Protein 2RFL (pdb70)

Radius of gyration: 36.38 Å; Cα contacts (8 Å, |Δi|>4): 2616; chains: 8; bounding box: 59×108×73 Å

Organism: Agrobacterium fabrum (strain C58 / ATCC 33970) (NCBI:txid176299)

Secondary structure (DSSP, 8-state):
----EEEEEEPPPBP--GGG--B-HHHHHHHHHHHHHHHHHT---SEEEE-SSHHHHHHHHHHHHHH--EEEE------SSS-SHHHHHT-TT-SB--EE-S---HHHH---HHHHHHH-TT---TT-EEEEE----EEEEEE--/---EEEEEE--PBPPP-TTS-GGG--B-HHHHHHHHHHHHHHHHTT---SEEEE--SHHHHHHHHHHHHHH---EEEE-------HHHHHHHHHT-TT-SB--EE-S---HHHH---HHHHHHH-SS---TT-EEEEEE--EEEEEEE--/---EEEEEE--PBPPP-TTS-GGG--B-HHHHHHHHHHHHHHHHTT---SEEEE--SHHHHHHHHHHHHH--EEEE-------HHHHHHHHHT-TT-SB--EE-S---HHHH---HHHHHHH-SS---TT-EEEEE---EEEEEE--/----EEEEEEPPP--TT----TTHHHHHHHHHHHHHHTT---SEEEE-SSHHHHHHHHHHHHH--EEEE------SSS-SHHHHHT-TT-SB--EE-S---HHHH---HHHHHHH-TT-S-TT-EEEEEE---EEEEEEE---/---EEEEEE--PBPPPPTT--GGG--B-HHHHHHHHHHHHHHHHTT---SEEEE-SSHHHHHHHHHHHHH---EEEE-------HHHHHHHHHT-TT-SB--EE-S---HHHH---HHHHHHH-TT---TT-EEEEEE--EEEEEEE---/----EEEEEEPPPB--TT--B-HHHHHHHHHHHHHHHHTT---SEEEE-SSHHHHHHHHHHHHH---EEEE------SSS-SHHHHHT-TT-SB--EE-S---HHHH---HHHHHHH-TT-S-TT-EEEEEE---EEEEEEE-/----EEEEEE--PBPPPPTTS-GGG--B-HHHHHHHHHHHHHHHTTT---SEEEEE-SHHHHHHHHHHHHHH---EEEEE------HHHHHHHHHT-TT-SB--EE-S---HHHH--HHHHHHHH-TT---TT-EEEEE---EEEEEE--/--S--EEEEEE---BPPPPSS--GGGPPB-HHHHHHHHHHHHHHHHTT---SEEEEESSHHHHHHHHHHHHH--EEEEE-----SSS-SHHHHHT-TT-SB--EE-S---HHHH---HHHHHHH-TT-S-TT-EEEEE------EEEEEE--

Nearest PDB structures (foldseek):
  2rfl-assembly4_D  TM=1.002E+00  e=1.760E-30  Agrobacterium fabrum str. C58
  2rfl-assembly1_A  TM=9.918E-01  e=2.293E-26  Agrobacterium fabrum str. C58
  2rfl-assembly8_H  TM=9.954E-01  e=4.632E-25  Agrobacterium fabrum str. C58
  2rfl-assembly3_C  TM=9.710E-01  e=1.138E-23  Agrobacterium fabrum str. C58
  2rfl-assembly7_G  TM=9.664E-01  e=6.749E-24  Agrobacterium fabrum str. C58

Sequence (1180 aa):
SFPTRVYLLRHAKAAWRDFDRGLNEAGFAEAEIIADLAADRRYRPDLILSSSTAARCRQTTQAWQRAFNIDIVYIDEYNARSETYLSLIAAQTEVQSVLVGHNPTEATLEAIGEDLLHAALPSGFPTSGLAVLDQNRWRLIDFLAPFPTRVYLLRHAKAAWAAPGEERDFDRGLNEAGFAEAEIIADLAADRRYRPDLILSSTAARCRQTTQAWQRAFNGIDIVYIDEYNARSETYLSLIAAQTEEVQSVLVGHNPTEATLEAIGEEDLLHHAALPSGFPTSGLAVLDQDRWRLIDFLAPFPTRVYLLRHAKAAWAAPGERDFDRGLNEEAGFAEEAEIIADLAADRRYRPDLILSSTAARCRQTTQQAWQRAFIDIVYIDEYNARRSETYLSLIAAQTEVQSVLVGHNPTEATLEAIGEDLLHAALPSGFPTSGLAVLDQRWRLIDFLAPSFPTRVYLLRHAKADFDRGLNEEAGFAEAEEIIADLAADRRYRPDLILSSSTAARCRQTTQQAWQRAFIDIVYIDEYNNARSETYLSLIAAQTEVQSVLVGHNPTEATLEAIGEDLLHAALPSGFPTSGLAVLDQDNRWRLIDFLAPGFPTRRVYLLRHAKAAWAAPGERDFDRGLNEAGFAEAEIIADDLAADRRYRPDLILSSTAARCRQTTQAWQRAFGIDIVYIDEYNARSETYLSLIAAQTEEVQSVLVGHNPTTEATLEAIGEDLLHAALLPSGFPTSGLAVLDQDRWRRLIDFLAPGSFPTRVYLLRHAKAADFDRGLNEAGFAEAEIIADLAADRRYRPDLILSSTAARCRQTTQAWQRAFGIDIVYIDEYNARSETYLSLIAAQTTEEVQSVLVGHNPTEATLEAIGEDLLHHAALPSGFPTSGLAVLDQDNRWRLIDFLASFPTRVYLLRHAKAAWAAPGERRDFDRGLNEAGFAEAEIIADLAADRRYRPDLILSSTAARCRQTTQAWQRAFNGIDIVYIDEYNARSETYLSLIAAQTEVQSVLVGHNPTEATLEAIGEDLLHAALPSGFPTSGLAVLDQRWRLIDFLAPASSFPTTRVYLLRHAKAAWAAPGEERDFDRGLNEAGFAEAEIIADLAADRRYRPDLILSSTAARCRQTTQAWQRAFIDIVYIDEYNARRSETYLSLIAAQTEVQSVLVGHNPTEATLEAIGEDLLHAALPSGFPTSGLAVLDQDKNRWRLIDFLAP

Solvent-accessible surface area: 49708 Å² total

B-factor: mean 45.69, std 14.11, range [10.29, 129.19]

Structure (mmCIF, N/CA/C/O backbone):
data_2RFL
#
_entry.id   2RFL
#
_cell.length_a   58.966
_cell.length_b   201.503
_cell.length_c   72.717
_cell.angle_alpha   90.00
_cell.angle_beta   113.98
_cell.angle_gamma   90.00
#
_symmetry.space_group_name_H-M   'P 1 21 1'
#
loop_
_entity.id
_entity.type
_entity.pdbx_description
1 polymer 'Putative phosphohistidine phosphatase SixA'
2 non-polymer 'THIOCYANATE ION'
3 non-polymer GLYCEROL
4 non-polymer 'ACETIC ACID'
5 water water
#
loop_
_atom_site.group_PDB
_atom_site.id
_atom_site.type_symbol
_atom_site.label_atom_id
_atom_site.label_alt_id
_atom_site.label_comp_id
_atom_site.label_asym_id
_atom_site.label_entity_id
_atom_site.label_seq_id
_atom_site.pdbx_PDB_ins_code
_atom_site.Cartn_x
_atom_site.Cartn_y
_atom_site.Cartn_z
_atom_site.occupancy
_atom_site.B_iso_or_equiv
_atom_site.auth_seq_id
_atom_site.auth_comp_id
_atom_site.auth_asym_id
_atom_site.auth_atom_id
_atom_site.pdbx_PDB_model_num
ATOM 1 N N . SER A 1 6 ? -18.771 20.236 -3.589 1.00 54.43 4 SER A N 1
ATOM 2 C CA . SER A 1 6 ? -20.198 20.048 -3.186 1.00 53.87 4 SER A CA 1
ATOM 3 C C . SER A 1 6 ? -21.023 19.328 -4.265 1.00 52.39 4 SER A C 1
ATOM 4 O O . SER A 1 6 ? -21.568 19.980 -5.143 1.00 52.12 4 SER A O 1
ATOM 7 N N . PHE A 1 7 ? -21.097 17.996 -4.201 1.00 50.50 5 PHE A N 1
ATOM 8 C CA . PHE A 1 7 ? -21.701 17.160 -5.252 1.00 49.19 5 PHE A CA 1
ATOM 9 C C . PHE A 1 7 ? -22.566 16.057 -4.649 1.00 47.23 5 PHE A C 1
ATOM 10 O O . PHE A 1 7 ? -22.102 15.363 -3.751 1.00 46.59 5 PHE A O 1
ATOM 18 N N . PRO A 1 8 ? -23.789 15.829 -5.174 1.00 45.75 6 PRO A N 1
ATOM 19 C CA . PRO A 1 8 ? -24.506 16.372 -6.356 1.00 45.26 6 PRO A CA 1
ATOM 20 C C . PRO A 1 8 ? -24.850 17.865 -6.345 1.00 44.16 6 PRO A C 1
ATOM 21 O O . PRO A 1 8 ? -25.065 18.454 -5.297 1.00 43.23 6 PRO A O 1
ATOM 25 N N . THR A 1 9 ? -24.924 18.455 -7.526 1.00 44.01 7 THR A N 1
ATOM 26 C CA . THR A 1 9 ? -25.359 19.841 -7.652 1.00 43.89 7 THR A CA 1
ATOM 27 C C . THR A 1 9 ? -26.802 19.951 -8.194 1.00 43.76 7 THR A C 1
ATOM 28 O O . THR A 1 9 ? -27.435 20.999 -8.108 1.00 43.43 7 THR A O 1
ATOM 32 N N . ARG A 1 10 ? -27.313 18.842 -8.724 1.00 43.61 8 ARG A N 1
ATOM 33 C CA . ARG A 1 10 ? -28.715 18.737 -9.142 1.00 43.50 8 ARG A CA 1
ATOM 34 C C . ARG A 1 10 ? -29.340 17.411 -8.706 1.00 42.37 8 ARG A C 1
ATOM 35 O O . ARG A 1 10 ? -28.801 16.344 -9.012 1.00 42.05 8 ARG A O 1
ATOM 43 N N . VAL A 1 11 ? -30.476 17.518 -8.010 1.00 40.80 9 VAL A N 1
ATOM 44 C CA . VAL A 1 11 ? -31.299 16.393 -7.559 1.00 39.16 9 VAL A CA 1
ATOM 45 C C . VAL A 1 11 ? -32.628 16.317 -8.312 1.00 37.40 9 VAL A C 1
ATOM 46 O O . VAL A 1 11 ? -33.434 17.239 -8.286 1.00 36.53 9 VAL A O 1
ATOM 50 N N . TYR A 1 12 ? -32.858 15.192 -8.961 1.00 35.51 10 TYR A N 1
ATOM 51 C CA . TYR A 1 12 ? -34.170 14.897 -9.518 1.00 33.62 10 TYR A CA 1
ATOM 52 C C . TYR A 1 12 ? -34.859 13.888 -8.630 1.00 32.10 10 TYR A C 1
ATOM 53 O O . TYR A 1 12 ? -34.238 12.875 -8.222 1.00 31.16 10 TYR A O 1
ATOM 62 N N . LEU A 1 13 ? -36.122 14.189 -8.320 1.00 30.41 11 LEU A N 1
ATOM 63 C CA . LEU A 1 13 ? -37.009 13.342 -7.524 1.00 29.81 11 LEU A CA 1
ATOM 64 C C . LEU A 1 13 ? -38.276 12.946 -8.259 1.00 30.23 11 LEU A C 1
ATOM 65 O O . LEU A 1 13 ? -39.202 13.781 -8.434 1.00 29.49 11 LEU A O 1
ATOM 70 N N . LEU A 1 14 ? -38.330 11.661 -8.612 1.00 29.86 12 LEU A N 1
ATOM 71 C CA . LEU A 1 14 ? -39.338 11.064 -9.477 1.00 30.24 12 LEU A CA 1
ATOM 72 C C . LEU A 1 14 ? -40.187 10.017 -8.743 1.00 30.54 12 LEU A C 1
ATOM 73 O O . LEU A 1 14 ? -39.704 8.965 -8.294 1.00 30.36 12 LEU A O 1
ATOM 78 N N . ARG A 1 15 ? -41.476 10.288 -8.644 1.00 32.01 13 ARG A N 1
ATOM 79 C CA . ARG A 1 15 ? -42.360 9.274 -8.137 1.00 32.47 13 ARG A CA 1
ATOM 80 C C . ARG A 1 15 ? -42.715 8.370 -9.306 1.00 33.22 13 ARG A C 1
ATOM 81 O O . ARG A 1 15 ? -42.832 8.837 -10.433 1.00 31.91 13 ARG A O 1
ATOM 89 N N . HIS A 1 16 ? -42.836 7.071 -9.026 1.00 34.36 14 HIS A N 1
ATOM 90 C CA . HIS A 1 16 ? -43.164 6.082 -10.022 1.00 35.96 14 HIS A CA 1
ATOM 91 C C . HIS A 1 16 ? -44.536 6.453 -10.602 1.00 37.94 14 HIS A C 1
ATOM 92 O O . HIS A 1 16 ? -45.330 7.152 -9.953 1.00 37.18 14 HIS A O 1
ATOM 99 N N . ALA A 1 17 ? -44.777 6.014 -11.835 1.00 39.84 15 ALA A N 1
ATOM 100 C CA . ALA A 1 17 ? -46.025 6.260 -12.528 1.00 41.70 15 ALA A CA 1
ATOM 101 C C . ALA A 1 17 ? -47.158 5.462 -11.877 1.00 43.29 15 ALA A C 1
ATOM 102 O O . ALA A 1 17 ? -46.893 4.636 -10.974 1.00 42.42 15 ALA A O 1
ATOM 104 N N . LYS A 1 18 ? -48.399 5.723 -12.326 1.00 45.12 16 LYS A N 1
ATOM 105 C CA . LYS A 1 18 ? -49.609 5.059 -11.804 1.00 46.95 16 LYS A CA 1
ATOM 106 C C . LYS A 1 18 ? -49.564 3.546 -11.983 1.00 48.27 16 LYS A C 1
ATOM 107 O O . LYS A 1 18 ? -49.351 3.033 -13.094 1.00 48.10 16 LYS A O 1
ATOM 113 N N . ALA A 1 19 ? -49.756 2.855 -10.865 1.00 49.88 17 ALA A N 1
ATOM 114 C CA . ALA A 1 19 ? -49.725 1.410 -10.799 1.00 52.56 17 ALA A CA 1
ATOM 115 C C . ALA A 1 19 ? -51.127 0.863 -10.730 1.00 55.21 17 ALA A C 1
ATOM 116 O O . ALA A 1 19 ? -52.046 1.560 -10.329 1.00 55.28 17 ALA A O 1
ATOM 118 N N . ALA A 1 20 ? -51.274 -0.390 -11.132 1.00 59.17 18 ALA A N 1
ATOM 119 C CA . ALA A 1 20 ? -52.539 -1.096 -11.048 1.00 64.15 18 ALA A CA 1
ATOM 120 C C . ALA A 1 20 ? -52.579 -1.904 -9.757 1.00 67.31 18 ALA A C 1
ATOM 121 O O . ALA A 1 20 ? -51.573 -2.004 -9.043 1.00 67.24 18 ALA A O 1
ATOM 123 N N . TRP A 1 21 ? -53.738 -2.473 -9.452 1.00 71.57 19 TRP A N 1
ATOM 124 C CA . TRP A 1 21 ? -53.929 -3.165 -8.180 1.00 75.54 19 TRP A CA 1
ATOM 125 C C . TRP A 1 21 ? -53.917 -4.681 -8.382 1.00 75.64 19 TRP A C 1
ATOM 126 O O . TRP A 1 21 ? -52.943 -5.247 -8.883 1.00 75.25 19 TRP A O 1
ATOM 137 N N . ARG A 1 27 ? -49.116 -9.911 -4.164 1.00 58.52 25 ARG A N 1
ATOM 138 C CA . ARG A 1 27 ? -47.793 -9.392 -3.769 1.00 58.94 25 ARG A CA 1
ATOM 139 C C . ARG A 1 27 ? -47.502 -8.010 -4.382 1.00 56.83 25 ARG A C 1
ATOM 140 O O . ARG A 1 27 ? -47.273 -7.893 -5.587 1.00 57.18 25 ARG A O 1
ATOM 148 N N . ASP A 1 28 ? -47.529 -6.976 -3.548 1.00 54.49 26 ASP A N 1
ATOM 149 C CA . ASP A 1 28 ? -47.472 -5.584 -4.020 1.00 51.82 26 ASP A CA 1
ATOM 150 C C . ASP A 1 28 ? -46.258 -5.208 -4.894 1.00 49.97 26 ASP A C 1
ATOM 151 O O . ASP A 1 28 ? -46.381 -4.460 -5.870 1.00 47.35 26 ASP A O 1
ATOM 156 N N . PHE A 1 29 ? -45.085 -5.689 -4.477 1.00 48.78 27 PHE A N 1
ATOM 157 C CA . PHE A 1 29 ? -43.836 -5.492 -5.182 1.00 46.91 27 PHE A CA 1
ATOM 158 C C . PHE A 1 29 ? -44.011 -5.680 -6.704 1.00 47.90 27 PHE A C 1
ATOM 159 O O . PHE A 1 29 ? -43.531 -4.856 -7.520 1.00 45.16 27 PHE A O 1
ATOM 167 N N . ASP A 1 30 ? -44.770 -6.721 -7.061 1.00 49.62 28 ASP A N 1
ATOM 168 C CA . ASP A 1 30 ? -45.009 -7.094 -8.459 1.00 51.73 28 ASP A CA 1
ATOM 169 C C . ASP A 1 30 ? -46.101 -6.346 -9.240 1.00 52.08 28 ASP A C 1
ATOM 170 O O . ASP A 1 30 ? -46.416 -6.735 -10.353 1.00 51.41 28 ASP A O 1
ATOM 175 N N . ARG A 1 31 ? -46.668 -5.283 -8.679 1.00 52.16 29 ARG A N 1
ATOM 176 C CA . ARG A 1 31 ? -47.719 -4.590 -9.396 1.00 52.61 29 ARG A CA 1
ATOM 177 C C . ARG A 1 31 ? -47.097 -3.826 -10.554 1.00 51.24 29 ARG A C 1
ATOM 178 O O . ARG A 1 31 ? -45.965 -3.344 -10.429 1.00 51.38 29 ARG A O 1
ATOM 186 N N . GLY A 1 32 ? -47.821 -3.726 -11.673 1.00 49.17 30 GLY A N 1
ATOM 187 C CA . GLY A 1 32 ? -47.296 -3.065 -12.872 1.00 46.11 30 GLY A CA 1
ATOM 188 C C . GLY A 1 32 ? -47.790 -1.649 -13.076 1.00 43.99 30 GLY A C 1
ATOM 189 O O . GLY A 1 32 ? -48.618 -1.153 -12.317 1.00 43.51 30 GLY A O 1
ATOM 190 N N . LEU A 1 33 ? -47.256 -0.980 -14.085 1.00 41.99 31 LEU A N 1
ATOM 191 C CA . LEU A 1 33 ? -47.828 0.256 -14.519 1.00 40.65 31 LEU A CA 1
ATOM 192 C C . LEU A 1 33 ? -49.021 -0.160 -15.335 1.00 43.21 31 LEU A C 1
ATOM 193 O O . LEU A 1 33 ? -48.932 -1.117 -16.108 1.00 42.88 31 LEU A O 1
ATOM 198 N N . ASN A 1 34 ? -50.165 0.507 -15.101 1.00 45.37 32 ASN A N 1
ATOM 199 C CA . ASN A 1 34 ? -51.344 0.390 -15.968 1.00 46.68 32 ASN A CA 1
ATOM 200 C C . ASN A 1 34 ? -51.151 1.248 -17.217 1.00 47.13 32 ASN A C 1
ATOM 201 O O . ASN A 1 34 ? -50.096 1.864 -17.380 1.00 46.46 32 ASN A O 1
ATOM 206 N N . GLU A 1 35 ? -52.163 1.311 -18.081 1.00 48.45 33 GLU A N 1
ATOM 207 C CA . GLU A 1 35 ? -52.120 2.159 -19.281 1.00 49.21 33 GLU A CA 1
ATOM 208 C C . GLU A 1 35 ? -51.902 3.661 -19.042 1.00 48.87 33 GLU A C 1
ATOM 209 O O . GLU A 1 35 ? -50.905 4.219 -19.560 1.00 48.54 33 GLU A O 1
ATOM 215 N N . ALA A 1 36 ? -52.739 4.311 -18.231 1.00 47.46 34 ALA A N 1
ATOM 216 C CA . ALA A 1 36 ? -52.520 5.720 -17.961 1.00 47.36 34 ALA A CA 1
ATOM 217 C C . ALA A 1 36 ? -51.161 6.023 -17.274 1.00 46.81 34 ALA A C 1
ATOM 218 O O . ALA A 1 36 ? -50.460 7.009 -17.621 1.00 45.24 34 ALA A O 1
ATOM 220 N N . GLY A 1 37 ? -50.822 5.169 -16.298 1.00 46.03 35 GLY A N 1
ATOM 221 C CA . GLY A 1 37 ? -49.498 5.085 -15.695 1.00 44.67 35 GLY A CA 1
ATOM 222 C C . GLY A 1 37 ? -48.370 4.955 -16.689 1.00 44.25 35 GLY A C 1
ATOM 223 O O . GLY A 1 37 ? -47.403 5.705 -16.630 1.00 44.01 35 GLY A O 1
ATOM 224 N N . PHE A 1 38 ? -48.482 4.012 -17.607 1.00 44.05 36 PHE A N 1
ATOM 225 C CA . PHE A 1 38 ? -47.537 3.964 -18.749 1.00 45.07 36 PHE A CA 1
ATOM 226 C C . PHE A 1 38 ? -47.398 5.231 -19.609 1.00 46.04 36 PHE A C 1
ATOM 227 O O . PHE A 1 38 ? -46.306 5.570 -20.058 1.00 45.79 36 PHE A O 1
ATOM 235 N N . ALA A 1 39 ? -48.520 5.886 -19.862 1.00 47.99 37 ALA A N 1
ATOM 236 C CA . ALA A 1 39 ? -48.571 7.018 -20.766 1.00 50.01 37 ALA A CA 1
ATOM 237 C C . ALA A 1 39 ? -47.938 8.247 -20.145 1.00 50.34 37 ALA A C 1
ATOM 238 O O . ALA A 1 39 ? -47.193 8.928 -20.831 1.00 50.61 37 ALA A O 1
ATOM 240 N N . GLU A 1 40 ? -48.237 8.498 -18.865 1.00 50.49 38 GLU A N 1
ATOM 241 C CA . GLU A 1 40 ? -47.771 9.646 -18.092 1.00 51.67 38 GLU A CA 1
ATOM 242 C C . GLU A 1 40 ? -46.249 9.664 -17.980 1.00 51.04 38 GLU A C 1
ATOM 243 O O . GLU A 1 40 ? -45.609 10.702 -18.097 1.00 50.47 38 GLU A O 1
ATOM 249 N N . ALA A 1 41 ? -45.689 8.510 -17.647 1.00 50.07 39 ALA A N 1
ATOM 250 C CA . ALA A 1 41 ? -44.278 8.404 -17.435 1.00 49.73 39 ALA A CA 1
ATOM 251 C C . ALA A 1 41 ? -43.541 8.678 -18.733 1.00 49.38 39 ALA A C 1
ATOM 252 O O . ALA A 1 41 ? -42.496 9.311 -18.731 1.00 48.40 39 ALA A O 1
ATOM 254 N N . GLU A 1 42 ? -44.095 8.205 -19.843 1.00 49.38 40 GLU A N 1
ATOM 255 C CA . GLU A 1 42 ? -43.627 8.674 -21.154 1.00 49.62 40 GLU A CA 1
ATOM 256 C C . GLU A 1 42 ? -43.766 10.203 -21.357 1.00 47.81 40 GLU A C 1
ATOM 257 O O . GLU A 1 42 ? -42.778 10.849 -21.694 1.00 46.88 40 GLU A O 1
ATOM 263 N N . ILE A 1 43 ? -44.957 10.763 -21.127 1.00 45.88 41 ILE A N 1
ATOM 264 C CA . ILE A 1 43 ? -45.192 12.198 -21.319 1.00 45.20 41 ILE A CA 1
ATOM 265 C C . ILE A 1 43 ? -44.138 12.983 -20.530 1.00 44.09 41 ILE A C 1
ATOM 266 O O . ILE A 1 43 ? -43.447 13.840 -21.075 1.00 43.57 41 ILE A O 1
ATOM 271 N N . ILE A 1 44 ? -43.974 12.615 -19.270 1.00 42.62 42 ILE A N 1
ATOM 272 C CA . ILE A 1 44 ? -43.070 13.289 -18.325 1.00 42.37 42 ILE A CA 1
ATOM 273 C C . ILE A 1 44 ? -41.562 13.076 -18.619 1.00 41.02 42 ILE A C 1
ATOM 274 O O . ILE A 1 44 ? -40.815 14.031 -18.712 1.00 40.24 42 ILE A O 1
ATOM 279 N N . ALA A 1 45 ? -41.126 11.829 -18.764 1.00 41.12 43 ALA A N 1
ATOM 280 C CA . ALA A 1 45 ? -39.833 11.531 -19.418 1.00 41.40 43 ALA A CA 1
ATOM 281 C C . ALA A 1 45 ? -39.559 12.476 -20.614 1.00 42.85 43 ALA A C 1
ATOM 282 O O . ALA A 1 45 ? -38.606 13.209 -20.575 1.00 42.30 43 ALA A O 1
ATOM 284 N N . ASP A 1 46 ? -40.440 12.511 -21.620 1.00 45.32 44 ASP A N 1
ATOM 285 C CA . ASP A 1 46 ? -40.350 13.458 -22.764 1.00 48.19 44 ASP A CA 1
ATOM 286 C C . ASP A 1 46 ? -40.237 14.962 -22.468 1.00 49.24 44 ASP A C 1
ATOM 287 O O . ASP A 1 46 ? -39.480 15.675 -23.127 1.00 48.83 44 ASP A O 1
ATOM 292 N N . LEU A 1 47 ? -41.029 15.435 -21.516 1.00 50.70 45 LEU A N 1
ATOM 293 C CA . LEU A 1 47 ? -40.927 16.796 -21.041 1.00 53.11 45 LEU A CA 1
ATOM 294 C C . LEU A 1 47 ? -39.489 17.007 -20.563 1.00 54.60 45 LEU A C 1
ATOM 295 O O . LEU A 1 47 ? -38.911 18.050 -20.815 1.00 54.89 45 LEU A O 1
ATOM 300 N N . ALA A 1 48 ? -38.902 15.982 -19.941 1.00 56.58 46 ALA A N 1
ATOM 301 C CA . ALA A 1 48 ? -37.603 16.090 -19.248 1.00 58.53 46 ALA A CA 1
ATOM 302 C C . ALA A 1 48 ? -36.412 16.350 -20.170 1.00 60.61 46 ALA A C 1
ATOM 303 O O . ALA A 1 48 ? -35.767 17.381 -20.051 1.00 60.74 46 ALA A O 1
ATOM 305 N N . ALA A 1 49 ? -36.141 15.426 -21.091 1.00 63.49 47 ALA A N 1
ATOM 306 C CA . ALA A 1 49 ? -35.098 15.581 -22.107 1.00 66.47 47 ALA A CA 1
ATOM 307 C C . ALA A 1 49 ? -35.357 16.775 -22.996 1.00 68.69 47 ALA A C 1
ATOM 308 O O . ALA A 1 49 ? -34.551 17.097 -23.879 1.00 69.56 47 ALA A O 1
ATOM 310 N N . ASP A 1 50 ? -36.508 17.399 -22.777 1.00 70.35 48 ASP A N 1
ATOM 311 C CA . ASP A 1 50 ? -36.932 18.588 -23.518 1.00 72.56 48 ASP A CA 1
ATOM 312 C C . ASP A 1 50 ? -36.291 19.792 -22.831 1.00 71.98 48 ASP A C 1
ATOM 313 O O . ASP A 1 50 ? -35.652 20.634 -23.476 1.00 72.21 48 ASP A O 1
ATOM 318 N N . ARG A 1 51 ? -36.440 19.824 -21.507 1.00 70.28 49 ARG A N 1
ATOM 319 C CA . ARG A 1 51 ? -35.720 20.765 -20.659 1.00 69.12 49 ARG A CA 1
ATOM 320 C C . ARG A 1 51 ? -34.264 20.312 -20.509 1.00 67.78 49 ARG A C 1
ATOM 321 O O . ARG A 1 51 ? -33.441 21.030 -19.970 1.00 67.19 49 ARG A O 1
ATOM 329 N N . ARG A 1 52 ? -33.954 19.132 -21.044 1.00 66.63 50 ARG A N 1
ATOM 330 C CA . ARG A 1 52 ? -32.600 18.575 -21.038 1.00 65.51 50 ARG A CA 1
ATOM 331 C C . ARG A 1 52 ? -32.215 18.166 -19.606 1.00 62.17 50 ARG A C 1
ATOM 332 O O . ARG A 1 52 ? -31.059 18.261 -19.176 1.00 61.25 50 ARG A O 1
ATOM 340 N N . TYR A 1 53 ? -33.232 17.730 -18.876 1.00 58.41 51 TYR A N 1
ATOM 341 C CA . TYR A 1 53 ? -33.094 17.267 -17.515 1.00 54.24 51 TYR A CA 1
ATOM 342 C C . TYR A 1 53 ? -32.530 15.836 -17.462 1.00 52.79 51 TYR A C 1
ATOM 343 O O . TYR A 1 53 ? -33.203 14.922 -16.967 1.00 52.49 51 TYR A O 1
ATOM 352 N N . ARG A 1 54 ? -31.298 15.673 -17.962 1.00 50.48 52 ARG A N 1
ATOM 353 C CA . ARG A 1 54 ? -30.586 14.393 -18.043 1.00 48.62 52 ARG A CA 1
ATOM 354 C C . ARG A 1 54 ? -29.703 14.153 -16.802 1.00 46.72 52 ARG A C 1
ATOM 355 O O . ARG A 1 54 ? -28.817 14.953 -16.511 1.00 45.52 52 ARG A O 1
ATOM 363 N N . PRO A 1 55 ? -29.964 13.056 -16.057 1.00 45.10 53 PRO A N 1
ATOM 364 C CA . PRO A 1 55 ? -29.130 12.735 -14.913 1.00 44.16 53 PRO A CA 1
ATOM 365 C C . PRO A 1 55 ? -28.003 11.804 -15.282 1.00 42.65 53 PRO A C 1
ATOM 366 O O . PRO A 1 55 ? -28.156 10.964 -16.151 1.00 42.44 53 PRO A O 1
ATOM 370 N N . ASP A 1 56 ? -26.864 11.984 -14.625 1.00 41.17 54 ASP A N 1
ATOM 371 C CA . ASP A 1 56 ? -25.695 11.098 -14.778 1.00 39.23 54 ASP A CA 1
ATOM 372 C C . ASP A 1 56 ? -25.973 9.710 -14.216 1.00 36.77 54 ASP A C 1
ATOM 373 O O . ASP A 1 56 ? -25.672 8.723 -14.841 1.00 35.34 54 ASP A O 1
ATOM 378 N N . LEU A 1 57 ? -26.563 9.681 -13.021 1.00 34.27 55 LEU A N 1
ATOM 379 C CA . LEU A 1 57 ? -26.934 8.450 -12.311 1.00 31.36 55 LEU A CA 1
ATOM 380 C C . LEU A 1 57 ? -28.437 8.386 -11.898 1.00 28.52 55 LEU A C 1
ATOM 381 O O . LEU A 1 57 ? -28.976 9.343 -11.337 1.00 26.10 55 LEU A O 1
ATOM 386 N N . ILE A 1 58 ? -29.076 7.260 -12.195 1.00 26.44 56 ILE A N 1
ATOM 387 C CA . ILE A 1 58 ? -30.439 6.954 -11.747 1.00 25.68 56 ILE A CA 1
ATOM 388 C C . ILE A 1 58 ? -30.458 5.852 -10.696 1.00 25.45 56 ILE A C 1
ATOM 389 O O . ILE A 1 58 ? -30.056 4.727 -11.002 1.00 24.68 56 ILE A O 1
ATOM 394 N N . LEU A 1 59 ? -30.953 6.169 -9.481 1.00 24.51 57 LEU A N 1
ATOM 395 C CA . LEU A 1 59 ? -31.178 5.175 -8.406 1.00 23.39 57 LEU A CA 1
ATOM 396 C C . LEU A 1 59 ? -32.663 4.867 -8.252 1.00 24.00 57 LEU A C 1
ATOM 397 O O . LEU A 1 59 ? -33.480 5.746 -8.023 1.00 23.32 57 LEU A O 1
ATOM 402 N N . SER A 1 60 ? -33.026 3.609 -8.416 1.00 25.47 58 SER A N 1
ATOM 403 C CA . SER A 1 60 ? -34.445 3.225 -8.469 1.00 25.43 58 SER A CA 1
ATOM 404 C C . SER A 1 60 ? -34.722 2.043 -7.573 1.00 25.68 58 SER A C 1
ATOM 405 O O . SER A 1 60 ? -33.864 1.196 -7.413 1.00 25.39 58 SER A O 1
ATOM 408 N N A SER A 1 61 ? -35.934 1.997 -7.015 0.50 24.87 59 SER A N 1
ATOM 409 N N B SER A 1 61 ? -35.923 1.999 -7.001 0.50 25.92 59 SER A N 1
ATOM 410 C CA A SER A 1 61 ? -36.520 0.779 -6.477 0.50 23.90 59 SER A CA 1
ATOM 411 C CA B SER A 1 61 ? -36.454 0.772 -6.457 0.50 26.42 59 SER A CA 1
ATOM 412 C C A SER A 1 61 ? -36.411 -0.362 -7.510 0.50 25.29 59 SER A C 1
ATOM 413 C C B SER A 1 61 ? -36.365 -0.358 -7.502 0.50 26.44 59 SER A C 1
ATOM 414 O O A SER A 1 61 ? -36.418 -0.154 -8.748 0.50 24.64 59 SER A O 1
ATOM 415 O O B SER A 1 61 ? -36.357 -0.142 -8.737 0.50 25.80 59 SER A O 1
ATOM 420 N N . THR A 1 62 ? -36.323 -1.572 -6.989 1.00 25.65 60 THR A N 1
ATOM 421 C CA . THR A 1 62 ? -36.367 -2.722 -7.802 1.00 25.91 60 THR A CA 1
ATOM 422 C C . THR A 1 62 ? -37.816 -3.061 -8.120 1.00 27.71 60 THR A C 1
ATOM 423 O O . THR A 1 62 ? -38.041 -3.906 -8.978 1.00 27.76 60 THR A O 1
ATOM 427 N N . ALA A 1 63 ? -38.796 -2.420 -7.435 1.00 28.62 61 ALA A N 1
ATOM 428 C CA . ALA A 1 63 ? -40.218 -2.821 -7.612 1.00 30.18 61 ALA A CA 1
ATOM 429 C C . ALA A 1 63 ? -40.619 -2.638 -9.066 1.00 30.44 61 ALA A C 1
ATOM 430 O O . ALA A 1 63 ? -40.368 -1.601 -9.640 1.00 29.36 61 ALA A O 1
ATOM 432 N N . ALA A 1 64 ? -41.223 -3.651 -9.667 1.00 32.40 62 ALA A N 1
ATOM 433 C CA . ALA A 1 64 ? -41.551 -3.555 -11.071 1.00 33.61 62 ALA A CA 1
ATOM 434 C C . ALA A 1 64 ? -42.031 -2.125 -11.468 1.00 34.86 62 ALA A C 1
ATOM 435 O O . ALA A 1 64 ? -41.454 -1.530 -12.384 1.00 34.80 62 ALA A O 1
ATOM 437 N N . ARG A 1 65 ? -43.024 -1.559 -10.765 1.00 34.54 63 ARG A N 1
ATOM 438 C CA . ARG A 1 65 ? -43.563 -0.245 -11.123 1.00 34.07 63 ARG A CA 1
ATOM 439 C C . ARG A 1 65 ? -42.500 0.858 -11.158 1.00 34.11 63 ARG A C 1
ATOM 440 O O . ARG A 1 65 ? -42.720 1.919 -11.733 1.00 34.29 63 ARG A O 1
ATOM 448 N N . CYS A 1 66 ? -41.354 0.620 -10.546 1.00 33.52 64 CYS A N 1
ATOM 449 C CA . CYS A 1 66 ? -40.321 1.643 -10.517 1.00 33.07 64 CYS A CA 1
ATOM 450 C C . CYS A 1 66 ? -39.436 1.336 -11.666 1.00 32.30 64 CYS A C 1
ATOM 451 O O . CYS A 1 66 ? -39.016 2.215 -12.377 1.00 32.80 64 CYS A O 1
ATOM 454 N N . ARG A 1 67 ? -39.198 0.056 -11.852 1.00 31.65 65 ARG A N 1
ATOM 455 C CA . ARG A 1 67 ? -38.417 -0.454 -12.932 1.00 31.74 65 ARG A CA 1
ATOM 456 C C . ARG A 1 67 ? -38.937 0.029 -14.312 1.00 32.19 65 ARG A C 1
ATOM 457 O O . ARG A 1 67 ? -38.192 0.615 -15.080 1.00 30.08 65 ARG A O 1
ATOM 465 N N . GLN A 1 68 ? -40.238 -0.178 -14.559 1.00 33.00 66 GLN A N 1
ATOM 466 C CA . GLN A 1 68 ? -40.916 0.234 -15.785 1.00 33.36 66 GLN A CA 1
ATOM 467 C C . GLN A 1 68 ? -40.897 1.769 -15.855 1.00 33.60 66 GLN A C 1
ATOM 468 O O . GLN A 1 68 ? -40.541 2.321 -16.915 1.00 32.83 66 GLN A O 1
ATOM 474 N N . THR A 1 69 ? -41.213 2.452 -14.742 1.00 32.56 67 THR A N 1
ATOM 475 C CA . THR A 1 69 ? -41.086 3.915 -14.752 1.00 32.75 67 THR A CA 1
ATOM 476 C C . THR A 1 69 ? -39.709 4.300 -15.352 1.00 33.44 67 THR A C 1
ATOM 477 O O . THR A 1 69 ? -39.675 5.036 -16.339 1.00 32.83 67 THR A O 1
ATOM 481 N N . THR A 1 70 ? -38.614 3.747 -14.796 1.00 34.37 68 THR A N 1
ATOM 482 C CA . THR A 1 70 ? -37.202 4.019 -15.213 1.00 36.12 68 THR A CA 1
ATOM 483 C C . THR A 1 70 ? -36.932 3.714 -16.702 1.00 37.74 68 THR A C 1
ATOM 484 O O . THR A 1 70 ? -36.349 4.541 -17.391 1.00 37.26 68 THR A O 1
ATOM 488 N N . GLN A 1 71 ? -37.389 2.543 -17.177 1.00 39.07 69 GLN A N 1
ATOM 489 C CA . GLN A 1 71 ? -37.397 2.194 -18.581 1.00 40.53 69 GLN A CA 1
ATOM 490 C C . GLN A 1 71 ? -37.999 3.267 -19.511 1.00 40.79 69 GLN A C 1
ATOM 491 O O . GLN A 1 71 ? -37.605 3.411 -20.661 1.00 39.54 69 GLN A O 1
ATOM 497 N N . ALA A 1 72 ? -38.967 4.028 -19.034 1.00 42.49 70 ALA A N 1
ATOM 498 C CA . ALA A 1 72 ? -39.444 5.140 -19.865 1.00 43.84 70 ALA A CA 1
ATOM 499 C C . ALA A 1 72 ? -38.328 6.164 -20.123 1.00 44.04 70 ALA A C 1
ATOM 500 O O . ALA A 1 72 ? -38.084 6.523 -21.237 1.00 44.06 70 ALA A O 1
ATOM 502 N N . TRP A 1 73 ? -37.634 6.588 -19.071 1.00 45.09 71 TRP A N 1
ATOM 503 C CA . TRP A 1 73 ? -36.472 7.486 -19.162 1.00 45.48 71 TRP A CA 1
ATOM 504 C C . TRP A 1 73 ? -35.304 7.052 -20.045 1.00 46.93 71 TRP A C 1
ATOM 505 O O . TRP A 1 73 ? -34.788 7.889 -20.788 1.00 46.91 71 TRP A O 1
ATOM 516 N N . GLN A 1 74 ? -34.885 5.781 -19.959 1.00 47.76 72 GLN A N 1
ATOM 517 C CA . GLN A 1 74 ? -33.919 5.196 -20.909 1.00 49.37 72 GLN A CA 1
ATOM 518 C C . GLN A 1 74 ? -34.324 5.442 -22.364 1.00 50.31 72 GLN A C 1
ATOM 519 O O . GLN A 1 74 ? -33.481 5.656 -23.219 1.00 50.29 72 GLN A O 1
ATOM 525 N N . ARG A 1 75 ? -35.633 5.410 -22.606 1.00 51.60 73 ARG A N 1
ATOM 526 C CA . ARG A 1 75 ? -36.267 5.586 -23.903 1.00 53.35 73 ARG A CA 1
ATOM 527 C C . ARG A 1 75 ? -36.190 7.027 -24.351 1.00 54.06 73 ARG A C 1
ATOM 528 O O . ARG A 1 75 ? -35.738 7.302 -25.445 1.00 54.15 73 ARG A O 1
ATOM 536 N N . ALA A 1 76 ? -36.643 7.948 -23.502 1.00 54.48 74 ALA A N 1
ATOM 537 C CA . ALA A 1 76 ? -36.627 9.365 -23.812 1.00 55.75 74 ALA A CA 1
ATOM 538 C C . ALA A 1 76 ? -35.229 9.822 -24.190 1.00 57.12 74 ALA A C 1
ATOM 539 O O . ALA A 1 76 ? -35.053 10.714 -25.006 1.00 56.81 74 ALA A O 1
ATOM 541 N N . PHE A 1 77 ? -34.228 9.194 -23.581 1.00 57.96 75 PHE A N 1
ATOM 542 C CA . PHE A 1 77 ? -32.870 9.726 -23.592 1.00 58.39 75 PHE A CA 1
ATOM 543 C C . PHE A 1 77 ? -31.922 8.799 -24.345 1.00 58.66 75 PHE A C 1
ATOM 544 O O . PHE A 1 77 ? -30.837 9.208 -24.759 1.00 58.69 75 PHE A O 1
ATOM 552 N N . ASN A 1 78 ? -32.339 7.548 -24.518 1.00 59.62 76 ASN A N 1
ATOM 553 C CA . ASN A 1 78 ? -31.639 6.623 -25.402 1.00 62.06 76 ASN A CA 1
ATOM 554 C C . ASN A 1 78 ? -32.340 6.470 -26.748 1.00 63.80 76 ASN A C 1
ATOM 555 O O . ASN A 1 78 ? -32.350 7.394 -27.561 1.00 65.51 76 ASN A O 1
ATOM 560 N N . ILE A 1 81 ? -27.533 6.701 -19.634 1.00 50.52 79 ILE A N 1
ATOM 561 C CA . ILE A 1 81 ? -27.577 6.956 -18.204 1.00 49.38 79 ILE A CA 1
ATOM 562 C C . ILE A 1 81 ? -27.155 5.765 -17.364 1.00 49.23 79 ILE A C 1
ATOM 563 O O . ILE A 1 81 ? -27.530 4.670 -17.635 1.00 48.48 79 ILE A O 1
ATOM 568 N N . ASP A 1 82 ? -26.401 6.014 -16.316 1.00 48.97 80 ASP A N 1
ATOM 569 C CA . ASP A 1 82 ? -26.135 5.047 -15.281 1.00 48.70 80 ASP A CA 1
ATOM 570 C C . ASP A 1 82 ? -27.320 4.739 -14.445 1.00 47.90 80 ASP A C 1
ATOM 571 O O . ASP A 1 82 ? -27.877 5.605 -13.876 1.00 46.98 80 ASP A O 1
ATOM 576 N N . ILE A 1 83 ? -27.672 3.480 -14.322 1.00 47.57 81 ILE A N 1
ATOM 577 C CA . ILE A 1 83 ? -28.806 3.129 -13.473 1.00 46.50 81 ILE A CA 1
ATOM 578 C C . ILE A 1 83 ? -28.523 1.960 -12.523 1.00 45.64 81 ILE A C 1
ATOM 579 O O . ILE A 1 83 ? -27.969 0.922 -12.903 1.00 45.57 81 ILE A O 1
ATOM 584 N N . VAL A 1 84 ? -28.893 2.158 -11.269 1.00 44.60 82 VAL A N 1
ATOM 585 C CA . VAL A 1 84 ? -28.713 1.129 -10.256 1.00 44.04 82 VAL A CA 1
ATOM 586 C C . VAL A 1 84 ? -29.995 0.840 -9.483 1.00 43.39 82 VAL A C 1
ATOM 587 O O . VAL A 1 84 ? -30.755 1.749 -9.096 1.00 42.11 82 VAL A O 1
ATOM 591 N N . TYR A 1 85 ? -30.187 -0.448 -9.247 1.00 42.65 83 TYR A N 1
ATOM 592 C CA . TYR A 1 85 ? -31.353 -0.947 -8.572 1.00 42.25 83 TYR A CA 1
ATOM 593 C C . TYR A 1 85 ? -31.100 -1.424 -7.139 1.00 42.58 83 TYR A C 1
ATOM 594 O O . TYR A 1 85 ? -30.194 -2.186 -6.871 1.00 42.26 83 TYR A O 1
ATOM 603 N N . ILE A 1 86 ? -31.948 -0.951 -6.243 1.00 42.33 84 ILE A N 1
ATOM 604 C CA . ILE A 1 86 ? -31.717 -0.979 -4.839 1.00 42.28 84 ILE A CA 1
ATOM 605 C C . ILE A 1 86 ? -33.022 -1.405 -4.222 1.00 43.28 84 ILE A C 1
ATOM 606 O O . ILE A 1 86 ? -33.949 -0.589 -4.118 1.00 41.99 84 ILE A O 1
ATOM 611 N N . ASP A 1 87 ? -33.095 -2.683 -3.835 1.00 45.09 85 ASP A N 1
ATOM 612 C CA . ASP A 1 87 ? -34.300 -3.284 -3.244 1.00 47.05 85 ASP A CA 1
ATOM 613 C C . ASP A 1 87 ? -34.793 -2.482 -2.029 1.00 47.64 85 ASP A C 1
ATOM 614 O O . ASP A 1 87 ? -35.999 -2.303 -1.841 1.00 47.32 85 ASP A O 1
ATOM 619 N N . GLU A 1 88 ? -33.845 -1.970 -1.245 1.00 48.39 86 GLU A N 1
ATOM 620 C CA . GLU A 1 88 ? -34.123 -1.211 -0.020 1.00 49.17 86 GLU A CA 1
ATOM 621 C C . GLU A 1 88 ? -34.775 0.187 -0.234 1.00 48.41 86 GLU A C 1
ATOM 622 O O . GLU A 1 88 ? -35.063 0.915 0.722 1.00 47.47 86 GLU A O 1
ATOM 636 N N . TYR A 1 90 ? -37.594 0.091 -1.867 1.00 45.16 88 TYR A N 1
ATOM 637 C CA . TYR A 1 90 ? -38.969 -0.362 -1.698 1.00 44.40 88 TYR A CA 1
ATOM 638 C C . TYR A 1 90 ? -39.259 -0.716 -0.244 1.00 45.70 88 TYR A C 1
ATOM 639 O O . TYR A 1 90 ? -38.509 -1.465 0.384 1.00 46.49 88 TYR A O 1
ATOM 648 N N . ASN A 1 91 ? -40.350 -0.174 0.286 1.00 46.73 89 ASN A N 1
ATOM 649 C CA . ASN A 1 91 ? -40.644 -0.280 1.710 1.00 48.38 89 ASN A CA 1
ATOM 650 C C . ASN A 1 91 ? -39.443 0.089 2.575 1.00 47.73 89 ASN A C 1
ATOM 651 O O . ASN A 1 91 ? -38.951 -0.729 3.352 1.00 47.25 89 ASN A O 1
ATOM 656 N N . ALA A 1 92 ? -38.977 1.326 2.435 1.00 46.59 90 ALA A N 1
ATOM 657 C CA . ALA A 1 92 ? -37.733 1.751 3.065 1.00 46.57 90 ALA A CA 1
ATOM 658 C C . ALA A 1 92 ? -37.887 1.850 4.579 1.00 48.05 90 ALA A C 1
ATOM 659 O O . ALA A 1 92 ? -38.945 2.226 5.082 1.00 47.76 90 ALA A O 1
ATOM 661 N N . ARG A 1 93 ? -36.826 1.484 5.300 1.00 29.30 91 ARG A N 1
ATOM 662 C CA . ARG A 1 93 ? -36.733 1.743 6.725 1.00 29.98 91 ARG A CA 1
ATOM 663 C C . ARG A 1 93 ? -36.607 3.194 7.101 1.00 29.72 91 ARG A C 1
ATOM 664 O O . ARG A 1 93 ? -36.866 3.574 8.209 1.00 50.80 91 ARG A O 1
ATOM 672 N N . SER A 1 94 ? -36.253 4.012 6.130 1.00 49.12 92 SER A N 1
ATOM 673 C CA . SER A 1 94 ? -35.917 5.391 6.401 1.00 48.06 92 SER A CA 1
ATOM 674 C C . SER A 1 94 ? -37.087 6.280 6.055 1.00 47.16 92 SER A C 1
ATOM 675 O O . SER A 1 94 ? -37.939 5.904 5.256 1.00 46.09 92 SER A O 1
ATOM 678 N N . GLU A 1 95 ? -37.150 7.450 6.680 1.00 46.44 93 GLU A N 1
ATOM 679 C CA . GLU A 1 95 ? -38.196 8.376 6.334 1.00 46.24 93 GLU A CA 1
ATOM 680 C C . GLU A 1 95 ? -37.867 9.076 5.020 1.00 43.72 93 GLU A C 1
ATOM 681 O O . GLU A 1 95 ? -38.766 9.598 4.346 1.00 43.51 93 GLU A O 1
ATOM 687 N N . THR A 1 96 ? -36.588 9.081 4.655 1.00 40.64 94 THR A N 1
ATOM 688 C CA . THR A 1 96 ? -36.141 9.771 3.437 1.00 37.33 94 THR A CA 1
ATOM 689 C C . THR A 1 96 ? -35.137 8.991 2.563 1.00 34.65 94 THR A C 1
ATOM 690 O O . THR A 1 96 ? -34.718 7.875 2.879 1.00 32.86 94 THR A O 1
ATOM 694 N N . TYR A 1 97 ? -34.833 9.567 1.416 1.00 32.01 95 TYR A N 1
ATOM 695 C CA . TYR A 1 97 ? -33.787 9.016 0.579 1.00 30.49 95 TYR A CA 1
ATOM 696 C C . TYR A 1 97 ? -32.528 9.902 0.623 1.00 29.96 95 TYR A C 1
ATOM 697 O O . TYR A 1 97 ? -31.648 9.762 -0.209 1.00 28.97 95 TYR A O 1
ATOM 706 N N . LEU A 1 98 ? -32.470 10.834 1.565 1.00 30.91 96 LEU A N 1
ATOM 707 C CA . LEU A 1 98 ? -31.368 11.820 1.627 1.00 32.45 96 LEU A CA 1
ATOM 708 C C . LEU A 1 98 ? -29.914 11.245 1.622 1.00 32.87 96 LEU A C 1
ATOM 709 O O . LEU A 1 98 ? -28.992 11.852 1.155 1.00 31.88 96 LEU A O 1
ATOM 714 N N . SER A 1 99 ? -29.741 10.086 2.216 1.00 34.85 97 SER A N 1
ATOM 715 C CA . SER A 1 99 ? -28.465 9.440 2.295 1.00 36.10 97 SER A CA 1
ATOM 716 C C . SER A 1 99 ? -28.021 8.877 0.938 1.00 35.78 97 SER A C 1
ATOM 717 O O . SER A 1 99 ? -26.848 8.943 0.592 1.00 36.86 97 SER A O 1
ATOM 720 N N . LEU A 1 100 ? -28.951 8.357 0.156 1.00 34.02 98 LEU A N 1
ATOM 721 C CA . LEU A 1 100 ? -28.650 7.985 -1.228 1.00 32.86 98 LEU A CA 1
ATOM 722 C C . LEU A 1 100 ? -28.117 9.146 -2.096 1.00 32.65 98 LEU A C 1
ATOM 723 O O . LEU A 1 100 ? -27.207 8.980 -2.935 1.00 30.56 98 LEU A O 1
ATOM 728 N N . ILE A 1 101 ? -28.701 10.313 -1.866 1.00 32.40 99 ILE A N 1
ATOM 729 C CA . ILE A 1 101 ? -28.311 11.532 -2.512 1.00 33.09 99 ILE A CA 1
ATOM 730 C C . ILE A 1 101 ? -26.905 11.997 -2.145 1.00 33.26 99 ILE A C 1
ATOM 731 O O . ILE A 1 101 ? -26.047 12.040 -3.021 1.00 32.71 99 ILE A O 1
ATOM 736 N N . ALA A 1 102 ? -26.663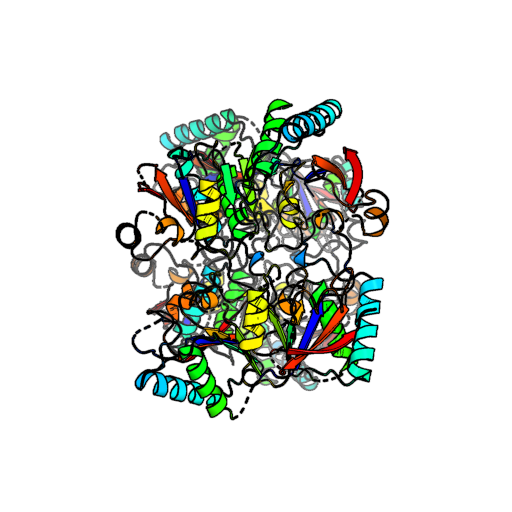 12.309 -0.870 1.00 34.30 100 ALA A N 1
ATOM 737 C CA . ALA A 1 102 ? -25.401 12.924 -0.414 1.00 34.65 100 ALA A CA 1
ATOM 738 C C . ALA A 1 102 ? -24.204 12.002 -0.576 1.00 35.26 100 ALA A C 1
ATOM 739 O O . ALA A 1 102 ? -23.088 12.471 -0.849 1.00 34.80 100 ALA A O 1
ATOM 741 N N . ALA A 1 103 ? -24.452 10.701 -0.383 1.00 34.77 101 ALA A N 1
ATOM 742 C CA . ALA A 1 103 ? -23.472 9.645 -0.650 1.00 35.83 101 ALA A CA 1
ATOM 743 C C . ALA A 1 103 ? -22.722 9.757 -1.997 1.00 35.20 101 ALA A C 1
ATOM 744 O O . ALA A 1 103 ? -21.608 9.351 -2.089 1.00 34.34 101 ALA A O 1
ATOM 746 N N . GLN A 1 104 ? -23.351 10.300 -3.023 1.00 36.01 102 GLN A N 1
ATOM 747 C CA . GLN A 1 104 ? -22.804 10.288 -4.357 1.00 37.88 102 GLN A CA 1
ATOM 748 C C . GLN A 1 104 ? -21.915 11.519 -4.580 1.00 40.47 102 GLN A C 1
ATOM 749 O O . GLN A 1 104 ? -22.274 12.443 -5.313 1.00 37.86 102 GLN A O 1
ATOM 755 N N . THR A 1 105 ? -20.737 11.451 -3.957 1.00 44.25 103 THR A N 1
ATOM 756 C CA . THR A 1 105 ? -19.826 12.570 -3.755 1.00 49.20 103 THR A CA 1
ATOM 757 C C . THR A 1 105 ? -19.151 13.177 -4.999 1.00 51.20 103 THR A C 1
ATOM 758 O O . THR A 1 105 ? -18.773 14.341 -4.974 1.00 50.62 103 THR A O 1
ATOM 762 N N . GLU A 1 106 ? -19.045 12.389 -6.068 1.00 54.12 104 GLU A N 1
ATOM 763 C CA . GLU A 1 106 ? -18.539 12.853 -7.368 1.00 57.49 104 GLU A CA 1
ATOM 764 C C . GLU A 1 106 ? -19.417 12.463 -8.576 1.00 56.66 104 GLU A C 1
ATOM 765 O O . GLU A 1 106 ? -18.908 11.998 -9.593 1.00 57.22 104 GLU A O 1
ATOM 771 N N . VAL A 1 107 ? -20.728 12.644 -8.447 1.00 54.97 105 VAL A N 1
ATOM 772 C CA . VAL A 1 107 ? -21.673 12.539 -9.552 1.00 53.26 105 VAL A CA 1
ATOM 773 C C . VAL A 1 107 ? -22.415 13.862 -9.556 1.00 51.52 105 VAL A C 1
ATOM 774 O O . VAL A 1 107 ? -23.000 14.245 -8.531 1.00 50.49 105 VAL A O 1
ATOM 778 N N . GLN A 1 108 ? -22.398 14.554 -10.693 1.00 49.82 106 GLN A N 1
ATOM 779 C CA . GLN A 1 108 ? -22.895 15.921 -10.776 1.00 48.72 106 GLN A CA 1
ATOM 780 C C . GLN A 1 108 ? -24.401 16.035 -10.588 1.00 46.60 106 GLN A C 1
ATOM 781 O O . GLN A 1 108 ? -24.849 16.896 -9.849 1.00 44.85 106 GLN A O 1
ATOM 787 N N . SER A 1 109 ? -25.158 15.188 -11.292 1.00 45.09 107 SER A N 1
ATOM 788 C CA . SER A 1 109 ? -26.618 15.120 -11.158 1.00 43.73 107 SER A CA 1
ATOM 789 C C . SER A 1 109 ? -27.175 13.721 -10.947 1.00 42.46 107 SER A C 1
ATOM 790 O O . SER A 1 109 ? -26.793 12.760 -11.600 1.00 41.12 107 SER A O 1
ATOM 793 N N . VAL A 1 110 ? -28.118 13.629 -10.026 1.00 41.80 108 VAL A N 1
ATOM 794 C CA . VAL A 1 110 ? -28.634 12.339 -9.633 1.00 41.79 108 VAL A CA 1
ATOM 795 C C . VAL A 1 110 ? -30.150 12.345 -9.464 1.00 39.85 108 VAL A C 1
ATOM 796 O O . VAL A 1 110 ? -30.745 13.292 -8.954 1.00 39.10 108 VAL A O 1
ATOM 808 N N . LEU A 1 112 ? -33.471 10.049 -8.198 1.00 32.55 110 LEU A N 1
ATOM 809 C CA . LEU A 1 112 ? -34.002 8.944 -7.450 1.00 32.10 110 LEU A CA 1
ATOM 810 C C . LEU A 1 112 ? -35.363 8.542 -7.995 1.00 31.54 110 LEU A C 1
ATOM 811 O O . LEU A 1 112 ? -36.176 9.398 -8.279 1.00 31.88 110 LEU A O 1
ATOM 816 N N . VAL A 1 113 ? -35.607 7.237 -8.124 1.00 31.01 111 VAL A N 1
ATOM 817 C CA . VAL A 1 113 ? -36.924 6.697 -8.539 1.00 31.24 111 VAL A CA 1
ATOM 818 C C . VAL A 1 113 ? -37.482 5.725 -7.462 1.00 31.11 111 VAL A C 1
ATOM 819 O O . VAL A 1 113 ? -37.116 4.560 -7.378 1.00 29.65 111 VAL A O 1
ATOM 823 N N . GLY A 1 114 ? -38.390 6.232 -6.640 1.00 32.53 112 GLY A N 1
ATOM 824 C CA . GLY A 1 114 ? -39.001 5.434 -5.560 1.00 32.29 112 GLY A CA 1
ATOM 825 C C . GLY A 1 114 ? -40.412 5.888 -5.263 1.00 31.89 112 GLY A C 1
ATOM 826 O O . GLY A 1 114 ? -41.103 6.385 -6.155 1.00 31.54 112 GLY A O 1
ATOM 827 N N . HIS A 1 115 ? -40.816 5.740 -4.000 1.00 31.59 113 HIS A N 1
ATOM 828 C CA . HIS A 1 115 ? -42.231 5.747 -3.609 1.00 31.72 113 HIS A CA 1
ATOM 829 C C . HIS A 1 115 ? -42.517 6.733 -2.493 1.00 31.81 113 HIS A C 1
ATOM 830 O O . HIS A 1 115 ? -41.638 7.041 -1.694 1.00 31.01 113 HIS A O 1
ATOM 837 N N . ASN A 1 116 ? -43.771 7.190 -2.453 1.00 32.05 114 ASN A N 1
ATOM 838 C CA . ASN A 1 116 ? -44.376 7.845 -1.293 1.00 32.29 114 ASN A CA 1
ATOM 839 C C . ASN A 1 116 ? -44.518 6.862 -0.112 1.00 32.25 114 ASN A C 1
ATOM 840 O O . ASN A 1 116 ? -44.696 5.681 -0.342 1.00 32.69 114 ASN A O 1
ATOM 845 N N . PRO A 1 117 ? -44.472 7.338 1.152 1.00 32.18 115 PRO A N 1
ATOM 846 C CA . PRO A 1 117 ? -44.251 8.684 1.682 1.00 32.60 115 PRO A CA 1
ATOM 847 C C . PRO A 1 117 ? -42.798 9.118 1.591 1.00 32.89 115 PRO A C 1
ATOM 848 O O . PRO A 1 117 ? -42.526 10.314 1.705 1.00 33.86 115 PRO A O 1
ATOM 852 N N . THR A 1 118 ? -41.881 8.161 1.428 1.00 32.35 116 THR A N 1
ATOM 853 C CA . THR A 1 118 ? -40.459 8.476 1.386 1.00 32.83 116 THR A CA 1
ATOM 854 C C . THR A 1 118 ? -40.066 9.560 0.375 1.00 32.31 116 THR A C 1
ATOM 855 O O . THR A 1 118 ? -39.231 10.390 0.662 1.00 32.59 116 THR A O 1
ATOM 867 N N . GLU A 1 120 ? -42.054 12.084 -1.041 1.00 34.51 118 GLU A N 1
ATOM 868 C CA . GLU A 1 120 ? -42.594 13.336 -0.468 1.00 35.01 118 GLU A CA 1
ATOM 869 C C . GLU A 1 120 ? -41.778 13.804 0.743 1.00 33.48 118 GLU A C 1
ATOM 870 O O . GLU A 1 120 ? -41.469 14.987 0.849 1.00 32.95 118 GLU A O 1
ATOM 876 N N . ALA A 1 121 ? -41.396 12.886 1.630 1.00 32.18 119 ALA A N 1
ATOM 877 C CA . ALA A 1 121 ? -40.575 13.263 2.797 1.00 31.98 119 ALA A CA 1
ATOM 878 C C . ALA A 1 121 ? -39.185 13.818 2.450 1.00 30.71 119 ALA A C 1
ATOM 879 O O . ALA A 1 121 ? -38.714 14.772 3.050 1.00 30.90 119 ALA A O 1
ATOM 881 N N . THR A 1 122 ? -38.557 13.227 1.455 1.00 29.80 120 THR A N 1
ATOM 882 C CA . THR A 1 122 ? -37.313 13.708 0.911 1.00 28.60 120 THR A CA 1
ATOM 883 C C . THR A 1 122 ? -37.364 15.128 0.367 1.00 29.02 120 THR A C 1
ATOM 884 O O . THR A 1 122 ? -36.464 15.935 0.630 1.00 28.19 120 THR A O 1
ATOM 888 N N . LEU A 1 123 ? -38.398 15.447 -0.398 1.00 29.41 121 LEU A N 1
ATOM 889 C CA . LEU A 1 123 ? -38.525 16.818 -0.910 1.00 29.60 121 LEU A CA 1
ATOM 890 C C . LEU A 1 123 ? -38.753 17.755 0.243 1.00 31.39 121 LEU A C 1
ATOM 891 O O . LEU A 1 123 ? -38.132 18.818 0.302 1.00 32.03 121 LEU A O 1
ATOM 896 N N . GLU A 1 124 ? -39.621 17.344 1.176 1.00 32.83 122 GLU A N 1
ATOM 897 C CA . GLU A 1 124 ? -39.933 18.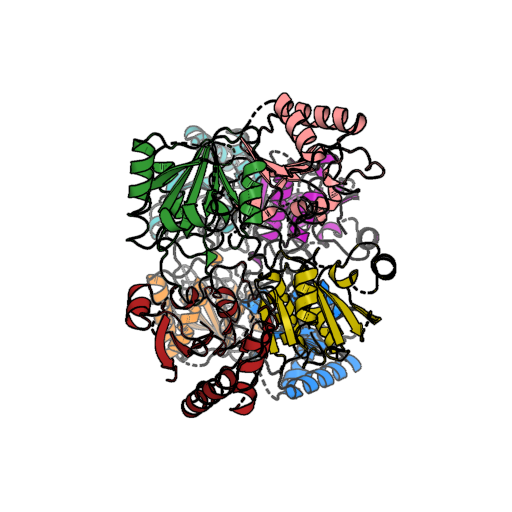138 2.352 1.00 35.60 122 GLU A CA 1
ATOM 898 C C . GLU A 1 124 ? -38.626 18.467 3.098 1.00 36.01 122 GLU A C 1
ATOM 899 O O . GLU A 1 124 ? -38.356 19.626 3.396 1.00 34.32 122 GLU A O 1
ATOM 905 N N . ALA A 1 125 ? -37.815 17.435 3.352 1.00 37.00 123 ALA A N 1
ATOM 906 C CA . ALA A 1 125 ? -36.511 17.557 4.038 1.00 37.54 123 ALA A CA 1
ATOM 907 C C . ALA A 1 125 ? -35.635 18.629 3.456 1.00 37.19 123 ALA A C 1
ATOM 908 O O . ALA A 1 125 ? -34.899 19.272 4.184 1.00 37.30 123 ALA A O 1
ATOM 918 N N . ILE A 1 127 ? -36.754 21.299 0.981 1.00 39.90 125 ILE A N 1
ATOM 919 C CA . ILE A 1 127 ? -37.363 22.616 0.711 1.00 41.35 125 ILE A CA 1
ATOM 920 C C . ILE A 1 127 ? -38.345 23.085 1.806 1.00 42.48 125 ILE A C 1
ATOM 921 O O . ILE A 1 127 ? -38.773 24.248 1.816 1.00 42.34 125 ILE A O 1
ATOM 926 N N . GLY A 1 128 ? -38.650 22.207 2.751 1.00 42.95 126 GLY A N 1
ATOM 927 C CA . GLY A 1 128 ? -39.455 22.566 3.913 1.00 45.27 126 GLY A CA 1
ATOM 928 C C . GLY A 1 128 ? -40.920 22.327 3.659 1.00 46.65 126 GLY A C 1
ATOM 929 O O . GLY A 1 128 ? -41.353 22.302 2.521 1.00 45.96 126 GLY A O 1
ATOM 930 N N . GLU A 1 129 ? -41.693 22.142 4.725 1.00 49.40 127 GLU A N 1
ATOM 931 C CA . GLU A 1 129 ? -43.151 21.968 4.597 1.00 51.13 127 GLU A CA 1
ATOM 932 C C . GLU A 1 129 ? -43.920 23.155 3.936 1.00 51.10 127 GLU A C 1
ATOM 933 O O . GLU A 1 129 ? -44.787 22.927 3.100 1.00 50.64 127 GLU A O 1
ATOM 939 N N . ASP A 1 130 ? -43.571 24.399 4.278 1.00 50.91 128 ASP A N 1
ATOM 940 C CA . ASP A 1 130 ? -44.259 25.572 3.727 1.00 51.00 128 ASP A CA 1
ATOM 941 C C . ASP A 1 130 ? -44.189 25.656 2.206 1.00 50.58 128 ASP A C 1
ATOM 942 O O . ASP A 1 130 ? -45.188 25.966 1.544 1.00 49.47 128 ASP A O 1
ATOM 947 N N . LEU A 1 131 ? -43.002 25.397 1.665 1.00 50.19 129 LEU A N 1
ATOM 948 C CA . LEU A 1 131 ? -42.815 25.423 0.222 1.00 50.35 129 LEU A CA 1
ATOM 949 C C . LEU A 1 131 ? -43.380 24.214 -0.469 1.00 50.16 129 LEU A C 1
ATOM 950 O O . LEU A 1 131 ? -44.060 24.352 -1.483 1.00 49.68 129 LEU A O 1
ATOM 955 N N . LEU A 1 132 ? -43.121 23.041 0.097 1.00 50.31 130 LEU A N 1
ATOM 956 C CA . LEU A 1 132 ? -43.837 21.843 -0.286 1.00 51.26 130 LEU A CA 1
ATOM 957 C C . LEU A 1 132 ? -45.327 22.133 -0.494 1.00 53.04 130 LEU A C 1
ATOM 958 O O . LEU A 1 132 ? -45.822 21.937 -1.594 1.00 51.86 130 LEU A O 1
ATOM 963 N N . HIS A 1 133 ? -46.014 22.603 0.554 1.00 55.60 131 HIS A N 1
ATOM 964 C CA . HIS A 1 133 ? -47.431 23.014 0.484 1.00 58.80 131 HIS A CA 1
ATOM 965 C C . HIS A 1 133 ? -47.794 23.956 -0.685 1.00 59.35 131 HIS A C 1
ATOM 966 O O . HIS A 1 133 ? -48.721 23.669 -1.442 1.00 59.47 131 HIS A O 1
ATOM 973 N N . ALA A 1 134 ? -47.059 25.065 -0.820 1.00 59.89 132 ALA A N 1
ATOM 974 C CA . ALA A 1 134 ? -47.247 26.056 -1.889 1.00 60.14 132 ALA A CA 1
ATOM 975 C C . ALA A 1 134 ? -47.051 25.483 -3.292 1.00 60.05 132 ALA A C 1
ATOM 976 O O . ALA A 1 134 ? -47.618 25.980 -4.264 1.00 60.20 132 ALA A O 1
ATOM 978 N N . ALA A 1 135 ? -46.234 24.439 -3.395 1.00 59.96 133 ALA A N 1
ATOM 979 C CA . ALA A 1 135 ? -45.925 23.837 -4.676 1.00 59.15 133 ALA A CA 1
ATOM 980 C C . ALA A 1 135 ? -46.928 22.731 -4.966 1.00 58.95 133 ALA A C 1
ATOM 981 O O . ALA A 1 135 ? -47.437 22.592 -6.085 1.00 58.94 133 ALA A O 1
ATOM 983 N N . LEU A 1 136 ? -47.224 21.955 -3.935 1.00 58.53 134 LEU A N 1
ATOM 984 C CA . LEU A 1 136 ? -48.113 20.815 -4.050 1.00 57.89 134 LEU A C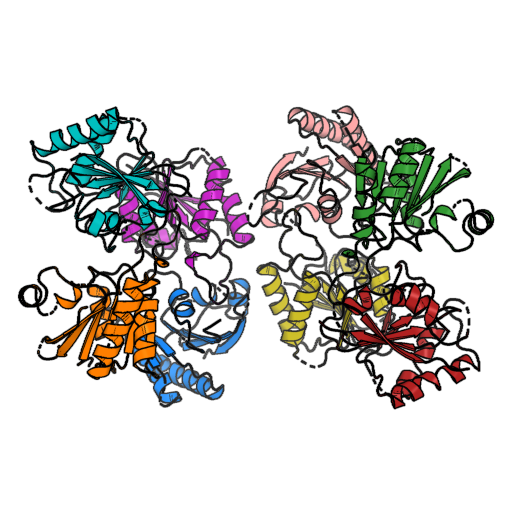A 1
ATOM 985 C C . LEU A 1 136 ? -49.197 20.887 -2.983 1.00 58.80 134 LEU A C 1
ATOM 986 O O . LEU A 1 136 ? -48.967 20.467 -1.850 1.00 58.82 134 LEU A O 1
ATOM 991 N N . PRO A 1 137 ? -50.369 21.463 -3.327 1.00 59.70 135 PRO A N 1
ATOM 992 C CA . PRO A 1 137 ? -51.518 21.439 -2.407 1.00 60.41 135 PRO A CA 1
ATOM 993 C C . PRO A 1 137 ? -52.003 20.010 -2.084 1.00 60.05 135 PRO A C 1
ATOM 994 O O . PRO A 1 137 ? -52.358 19.718 -0.949 1.00 59.86 135 PRO A O 1
ATOM 998 N N . SER A 1 138 ? -51.970 19.120 -3.071 1.00 59.52 136 SER A N 1
ATOM 999 C CA . SER A 1 138 ? -52.442 17.750 -2.880 1.00 58.75 136 SER A CA 1
ATOM 1000 C C . SER A 1 138 ? -51.343 16.680 -2.826 1.00 56.95 136 SER A C 1
ATOM 1001 O O . SER A 1 138 ? -51.611 15.497 -3.030 1.00 56.97 136 SER A O 1
ATOM 1004 N N . GLY A 1 139 ? -50.113 17.084 -2.536 1.00 54.86 137 GLY A N 1
ATOM 1005 C CA . GLY A 1 139 ? -49.035 16.123 -2.336 1.00 52.63 137 GLY A CA 1
ATOM 1006 C C . GLY A 1 139 ? -48.245 15.776 -3.583 1.00 50.46 137 GLY A C 1
ATOM 1007 O O . GLY A 1 139 ? -48.450 16.381 -4.630 1.00 50.99 137 GLY A O 1
ATOM 1008 N N . PHE A 1 140 ? -47.357 14.789 -3.461 1.00 47.76 138 PHE A N 1
ATOM 1009 C CA . PHE A 1 140 ? -46.367 14.438 -4.494 1.00 44.76 138 PHE A CA 1
ATOM 1010 C C . PHE A 1 140 ? -46.942 13.322 -5.398 1.00 44.00 138 PHE A C 1
ATOM 1011 O O . PHE A 1 140 ? -46.979 12.137 -5.001 1.00 43.62 138 PHE A O 1
ATOM 1019 N N . PRO A 1 141 ? -47.420 13.704 -6.603 1.00 42.70 139 PRO A N 1
ATOM 1020 C CA . PRO A 1 141 ? -48.137 12.816 -7.511 1.00 41.99 139 PRO A CA 1
ATOM 1021 C C . PRO A 1 141 ? -47.250 11.759 -8.229 1.00 41.36 139 PRO A C 1
ATOM 1022 O O . PRO A 1 141 ? -46.011 11.845 -8.197 1.00 39.75 139 PRO A O 1
ATOM 1026 N N . THR A 1 142 ? -47.900 10.777 -8.859 1.00 41.05 140 THR A N 1
ATOM 1027 C CA . THR A 1 142 ? -47.210 9.740 -9.614 1.00 40.78 140 THR A CA 1
ATOM 1028 C C . THR A 1 142 ? -46.595 10.285 -10.873 1.00 39.89 140 THR A C 1
ATOM 1029 O O . THR A 1 142 ? -47.225 11.029 -11.600 1.00 40.76 140 THR A O 1
ATOM 1033 N N . SER A 1 143 ? -45.378 9.859 -11.156 1.00 38.82 141 SER A N 1
ATOM 1034 C CA . SER A 1 143 ? -44.526 10.462 -12.220 1.00 37.97 141 SER A CA 1
ATOM 1035 C C . SER A 1 143 ? -44.338 11.969 -12.127 1.00 36.56 141 SER A C 1
ATOM 1036 O O . SER A 1 143 ? -44.102 12.612 -13.155 1.00 34.68 141 SER A O 1
ATOM 1039 N N . GLY A 1 144 ? -44.428 12.500 -10.887 1.00 35.62 142 GLY A N 1
ATOM 1040 C CA . GLY A 1 144 ? -44.075 13.892 -10.557 1.00 35.08 142 GLY A CA 1
ATOM 1041 C C . GLY A 1 144 ? -42.562 14.019 -10.441 1.00 34.48 142 GLY A C 1
ATOM 1042 O O . GLY A 1 144 ? -41.907 13.189 -9.827 1.00 34.27 142 GLY A O 1
ATOM 1043 N N . LEU A 1 145 ? -41.993 15.031 -11.072 1.00 34.21 143 LEU A N 1
ATOM 1044 C CA . LEU A 1 145 ? -40.535 15.247 -11.049 1.00 32.81 143 LEU A CA 1
ATOM 1045 C C . LEU A 1 145 ? -40.113 16.616 -10.491 1.00 32.98 143 LEU A C 1
ATOM 1046 O O . LEU A 1 145 ? -40.286 17.650 -11.138 1.00 32.97 143 LEU A O 1
ATOM 1051 N N . ALA A 1 146 ? -39.525 16.588 -9.297 1.00 33.19 144 ALA A N 1
ATOM 1052 C CA . ALA A 1 146 ? -38.911 17.729 -8.685 1.00 33.09 144 ALA A CA 1
ATOM 1053 C C . ALA A 1 146 ? -37.493 17.843 -9.225 1.00 34.09 144 ALA A C 1
ATOM 1054 O O . ALA A 1 146 ? -36.769 16.843 -9.322 1.00 33.12 144 ALA A O 1
ATOM 1056 N N . VAL A 1 147 ? -37.127 19.060 -9.620 1.00 35.62 145 VAL A N 1
ATOM 1057 C CA . VAL A 1 147 ? -35.772 19.427 -10.075 1.00 36.67 145 VAL A CA 1
ATOM 1058 C C . VAL A 1 147 ? -35.181 20.426 -9.069 1.00 36.48 145 VAL A C 1
ATOM 1059 O O . VAL A 1 147 ? -35.695 21.536 -8.909 1.00 36.00 145 VAL A O 1
ATOM 1063 N N . LEU A 1 148 ? -34.106 20.020 -8.403 1.00 35.68 146 LEU A N 1
ATOM 1064 C CA . LEU A 1 148 ? -33.546 20.788 -7.314 1.00 35.85 146 LEU A CA 1
ATOM 1065 C C . LEU A 1 148 ? -32.094 21.168 -7.538 1.00 37.20 146 LEU A C 1
ATOM 1066 O O . LEU A 1 148 ? -31.333 20.395 -8.081 1.00 36.09 146 LEU A O 1
ATOM 1071 N N . ASP A 1 149 ? -31.742 22.377 -7.119 1.00 39.78 147 ASP A N 1
ATOM 1072 C CA . ASP A 1 149 ? -30.376 22.889 -7.205 1.00 42.82 147 ASP A CA 1
ATOM 1073 C C . ASP A 1 149 ? -29.951 23.458 -5.868 1.00 44.06 147 ASP A C 1
ATOM 1074 O O . ASP A 1 149 ? -30.797 23.845 -5.027 1.00 42.77 147 ASP A O 1
ATOM 1079 N N . GLN A 1 150 ? -28.627 23.481 -5.691 1.00 45.98 148 GLN A N 1
ATOM 1080 C CA . GLN A 1 150 ? -27.948 24.188 -4.602 1.00 47.24 148 GLN A CA 1
ATOM 1081 C C . GLN A 1 150 ? -27.903 25.710 -4.820 1.00 48.02 148 GLN A C 1
ATOM 1082 O O . GLN A 1 150 ? -28.848 26.437 -4.532 1.00 47.92 148 GLN A O 1
ATOM 1088 N N . ASN A 1 159 ? -25.313 25.899 1.116 1.00 58.30 157 ASN A N 1
ATOM 1089 C CA . ASN A 1 159 ? -26.120 26.218 2.297 1.00 58.14 157 ASN A CA 1
ATOM 1090 C C . ASN A 1 159 ? -27.506 25.566 2.291 1.00 56.28 157 ASN A C 1
ATOM 1091 O O . ASN A 1 159 ? -27.957 25.060 3.325 1.00 56.43 157 ASN A O 1
ATOM 1096 N N . ARG A 1 160 ? -28.178 25.582 1.142 1.00 53.26 158 ARG A N 1
ATOM 1097 C CA . ARG A 1 160 ? -29.520 24.984 1.043 1.00 50.57 158 ARG A CA 1
ATOM 1098 C C . ARG A 1 160 ? -29.958 24.564 -0.368 1.00 48.75 158 ARG A C 1
ATOM 1099 O O . ARG A 1 160 ? -29.498 25.166 -1.374 1.00 47.35 158 ARG A O 1
ATOM 1107 N N . TRP A 1 161 ? -30.838 23.545 -0.409 1.00 45.29 159 TRP A N 1
ATOM 1108 C CA . TRP A 1 161 ? -31.507 23.084 -1.658 1.00 43.78 159 TRP A CA 1
ATOM 1109 C C . TRP A 1 161 ? -32.635 24.030 -2.125 1.00 43.51 159 TRP A C 1
ATOM 1110 O O . TRP A 1 161 ? -33.504 24.403 -1.342 1.00 43.02 159 TRP A O 1
ATOM 1121 N N . ARG A 1 162 ? -32.627 24.414 -3.393 1.00 44.01 160 ARG A N 1
ATOM 1122 C CA . ARG A 1 162 ? -33.746 25.229 -3.937 1.00 45.13 160 ARG A CA 1
ATOM 1123 C C . ARG A 1 162 ? -34.551 24.424 -4.968 1.00 45.02 160 ARG A C 1
ATOM 1124 O O . ARG A 1 162 ? -33.964 23.813 -5.867 1.00 45.15 160 ARG A O 1
ATOM 1132 N N . LEU A 1 163 ? -35.875 24.407 -4.863 1.00 44.62 161 LEU A N 1
ATOM 1133 C CA . LEU A 1 163 ? -36.662 23.805 -5.953 1.00 44.63 161 LEU A CA 1
ATOM 1134 C C . LEU A 1 163 ? -36.725 24.777 -7.105 1.00 44.81 161 LEU A C 1
ATOM 1135 O O . LEU A 1 163 ? -36.981 25.967 -6.892 1.00 45.50 161 LEU A O 1
ATOM 1140 N N . ILE A 1 164 ? -36.551 24.268 -8.320 1.00 44.93 162 ILE A N 1
ATOM 1141 C CA . ILE A 1 164 ? -36.190 25.081 -9.508 1.00 45.24 162 ILE A CA 1
ATOM 1142 C C . ILE A 1 164 ? -37.206 24.859 -10.651 1.00 46.24 162 ILE A C 1
ATOM 1143 O O . ILE A 1 164 ? -37.343 25.721 -11.589 1.00 46.15 162 ILE A O 1
ATOM 1148 N N . ASP A 1 165 ? -37.880 23.698 -10.566 1.00 45.54 163 ASP A N 1
ATOM 1149 C CA . ASP A 1 165 ? -38.945 23.247 -11.472 1.00 45.39 163 ASP A CA 1
ATOM 1150 C C . ASP A 1 165 ? -39.665 21.993 -10.914 1.00 45.49 163 ASP A C 1
ATOM 1151 O O . ASP A 1 165 ? -39.087 21.193 -10.192 1.00 43.48 163 ASP A O 1
ATOM 1156 N N . PHE A 1 166 ? -40.938 21.829 -11.257 1.00 47.23 164 PHE A N 1
ATOM 1157 C CA . PHE A 1 166 ? -41.673 20.609 -10.961 1.00 48.61 164 PHE A CA 1
ATOM 1158 C C . PHE A 1 166 ? -42.537 20.173 -12.148 1.00 50.72 164 PHE A C 1
ATOM 1159 O O . PHE A 1 166 ? -43.252 21.001 -12.723 1.00 51.72 164 PHE A O 1
ATOM 1167 N N . LEU A 1 167 ? -42.470 18.884 -12.510 1.00 52.34 165 LEU A N 1
ATOM 1168 C CA . LEU A 1 167 ? -43.342 18.321 -13.544 1.00 54.76 165 LEU A CA 1
ATOM 1169 C C . LEU A 1 167 ? -44.427 17.384 -13.009 1.00 55.99 165 LEU A C 1
ATOM 1170 O O . LEU A 1 167 ? -44.141 16.458 -12.271 1.00 55.57 165 LEU A O 1
ATOM 1175 N N . ALA A 1 168 ? -45.676 17.678 -13.356 1.00 58.57 166 ALA A N 1
ATOM 1176 C CA . ALA A 1 168 ? -46.833 16.827 -13.079 1.00 60.77 166 ALA A CA 1
ATOM 1177 C C . ALA A 1 168 ? -47.689 16.657 -14.347 1.00 63.07 166 ALA A C 1
ATOM 1178 O O . ALA A 1 168 ? -47.623 17.491 -15.261 1.00 63.07 166 ALA A O 1
ATOM 1180 N N . PRO A 1 169 ? -48.462 15.549 -14.438 1.00 64.71 167 PRO A N 1
ATOM 1181 C CA . PRO A 1 169 ? -49.431 15.441 -15.518 1.00 65.87 167 PRO A CA 1
ATOM 1182 C C . PRO A 1 169 ? -50.735 16.152 -15.176 1.00 66.66 167 PRO A C 1
ATOM 1183 O O . PRO A 1 169 ? -51.654 16.173 -15.999 1.00 67.31 167 PRO A O 1
ATOM 1187 N N . PHE B 1 7 ? -26.652 -12.549 -16.008 1.00 53.67 5 PHE B N 1
ATOM 1188 C CA . PHE B 1 7 ? -26.364 -11.126 -15.626 1.00 54.45 5 PHE B CA 1
ATOM 1189 C C . PHE B 1 7 ? -26.796 -10.722 -14.180 1.00 53.15 5 PHE B C 1
ATOM 1190 O O . PHE B 1 7 ? -27.966 -10.910 -13.798 1.00 54.14 5 PHE B O 1
ATOM 1198 N N . PRO B 1 8 ? -25.847 -10.230 -13.355 1.00 50.97 6 PRO B N 1
ATOM 1199 C CA . PRO B 1 8 ? -24.387 -10.280 -13.492 1.00 49.31 6 PRO B CA 1
ATOM 1200 C C . PRO B 1 8 ? -23.761 -11.686 -13.551 1.00 47.80 6 PRO B C 1
ATOM 1201 O O . PRO B 1 8 ? -23.957 -12.501 -12.658 1.00 46.75 6 PRO B O 1
ATOM 1205 N N . THR B 1 9 ? -22.969 -11.926 -14.596 1.00 47.12 7 THR B N 1
ATOM 1206 C CA . THR B 1 9 ? -22.236 -13.176 -14.759 1.00 45.59 7 THR B CA 1
ATOM 1207 C C . THR B 1 9 ? -20.844 -13.112 -14.160 1.00 43.51 7 THR B C 1
ATOM 1208 O O . THR B 1 9 ? -20.297 -14.130 -13.774 1.00 43.15 7 THR B O 1
ATOM 1212 N N . ARG B 1 10 ? -20.262 -11.923 -14.078 1.00 41.54 8 ARG B N 1
ATOM 1213 C CA . ARG B 1 10 ? -19.117 -11.742 -13.178 1.00 39.51 8 ARG B CA 1
ATOM 1214 C C . ARG B 1 10 ? -19.398 -10.964 -11.881 1.00 36.84 8 ARG B C 1
ATOM 1215 O O . ARG B 1 10 ? -19.991 -9.887 -11.894 1.00 35.85 8 ARG B O 1
ATOM 1223 N N . VAL B 1 11 ? -18.950 -11.551 -10.772 1.00 35.00 9 VAL B N 1
ATOM 1224 C CA . VAL B 1 11 ? -18.985 -10.944 -9.441 1.00 33.13 9 VAL B CA 1
ATOM 1225 C C . VAL B 1 11 ? -17.598 -10.849 -8.747 1.00 32.25 9 VAL B C 1
ATOM 1226 O O . VAL B 1 11 ? -16.839 -11.806 -8.726 1.00 29.61 9 VAL B O 1
ATOM 1230 N N . TYR B 1 12 ? -17.314 -9.675 -8.180 1.00 31.34 10 TYR B N 1
ATOM 1231 C CA . TYR B 1 12 ? -16.107 -9.427 -7.409 1.00 31.28 10 TYR B CA 1
ATOM 1232 C C . TYR B 1 12 ? -16.484 -9.125 -5.961 1.00 31.00 10 TYR B C 1
ATOM 1233 O O . TYR B 1 12 ? -17.230 -8.179 -5.709 1.00 31.39 10 TYR B O 1
ATOM 1242 N N . LEU B 1 13 ? -15.998 -9.903 -4.993 1.00 30.19 11 LEU B N 1
ATOM 1243 C CA . LEU B 1 13 ? -16.157 -9.472 -3.585 1.00 28.74 11 LEU B CA 1
ATOM 1244 C C . LEU B 1 13 ? -14.901 -8.786 -2.958 1.00 28.95 11 LEU B C 1
ATOM 1245 O O . LEU B 1 13 ? -13.865 -9.410 -2.821 1.00 27.71 11 LEU B O 1
ATOM 1250 N N . LEU B 1 14 ? -15.001 -7.497 -2.596 1.00 29.74 12 LEU B N 1
ATOM 1251 C CA . LEU B 1 14 ? -13.861 -6.809 -2.003 1.00 30.97 12 LEU B CA 1
ATOM 1252 C C . LEU B 1 14 ? -14.118 -6.320 -0.566 1.00 32.63 12 LEU B C 1
ATOM 1253 O O . LEU B 1 14 ? -14.965 -5.465 -0.332 1.00 33.75 12 LEU B O 1
ATOM 1258 N N . ARG B 1 15 ? -13.363 -6.824 0.408 1.00 33.15 13 ARG B N 1
ATOM 1259 C CA . ARG B 1 15 ? -13.487 -6.294 1.739 1.00 32.91 13 ARG B CA 1
ATOM 1260 C C . ARG B 1 15 ? -12.550 -5.077 1.888 1.00 33.46 13 ARG B C 1
ATOM 1261 O O . ARG B 1 15 ? -11.443 -5.076 1.342 1.00 31.31 13 ARG B O 1
ATOM 1269 N N . HIS B 1 16 ? -12.984 -4.056 2.648 1.00 33.42 14 HIS B N 1
ATOM 1270 C CA . HIS B 1 16 ? -12.103 -2.913 2.981 1.00 33.20 14 HIS B CA 1
ATOM 1271 C C . HIS B 1 16 ? -10.701 -3.352 3.450 1.00 33.54 14 HIS B C 1
ATOM 1272 O O . HIS B 1 16 ? -10.492 -4.443 3.997 1.00 31.51 14 HIS B O 1
ATOM 1279 N N . ALA B 1 17 ? -9.743 -2.474 3.176 1.00 34.48 15 ALA B N 1
ATOM 1280 C CA . ALA B 1 17 ? -8.345 -2.711 3.389 1.00 34.48 15 ALA B CA 1
ATOM 1281 C C . ALA B 1 17 ? -8.031 -2.387 4.884 1.00 36.69 15 ALA B C 1
ATOM 1282 O O . ALA B 1 17 ? -8.923 -2.015 5.659 1.00 34.71 15 ALA B O 1
ATOM 1284 N N . LYS B 1 18 ? -6.791 -2.546 5.329 1.00 38.65 16 LYS B N 1
ATOM 1285 C CA . LYS B 1 18 ? -6.570 -2.385 6.781 1.00 41.67 16 LYS B CA 1
ATOM 1286 C C . LYS B 1 18 ? -6.954 -1.011 7.395 1.00 41.46 16 LYS B C 1
ATOM 1287 O O . LYS B 1 18 ? -6.390 0.040 7.015 1.00 41.68 16 LYS B O 1
ATOM 1293 N N . ALA B 1 19 ? -7.875 -1.046 8.371 1.00 40.40 17 ALA B N 1
ATOM 1294 C CA . ALA B 1 19 ? -8.374 0.144 9.080 1.00 39.75 17 ALA B CA 1
ATOM 1295 C C . ALA B 1 19 ? -7.602 0.606 10.361 1.00 40.05 17 ALA B C 1
ATOM 1296 O O . ALA B 1 19 ? -6.991 -0.200 11.078 1.00 39.22 17 ALA B O 1
ATOM 1298 N N . ALA B 1 20 ? -7.679 1.912 10.632 1.00 39.61 18 ALA B N 1
ATOM 1299 C CA . ALA B 1 20 ? -7.259 2.514 11.903 1.00 40.42 18 ALA B CA 1
ATOM 1300 C C . ALA B 1 20 ? -8.005 1.879 13.116 1.00 41.58 18 ALA B C 1
ATOM 1301 O O . ALA B 1 20 ? -9.092 1.292 12.975 1.00 41.79 18 ALA B O 1
ATOM 1303 N N . TRP B 1 21 ? -7.405 2.007 14.295 1.00 41.91 19 TRP B N 1
ATOM 1304 C CA . TRP B 1 21 ? -8.065 1.621 15.536 1.00 43.89 19 TRP B CA 1
ATOM 1305 C C . TRP B 1 21 ? -9.089 2.667 15.965 1.00 44.72 19 TRP B C 1
ATOM 1306 O O . TRP B 1 21 ? -8.958 3.848 15.641 1.00 44.15 19 TRP B O 1
ATOM 1317 N N . ALA B 1 22 ? -10.109 2.226 16.692 1.00 44.49 20 ALA B N 1
ATOM 1318 C CA . ALA B 1 22 ? -11.242 3.082 17.023 1.00 45.22 20 ALA B CA 1
ATOM 1319 C C . ALA B 1 22 ? -10.820 4.225 17.939 1.00 45.94 20 ALA B C 1
ATOM 1320 O O . ALA B 1 22 ? -9.993 4.044 18.834 1.00 46.11 20 ALA B O 1
ATOM 1322 N N . ALA B 1 23 ? -11.392 5.403 17.710 1.00 46.94 21 ALA B N 1
ATOM 1323 C CA . ALA B 1 23 ? -11.006 6.599 18.449 1.00 47.98 21 ALA B CA 1
ATOM 1324 C C . ALA B 1 23 ? -12.089 7.007 19.442 1.00 48.62 21 ALA B C 1
ATOM 1325 O O . ALA B 1 23 ? -13.234 7.253 19.060 1.00 48.30 21 ALA B O 1
ATOM 1327 N N . PRO B 1 24 ? -11.721 7.076 20.717 1.00 49.11 22 PRO B N 1
ATOM 1328 C CA . PRO B 1 24 ? -12.615 7.610 21.749 1.00 49.97 22 PRO B CA 1
ATOM 1329 C C . PRO B 1 24 ? -13.358 8.853 21.268 1.00 50.38 22 PRO B C 1
ATOM 1330 O O . PRO B 1 24 ? -12.728 9.856 20.932 1.00 49.30 22 PRO B O 1
ATOM 1334 N N . GLY B 1 25 ? -14.685 8.780 21.238 1.00 52.68 23 GLY B N 1
ATOM 1335 C CA . GLY B 1 25 ? -15.503 9.923 20.877 1.00 55.11 23 GLY B CA 1
ATOM 1336 C C . GLY B 1 25 ? -15.936 9.890 19.424 1.00 55.65 23 GLY B C 1
ATOM 1337 O O . GLY B 1 25 ? -17.040 10.317 19.086 1.00 56.51 23 GLY B O 1
ATOM 1338 N N A GLU B 1 26 ? -15.061 9.382 18.563 0.50 55.49 24 GLU B N 1
ATOM 1339 N N B GLU B 1 26 ? -14.987 9.497 18.569 0.50 55.79 24 GLU B N 1
ATOM 1340 C CA A GLU B 1 26 ? -15.165 9.628 17.130 0.50 54.56 24 GLU B CA 1
ATOM 1341 C CA B GLU B 1 26 ? -15.140 9.635 17.126 0.50 55.21 24 GLU B CA 1
ATOM 1342 C C A GLU B 1 26 ? -15.985 8.542 16.442 0.50 53.41 24 GLU B C 1
ATOM 1343 C C B GLU B 1 26 ? -16.097 8.614 16.500 0.50 53.74 24 GLU B C 1
ATOM 1344 O O A GLU B 1 26 ? -16.173 7.453 16.986 0.50 53.69 24 GLU B O 1
ATOM 1345 O O B GLU B 1 26 ? -16.498 7.647 17.144 0.50 54.00 24 GLU B O 1
ATOM 1356 N N . ARG B 1 27 ? -16.471 8.845 15.243 1.00 51.77 25 ARG B N 1
ATOM 1357 C CA . ARG B 1 27 ? -17.486 8.006 14.586 1.00 48.78 25 ARG B CA 1
ATOM 1358 C C . ARG B 1 27 ? -16.918 6.849 13.862 1.00 45.41 25 ARG B C 1
ATOM 1359 O O . ARG B 1 27 ? -16.077 7.056 13.022 1.00 44.86 25 ARG B O 1
ATOM 1367 N N . ASP B 1 28 ? -17.395 5.639 14.165 1.00 42.88 26 ASP B N 1
ATOM 1368 C CA . ASP B 1 28 ? -16.889 4.404 13.539 1.00 40.62 26 ASP B CA 1
ATOM 1369 C C . ASP B 1 28 ? -17.010 4.429 12.015 1.00 38.97 26 ASP B C 1
ATOM 1370 O O . ASP B 1 28 ? -16.108 4.013 11.291 1.00 37.65 26 ASP B O 1
ATOM 1375 N N . PHE B 1 29 ? -18.163 4.912 11.567 1.00 38.72 27 PHE B N 1
ATOM 1376 C CA . PHE B 1 29 ? -18.407 5.377 10.217 1.00 37.42 27 PHE B CA 1
ATOM 1377 C C . PHE B 1 29 ? -17.219 6.070 9.510 1.00 37.37 27 PHE B C 1
ATOM 1378 O O . PHE B 1 29 ? -17.044 5.883 8.285 1.00 36.68 27 PHE B O 1
ATOM 1386 N N . ASP B 1 30 ? -16.453 6.860 10.282 1.00 35.60 28 ASP B N 1
ATOM 1387 C CA . ASP B 1 30 ? -15.428 7.774 9.802 1.00 36.17 28 ASP B CA 1
ATOM 1388 C C . ASP B 1 30 ? -14.052 7.198 10.050 1.00 36.06 28 ASP B C 1
ATOM 1389 O O . ASP B 1 30 ? -13.028 7.858 9.831 1.00 35.29 28 ASP B O 1
ATOM 1394 N N . ARG B 1 31 ? -14.040 5.987 10.585 1.00 36.07 29 ARG B N 1
ATOM 1395 C CA . ARG B 1 31 ? -12.815 5.282 10.840 1.00 35.65 29 ARG B CA 1
ATOM 1396 C C . ARG B 1 31 ? -12.308 4.807 9.503 1.00 35.41 29 ARG B C 1
ATOM 1397 O O . ARG B 1 31 ? -12.931 3.970 8.886 1.00 36.19 29 ARG B O 1
ATOM 1405 N N . GLY B 1 32 ? -11.190 5.361 9.054 1.00 35.45 30 GLY B N 1
ATOM 1406 C CA . GLY B 1 32 ? -10.660 5.102 7.715 1.00 35.50 30 GLY B CA 1
ATOM 1407 C C . GLY B 1 32 ? -9.452 4.180 7.658 1.00 34.88 30 GLY B C 1
ATOM 1408 O O . GLY B 1 32 ? -9.145 3.481 8.622 1.00 35.17 30 GLY B O 1
ATOM 1409 N N . LEU B 1 33 ? -8.771 4.153 6.522 1.00 34.06 31 LEU B N 1
ATOM 1410 C CA . LEU B 1 33 ? -7.543 3.317 6.417 1.00 33.60 31 LEU B CA 1
ATOM 1411 C C . LEU B 1 33 ? -6.441 3.941 7.204 1.00 35.55 31 LEU B C 1
ATOM 1412 O O . LEU B 1 33 ? -6.441 5.149 7.458 1.00 35.20 31 LEU B O 1
ATOM 1417 N N . ASN B 1 34 ? -5.513 3.089 7.614 1.00 38.55 32 ASN B N 1
ATOM 1418 C CA . ASN B 1 34 ? -4.235 3.517 8.161 1.00 40.02 32 ASN B CA 1
ATOM 1419 C C . ASN B 1 34 ? -3.283 3.449 7.000 1.00 41.50 32 ASN B C 1
ATOM 1420 O O . ASN B 1 34 ? -3.718 3.114 5.889 1.00 41.09 32 ASN B O 1
ATOM 1425 N N . GLU B 1 35 ? -2.016 3.819 7.222 1.00 43.85 33 GLU B N 1
ATOM 1426 C CA . GLU B 1 35 ? -0.984 3.727 6.205 1.00 45.30 33 GLU B CA 1
ATOM 1427 C C . GLU B 1 35 ? -0.897 2.342 5.605 1.00 44.58 33 GLU B C 1
ATOM 1428 O O . GLU B 1 35 ? -0.836 2.225 4.390 1.00 45.17 33 GLU B O 1
ATOM 1434 N N . ALA B 1 36 ? -0.894 1.300 6.432 1.00 43.98 34 ALA B N 1
ATOM 1435 C CA . ALA B 1 36 ? -0.737 -0.060 5.918 1.00 43.69 34 ALA B CA 1
ATOM 1436 C C . ALA B 1 36 ? -1.832 -0.327 4.914 1.00 44.09 34 ALA B C 1
ATOM 1437 O O . ALA B 1 36 ? -1.534 -0.784 3.790 1.00 42.14 34 ALA B O 1
ATOM 1439 N N . GLY B 1 37 ? -3.086 -0.029 5.360 1.00 44.09 35 GLY B N 1
ATOM 1440 C CA . GLY B 1 37 ? -4.328 -0.154 4.618 1.00 43.79 35 GLY B CA 1
ATOM 1441 C C . GLY B 1 37 ? -4.308 0.552 3.278 1.00 45.01 35 GLY B C 1
ATOM 1442 O O . GLY B 1 37 ? -4.543 -0.074 2.261 1.00 43.56 35 GLY B O 1
ATOM 1443 N N . PHE B 1 38 ? -3.993 1.846 3.268 1.00 46.84 36 PHE B N 1
ATOM 1444 C CA . PHE B 1 38 ? -3.821 2.576 2.005 1.00 48.76 36 PHE B CA 1
ATOM 1445 C C . PHE B 1 38 ? -2.852 1.892 1.054 1.00 50.49 36 PHE B C 1
ATOM 1446 O O . PHE B 1 38 ? -2.960 2.033 -0.150 1.00 50.07 36 PHE B O 1
ATOM 1454 N N . ALA B 1 39 ? -1.897 1.171 1.628 1.00 53.41 37 ALA B N 1
ATOM 1455 C CA . ALA B 1 39 ? -0.859 0.493 0.882 1.00 55.56 37 ALA B CA 1
ATOM 1456 C C . ALA B 1 39 ? -1.363 -0.757 0.184 1.00 55.33 37 ALA B C 1
ATOM 1457 O O . ALA B 1 39 ? -1.192 -0.896 -1.033 1.00 55.70 37 ALA B O 1
ATOM 1459 N N . GLU B 1 40 ? -2.009 -1.638 0.944 1.00 54.70 38 GLU B N 1
ATOM 1460 C CA . GLU B 1 40 ? -2.589 -2.855 0.394 1.00 53.67 38 GLU B CA 1
ATOM 1461 C C . GLU B 1 40 ? -3.807 -2.618 -0.494 1.00 51.52 38 GLU B C 1
ATOM 1462 O O . GLU B 1 40 ? -4.116 -3.465 -1.317 1.00 51.36 38 GLU B O 1
ATOM 1468 N N . ALA B 1 41 ? -4.474 -1.475 -0.368 1.00 48.15 39 ALA B N 1
ATOM 1469 C CA . ALA B 1 41 ? -5.497 -1.132 -1.347 1.00 45.53 39 ALA B CA 1
ATOM 1470 C C . ALA B 1 41 ? -4.870 -0.868 -2.728 1.00 44.22 39 ALA B C 1
ATOM 1471 O O . ALA B 1 41 ? -5.279 -1.456 -3.719 1.00 40.86 39 ALA B O 1
ATOM 1473 N N . GLU B 1 42 ? -3.851 -0.009 -2.753 1.00 44.36 40 GLU B N 1
ATOM 1474 C CA . GLU B 1 42 ? -3.095 0.308 -3.963 1.00 45.06 40 GLU B CA 1
ATOM 1475 C C . GLU B 1 42 ? -2.531 -0.951 -4.628 1.00 44.67 40 GLU B C 1
ATOM 1476 O O . GLU B 1 42 ? -2.610 -1.100 -5.823 1.00 42.98 40 GLU B O 1
ATOM 1482 N N . ILE B 1 43 ? -2.011 -1.880 -3.846 1.00 45.90 41 ILE B N 1
ATOM 1483 C CA . ILE B 1 43 ? -1.391 -3.052 -4.444 1.00 48.09 41 ILE B CA 1
ATOM 1484 C C . ILE B 1 43 ? -2.417 -3.952 -5.095 1.00 47.33 41 ILE B C 1
ATOM 1485 O O . ILE B 1 43 ? -2.254 -4.377 -6.214 1.00 48.52 41 ILE B O 1
ATOM 1490 N N . ILE B 1 44 ? -3.474 -4.265 -4.381 1.00 47.67 42 ILE B N 1
ATOM 1491 C CA . ILE B 1 44 ? -4.524 -5.112 -4.914 1.00 46.57 42 ILE B CA 1
ATOM 1492 C C . ILE B 1 44 ? -5.176 -4.415 -6.125 1.00 46.00 42 ILE B C 1
ATOM 1493 O O . ILE B 1 44 ? -5.450 -5.035 -7.142 1.00 44.39 42 ILE B O 1
ATOM 1498 N N . ALA B 1 45 ? -5.384 -3.106 -6.015 1.00 46.01 43 ALA B N 1
ATOM 1499 C CA . ALA B 1 45 ? -5.867 -2.317 -7.125 1.00 45.84 43 ALA B CA 1
ATOM 1500 C C . ALA B 1 45 ? -5.081 -2.573 -8.418 1.00 46.25 43 ALA B C 1
ATOM 1501 O O . ALA B 1 45 ? -5.684 -2.807 -9.450 1.00 46.47 43 ALA B O 1
ATOM 1503 N N . ASP B 1 46 ? -3.740 -2.529 -8.353 1.00 47.29 44 ASP B N 1
ATOM 1504 C CA . ASP B 1 46 ? -2.837 -2.727 -9.522 1.00 47.38 44 ASP B CA 1
ATOM 1505 C C . ASP B 1 46 ? -2.688 -4.172 -9.949 1.00 46.87 44 ASP B C 1
ATOM 1506 O O . ASP B 1 46 ? -2.598 -4.449 -11.156 1.00 46.64 44 ASP B O 1
ATOM 1511 N N . LEU B 1 47 ? -2.600 -5.084 -8.971 1.00 45.17 45 LEU B N 1
ATOM 1512 C CA . LEU B 1 47 ? -2.715 -6.510 -9.274 1.00 44.81 45 LEU B CA 1
ATOM 1513 C C . LEU B 1 47 ? -4.030 -6.830 -10.059 1.00 44.48 45 LEU B C 1
ATOM 1514 O O . LEU B 1 47 ? -3.988 -7.502 -11.102 1.00 43.74 45 LEU B O 1
ATOM 1519 N N . ALA B 1 48 ? -5.161 -6.335 -9.564 1.00 42.68 46 ALA B N 1
ATOM 1520 C CA . ALA B 1 48 ? -6.457 -6.469 -10.239 1.00 43.54 46 ALA B CA 1
ATOM 1521 C C . ALA B 1 48 ? -6.487 -5.871 -11.657 1.00 44.50 46 ALA B C 1
ATOM 1522 O O . ALA B 1 48 ? -7.044 -6.452 -12.585 1.00 42.36 46 ALA B O 1
ATOM 1524 N N . ALA B 1 49 ? -5.908 -4.684 -11.806 1.00 47.72 47 ALA B N 1
ATOM 1525 C CA . ALA B 1 49 ? -5.874 -4.025 -13.101 1.00 51.27 47 ALA B CA 1
ATOM 1526 C C . ALA B 1 49 ? -4.854 -4.720 -14.034 1.00 53.75 47 ALA B C 1
ATOM 1527 O O . ALA B 1 49 ? -5.137 -4.921 -15.223 1.00 54.34 47 ALA B O 1
ATOM 1529 N N . ASP B 1 50 ? -3.698 -5.107 -13.471 1.00 56.34 48 ASP B N 1
ATOM 1530 C CA . ASP B 1 50 ? -2.780 -6.129 -14.029 1.00 59.07 48 ASP B CA 1
ATOM 1531 C C . ASP B 1 50 ? -3.582 -7.212 -14.752 1.00 59.37 48 ASP B C 1
ATOM 1532 O O . ASP B 1 50 ? -3.315 -7.546 -15.901 1.00 59.95 48 ASP B O 1
ATOM 1537 N N . ARG B 1 51 ? -4.565 -7.755 -14.041 1.00 59.12 49 ARG B N 1
ATOM 1538 C CA . ARG B 1 51 ? -5.297 -8.937 -14.461 1.00 59.80 49 ARG B CA 1
ATOM 1539 C C . ARG B 1 51 ? -6.640 -8.616 -15.106 1.00 59.89 49 ARG B C 1
ATOM 1540 O O . ARG B 1 51 ? -7.429 -9.515 -15.402 1.00 60.02 49 ARG B O 1
ATOM 1548 N N . ARG B 1 52 ? -6.873 -7.326 -15.338 1.00 59.60 50 ARG B N 1
ATOM 1549 C CA . ARG B 1 52 ? -8.024 -6.844 -16.097 1.00 58.93 50 ARG B CA 1
ATOM 1550 C C . ARG B 1 52 ? -9.348 -7.300 -15.469 1.00 56.65 50 ARG B C 1
ATOM 1551 O O . ARG B 1 52 ? -10.336 -7.532 -16.165 1.00 56.52 50 ARG B O 1
ATOM 1559 N N . TYR B 1 53 ? -9.329 -7.437 -14.138 1.00 53.74 51 TYR B N 1
ATOM 1560 C CA . TYR B 1 53 ? -10.525 -7.564 -13.327 1.00 50.72 51 TYR B CA 1
ATOM 1561 C C . TYR B 1 53 ? -11.117 -6.183 -13.146 1.00 49.29 51 TYR B C 1
ATOM 1562 O O . TYR B 1 53 ? -10.942 -5.553 -12.096 1.00 48.23 51 TYR B O 1
ATOM 1571 N N . ARG B 1 54 ? -11.821 -5.743 -14.182 1.00 47.54 52 ARG B N 1
ATOM 1572 C CA . ARG B 1 54 ? -12.412 -4.436 -14.224 1.00 46.89 52 ARG B CA 1
ATOM 1573 C C . ARG B 1 54 ? -13.956 -4.484 -14.195 1.00 45.99 52 ARG B C 1
ATOM 1574 O O . ARG B 1 54 ? -14.586 -5.053 -15.082 1.00 45.76 52 ARG B O 1
ATOM 1582 N N . PRO B 1 55 ? -14.566 -3.910 -13.152 1.00 45.10 53 PRO B N 1
ATOM 1583 C CA . PRO B 1 55 ? -16.021 -4.035 -13.088 1.00 44.66 53 PRO B CA 1
ATOM 1584 C C . PRO B 1 55 ? -16.745 -2.953 -13.882 1.00 43.82 53 PRO B C 1
ATOM 1585 O O . PRO B 1 55 ? -16.232 -1.871 -14.094 1.00 44.01 53 PRO B O 1
ATOM 1589 N N . ASP B 1 56 ? -17.935 -3.259 -14.347 1.00 43.35 54 ASP B N 1
ATOM 1590 C CA . ASP B 1 56 ? -18.771 -2.226 -14.896 1.00 42.10 54 ASP B CA 1
ATOM 1591 C C . ASP B 1 56 ? -19.143 -1.357 -13.708 1.00 40.86 54 ASP B C 1
ATOM 1592 O O . ASP B 1 56 ? -18.951 -0.130 -13.715 1.00 41.58 54 ASP B O 1
ATOM 1597 N N . LEU B 1 57 ? -19.581 -2.014 -12.649 1.00 38.41 55 LEU B N 1
ATOM 1598 C CA . LEU B 1 57 ? -20.186 -1.316 -11.553 1.00 36.22 55 LEU B CA 1
ATOM 1599 C C . LEU B 1 57 ? -19.545 -1.720 -10.262 1.00 34.80 55 LEU B C 1
ATOM 1600 O O . LEU B 1 57 ? -19.379 -2.913 -9.995 1.00 35.07 55 LEU B O 1
ATOM 1605 N N . ILE B 1 58 ? -19.232 -0.706 -9.470 1.00 33.04 56 ILE B N 1
ATOM 1606 C CA . ILE B 1 58 ? -18.911 -0.842 -8.061 1.00 32.32 56 ILE B CA 1
ATOM 1607 C C . ILE B 1 58 ? -19.951 -0.230 -7.126 1.00 32.21 56 ILE B C 1
ATOM 1608 O O . ILE B 1 58 ? -20.240 0.981 -7.170 1.00 31.97 56 ILE B O 1
ATOM 1613 N N . LEU B 1 59 ? -20.526 -1.104 -6.303 1.00 31.69 57 LEU B N 1
ATOM 1614 C CA . LEU B 1 59 ? -21.311 -0.688 -5.165 1.00 30.33 57 LEU B CA 1
ATOM 1615 C C . LEU B 1 59 ? -20.515 -0.852 -3.871 1.00 29.97 57 LEU B C 1
ATOM 1616 O O . LEU B 1 59 ? -20.079 -1.955 -3.477 1.00 28.25 57 LEU B O 1
ATOM 1621 N N . SER B 1 60 ? -20.316 0.291 -3.235 1.00 29.09 58 SER B N 1
ATOM 1622 C CA . SER B 1 60 ? -19.434 0.386 -2.139 1.00 29.19 58 SER B CA 1
ATOM 1623 C C . SER B 1 60 ? -20.150 0.927 -0.896 1.00 29.83 58 SER B C 1
ATOM 1624 O O . SER B 1 60 ? -21.028 1.807 -0.968 1.00 28.08 58 SER B O 1
ATOM 1627 N N . SER B 1 61 ? -19.760 0.385 0.250 1.00 30.11 59 SER B N 1
ATOM 1628 C CA . SER B 1 61 ? -20.244 0.944 1.489 1.00 31.21 59 SER B CA 1
ATOM 1629 C C . SER B 1 61 ? -19.731 2.359 1.515 1.00 31.86 59 SER B C 1
ATOM 1630 O O . SER B 1 61 ? -18.885 2.797 0.744 1.00 33.76 59 SER B O 1
ATOM 1633 N N . THR B 1 62 ? -20.205 3.043 2.496 1.00 33.04 60 THR B N 1
ATOM 1634 C CA . THR B 1 62 ? -20.065 4.449 2.665 1.00 31.72 60 THR B CA 1
ATOM 1635 C C . THR B 1 62 ? -19.113 4.730 3.862 1.00 31.86 60 THR B C 1
ATOM 1636 O O . THR B 1 62 ? -18.612 5.851 4.015 1.00 31.97 60 THR B O 1
ATOM 1640 N N . ALA B 1 63 ? -18.851 3.705 4.676 1.00 31.00 61 ALA B N 1
ATOM 1641 C CA . ALA B 1 63 ? -17.836 3.793 5.759 1.00 32.36 61 ALA B CA 1
ATOM 1642 C C . ALA B 1 63 ? -16.554 4.361 5.182 1.00 32.19 61 ALA B C 1
ATOM 1643 O O . ALA B 1 63 ? -16.215 4.022 4.047 1.00 32.52 61 ALA B O 1
ATOM 1645 N N . ALA B 1 64 ? -15.873 5.243 5.914 1.00 32.18 62 ALA B N 1
ATOM 1646 C CA . ALA B 1 64 ? -14.603 5.815 5.416 1.00 32.66 62 ALA B CA 1
ATOM 1647 C C . ALA B 1 64 ? -13.653 4.798 4.738 1.00 32.92 62 ALA B C 1
ATOM 1648 O O . ALA B 1 64 ? -13.188 5.019 3.641 1.00 31.53 62 ALA B O 1
ATOM 1650 N N . ARG B 1 65 ? -13.401 3.678 5.405 1.00 34.34 63 ARG B N 1
ATOM 1651 C CA . ARG B 1 65 ? -12.428 2.687 4.945 1.00 34.39 63 ARG B CA 1
ATOM 1652 C C . ARG B 1 65 ? -12.782 1.981 3.633 1.00 34.12 63 ARG B C 1
ATOM 1653 O O . ARG B 1 65 ? -11.865 1.584 2.904 1.00 34.67 63 ARG B O 1
ATOM 1661 N N . CYS B 1 66 ? -14.081 1.867 3.329 1.00 33.28 64 CYS B N 1
ATOM 1662 C CA . CYS B 1 66 ? -14.560 1.334 2.049 1.00 32.37 64 CYS B CA 1
ATOM 1663 C C . CYS B 1 66 ? -14.416 2.322 0.893 1.00 31.37 64 CYS B C 1
ATOM 1664 O O . CYS B 1 66 ? -13.962 1.914 -0.171 1.00 29.55 64 CYS B O 1
ATOM 1667 N N . ARG B 1 67 ? -14.840 3.583 1.109 1.00 30.68 65 ARG B N 1
ATOM 1668 C CA . ARG B 1 67 ? -14.576 4.727 0.216 1.00 30.03 65 ARG B CA 1
ATOM 1669 C C . ARG B 1 67 ? -13.110 4.861 -0.180 1.00 29.91 65 ARG B C 1
ATOM 1670 O O . ARG B 1 67 ? -12.823 5.005 -1.363 1.00 29.33 65 ARG B O 1
ATOM 1678 N N . GLN B 1 68 ? -12.210 4.859 0.813 1.00 29.71 66 GLN B N 1
ATOM 1679 C CA . GLN B 1 68 ? -10.764 4.960 0.596 1.00 30.54 66 GLN B CA 1
ATOM 1680 C C . GLN B 1 68 ? -10.224 3.729 -0.049 1.00 31.53 66 GLN B C 1
ATOM 1681 O O . GLN B 1 68 ? -9.356 3.827 -0.886 1.00 32.25 66 GLN B O 1
ATOM 1687 N N . THR B 1 69 ? -10.739 2.560 0.317 1.00 33.41 67 THR B N 1
ATOM 1688 C CA . THR B 1 69 ? -10.468 1.331 -0.469 1.00 34.34 67 THR B CA 1
ATOM 1689 C C . THR B 1 69 ? -10.883 1.502 -1.910 1.00 35.21 67 THR B C 1
ATOM 1690 O O . THR B 1 69 ? -10.138 1.138 -2.791 1.00 35.25 67 THR B O 1
ATOM 1694 N N . THR B 1 70 ? -12.081 2.057 -2.124 1.00 36.41 68 THR B N 1
ATOM 1695 C CA . THR B 1 70 ? -12.700 2.190 -3.435 1.00 37.67 68 THR B CA 1
ATOM 1696 C C . THR B 1 70 ? -11.919 3.280 -4.208 1.00 38.91 68 THR B C 1
ATOM 1697 O O . THR B 1 70 ? -11.715 3.179 -5.399 1.00 37.84 68 THR B O 1
ATOM 1701 N N . GLN B 1 71 ? -11.451 4.306 -3.505 1.00 41.04 69 GLN B N 1
ATOM 1702 C CA . GLN B 1 71 ? -10.784 5.429 -4.158 1.00 42.82 69 GLN B CA 1
ATOM 1703 C C . GLN B 1 71 ? -9.577 4.903 -4.873 1.00 43.19 69 GLN B C 1
ATOM 1704 O O . GLN B 1 71 ? -9.111 5.510 -5.824 1.00 43.34 69 GLN B O 1
ATOM 1710 N N . ALA B 1 72 ? -9.089 3.762 -4.389 1.00 43.66 70 ALA B N 1
ATOM 1711 C CA . ALA B 1 72 ? -7.886 3.126 -4.892 1.00 44.86 70 ALA B CA 1
ATOM 1712 C C . ALA B 1 72 ? -8.043 2.440 -6.247 1.00 44.32 70 ALA B C 1
ATOM 1713 O O . ALA B 1 72 ? -7.161 2.532 -7.084 1.00 44.07 70 ALA B O 1
ATOM 1715 N N . TRP B 1 73 ? -9.156 1.744 -6.428 1.00 44.82 71 TRP B N 1
ATOM 1716 C CA . TRP B 1 73 ? -9.569 1.175 -7.705 1.00 44.57 71 TRP B CA 1
ATOM 1717 C C . TRP B 1 73 ? -9.903 2.218 -8.771 1.00 45.97 71 TRP B C 1
ATOM 1718 O O . TRP B 1 73 ? -9.679 1.997 -9.958 1.00 45.69 71 TRP B O 1
ATOM 1729 N N . GLN B 1 74 ? -10.426 3.356 -8.339 1.00 47.27 72 GLN B N 1
ATOM 1730 C CA . GLN B 1 74 ? -10.434 4.582 -9.154 1.00 49.63 72 GLN B CA 1
ATOM 1731 C C . GLN B 1 74 ? -9.074 5.031 -9.772 1.00 50.76 72 GLN B C 1
ATOM 1732 O O . GLN B 1 74 ? -9.034 5.621 -10.844 1.00 50.45 72 GLN B O 1
ATOM 1738 N N . ARG B 1 75 ? -7.966 4.770 -9.109 1.00 52.46 73 ARG B N 1
ATOM 1739 C CA . ARG B 1 75 ? -6.699 5.218 -9.654 1.00 55.46 73 ARG B CA 1
ATOM 1740 C C . ARG B 1 75 ? -5.960 4.163 -10.481 1.00 57.23 73 ARG B C 1
ATOM 1741 O O . ARG B 1 75 ? -5.188 4.491 -11.395 1.00 57.56 73 ARG B O 1
ATOM 1749 N N . ALA B 1 76 ? -6.186 2.903 -10.142 1.00 58.62 74 ALA B N 1
ATOM 1750 C CA . ALA B 1 76 ? -5.613 1.811 -10.889 1.00 60.59 74 ALA B CA 1
ATOM 1751 C C . ALA B 1 76 ? -6.329 1.635 -12.247 1.00 61.32 74 ALA B C 1
ATOM 1752 O O . ALA B 1 76 ? -5.803 0.955 -13.140 1.00 62.19 74 ALA B O 1
ATOM 1754 N N . PHE B 1 77 ? -7.495 2.271 -12.408 1.00 61.14 75 PHE B N 1
ATOM 1755 C CA . PHE B 1 77 ? -8.285 2.126 -13.630 1.00 61.75 75 PHE B CA 1
ATOM 1756 C C . PHE B 1 77 ? -8.463 3.390 -14.495 1.00 63.34 75 PHE B C 1
ATOM 1757 O O . PHE B 1 77 ? -8.796 3.274 -15.668 1.00 63.72 75 PHE B O 1
ATOM 1765 N N . ASN B 1 78 ? -8.237 4.580 -13.941 1.00 65.09 76 ASN B N 1
ATOM 1766 C CA . ASN B 1 78 ? -8.145 5.810 -14.751 1.00 67.43 76 ASN B CA 1
ATOM 1767 C C . ASN B 1 78 ? -9.329 5.987 -15.716 1.00 67.53 76 ASN B C 1
ATOM 1768 O O . ASN B 1 78 ? -10.077 6.969 -15.671 1.00 67.43 76 ASN B O 1
ATOM 1773 N N . GLY B 1 80 ? -12.594 5.830 -15.167 1.00 60.45 78 GLY B N 1
ATOM 1774 C CA . GLY B 1 80 ? -13.660 5.627 -16.147 1.00 60.49 78 GLY B CA 1
ATOM 1775 C C . GLY B 1 80 ? -14.893 4.933 -15.584 1.00 59.94 78 GLY B C 1
ATOM 1776 O O . GLY B 1 80 ? -16.015 5.131 -16.078 1.00 59.82 78 GLY B O 1
ATOM 1777 N N . ILE B 1 81 ? -14.687 4.135 -14.534 1.00 58.42 79 ILE B N 1
ATOM 1778 C CA . ILE B 1 81 ? -15.734 3.272 -14.008 1.00 56.25 79 ILE B CA 1
ATOM 1779 C C . ILE B 1 81 ? -16.944 3.960 -13.337 1.00 54.59 79 ILE B C 1
ATOM 1780 O O . ILE B 1 81 ? -16.986 5.167 -13.093 1.00 53.74 79 ILE B O 1
ATOM 1785 N N . ASP B 1 82 ? -17.931 3.128 -13.053 1.00 52.56 80 ASP B N 1
ATOM 1786 C CA . ASP B 1 82 ? -19.198 3.543 -12.536 1.00 50.47 80 ASP B CA 1
ATOM 1787 C C . ASP B 1 82 ? -19.286 3.098 -11.073 1.00 48.23 80 ASP B C 1
ATOM 1788 O O . ASP B 1 82 ? -19.304 1.902 -10.774 1.00 47.01 80 ASP B O 1
ATOM 1793 N N . ILE B 1 83 ? -19.347 4.098 -10.184 1.00 45.70 81 ILE B N 1
ATOM 1794 C CA . ILE B 1 83 ? -19.193 3.926 -8.735 1.00 42.68 81 ILE B CA 1
ATOM 1795 C C . ILE B 1 83 ? -20.387 4.463 -7.929 1.00 41.23 81 ILE B C 1
ATOM 1796 O O . ILE B 1 83 ? -20.652 5.679 -7.914 1.00 39.93 81 ILE B O 1
ATOM 1801 N N . VAL B 1 84 ? -21.105 3.551 -7.261 1.00 39.38 82 VAL B N 1
ATOM 1802 C CA . VAL B 1 84 ? -22.220 3.965 -6.367 1.00 36.66 82 VAL B CA 1
ATOM 1803 C C . VAL B 1 84 ? -22.047 3.600 -4.864 1.00 35.91 82 VAL B C 1
ATOM 1804 O O . VAL B 1 84 ? -21.652 2.477 -4.501 1.00 34.75 82 VAL B O 1
ATOM 1808 N N . TYR B 1 85 ? -22.370 4.577 -4.024 1.00 34.81 83 TYR B N 1
ATOM 1809 C CA . TYR B 1 85 ? -22.234 4.504 -2.572 1.00 34.95 83 TYR B CA 1
ATOM 1810 C C . TYR B 1 85 ? -23.548 4.323 -1.830 1.00 35.40 83 TYR B C 1
ATOM 1811 O O . TYR B 1 85 ? -24.436 5.168 -1.871 1.00 35.47 83 TYR B O 1
ATOM 1820 N N . ILE B 1 86 ? -23.669 3.203 -1.136 1.00 36.78 84 ILE B N 1
ATOM 1821 C CA . ILE B 1 86 ? -24.900 2.891 -0.384 1.00 37.84 84 ILE B CA 1
ATOM 1822 C C . ILE B 1 86 ? -24.646 2.800 1.139 1.00 37.80 84 ILE B C 1
ATOM 1823 O O . ILE B 1 86 ? -23.966 1.897 1.612 1.00 36.03 84 ILE B O 1
ATOM 1828 N N . ASP B 1 87 ? -25.214 3.743 1.886 1.00 38.83 85 ASP B N 1
ATOM 1829 C CA . ASP B 1 87 ? -25.149 3.753 3.337 1.00 40.19 85 ASP B CA 1
ATOM 1830 C C . ASP B 1 87 ? -25.536 2.391 3.957 1.00 42.40 85 ASP B C 1
ATOM 1831 O O . ASP B 1 87 ? -24.950 1.994 4.986 1.00 42.33 85 ASP B O 1
ATOM 1836 N N . GLU B 1 88 ? -26.502 1.687 3.344 1.00 43.43 86 GLU B N 1
ATOM 1837 C CA . GLU B 1 88 ? -27.070 0.440 3.907 1.00 45.79 86 GLU B CA 1
ATOM 1838 C C . GLU B 1 88 ? -26.186 -0.835 3.804 1.00 45.43 86 GLU B C 1
ATOM 1839 O O . GLU B 1 88 ? -26.493 -1.875 4.423 1.00 44.86 86 GLU B O 1
ATOM 1853 N N . TYR B 1 90 ? -23.290 -0.528 4.989 1.00 46.06 88 TYR B N 1
ATOM 1854 C CA . TYR B 1 90 ? -22.762 -0.396 6.342 1.00 46.25 88 TYR B CA 1
ATOM 1855 C C . TYR B 1 90 ? -23.663 -1.093 7.356 1.00 47.50 88 TYR B C 1
ATOM 1856 O O . TYR B 1 90 ? -24.835 -0.745 7.502 1.00 47.56 88 TYR B O 1
ATOM 1865 N N . ASN B 1 91 ? -23.109 -2.079 8.053 1.00 48.82 89 ASN B N 1
ATOM 1866 C CA . ASN B 1 91 ? -23.887 -2.894 8.979 1.00 50.36 89 ASN B CA 1
ATOM 1867 C C . ASN B 1 91 ? -24.989 -3.677 8.273 1.00 51.34 89 ASN B C 1
ATOM 1868 O O . ASN B 1 91 ? -26.175 -3.416 8.474 1.00 50.55 89 ASN B O 1
ATOM 1873 N N . ALA B 1 92 ? -24.588 -4.636 7.445 1.00 51.26 90 ALA B N 1
ATOM 1874 C CA . ALA B 1 92 ? -25.538 -5.423 6.667 1.00 51.98 90 ALA B CA 1
ATOM 1875 C C . ALA B 1 92 ? -25.384 -6.913 6.953 1.00 52.95 90 ALA B C 1
ATOM 1876 O O . ALA B 1 92 ? -24.385 -7.344 7.528 1.00 52.58 90 ALA B O 1
ATOM 1878 N N . ARG B 1 93 ? -26.380 -7.694 6.547 1.00 53.67 91 ARG B N 1
ATOM 1879 C CA . ARG B 1 93 ? -26.248 -9.146 6.505 1.00 54.72 91 ARG B CA 1
ATOM 1880 C C . ARG B 1 93 ? -25.881 -9.626 5.105 1.00 55.18 91 ARG B C 1
ATOM 1881 O O . ARG B 1 93 ? -25.646 -8.821 4.204 1.00 54.93 91 ARG B O 1
ATOM 1889 N N . SER B 1 94 ? -25.896 -10.916 4.878 1.00 28.72 92 SER B N 1
ATOM 1890 C CA . SER B 1 94 ? -25.498 -11.384 3.584 1.00 28.56 92 SER B CA 1
ATOM 1891 C C . SER B 1 94 ? -26.532 -11.261 2.550 1.00 28.72 92 SER B C 1
ATOM 1892 O O . SER B 1 94 ? -26.249 -11.034 1.418 1.00 56.22 92 SER B O 1
ATOM 1895 N N . GLU B 1 95 ? -27.756 -11.398 2.971 1.00 56.71 93 GLU B N 1
ATOM 1896 C CA . GLU B 1 95 ? -28.942 -11.013 2.183 1.00 56.94 93 GLU B CA 1
ATOM 1897 C C . GLU B 1 95 ? -28.926 -9.629 1.501 1.00 55.55 93 GLU B C 1
ATOM 1898 O O . GLU B 1 95 ? -29.476 -9.479 0.411 1.00 55.13 93 GLU B O 1
ATOM 1904 N N . THR B 1 96 ? -28.346 -8.624 2.160 1.00 54.04 94 THR B N 1
ATOM 1905 C CA . THR B 1 96 ? -28.314 -7.262 1.622 1.00 52.71 94 THR B CA 1
ATOM 1906 C C . THR B 1 96 ? -27.415 -7.218 0.377 1.00 51.30 94 THR B C 1
ATOM 1907 O O . THR B 1 96 ? -27.831 -6.723 -0.668 1.00 51.09 94 THR B O 1
ATOM 1911 N N . TYR B 1 97 ? -26.211 -7.786 0.487 1.00 49.68 95 TYR B N 1
ATOM 1912 C CA . TYR B 1 97 ? -25.274 -7.866 -0.629 1.00 47.52 95 TYR B CA 1
ATOM 1913 C C . TYR B 1 97 ? -25.764 -8.699 -1.797 1.00 47.18 95 TYR B C 1
ATOM 1914 O O . TYR B 1 97 ? -25.686 -8.244 -2.932 1.00 47.70 95 TYR B O 1
ATOM 1923 N N . LEU B 1 98 ? -26.276 -9.902 -1.523 1.00 46.45 96 LEU B N 1
ATOM 1924 C CA . LEU B 1 98 ? -26.817 -10.780 -2.560 1.00 44.92 96 LEU B CA 1
ATOM 1925 C C . LEU B 1 98 ? -27.919 -10.088 -3.363 1.00 42.77 96 LEU B C 1
ATOM 1926 O O . LEU B 1 98 ? -27.904 -10.106 -4.571 1.00 41.23 96 LEU B O 1
ATOM 1931 N N . SER B 1 99 ? -28.876 -9.492 -2.667 1.00 40.93 97 SER B N 1
ATOM 1932 C CA . SER B 1 99 ? -29.940 -8.710 -3.310 1.00 39.30 97 SER B CA 1
ATOM 1933 C C . SER B 1 99 ? -29.423 -7.559 -4.195 1.00 37.18 97 SER B C 1
ATOM 1934 O O . SER B 1 99 ? -30.091 -7.203 -5.152 1.00 36.58 97 SER B O 1
ATOM 1937 N N . LEU B 1 100 ? -28.263 -6.987 -3.853 1.00 34.64 98 LEU B N 1
ATOM 1938 C CA . LEU B 1 100 ? -27.673 -5.877 -4.601 1.00 33.57 98 LEU B CA 1
ATOM 1939 C C . LEU B 1 100 ? -26.986 -6.367 -5.852 1.00 32.85 98 LEU B C 1
ATOM 1940 O O . LEU B 1 100 ? -26.867 -5.634 -6.855 1.00 30.89 98 LEU B O 1
ATOM 1945 N N . ILE B 1 101 ? -26.481 -7.600 -5.755 1.00 32.47 99 ILE B N 1
ATOM 1946 C CA . ILE B 1 101 ? -25.910 -8.252 -6.879 1.00 32.13 99 ILE B CA 1
ATOM 1947 C C . ILE B 1 101 ? -27.035 -8.470 -7.886 1.00 32.67 99 ILE B C 1
ATOM 1948 O O . ILE B 1 101 ? -27.026 -7.868 -8.944 1.00 31.49 99 ILE B O 1
ATOM 1953 N N . ALA B 1 102 ? -28.019 -9.282 -7.497 1.00 33.63 100 ALA B N 1
ATOM 1954 C CA . ALA B 1 102 ? -29.072 -9.785 -8.367 1.00 34.54 100 ALA B CA 1
ATOM 1955 C C . ALA B 1 102 ? -29.904 -8.685 -8.986 1.00 35.60 100 ALA B C 1
ATOM 1956 O O . ALA B 1 102 ? -30.537 -8.936 -10.019 1.00 36.74 100 ALA B O 1
ATOM 1958 N N . ALA B 1 103 ? -29.913 -7.496 -8.364 1.00 34.25 101 ALA B N 1
ATOM 1959 C CA . ALA B 1 103 ? -30.732 -6.359 -8.832 1.00 34.94 101 ALA B CA 1
ATOM 1960 C C . ALA B 1 103 ? -30.283 -5.746 -10.169 1.00 33.99 101 ALA B C 1
ATOM 1961 O O . ALA B 1 103 ? -31.073 -5.158 -10.902 1.00 31.02 101 ALA B O 1
ATOM 1963 N N . GLN B 1 104 ? -28.984 -5.862 -10.425 1.00 34.51 102 GLN B N 1
ATOM 1964 C CA . GLN B 1 104 ? -28.318 -5.201 -11.549 1.00 35.11 102 GLN B CA 1
ATOM 1965 C C . GLN B 1 104 ? -28.307 -6.133 -12.753 1.00 36.50 102 GLN B C 1
ATOM 1966 O O . GLN B 1 104 ? -27.262 -6.654 -13.148 1.00 36.27 102 GLN B O 1
ATOM 1972 N N . THR B 1 105 ? -29.498 -6.282 -13.337 1.00 38.17 103 THR B N 1
ATOM 1973 C CA . THR B 1 105 ? -29.815 -7.292 -14.309 1.00 39.82 103 THR B CA 1
ATOM 1974 C C . THR B 1 105 ? -29.338 -6.951 -15.685 1.00 41.51 103 THR B C 1
ATOM 1975 O O . THR B 1 105 ? -29.256 -7.840 -16.553 1.00 41.28 103 THR B O 1
ATOM 1979 N N A GLU B 1 106 ? -29.070 -5.670 -15.939 0.50 41.94 104 GLU B N 1
ATOM 1980 N N B GLU B 1 106 ? -28.991 -5.682 -15.878 0.50 41.98 104 GLU B N 1
ATOM 1981 C CA A GLU B 1 106 ? -28.322 -5.334 -17.170 0.50 43.59 104 GLU B CA 1
ATOM 1982 C CA B GLU B 1 106 ? -28.356 -5.266 -17.130 0.50 43.68 104 GLU B CA 1
ATOM 1983 C C A GLU B 1 106 ? -26.872 -4.852 -16.966 0.50 42.69 104 GLU B C 1
ATOM 1984 C C B GLU B 1 106 ? -26.835 -5.010 -17.070 0.50 42.79 104 GLU B C 1
ATOM 1985 O O A GLU B 1 106 ? -26.410 -3.944 -17.659 0.50 42.52 104 GLU B O 1
ATOM 1986 O O B GLU B 1 106 ? -26.282 -4.421 -17.991 0.50 42.73 104 GLU B O 1
ATOM 1997 N N . VAL B 1 107 ? -26.172 -5.459 -16.005 1.00 42.02 105 VAL B N 1
ATOM 1998 C CA . VAL B 1 107 ? -24.718 -5.197 -15.802 1.00 40.99 105 VAL B CA 1
ATOM 1999 C C . VAL B 1 107 ? -23.985 -6.534 -15.887 1.00 41.05 105 VAL B C 1
ATOM 2000 O O . VAL B 1 107 ? -24.370 -7.520 -15.262 1.00 41.11 105 VAL B O 1
ATOM 2004 N N . GLN B 1 108 ? -22.942 -6.585 -16.691 1.00 41.15 106 GLN B N 1
ATOM 2005 C CA . GLN B 1 108 ? -22.315 -7.879 -16.974 1.00 41.79 106 GLN B CA 1
ATOM 2006 C C . GLN B 1 108 ? -21.518 -8.317 -15.732 1.00 40.32 106 GLN B C 1
ATOM 2007 O O . GLN B 1 108 ? -21.636 -9.461 -15.298 1.00 39.60 106 GLN B O 1
ATOM 2013 N N . SER B 1 109 ? -20.766 -7.376 -15.154 1.00 39.41 107 SER B N 1
ATOM 2014 C CA . SER B 1 109 ? -19.894 -7.587 -13.972 1.00 38.59 107 SER B CA 1
ATOM 2015 C C . SER B 1 109 ? -20.011 -6.493 -12.870 1.00 38.35 107 SER B C 1
ATOM 2016 O O . SER B 1 109 ? -19.967 -5.298 -13.144 1.00 36.87 107 SER B O 1
ATOM 2019 N N . VAL B 1 110 ? -20.084 -6.937 -11.620 1.00 38.37 108 VAL B N 1
ATOM 2020 C CA . VAL B 1 110 ? -20.308 -6.058 -10.477 1.00 38.45 108 VAL B CA 1
ATOM 2021 C C . VAL B 1 110 ? -19.330 -6.368 -9.369 1.00 38.22 108 VAL B C 1
ATOM 2022 O O . VAL B 1 110 ? -19.013 -7.554 -9.122 1.00 38.66 108 VAL B O 1
ATOM 2034 N N . LEU B 1 112 ? -18.715 -5.657 -5.105 1.00 33.11 110 LEU B N 1
ATOM 2035 C CA . LEU B 1 112 ? -19.102 -5.113 -3.795 1.00 31.93 110 LEU B CA 1
ATOM 2036 C C . LEU B 1 112 ? -17.889 -4.868 -2.972 1.00 31.66 110 LEU B C 1
ATOM 2037 O O . LEU B 1 112 ? -17.004 -5.746 -2.902 1.00 33.13 110 LEU B O 1
ATOM 2042 N N . VAL B 1 113 ? -17.845 -3.665 -2.397 1.00 29.85 111 VAL B N 1
ATOM 2043 C CA . VAL B 1 113 ? -16.818 -3.239 -1.459 1.00 27.75 111 VAL B CA 1
ATOM 2044 C C . VAL B 1 113 ? -17.484 -3.088 -0.111 1.00 26.81 111 VAL B C 1
ATOM 2045 O O . VAL B 1 113 ? -18.372 -2.243 0.048 1.00 25.62 111 VAL B O 1
ATOM 2049 N N . GLY B 1 114 ? -17.066 -3.916 0.838 1.00 24.91 112 GLY B N 1
ATOM 2050 C CA . GLY B 1 114 ? -17.807 -4.080 2.050 1.00 25.73 112 GLY B CA 1
ATOM 2051 C C . GLY B 1 114 ? -17.115 -4.578 3.292 1.00 26.30 112 GLY B C 1
ATOM 2052 O O . GLY B 1 114 ? -15.876 -4.625 3.355 1.00 25.59 112 GLY B O 1
ATOM 2053 N N . HIS B 1 115 ? -17.949 -4.928 4.284 1.00 26.97 113 HIS B N 1
ATOM 2054 C CA . HIS B 1 115 ? -17.484 -5.409 5.597 1.00 27.77 113 HIS B CA 1
ATOM 2055 C C . HIS B 1 115 ? -17.696 -6.889 5.868 1.00 28.29 113 HIS B C 1
ATOM 2056 O O . HIS B 1 115 ? -18.580 -7.529 5.319 1.00 27.41 113 HIS B O 1
ATOM 2063 N N . ASN B 1 116 ? -16.862 -7.421 6.744 1.00 30.33 114 ASN B N 1
ATOM 2064 C CA . ASN B 1 116 ? -17.147 -8.712 7.361 1.00 32.37 114 ASN B CA 1
ATOM 2065 C C . ASN B 1 116 ? -18.184 -8.478 8.439 1.00 33.63 114 ASN B C 1
ATOM 2066 O O . ASN B 1 116 ? -18.330 -7.347 8.896 1.00 32.70 114 ASN B O 1
ATOM 2071 N N . PRO B 1 117 ? -18.961 -9.520 8.794 1.00 35.18 115 PRO B N 1
ATOM 2072 C CA . PRO B 1 117 ? -18.871 -10.864 8.243 1.00 36.00 115 PRO B CA 1
ATOM 2073 C C . PRO B 1 117 ? -19.682 -10.971 6.967 1.00 36.26 115 PRO B C 1
ATOM 2074 O O . PRO B 1 117 ? -19.811 -12.054 6.451 1.00 36.36 115 PRO B O 1
ATOM 2078 N N . THR B 1 118 ? -20.248 -9.852 6.508 1.00 37.29 116 THR B N 1
ATOM 2079 C CA . THR B 1 118 ? -21.217 -9.819 5.427 1.00 37.99 116 THR B CA 1
ATOM 2080 C C . THR B 1 118 ? -20.585 -10.270 4.148 1.00 38.54 116 THR B C 1
ATOM 2081 O O . THR B 1 118 ? -21.152 -11.106 3.463 1.00 38.39 116 THR B O 1
ATOM 2093 N N . GLU B 1 120 ? -17.979 -12.084 3.952 1.00 39.51 118 GLU B N 1
ATOM 2094 C CA . GLU B 1 120 ? -17.528 -13.456 4.050 1.00 39.16 118 GLU B CA 1
ATOM 2095 C C . GLU B 1 120 ? -18.717 -14.415 3.905 1.00 37.94 118 GLU B C 1
ATOM 2096 O O . GLU B 1 120 ? -18.621 -15.399 3.191 1.00 36.94 118 GLU B O 1
ATOM 2102 N N . ALA B 1 121 ? -19.836 -14.071 4.522 1.00 36.29 119 ALA B N 1
ATOM 2103 C CA . ALA B 1 121 ? -21.073 -14.846 4.393 1.00 37.37 119 ALA B CA 1
ATOM 2104 C C . ALA B 1 121 ? -21.776 -14.742 3.015 1.00 37.01 119 ALA B C 1
ATOM 2105 O O . ALA B 1 121 ? -22.533 -15.623 2.657 1.00 37.25 119 ALA B O 1
ATOM 2107 N N . THR B 1 122 ? -21.544 -13.654 2.282 1.00 36.74 120 THR B N 1
ATOM 2108 C CA . THR B 1 122 ? -22.030 -13.484 0.930 1.00 37.63 120 THR B CA 1
ATOM 2109 C C . THR B 1 122 ? -21.389 -14.532 0.048 1.00 40.17 120 THR B C 1
ATOM 2110 O O . THR B 1 122 ? -22.093 -15.234 -0.681 1.00 40.49 120 THR B O 1
ATOM 2114 N N . LEU B 1 123 ? -20.061 -14.645 0.170 1.00 41.46 121 LEU B N 1
ATOM 2115 C CA . LEU B 1 123 ? -19.256 -15.609 -0.530 1.00 44.32 121 LEU B CA 1
ATOM 2116 C C . LEU B 1 123 ? -19.580 -17.059 -0.165 1.00 45.89 121 LEU B C 1
ATOM 2117 O O . LEU B 1 123 ? -19.537 -17.960 -1.043 1.00 45.04 121 LEU B O 1
ATOM 2122 N N . GLU B 1 124 ? -19.874 -17.273 1.120 1.00 47.39 122 GLU B N 1
ATOM 2123 C CA . GLU B 1 124 ? -20.266 -18.590 1.610 1.00 49.34 122 GLU B CA 1
ATOM 2124 C C . GLU B 1 124 ? -21.617 -19.008 1.030 1.00 49.49 122 GLU B C 1
ATOM 2125 O O . GLU B 1 124 ? -21.828 -20.190 0.811 1.00 49.26 122 GLU B O 1
ATOM 2131 N N . ALA B 1 125 ? -22.513 -18.047 0.790 1.00 49.49 123 ALA B N 1
ATOM 2132 C CA . ALA B 1 125 ? -23.803 -18.338 0.136 1.00 50.72 123 ALA B CA 1
ATOM 2133 C C . ALA B 1 125 ? -23.680 -18.538 -1.387 1.00 50.76 123 ALA B C 1
ATOM 2134 O O . ALA B 1 125 ? -24.643 -18.870 -2.067 1.00 50.68 123 ALA B O 1
ATOM 2144 N N . ILE B 1 127 ? -20.421 -19.994 -2.871 1.00 48.85 125 ILE B N 1
ATOM 2145 C CA . ILE B 1 127 ? -19.587 -21.194 -3.115 1.00 49.17 125 ILE B CA 1
ATOM 2146 C C . ILE B 1 127 ? -19.813 -22.359 -2.140 1.00 50.80 125 ILE B C 1
ATOM 2147 O O . ILE B 1 127 ? -19.551 -23.506 -2.489 1.00 50.06 125 ILE B O 1
ATOM 2152 N N . GLY B 1 128 ? -20.312 -22.056 -0.939 1.00 53.56 126 GLY B N 1
ATOM 2153 C CA . GLY B 1 128 ? -20.468 -23.038 0.137 1.00 57.88 126 GLY B CA 1
ATOM 2154 C C . GLY B 1 128 ? -19.345 -22.887 1.142 1.00 60.36 126 GLY B C 1
ATOM 2155 O O . GLY B 1 128 ? -18.376 -22.174 0.892 1.00 58.37 126 GLY B O 1
ATOM 2156 N N A GLU B 1 129 ? -19.482 -23.561 2.281 0.50 62.66 127 GLU B N 1
ATOM 2157 N N B GLU B 1 129 ? -19.482 -23.548 2.288 0.50 62.82 127 GLU B N 1
ATOM 2158 C CA A GLU B 1 129 ? -18.507 -23.451 3.367 0.50 65.07 127 GLU B CA 1
ATOM 2159 C CA B GLU B 1 129 ? -18.489 -23.449 3.365 0.50 65.42 127 GLU B CA 1
ATOM 2160 C C A GLU B 1 129 ? -17.254 -24.278 3.104 0.50 66.14 127 GLU B C 1
ATOM 2161 C C B GLU B 1 129 ? -17.244 -24.273 3.086 0.50 66.30 127 GLU B C 1
ATOM 2162 O O A GLU B 1 129 ? -16.146 -23.860 3.440 0.50 65.99 127 GLU B O 1
ATOM 2163 O O B GLU B 1 129 ? -16.131 -23.852 3.404 0.50 66.11 127 GLU B O 1
ATOM 2174 N N . ASP B 1 130 ? -17.449 -25.449 2.494 1.00 67.63 128 ASP B N 1
ATOM 2175 C CA . ASP B 1 130 ? -16.361 -26.280 2.013 1.00 68.50 128 ASP B CA 1
ATOM 2176 C C . ASP B 1 130 ? -15.442 -25.482 1.120 1.00 68.49 128 ASP B C 1
ATOM 2177 O O . ASP B 1 130 ? -14.288 -25.296 1.465 1.00 68.99 128 ASP B O 1
ATOM 2182 N N . LEU B 1 131 ? -15.950 -24.964 0.008 1.00 68.33 129 LEU B N 1
ATOM 2183 C CA . LEU B 1 131 ? -15.102 -24.175 -0.877 1.00 68.25 129 LEU B CA 1
ATOM 2184 C C . LEU B 1 131 ? -14.490 -22.979 -0.147 1.00 66.77 129 LEU B C 1
ATOM 2185 O O . LEU B 1 131 ? -13.331 -22.612 -0.400 1.00 66.85 129 LEU B O 1
ATOM 2190 N N . LEU B 1 132 ? -15.250 -22.407 0.780 1.00 64.96 130 LEU B N 1
ATOM 2191 C CA . LEU B 1 132 ? -14.784 -21.274 1.542 1.00 63.13 130 LEU B CA 1
ATOM 2192 C C . LEU B 1 132 ? -13.548 -21.599 2.383 1.00 62.48 130 LEU B C 1
ATOM 2193 O O . LEU B 1 132 ? -12.528 -20.953 2.200 1.00 62.16 130 LEU B O 1
ATOM 2198 N N A HIS B 1 133 ? -13.611 -22.575 3.281 0.60 62.05 131 HIS B N 1
ATOM 2199 N N B HIS B 1 133 ? -13.653 -22.599 3.271 0.40 62.35 131 HIS B N 1
ATOM 2200 C CA A HIS B 1 133 ? -12.429 -22.851 4.096 0.60 61.70 131 HIS B CA 1
ATOM 2201 C CA B HIS B 1 133 ? -12.532 -23.033 4.133 0.40 62.18 131 HIS B CA 1
ATOM 2202 C C A HIS B 1 133 ? -11.292 -23.625 3.384 0.60 62.04 131 HIS B C 1
ATOM 2203 C C B HIS B 1 133 ? -11.328 -23.573 3.354 0.40 62.26 131 HIS B C 1
ATOM 2204 O O A HIS B 1 133 ? -10.135 -23.570 3.818 0.60 61.52 131 HIS B O 1
ATOM 2205 O O B HIS B 1 133 ? -10.174 -23.338 3.731 0.40 61.80 131 HIS B O 1
ATOM 2218 N N . ALA B 1 134 ? -11.610 -24.300 2.276 1.00 62.19 132 ALA B N 1
ATOM 2219 C CA . ALA B 1 134 ? -10.572 -24.785 1.388 1.00 63.24 132 ALA B CA 1
ATOM 2220 C C . ALA B 1 134 ? -9.850 -23.551 0.849 1.00 64.18 132 ALA B C 1
ATOM 2221 O O . ALA B 1 134 ? -8.640 -23.436 1.007 1.00 64.25 132 ALA B O 1
ATOM 2223 N N . ALA B 1 135 ? -10.594 -22.598 0.281 1.00 65.81 133 ALA B N 1
ATOM 2224 C CA . ALA B 1 135 ? -9.983 -21.393 -0.281 1.00 67.61 133 ALA B CA 1
ATOM 2225 C C . ALA B 1 135 ? -9.530 -20.326 0.758 1.00 69.19 133 ALA B C 1
ATOM 2226 O O . ALA B 1 135 ? -8.537 -19.624 0.530 1.00 68.42 133 ALA B O 1
ATOM 2228 N N . LEU B 1 136 ? -10.229 -20.226 1.895 1.00 71.86 134 LEU B N 1
ATOM 2229 C CA . LEU B 1 136 ? -9.905 -19.222 2.939 1.00 74.76 134 LEU B CA 1
ATOM 2230 C C . LEU B 1 136 ? -9.897 -19.762 4.382 1.00 77.40 134 LEU B C 1
ATOM 2231 O O . LEU B 1 136 ? -10.927 -19.764 5.043 1.00 78.01 134 LEU B O 1
ATOM 2236 N N . PRO B 1 137 ? -8.727 -20.210 4.875 1.00 79.98 135 PRO B N 1
ATOM 2237 C CA . PRO B 1 137 ? -8.605 -20.902 6.173 1.00 81.46 135 PRO B CA 1
ATOM 2238 C C . PRO B 1 137 ? -8.880 -20.026 7.411 1.00 81.55 135 PRO B C 1
ATOM 2239 O O . PRO B 1 137 ? -9.706 -20.372 8.261 1.00 81.81 135 PRO B O 1
ATOM 2243 N N . SER B 1 138 ? -8.176 -18.905 7.501 1.00 80.56 136 SER B N 1
ATOM 2244 C CA . SER B 1 138 ? -8.387 -17.918 8.548 1.00 78.78 136 SER B CA 1
ATOM 2245 C C . SER B 1 138 ? -9.437 -16.903 8.125 1.00 76.13 136 SER B C 1
ATOM 2246 O O . SER B 1 138 ? -9.610 -15.881 8.791 1.00 76.49 136 SER B O 1
ATOM 2249 N N . GLY B 1 139 ? -10.126 -17.183 7.017 1.00 72.00 137 GLY B N 1
ATOM 2250 C CA . GLY B 1 139 ? -11.259 -16.370 6.545 1.00 66.34 137 GLY B CA 1
ATOM 2251 C C . GLY B 1 139 ? -10.930 -15.300 5.520 1.00 61.53 137 GLY B C 1
ATOM 2252 O O . GLY B 1 139 ? -9.922 -15.395 4.846 1.00 60.50 137 GLY B O 1
ATOM 2253 N N . PHE B 1 140 ? -11.789 -14.273 5.427 1.00 57.35 138 PHE B N 1
ATOM 2254 C CA . PHE B 1 140 ? -11.682 -13.199 4.406 1.00 51.93 138 PHE B CA 1
ATOM 2255 C C . PHE B 1 140 ? -10.734 -12.103 4.848 1.00 49.11 138 PHE B C 1
ATOM 2256 O O . PHE B 1 140 ? -11.005 -11.419 5.812 1.00 48.46 138 PHE B O 1
ATOM 2264 N N . PRO B 1 141 ? -9.615 -11.928 4.131 1.00 46.91 139 PRO B N 1
ATOM 2265 C CA . PRO B 1 141 ? -8.630 -10.887 4.451 1.00 45.12 139 PRO B CA 1
ATOM 2266 C C . PRO B 1 141 ? -9.070 -9.476 4.070 1.00 42.57 139 PRO B C 1
ATOM 2267 O O . PRO B 1 141 ? -9.991 -9.289 3.270 1.00 41.89 139 PRO B O 1
ATOM 2271 N N . THR B 1 142 ? -8.421 -8.497 4.670 1.00 41.05 140 THR B N 1
ATOM 2272 C CA . THR B 1 142 ? -8.641 -7.097 4.343 1.00 40.70 140 THR B CA 1
ATOM 2273 C C . THR B 1 142 ? -8.134 -6.924 2.894 1.00 40.86 140 THR B C 1
ATOM 2274 O O . THR B 1 142 ? -7.063 -7.418 2.564 1.00 40.97 140 THR B O 1
ATOM 2278 N N . SER B 1 143 ? -8.904 -6.288 2.010 1.00 40.69 141 SER B N 1
ATOM 2279 C CA . SER B 1 143 ? -8.462 -6.100 0.606 1.00 40.88 141 SER B CA 1
ATOM 2280 C C . SER B 1 143 ? -8.273 -7.441 -0.131 1.00 40.52 141 SER B C 1
ATOM 2281 O O . SER B 1 143 ? -7.495 -7.548 -1.115 1.00 39.83 141 SER B O 1
ATOM 2284 N N . GLY B 1 144 ? -8.982 -8.463 0.371 1.00 39.87 142 GLY B N 1
ATOM 2285 C CA . GLY B 1 144 ? -9.125 -9.727 -0.331 1.00 38.44 142 GLY B CA 1
ATOM 2286 C C . GLY B 1 144 ? -10.155 -9.476 -1.409 1.00 37.60 142 GLY B C 1
ATOM 2287 O O . GLY B 1 144 ? -11.109 -8.727 -1.202 1.00 37.16 142 GLY B O 1
ATOM 2288 N N . LEU B 1 145 ? -9.944 -10.069 -2.571 1.00 37.34 143 LEU B N 1
ATOM 2289 C CA . LEU B 1 145 ? -10.864 -9.959 -3.677 1.00 36.52 143 LEU B CA 1
ATOM 2290 C C . LEU B 1 145 ? -11.285 -11.344 -4.110 1.00 36.85 143 LEU B C 1
ATOM 2291 O O . LEU B 1 145 ? -10.442 -12.107 -4.529 1.00 36.43 143 LEU B O 1
ATOM 2296 N N . ALA B 1 146 ? -12.577 -11.670 -4.003 1.00 37.40 144 ALA B N 1
ATOM 2297 C CA . ALA B 1 146 ? -13.118 -12.903 -4.614 1.00 38.52 144 ALA B CA 1
ATOM 2298 C C . ALA B 1 146 ? -13.697 -12.521 -5.956 1.00 39.02 144 ALA B C 1
ATOM 2299 O O . ALA B 1 146 ? -14.290 -11.445 -6.049 1.00 37.02 144 ALA B O 1
ATOM 2301 N N . VAL B 1 147 ? -13.443 -13.384 -6.967 1.00 40.75 145 VAL B N 1
ATOM 2302 C CA . VAL B 1 147 ? -13.789 -13.215 -8.388 1.00 42.38 145 VAL B CA 1
ATOM 2303 C C . VAL B 1 147 ? -14.640 -14.400 -8.821 1.00 44.27 145 VAL B C 1
ATOM 2304 O O . VAL B 1 147 ? -14.177 -15.526 -8.819 1.00 44.77 145 VAL B O 1
ATOM 2308 N N . LEU B 1 148 ? -15.884 -14.152 -9.207 1.00 46.52 146 LEU B N 1
ATOM 2309 C CA . LEU B 1 148 ? -16.833 -15.235 -9.466 1.00 48.86 146 LEU B CA 1
ATOM 2310 C C . LEU B 1 148 ? -17.550 -15.108 -10.798 1.00 51.16 146 LEU B C 1
ATOM 2311 O O . LEU B 1 148 ? -17.977 -14.024 -11.171 1.00 50.64 146 LEU B O 1
ATOM 2316 N N . ASP B 1 149 ? -17.633 -16.228 -11.517 1.00 54.30 147 ASP B N 1
ATOM 2317 C CA . ASP B 1 149 ? -18.397 -16.350 -12.754 1.00 57.81 147 ASP B CA 1
ATOM 2318 C C . ASP B 1 149 ? -19.557 -17.318 -12.492 1.00 60.20 147 ASP B C 1
ATOM 2319 O O . ASP B 1 149 ? -19.394 -18.294 -11.767 1.00 60.42 147 ASP B O 1
ATOM 2324 N N . GLN B 1 150 ? -20.729 -17.088 -13.069 1.00 62.88 148 GLN B N 1
ATOM 2325 C CA . GLN B 1 150 ? -21.787 -18.095 -12.918 1.00 65.46 148 GLN B CA 1
ATOM 2326 C C . GLN B 1 150 ? -21.320 -19.417 -13.485 1.00 67.39 148 GLN B C 1
ATOM 2327 O O . GLN B 1 150 ? -20.763 -19.456 -14.572 1.00 67.62 148 GLN B O 1
ATOM 2333 N N . ASP B 1 151 ? -21.549 -20.488 -12.734 1.00 68.84 149 ASP B N 1
ATOM 2334 C CA . ASP B 1 151 ? -21.275 -21.849 -13.182 1.00 70.15 149 ASP B CA 1
ATOM 2335 C C . ASP B 1 151 ? -22.557 -22.586 -13.628 1.00 70.91 149 ASP B C 1
ATOM 2336 O O . ASP B 1 151 ? -23.556 -21.975 -14.034 1.00 70.10 149 ASP B O 1
ATOM 2341 N N . ARG B 1 160 ? -23.694 -23.122 -8.998 1.00 32.18 158 ARG B N 1
ATOM 2342 C CA . ARG B 1 160 ? -24.183 -21.789 -9.328 1.00 31.93 158 ARG B CA 1
ATOM 2343 C C . ARG B 1 160 ? -23.028 -20.831 -9.602 0.20 31.32 158 ARG B C 1
ATOM 2344 O O . ARG B 1 160 ? -23.195 -19.995 -10.536 1.00 59.73 158 ARG B O 1
ATOM 2352 N N . TRP B 1 161 ? -21.976 -20.826 -8.833 1.00 59.29 159 TRP B N 1
ATOM 2353 C CA . TRP B 1 161 ? -20.834 -19.905 -9.019 1.00 57.77 159 TRP B CA 1
ATOM 2354 C C . TRP B 1 161 ? -19.463 -20.553 -9.035 1.00 58.21 159 TRP B C 1
ATOM 2355 O O . TRP B 1 161 ? -19.199 -21.542 -8.366 1.00 58.72 159 TRP B O 1
ATOM 2366 N N . ARG B 1 162 ? -18.570 -19.960 -9.803 1.00 58.08 160 ARG B N 1
ATOM 2367 C CA . ARG B 1 162 ? -17.231 -20.439 -9.866 1.00 57.62 160 ARG B CA 1
ATOM 2368 C C . ARG B 1 162 ? -16.299 -19.377 -9.366 1.00 55.99 160 ARG B C 1
ATOM 2369 O O . ARG B 1 162 ? -16.324 -18.234 -9.829 1.00 55.13 160 ARG B O 1
ATOM 2377 N N . LEU B 1 163 ? -15.458 -19.747 -8.405 1.00 54.44 161 LEU B N 1
ATOM 2378 C CA . LEU B 1 163 ? -14.390 -18.869 -7.942 1.00 52.70 161 LEU B CA 1
ATOM 2379 C C . LEU B 1 163 ? -13.085 -19.153 -8.679 1.00 52.30 161 LEU B C 1
ATOM 2380 O O . LEU B 1 163 ? -12.465 -20.198 -8.484 1.00 51.35 161 LEU B O 1
ATOM 2385 N N . ILE B 1 164 ? -12.675 -18.215 -9.527 1.00 52.01 162 ILE B N 1
ATOM 2386 C CA . ILE B 1 164 ? -11.615 -18.469 -10.496 1.00 52.26 162 ILE B CA 1
ATOM 2387 C C . ILE B 1 164 ? -10.314 -17.792 -10.079 1.00 52.04 162 ILE B C 1
ATOM 2388 O O . ILE B 1 164 ? -9.237 -18.147 -10.560 1.00 53.17 162 ILE B O 1
ATOM 2393 N N . ASP B 1 165 ? -10.420 -16.817 -9.183 1.00 51.10 163 ASP B N 1
ATOM 2394 C CA . ASP B 1 165 ? -9.245 -16.197 -8.582 1.00 50.15 163 ASP B CA 1
ATOM 2395 C C . ASP B 1 165 ? -9.578 -15.588 -7.224 1.00 49.73 163 ASP B C 1
ATOM 2396 O O . ASP B 1 165 ? -10.727 -15.239 -6.954 1.00 48.54 163 ASP B O 1
ATOM 2401 N N . PHE B 1 166 ? -8.564 -15.462 -6.374 1.00 49.53 164 PHE B N 1
ATOM 2402 C CA . PHE B 1 166 ? -8.688 -14.688 -5.144 1.00 49.38 164 PHE B CA 1
ATOM 2403 C C . PHE B 1 166 ? -7.373 -14.003 -4.789 1.00 49.55 164 PHE B C 1
ATOM 2404 O O . PHE B 1 166 ? -6.368 -14.664 -4.528 1.00 49.88 164 PHE B O 1
ATOM 2412 N N . LEU B 1 167 ? -7.388 -12.674 -4.780 1.00 49.99 165 LEU B N 1
ATOM 2413 C CA . LEU B 1 167 ? -6.249 -11.898 -4.303 1.00 50.79 165 LEU B CA 1
ATOM 2414 C C . LEU B 1 167 ? -6.432 -11.488 -2.846 1.00 51.12 165 LEU B C 1
ATOM 2415 O O . LEU B 1 167 ? -7.426 -10.856 -2.489 1.00 50.71 165 LEU B O 1
ATOM 2420 N N . ALA B 1 168 ? -5.466 -11.851 -2.008 1.00 52.30 166 ALA B N 1
ATOM 2421 C CA . ALA B 1 168 ? -5.184 -11.099 -0.792 1.00 52.58 166 ALA B CA 1
ATOM 2422 C C . ALA B 1 168 ? -3.849 -10.367 -0.893 1.00 53.18 166 ALA B C 1
ATOM 2423 O O . ALA B 1 168 ? -3.143 -10.481 -1.895 1.00 53.72 166 ALA B O 1
ATOM 2425 N N . PRO B 1 169 ? -3.511 -9.617 0.150 1.00 53.75 167 PRO B N 1
ATOM 2426 C CA . PRO B 1 169 ? -2.152 -9.170 0.355 1.00 54.53 167 PRO B CA 1
ATOM 2427 C C . PRO B 1 169 ? -1.274 -10.268 0.994 1.00 55.46 167 PRO B C 1
ATOM 2428 O O . PRO B 1 169 ? -1.803 -11.278 1.485 1.00 55.10 167 PRO B O 1
ATOM 2432 N N . PHE C 1 7 ? -27.203 67.478 39.525 1.00 57.86 5 PHE C N 1
ATOM 2433 C CA . PHE C 1 7 ? -26.339 66.392 38.933 1.00 57.72 5 PHE C CA 1
ATOM 2434 C C . PHE C 1 7 ? -26.701 66.062 37.465 1.00 56.09 5 PHE C C 1
ATOM 2435 O O . PHE C 1 7 ? -27.873 66.156 37.046 1.00 56.65 5 PHE C O 1
ATOM 2443 N N . PRO C 1 8 ? -25.688 65.675 36.683 1.00 53.80 6 PRO C N 1
ATOM 2444 C CA . PRO C 1 8 ? -24.281 65.698 37.095 1.00 51.76 6 PRO C CA 1
ATOM 2445 C C . PRO C 1 8 ? -23.681 67.102 37.193 1.00 50.26 6 PRO C C 1
ATOM 2446 O O . PRO C 1 8 ? -24.079 67.993 36.439 1.00 49.74 6 PRO C O 1
ATOM 2450 N N . THR C 1 9 ? -22.717 67.283 38.106 1.00 48.10 7 THR C N 1
ATOM 2451 C CA . THR C 1 9 ? -22.033 68.576 38.269 1.00 46.19 7 THR C CA 1
ATOM 2452 C C . THR C 1 9 ? -20.641 68.649 37.554 1.00 43.71 7 THR C C 1
ATOM 2453 O O . THR C 1 9 ? -20.089 69.719 37.283 1.00 43.19 7 THR C O 1
ATOM 2457 N N . ARG C 1 10 ? -20.099 67.489 37.237 1.00 40.69 8 ARG C N 1
ATOM 2458 C CA . ARG C 1 10 ? -18.894 67.389 36.455 1.00 38.21 8 ARG C CA 1
ATOM 2459 C C . ARG C 1 10 ? -19.179 66.553 35.233 1.00 35.13 8 ARG C C 1
ATOM 2460 O O . ARG C 1 10 ? -19.482 65.370 35.350 1.00 32.88 8 ARG C O 1
ATOM 2468 N N . VAL C 1 11 ? -19.078 67.182 34.070 1.00 32.88 9 VAL C N 1
ATOM 2469 C CA . VAL C 1 11 ? -19.134 66.449 32.810 1.00 32.36 9 VAL C CA 1
ATOM 2470 C C . VAL C 1 11 ? -17.746 66.184 32.135 1.00 31.56 9 VAL C C 1
ATOM 2471 O O . VAL C 1 11 ? -16.893 67.031 32.145 1.00 30.30 9 VAL C O 1
ATOM 2475 N N . TYR C 1 12 ? -17.519 64.990 31.602 1.00 32.72 10 TYR C N 1
ATOM 2476 C CA . TYR C 1 12 ? -16.339 64.738 30.732 1.00 33.68 10 TYR C CA 1
ATOM 2477 C C . TYR C 1 12 ? -16.695 64.273 29.345 1.00 33.45 10 TYR C C 1
ATOM 2478 O O . TYR C 1 12 ? -17.353 63.262 29.183 1.00 33.32 10 TYR C O 1
ATOM 2487 N N . LEU C 1 13 ? -16.152 64.965 28.340 1.00 33.86 11 LEU C N 1
ATOM 2488 C CA . LEU C 1 13 ? -16.289 64.581 26.939 1.00 31.08 11 LEU C CA 1
ATOM 2489 C C . LEU C 1 13 ? -14.972 64.054 26.399 1.00 31.07 11 LEU C C 1
ATOM 2490 O O . LEU C 1 13 ? -13.981 64.757 26.394 1.00 30.56 11 LEU C O 1
ATOM 2495 N N . LEU C 1 14 ? -14.998 62.801 25.962 1.00 31.06 12 LEU C N 1
ATOM 2496 C CA . LEU C 1 14 ? -13.880 62.140 25.346 1.00 31.80 12 LEU C CA 1
ATOM 2497 C C . LEU C 1 14 ? -14.140 61.623 23.898 1.00 31.25 12 LEU C C 1
ATOM 2498 O O . LEU C 1 14 ? -14.870 60.657 23.673 1.00 30.04 12 LEU C O 1
ATOM 2503 N N . ARG C 1 15 ? -13.488 62.270 22.936 1.00 30.00 13 ARG C N 1
ATOM 2504 C CA . ARG C 1 15 ? -13.378 61.750 21.579 1.00 29.85 13 ARG C CA 1
ATOM 2505 C C . ARG C 1 15 ? -12.416 60.523 21.532 1.00 28.39 13 ARG C C 1
ATOM 2506 O O . ARG C 1 15 ? -11.337 60.551 22.111 1.00 29.00 13 ARG C O 1
ATOM 2514 N N . HIS C 1 16 ? -12.791 59.459 20.842 1.00 27.50 14 HIS C N 1
ATOM 2515 C CA . HIS C 1 16 ? -11.855 58.357 20.565 1.00 26.73 14 HIS C CA 1
ATOM 2516 C C . HIS C 1 16 ? -10.483 58.834 20.073 1.00 27.29 14 HIS C C 1
ATOM 2517 O O . HIS C 1 16 ? -10.368 59.889 19.407 1.00 25.60 14 HIS C O 1
ATOM 2524 N N . ALA C 1 17 ? -9.450 58.055 20.396 1.00 27.83 15 ALA C N 1
ATOM 2525 C CA . ALA C 1 17 ? -8.088 58.348 19.909 1.00 28.27 15 ALA C CA 1
ATOM 2526 C C . ALA C 1 17 ? -8.046 57.964 18.418 1.00 29.45 15 ALA C C 1
ATOM 2527 O O . ALA C 1 17 ? -9.083 57.534 17.877 1.00 29.65 15 ALA C O 1
ATOM 2529 N N . LYS C 1 18 ? -6.911 58.199 17.759 1.00 30.73 16 LYS C N 1
ATOM 2530 C CA . LYS C 1 18 ? -6.664 57.900 16.326 1.00 32.46 16 LYS C CA 1
ATOM 2531 C C . LYS C 1 18 ? -6.987 56.479 15.793 1.00 32.49 16 LYS C C 1
ATOM 2532 O O . LYS C 1 18 ? -6.350 55.502 16.151 1.00 32.47 16 LYS C O 1
ATOM 2538 N N . ALA C 1 19 ? -7.949 56.421 14.868 1.00 31.90 17 ALA C N 1
ATOM 2539 C CA . ALA C 1 19 ? -8.518 55.180 14.341 1.00 32.47 17 ALA C CA 1
ATOM 2540 C C . ALA C 1 19 ? -7.737 54.693 13.096 1.00 33.11 17 ALA C C 1
ATOM 2541 O O . ALA C 1 19 ? -7.146 55.497 12.364 1.00 33.21 17 ALA C O 1
ATOM 2543 N N . ALA C 1 20 ? -7.705 53.380 12.892 1.00 33.25 18 ALA C N 1
ATOM 2544 C CA . ALA C 1 20 ? -7.015 52.822 11.744 1.00 34.89 18 ALA C CA 1
ATOM 2545 C C . ALA C 1 20 ? -7.743 53.391 10.513 1.00 35.09 18 ALA C C 1
ATOM 2546 O O . ALA C 1 20 ? -8.822 53.955 10.689 1.00 30.63 18 ALA C O 1
ATOM 2548 N N . TRP C 1 21 ? -7.117 53.326 9.317 1.00 36.05 19 TRP C N 1
ATOM 2549 C CA . TRP C 1 21 ? -7.806 53.762 8.090 1.00 38.63 19 TRP C CA 1
ATOM 2550 C C . TRP C 1 21 ? -8.901 52.763 7.656 1.00 39.15 19 TRP C C 1
ATOM 2551 O O . TRP C 1 21 ? -8.802 51.558 7.945 1.00 38.70 19 TRP C O 1
ATOM 2562 N N . ALA C 1 22 ? -9.896 53.258 6.915 1.00 39.78 20 ALA C N 1
ATOM 2563 C CA . ALA C 1 22 ? -10.950 52.391 6.334 1.00 41.73 20 ALA C CA 1
ATOM 2564 C C . ALA C 1 22 ? -10.441 51.246 5.453 1.00 44.28 20 ALA C C 1
ATOM 2565 O O . ALA C 1 22 ? -9.612 51.438 4.566 1.00 44.47 20 ALA C O 1
ATOM 2567 N N . ALA C 1 23 ? -10.973 50.056 5.684 1.00 47.41 21 ALA C N 1
ATOM 2568 C CA . ALA C 1 23 ? -10.692 48.913 4.845 1.00 50.92 21 ALA C CA 1
ATOM 2569 C C . ALA C 1 23 ? -11.957 48.366 4.179 1.00 53.11 21 ALA C C 1
ATOM 2570 O O . ALA C 1 23 ? -12.984 48.192 4.864 1.00 52.36 21 ALA C O 1
ATOM 2572 N N . PRO C 1 24 ? -11.872 48.084 2.844 1.00 55.47 22 PRO C N 1
ATOM 2573 C CA . PRO C 1 24 ? -12.918 47.540 1.949 1.00 57.55 22 PRO C CA 1
ATOM 2574 C C . PRO C 1 24 ? -13.584 46.230 2.435 1.00 59.15 22 PRO C C 1
ATOM 2575 O O . PRO C 1 24 ? -12.895 45.272 2.773 1.00 58.43 22 PRO C O 1
ATOM 2579 N N . GLY C 1 25 ? -14.916 46.193 2.451 1.00 61.04 23 GLY C N 1
ATOM 2580 C CA . GLY C 1 25 ? -15.648 45.046 2.992 1.00 64.78 23 GLY C CA 1
ATOM 2581 C C . GLY C 1 25 ? -15.848 45.006 4.503 1.00 65.96 23 GLY C C 1
ATOM 2582 O O . GLY C 1 25 ? -16.817 44.416 4.991 1.00 66.16 23 GLY C O 1
ATOM 2583 N N . GLU C 1 26 ? -14.931 45.634 5.251 0.20 66.94 24 GLU C N 1
ATOM 2584 C CA . GLU C 1 26 ? -15.126 45.904 6.705 0.20 66.36 24 GLU C CA 1
ATOM 2585 C C . GLU C 1 26 ? -16.002 47.124 7.000 1.00 63.19 24 GLU C C 1
ATOM 2586 O O . GLU C 1 26 ? -15.919 48.159 6.341 1.00 62.87 24 GLU C O 1
ATOM 2592 N N . ARG C 1 27 ? -16.818 46.973 8.028 1.00 59.71 25 ARG C N 1
ATOM 2593 C CA . ARG C 1 27 ? -17.733 48.000 8.441 1.00 56.04 25 ARG C CA 1
ATOM 2594 C C . ARG C 1 27 ? -16.957 49.045 9.219 1.00 51.90 25 ARG C C 1
ATOM 2595 O O . ARG C 1 27 ? -16.068 48.707 9.994 1.00 51.50 25 ARG C O 1
ATOM 2603 N N . ASP C 1 28 ? -17.289 50.310 8.979 1.00 46.87 26 ASP C N 1
ATOM 2604 C CA . ASP C 1 28 ? -16.772 51.434 9.754 1.00 42.00 26 ASP C CA 1
ATOM 2605 C C . ASP C 1 28 ? -16.896 51.259 11.284 1.00 38.59 26 ASP C C 1
ATOM 2606 O O . ASP C 1 28 ? -16.030 51.671 12.036 1.00 35.94 26 ASP C O 1
ATOM 2611 N N . PHE C 1 29 ? -17.977 50.638 11.714 1.00 37.15 27 PHE C N 1
ATOM 2612 C CA . PHE C 1 29 ? -18.243 50.286 13.107 1.00 35.52 27 PHE C CA 1
ATOM 2613 C C . PHE C 1 29 ? -17.132 49.385 13.673 1.00 35.92 27 PHE C C 1
ATOM 2614 O O . PHE C 1 29 ? -16.879 49.399 14.864 1.00 35.75 27 PHE C O 1
ATOM 2622 N N . ASP C 1 30 ? -16.482 48.615 12.803 1.00 36.27 28 ASP C N 1
ATOM 2623 C CA . ASP C 1 30 ? -15.383 47.712 13.182 1.00 37.09 28 ASP C CA 1
ATOM 2624 C C . ASP C 1 30 ? -14.005 48.347 13.220 1.00 36.46 28 ASP C C 1
ATOM 2625 O O . ASP C 1 30 ? -13.050 47.683 13.619 1.00 37.09 28 ASP C O 1
ATOM 2630 N N . ARG C 1 31 ? -13.887 49.616 12.828 1.00 36.68 29 ARG C N 1
ATOM 2631 C CA . ARG C 1 31 ? -12.602 50.352 12.950 1.00 36.42 29 ARG C CA 1
ATOM 2632 C C . ARG C 1 31 ? -12.176 50.658 14.371 1.00 35.49 29 ARG C C 1
ATOM 2633 O O . ARG C 1 31 ? -12.888 51.339 15.093 1.00 35.63 29 ARG C O 1
ATOM 2641 N N . GLY C 1 32 ? -10.993 50.207 14.744 1.00 35.42 30 GLY C N 1
ATOM 2642 C CA . GLY C 1 32 ? -10.396 50.624 15.977 1.00 34.50 30 GLY C CA 1
ATOM 2643 C C . GLY C 1 32 ? -9.249 51.601 15.842 1.00 35.10 30 GLY C C 1
ATOM 2644 O O . GLY C 1 32 ? -8.994 52.202 14.764 1.00 33.60 30 GLY C O 1
ATOM 2645 N N . LEU C 1 33 ? -8.545 51.745 16.963 1.00 35.54 31 LEU C N 1
ATOM 2646 C CA . LEU C 1 33 ? -7.325 52.560 17.035 1.00 36.13 31 LEU C CA 1
ATOM 2647 C C . LEU C 1 33 ? -6.199 51.946 16.223 1.00 36.64 31 LEU C C 1
ATOM 2648 O O . LEU C 1 33 ? -6.112 50.742 16.145 1.00 37.21 31 LEU C O 1
ATOM 2653 N N . ASN C 1 34 ? -5.373 52.772 15.589 1.00 37.22 32 ASN C N 1
ATOM 2654 C CA . ASN C 1 34 ? -4.055 52.280 15.093 1.00 39.45 32 ASN C CA 1
ATOM 2655 C C . ASN C 1 34 ? -3.105 52.246 16.273 1.00 39.73 32 ASN C C 1
ATOM 2656 O O . ASN C 1 34 ? -3.509 52.584 17.382 1.00 36.87 32 ASN C O 1
ATOM 2661 N N A GLU C 1 35 ? -1.858 51.849 15.994 0.50 41.31 33 GLU C N 1
ATOM 2662 N N B GLU C 1 35 ? -1.849 51.870 16.041 0.50 41.38 33 GLU C N 1
ATOM 2663 C CA A GLU C 1 35 ? -0.769 51.824 16.973 0.50 42.23 33 GLU C CA 1
ATOM 2664 C CA B GLU C 1 35 ? -0.892 51.842 17.142 0.50 42.22 33 GLU C CA 1
ATOM 2665 C C A GLU C 1 35 ? -0.639 53.155 17.675 0.50 41.35 33 GLU C C 1
ATOM 2666 C C B GLU C 1 35 ? -0.556 53.189 17.724 0.50 41.51 33 GLU C C 1
ATOM 2667 O O A GLU C 1 35 ? -0.682 53.212 18.902 0.50 41.47 33 GLU C O 1
ATOM 2668 O O B GLU C 1 35 ? -0.358 53.297 18.929 0.50 42.01 33 GLU C O 1
ATOM 2679 N N . ALA C 1 36 ? -0.514 54.212 16.877 1.00 40.78 34 ALA C N 1
ATOM 2680 C CA . ALA C 1 36 ? -0.441 55.604 17.345 1.00 39.89 34 ALA C CA 1
ATOM 2681 C C . ALA C 1 36 ? -1.579 55.896 18.335 1.00 39.34 34 ALA C C 1
ATOM 2682 O O . ALA C 1 36 ? -1.305 56.337 19.468 1.00 38.85 34 ALA C O 1
ATOM 2684 N N . GLY C 1 37 ? -2.822 55.612 17.885 1.00 38.44 35 GLY C N 1
ATOM 2685 C CA . GLY C 1 37 ? -4.070 55.529 18.683 1.00 37.74 35 GLY C CA 1
ATOM 2686 C C . GLY C 1 37 ? -4.127 54.854 20.058 1.00 37.87 35 GLY C C 1
ATOM 2687 O O . GLY C 1 37 ? -4.530 55.480 21.017 1.00 37.13 35 GLY C O 1
ATOM 2688 N N . PHE C 1 38 ? -3.770 53.584 20.177 1.00 39.39 36 PHE C N 1
ATOM 2689 C CA . PHE C 1 38 ? -3.746 52.944 21.499 1.00 41.65 36 PHE C CA 1
ATOM 2690 C C . PHE C 1 38 ? -2.788 53.674 22.478 1.00 44.15 36 PHE C C 1
ATOM 2691 O O . PHE C 1 38 ? -3.169 54.019 23.620 1.00 44.23 36 PHE C O 1
ATOM 2699 N N . ALA C 1 39 ? -1.568 53.911 22.016 1.00 45.78 37 ALA C N 1
ATOM 2700 C CA . ALA C 1 39 ? -0.588 54.693 22.754 1.00 49.16 37 ALA C CA 1
ATOM 2701 C C . ALA C 1 39 ? -1.164 56.010 23.306 1.00 49.78 37 ALA C C 1
ATOM 2702 O O . ALA C 1 39 ? -1.120 56.252 24.523 1.00 49.70 37 ALA C O 1
ATOM 2704 N N A GLU C 1 40 ? -1.709 56.827 22.401 0.50 50.14 38 GLU C N 1
ATOM 2705 N N B GLU C 1 40 ? -1.718 56.838 22.423 0.50 50.12 38 GLU C N 1
ATOM 2706 C CA A GLU C 1 40 ? -2.323 58.128 22.717 0.50 50.20 38 GLU C CA 1
ATOM 2707 C CA B GLU C 1 40 ? -2.262 58.140 22.825 0.50 50.20 38 GLU C CA 1
ATOM 2708 C C A GLU C 1 40 ? -3.488 58.048 23.700 0.50 49.35 38 GLU C C 1
ATOM 2709 C C B GLU C 1 40 ? -3.533 58.080 23.676 0.50 49.28 38 GLU C C 1
ATOM 2710 O O A GLU C 1 40 ? -3.730 59.000 24.453 0.50 49.27 38 GLU C O 1
ATOM 2711 O O B GLU C 1 40 ? -3.879 59.074 24.331 0.50 49.11 38 GLU C O 1
ATOM 2722 N N . ALA C 1 41 ? -4.225 56.934 23.666 1.00 48.47 39 ALA C N 1
ATOM 2723 C CA . ALA C 1 41 ? -5.415 56.749 24.538 1.00 46.95 39 ALA C CA 1
ATOM 2724 C C . ALA C 1 41 ? -4.891 56.532 25.943 1.00 46.53 39 ALA C C 1
ATOM 2725 O O . ALA C 1 41 ? -5.294 57.193 26.900 1.00 45.35 39 ALA C O 1
ATOM 2727 N N . GLU C 1 42 ? -3.945 55.605 26.010 1.00 46.93 40 GLU C N 1
ATOM 2728 C CA . GLU C 1 42 ? -3.245 55.214 27.214 1.00 47.28 40 GLU C CA 1
ATOM 2729 C C . GLU C 1 42 ? -2.585 56.415 27.889 1.00 46.24 40 GLU C C 1
ATOM 2730 O O . GLU C 1 42 ? -2.688 56.572 29.092 1.00 45.58 40 GLU C O 1
ATOM 2736 N N . ILE C 1 43 ? -1.916 57.258 27.102 1.00 45.66 41 ILE C N 1
ATOM 2737 C CA . ILE C 1 43 ? -1.258 58.460 27.623 1.00 45.31 41 ILE C CA 1
ATOM 2738 C C . ILE C 1 43 ? -2.177 59.438 28.325 1.00 44.44 41 ILE C C 1
ATOM 2739 O O . ILE C 1 43 ? -1.836 59.948 29.388 1.00 43.81 41 ILE C O 1
ATOM 2744 N N . ILE C 1 44 ? -3.348 59.679 27.729 1.00 44.69 42 ILE C N 1
ATOM 2745 C CA . ILE C 1 44 ? -4.292 60.671 28.215 1.00 44.48 42 ILE C CA 1
ATOM 2746 C C . ILE C 1 44 ? -5.125 60.164 29.396 1.00 45.68 42 ILE C C 1
ATOM 2747 O O . ILE C 1 44 ? -5.490 60.948 30.275 1.00 46.67 42 ILE C O 1
ATOM 2752 N N . ALA C 1 45 ? -5.414 58.864 29.438 1.00 46.14 43 ALA C N 1
ATOM 2753 C CA . ALA C 1 45 ? -6.168 58.307 30.563 1.00 46.11 43 ALA C CA 1
ATOM 2754 C C . ALA C 1 45 ? -5.293 58.335 31.801 1.00 46.88 43 ALA C C 1
ATOM 2755 O O . ALA C 1 45 ? -5.735 58.740 32.842 1.00 46.42 43 ALA C O 1
ATOM 2757 N N . ASP C 1 46 ? -4.037 57.923 31.643 1.00 47.99 44 ASP C N 1
ATOM 2758 C CA . ASP C 1 46 ? -3.007 58.004 32.675 1.00 48.71 44 ASP C CA 1
ATOM 2759 C C . ASP C 1 46 ? -2.795 59.410 33.244 1.00 47.80 44 ASP C C 1
ATOM 2760 O O . ASP C 1 46 ? -2.791 59.571 34.446 1.00 48.79 44 ASP C O 1
ATOM 2765 N N . LEU C 1 47 ? -2.598 60.404 32.394 1.00 46.18 45 LEU C N 1
ATOM 2766 C CA . LEU C 1 47 ? -2.593 61.805 32.813 1.00 46.10 45 LEU C CA 1
ATOM 2767 C C . LEU C 1 47 ? -3.810 62.271 33.636 1.00 45.36 45 LEU C C 1
ATOM 2768 O O . LEU C 1 47 ? -3.675 63.110 34.507 1.00 44.78 45 LEU C O 1
ATOM 2773 N N . ALA C 1 48 ? -4.991 61.750 33.298 1.00 45.04 46 ALA C N 1
ATOM 2774 C CA . ALA C 1 48 ? -6.271 62.171 33.846 1.00 45.05 46 ALA C CA 1
ATOM 2775 C C . ALA C 1 48 ? -6.494 61.491 35.192 1.00 46.07 46 ALA C C 1
ATOM 2776 O O . ALA C 1 48 ? -6.997 62.101 36.111 1.00 45.86 46 ALA C O 1
ATOM 2778 N N . ALA C 1 49 ? -6.087 60.223 35.274 1.00 47.59 47 ALA C N 1
ATOM 2779 C CA . ALA C 1 49 ? -5.877 59.499 36.517 1.00 48.92 47 ALA C CA 1
ATOM 2780 C C . ALA C 1 49 ? -4.968 60.332 37.412 1.00 50.77 47 ALA C C 1
ATOM 2781 O O . ALA C 1 49 ? -5.312 60.588 38.579 1.00 50.85 47 ALA C O 1
ATOM 2783 N N . ASP C 1 50 ? -3.836 60.776 36.854 1.00 51.20 48 ASP C N 1
ATOM 2784 C CA . ASP C 1 50 ? -2.931 61.697 37.559 1.00 53.01 48 ASP C CA 1
ATOM 2785 C C . ASP C 1 50 ? -3.635 62.871 38.251 1.00 52.79 48 ASP C C 1
ATOM 2786 O O . ASP C 1 50 ? -3.386 63.131 39.423 1.00 52.44 48 ASP C O 1
ATOM 2791 N N . ARG C 1 51 ? -4.522 63.552 37.519 1.00 51.90 49 ARG C N 1
ATOM 2792 C CA . ARG C 1 51 ? -5.284 64.690 38.037 1.00 52.14 49 ARG C CA 1
ATOM 2793 C C . ARG C 1 51 ? -6.594 64.323 38.721 1.00 51.84 49 ARG C C 1
ATOM 2794 O O . ARG C 1 51 ? -7.410 65.200 39.007 1.00 50.98 49 ARG C O 1
ATOM 2802 N N . ARG C 1 52 ? -6.770 63.028 38.998 1.00 51.79 50 ARG C N 1
ATOM 2803 C CA . ARG C 1 52 ? -7.980 62.470 39.640 1.00 51.62 50 ARG C CA 1
ATOM 2804 C C . ARG C 1 52 ? -9.267 62.770 38.859 1.00 49.14 50 ARG C C 1
ATOM 2805 O O . ARG C 1 52 ? -10.314 63.123 39.439 1.00 49.22 50 ARG C O 1
ATOM 2813 N N . TYR C 1 53 ? -9.182 62.639 37.545 1.00 45.66 51 TYR C N 1
ATOM 2814 C CA . TYR C 1 53 ? -10.331 62.848 36.711 1.00 43.11 51 TYR C CA 1
ATOM 2815 C C . TYR C 1 53 ? -11.007 61.517 36.465 1.00 42.23 51 TYR C C 1
ATOM 2816 O O . TYR C 1 53 ? -10.821 60.914 35.399 1.00 40.88 51 TYR C O 1
ATOM 2825 N N . ARG C 1 54 ? -11.738 61.068 37.488 1.00 41.13 52 ARG C N 1
ATOM 2826 C CA . ARG C 1 54 ? -12.421 59.811 37.507 1.00 40.59 52 ARG C CA 1
ATOM 2827 C C . ARG C 1 54 ? -13.910 60.114 37.520 1.00 40.65 52 ARG C C 1
ATOM 2828 O O . ARG C 1 54 ? -14.386 60.893 38.370 1.00 39.94 52 ARG C O 1
ATOM 2836 N N . PRO C 1 55 ? -14.636 59.553 36.536 1.00 39.74 53 PRO C N 1
ATOM 2837 C CA . PRO C 1 55 ? -16.085 59.682 36.515 1.00 39.17 53 PRO C CA 1
ATOM 2838 C C . PRO C 1 55 ? -16.727 58.523 37.272 1.00 38.93 53 PRO C C 1
ATOM 2839 O O . PRO C 1 55 ? -16.071 57.525 37.559 1.00 39.03 53 PRO C O 1
ATOM 2843 N N . ASP C 1 56 ? -17.988 58.681 37.626 1.00 38.39 54 ASP C N 1
ATOM 2844 C CA . ASP C 1 56 ? -18.771 57.624 38.217 1.00 37.80 54 ASP C CA 1
ATOM 2845 C C . ASP C 1 56 ? -19.177 56.731 37.058 1.00 36.42 54 ASP C C 1
ATOM 2846 O O . ASP C 1 56 ? -19.112 55.480 37.117 1.00 35.75 54 ASP C O 1
ATOM 2851 N N . LEU C 1 57 ? -19.607 57.370 35.975 1.00 34.45 55 LEU C N 1
ATOM 2852 C CA . LEU C 1 57 ? -20.223 56.660 34.860 1.00 32.16 55 LEU C CA 1
ATOM 2853 C C . LEU C 1 57 ? -19.560 57.029 33.537 1.00 31.56 55 LEU C C 1
ATOM 2854 O O . LEU C 1 57 ? -19.458 58.205 33.189 1.00 30.10 55 LEU C O 1
ATOM 2859 N N . ILE C 1 58 ? -19.110 56.016 32.804 1.00 29.70 56 ILE C N 1
ATOM 2860 C CA . ILE C 1 58 ? -18.741 56.188 31.404 1.00 28.71 56 ILE C CA 1
ATOM 2861 C C . ILE C 1 58 ? -19.840 55.679 30.478 1.00 28.57 56 ILE C C 1
ATOM 2862 O O . ILE C 1 58 ? -20.246 54.520 30.558 1.00 26.86 56 ILE C O 1
ATOM 2867 N N . LEU C 1 59 ? -20.318 56.553 29.598 1.00 28.68 57 LEU C N 1
ATOM 2868 C CA . LEU C 1 59 ? -21.190 56.142 28.505 1.00 29.18 57 LEU C CA 1
ATOM 2869 C C . LEU C 1 59 ? -20.460 56.194 27.167 1.00 29.16 57 LEU C C 1
ATOM 2870 O O . LEU C 1 59 ? -19.927 57.234 26.780 1.00 28.49 57 LEU C O 1
ATOM 2875 N N . SER C 1 60 ? -20.439 55.066 26.465 1.00 27.94 58 SER C N 1
ATOM 2876 C CA . SER C 1 60 ? -19.496 54.861 25.371 1.00 27.34 58 SER C CA 1
ATOM 2877 C C . SER C 1 60 ? -20.202 54.333 24.127 1.00 27.60 58 SER C C 1
ATOM 2878 O O . SER C 1 60 ? -21.021 53.418 24.207 1.00 27.94 58 SER C O 1
ATOM 2881 N N . SER C 1 61 ? -19.878 54.916 22.977 1.00 27.40 59 SER C N 1
ATOM 2882 C CA . SER C 1 61 ? -20.260 54.342 21.693 1.00 28.42 59 SER C CA 1
ATOM 2883 C C . SER C 1 61 ? -19.712 52.927 21.536 1.00 28.45 59 SER C C 1
ATOM 2884 O O . SER C 1 61 ? -18.746 52.548 22.199 1.00 27.78 59 SER C O 1
ATOM 2887 N N . THR C 1 62 ? -20.335 52.150 20.656 1.00 30.50 60 THR C N 1
ATOM 2888 C CA . THR C 1 62 ? -20.039 50.727 20.546 1.00 31.76 60 THR C CA 1
ATOM 2889 C C . THR C 1 62 ? -19.045 50.455 19.422 1.00 32.89 60 THR C C 1
ATOM 2890 O O . THR C 1 62 ? -18.475 49.368 19.335 1.00 32.82 60 THR C O 1
ATOM 2894 N N . ALA C 1 63 ? -18.842 51.450 18.565 1.00 33.39 61 ALA C N 1
ATOM 2895 C CA . ALA C 1 63 ? -17.852 51.353 17.499 1.00 34.55 61 ALA C CA 1
ATOM 2896 C C . ALA C 1 63 ? -16.482 50.976 18.052 1.00 34.86 61 ALA C C 1
ATOM 2897 O O . ALA C 1 63 ? -16.106 51.396 19.146 1.00 35.45 61 ALA C O 1
ATOM 2899 N N . ALA C 1 64 ? -15.739 50.181 17.288 1.00 35.26 62 ALA C N 1
ATOM 2900 C CA . ALA C 1 64 ? -14.518 49.561 17.787 1.00 35.22 62 ALA C CA 1
ATOM 2901 C C . ALA C 1 64 ? -13.642 50.575 18.515 1.00 34.25 62 ALA C C 1
ATOM 2902 O O . ALA C 1 64 ? -13.038 50.264 19.542 1.00 34.07 62 ALA C O 1
ATOM 2904 N N . ARG C 1 65 ? -13.577 51.788 17.976 1.00 33.62 63 ARG C N 1
ATOM 2905 C CA . ARG C 1 65 ? -12.520 52.728 18.330 1.00 33.27 63 ARG C CA 1
ATOM 2906 C C . ARG C 1 65 ? -12.799 53.392 19.674 1.00 32.66 63 ARG C C 1
ATOM 2907 O O . ARG C 1 65 ? -11.886 53.618 20.468 1.00 32.62 63 ARG C O 1
ATOM 2915 N N . CYS C 1 66 ? -14.067 53.703 19.922 1.00 31.67 64 CYS C N 1
ATOM 2916 C CA . CYS C 1 66 ? -14.489 54.224 21.217 1.00 30.78 64 CYS C CA 1
ATOM 2917 C C . CYS C 1 66 ? -14.327 53.175 22.312 1.00 29.13 64 CYS C C 1
ATOM 2918 O O . CYS C 1 66 ? -13.941 53.493 23.437 1.00 27.97 64 CYS C O 1
ATOM 2921 N N . ARG C 1 67 ? -14.624 51.924 21.975 1.00 28.18 65 ARG C N 1
ATOM 2922 C CA . ARG C 1 67 ? -14.485 50.826 22.917 1.00 27.21 65 ARG C CA 1
ATOM 2923 C C . ARG C 1 67 ? -13.070 50.592 23.460 1.00 27.35 65 ARG C C 1
ATOM 2924 O O . ARG C 1 67 ? -12.862 50.481 24.694 1.00 25.98 65 ARG C O 1
ATOM 2932 N N . GLN C 1 68 ? -12.148 50.460 22.497 1.00 28.11 66 GLN C N 1
ATOM 2933 C CA . GLN C 1 68 ? -10.696 50.496 22.649 1.00 29.05 66 GLN C CA 1
ATOM 2934 C C . GLN C 1 68 ? -10.233 51.689 23.459 1.00 30.44 66 GLN C C 1
ATOM 2935 O O . GLN C 1 68 ? -9.478 51.524 24.443 1.00 29.08 66 GLN C O 1
ATOM 2941 N N . THR C 1 69 ? -10.711 52.885 23.080 1.00 32.09 67 THR C N 1
ATOM 2942 C CA . THR C 1 69 ? -10.284 54.110 23.759 1.00 33.18 67 THR C CA 1
ATOM 2943 C C . THR C 1 69 ? -10.691 54.054 25.206 1.00 34.71 67 THR C C 1
ATOM 2944 O O . THR C 1 69 ? -9.819 54.233 26.059 1.00 34.28 67 THR C O 1
ATOM 2948 N N . THR C 1 70 ? -11.995 53.785 25.442 1.00 35.91 68 THR C N 1
ATOM 2949 C CA . THR C 1 70 ? -12.622 53.574 26.757 1.00 37.36 68 THR C CA 1
ATOM 2950 C C . THR C 1 70 ? -11.961 52.460 27.584 1.00 39.57 68 THR C C 1
ATOM 2951 O O . THR C 1 70 ? -12.046 52.482 28.819 1.00 38.86 68 THR C O 1
ATOM 2955 N N A GLN C 1 71 ? -11.340 51.494 26.897 0.50 40.88 69 GLN C N 1
ATOM 2956 N N B GLN C 1 71 ? -11.342 51.490 26.898 0.50 41.26 69 GLN C N 1
ATOM 2957 C CA A GLN C 1 71 ? -10.563 50.404 27.524 0.50 42.45 69 GLN C CA 1
ATOM 2958 C CA B GLN C 1 71 ? -10.569 50.395 27.528 0.50 43.19 69 GLN C CA 1
ATOM 2959 C C A GLN C 1 71 ? -9.296 50.930 28.161 0.50 42.93 69 GLN C C 1
ATOM 2960 C C B GLN C 1 71 ? -9.270 50.894 28.139 0.50 43.36 69 GLN C C 1
ATOM 2961 O O A GLN C 1 71 ? -8.910 50.498 29.250 0.50 43.64 69 GLN C O 1
ATOM 2962 O O B GLN C 1 71 ? -8.841 50.416 29.191 0.50 44.03 69 GLN C O 1
ATOM 2973 N N . ALA C 1 72 ? -8.627 51.827 27.441 1.00 42.93 70 ALA C N 1
ATOM 2974 C CA . ALA C 1 72 ? -7.534 52.581 27.981 1.00 42.38 70 ALA C CA 1
ATOM 2975 C C . ALA C 1 72 ? -7.925 53.117 29.373 1.00 42.02 70 ALA C C 1
ATOM 2976 O O . ALA C 1 72 ? -7.205 52.921 30.313 1.00 41.91 70 ALA C O 1
ATOM 2978 N N . TRP C 1 73 ? -9.090 53.737 29.506 1.00 42.55 71 TRP C N 1
ATOM 2979 C CA . TRP C 1 73 ? -9.466 54.359 30.793 1.00 44.44 71 TRP C CA 1
ATOM 2980 C C . TRP C 1 73 ? -9.741 53.378 31.927 1.00 46.63 71 TRP C C 1
ATOM 2981 O O . TRP C 1 73 ? -9.321 53.610 33.046 1.00 46.39 71 TRP C O 1
ATOM 2992 N N . GLN C 1 74 ? -10.436 52.279 31.618 1.00 48.89 72 GLN C N 1
ATOM 2993 C CA . GLN C 1 74 ? -10.760 51.258 32.601 1.00 51.71 72 GLN C CA 1
ATOM 2994 C C . GLN C 1 74 ? -9.479 50.642 33.192 1.00 53.86 72 GLN C C 1
ATOM 2995 O O . GLN C 1 74 ? -9.394 50.411 34.399 1.00 54.68 72 GLN C O 1
ATOM 3001 N N . ARG C 1 75 ? -8.468 50.414 32.364 1.00 55.93 73 ARG C N 1
ATOM 3002 C CA . ARG C 1 75 ? -7.180 49.964 32.887 1.00 58.22 73 ARG C CA 1
ATOM 3003 C C . ARG C 1 75 ? -6.530 51.012 33.798 1.00 59.09 73 ARG C C 1
ATOM 3004 O O . ARG C 1 75 ? -6.039 50.680 34.877 1.00 59.70 73 ARG C O 1
ATOM 3012 N N . ALA C 1 76 ? -6.619 52.279 33.401 1.00 59.35 74 ALA C N 1
ATOM 3013 C CA . ALA C 1 76 ? -6.023 53.396 34.149 1.00 60.25 74 ALA C CA 1
ATOM 3014 C C . ALA C 1 76 ? -6.505 53.621 35.591 1.00 60.68 74 ALA C C 1
ATOM 3015 O O . ALA C 1 76 ? -5.856 54.367 36.329 1.00 61.35 74 ALA C O 1
ATOM 3017 N N . PHE C 1 77 ? -7.598 52.972 35.995 1.00 60.68 75 PHE C N 1
ATOM 3018 C CA . PHE C 1 77 ? -8.358 53.396 37.175 1.00 61.52 75 PHE C CA 1
ATOM 3019 C C . PHE C 1 77 ? -8.930 52.279 38.065 1.00 62.42 75 PHE C C 1
ATOM 3020 O O . PHE C 1 77 ? -8.443 51.135 38.098 1.00 63.38 75 PHE C O 1
ATOM 3028 N N . ILE C 1 81 ? -15.449 52.017 38.320 1.00 56.80 79 ILE C N 1
ATOM 3029 C CA . ILE C 1 81 ? -16.140 52.903 37.338 0.20 56.54 79 ILE C CA 1
ATOM 3030 C C . ILE C 1 81 ? -17.148 52.164 36.447 0.20 53.99 79 ILE C C 1
ATOM 3031 O O . ILE C 1 81 ? -16.755 51.297 35.664 0.20 54.27 79 ILE C O 1
ATOM 3036 N N . ASP C 1 82 ? -18.439 52.502 36.585 1.00 50.78 80 ASP C N 1
ATOM 3037 C CA . ASP C 1 82 ? -19.495 51.935 35.744 1.00 47.18 80 ASP C CA 1
ATOM 3038 C C . ASP C 1 82 ? -19.352 52.238 34.210 1.00 43.77 80 ASP C C 1
ATOM 3039 O O . ASP C 1 82 ? -19.354 53.388 33.796 1.00 40.18 80 ASP C O 1
ATOM 3044 N N . ILE C 1 83 ? -19.202 51.194 33.379 1.00 41.74 81 ILE C N 1
ATOM 3045 C CA . ILE C 1 83 ? -19.125 51.398 31.899 1.00 39.42 81 ILE C CA 1
ATOM 3046 C C . ILE C 1 83 ? -20.259 50.798 31.097 1.00 39.19 81 ILE C C 1
ATOM 3047 O O . ILE C 1 83 ? -20.442 49.604 31.127 1.00 42.42 81 ILE C O 1
ATOM 3052 N N . VAL C 1 84 ? -21.002 51.630 30.372 1.00 37.56 82 VAL C N 1
ATOM 3053 C CA . VAL C 1 84 ? -22.217 51.257 29.649 1.00 35.43 82 VAL C CA 1
ATOM 3054 C C . VAL C 1 84 ? -21.945 51.724 28.238 1.00 34.34 82 VAL C C 1
ATOM 3055 O O . VAL C 1 84 ? -21.570 52.897 28.041 1.00 33.86 82 VAL C O 1
ATOM 3059 N N . TYR C 1 85 ? -22.068 50.790 27.285 1.00 32.95 83 TYR C N 1
ATOM 3060 C CA . TYR C 1 85 ? -21.933 51.059 25.866 1.00 31.52 83 TYR C CA 1
ATOM 3061 C C . TYR C 1 85 ? -23.300 51.252 25.206 1.00 31.32 83 TYR C C 1
ATOM 3062 O O . TYR C 1 85 ? -24.173 50.398 25.260 1.00 29.11 83 TYR C O 1
ATOM 3071 N N . ILE C 1 86 ? -23.486 52.449 24.657 1.00 32.58 84 ILE C N 1
ATOM 3072 C CA . ILE C 1 86 ? -24.689 52.785 23.896 1.00 33.00 84 ILE C CA 1
ATOM 3073 C C . ILE C 1 86 ? -24.417 52.927 22.396 1.00 34.52 84 ILE C C 1
ATOM 3074 O O . ILE C 1 86 ? -23.753 53.858 21.977 1.00 31.21 84 ILE C O 1
ATOM 3079 N N . ASP C 1 87 ? -25.052 52.048 21.620 1.00 38.52 85 ASP C N 1
ATOM 3080 C CA . ASP C 1 87 ? -24.983 52.032 20.148 1.00 43.12 85 ASP C CA 1
ATOM 3081 C C . ASP C 1 87 ? -25.440 53.294 19.407 1.00 44.45 85 ASP C C 1
ATOM 3082 O O . ASP C 1 87 ? -24.947 53.584 18.305 1.00 44.22 85 ASP C O 1
ATOM 3087 N N . GLU C 1 88 ? -26.407 54.000 19.991 1.00 46.25 86 GLU C N 1
ATOM 3088 C CA . GLU C 1 88 ? -26.951 55.213 19.388 1.00 48.15 86 GLU C CA 1
ATOM 3089 C C . GLU C 1 88 ? -26.014 56.438 19.473 1.00 46.19 86 GLU C C 1
ATOM 3090 O O . GLU C 1 88 ? -26.310 57.527 18.952 1.00 45.42 86 GLU C O 1
ATOM 3104 N N . TYR C 1 90 ? -22.945 56.061 18.287 1.00 39.74 88 TYR C N 1
ATOM 3105 C CA . TYR C 1 90 ? -22.376 55.954 16.949 1.00 38.39 88 TYR C CA 1
ATOM 3106 C C . TYR C 1 90 ? -23.281 56.609 15.912 1.00 39.87 88 TYR C C 1
ATOM 3107 O O . TYR C 1 90 ? -24.379 56.124 15.638 1.00 39.17 88 TYR C O 1
ATOM 3116 N N . ASN C 1 91 ? -22.813 57.711 15.337 1.00 40.85 89 ASN C N 1
ATOM 3117 C CA . ASN C 1 91 ? -23.631 58.511 14.433 1.00 42.38 89 ASN C CA 1
ATOM 3118 C C . ASN C 1 91 ? -24.813 59.159 15.147 1.00 44.13 89 ASN C C 1
ATOM 3119 O O . ASN C 1 91 ? -25.970 58.859 14.849 1.00 45.16 89 ASN C O 1
ATOM 3124 N N . ALA C 1 92 ? -24.515 60.047 16.089 1.00 46.49 90 ALA C N 1
ATOM 3125 C CA . ALA C 1 92 ? -25.552 60.747 16.837 1.00 48.91 90 ALA C CA 1
ATOM 3126 C C . ALA C 1 92 ? -25.445 62.257 16.648 1.00 50.55 90 ALA C C 1
ATOM 3127 O O . ALA C 1 92 ? -24.389 62.773 16.282 1.00 49.87 90 ALA C O 1
ATOM 3129 N N A ARG C 1 93 ? -26.545 62.959 16.898 0.50 51.83 91 ARG C N 1
ATOM 3130 N N B ARG C 1 93 ? -26.612 63.009 16.836 0.50 51.93 91 ARG C N 1
ATOM 3131 C CA A ARG C 1 93 ? -26.525 64.415 16.966 0.50 52.58 91 ARG C CA 1
ATOM 3132 C CA B ARG C 1 93 ? -26.617 64.462 16.962 0.50 52.74 91 ARG C CA 1
ATOM 3133 C C A ARG C 1 93 ? -26.091 64.897 18.347 0.50 52.61 91 ARG C C 1
ATOM 3134 C C B ARG C 1 93 ? -26.045 64.881 18.320 0.50 52.66 91 ARG C C 1
ATOM 3135 O O A ARG C 1 93 ? -26.138 64.145 19.320 0.50 52.23 91 ARG C O 1
ATOM 3136 O O B ARG C 1 93 ? -25.926 64.064 19.241 0.50 52.20 91 ARG C O 1
ATOM 3151 N N . SER C 1 94 ? -25.551 66.114 18.391 1.00 52.77 92 SER C N 1
ATOM 3152 C CA . SER C 1 94 ? -25.371 66.805 19.662 1.00 53.64 92 SER C CA 1
ATOM 3153 C C . SER C 1 94 ? -26.572 66.594 20.578 1.00 54.72 92 SER C C 1
ATOM 3154 O O . SER C 1 94 ? -26.416 66.336 21.772 1.00 54.61 92 SER C O 1
ATOM 3157 N N . GLU C 1 95 ? -27.769 66.704 20.011 1.00 25.23 93 GLU C N 1
ATOM 3158 C CA . GLU C 1 95 ? -28.995 66.435 20.752 1.00 25.90 93 GLU C CA 1
ATOM 3159 C C . GLU C 1 95 ? -28.830 65.230 21.672 1.00 25.73 93 GLU C C 1
ATOM 3160 O O . GLU C 1 95 ? -29.090 65.314 22.873 1.00 56.97 93 GLU C O 1
ATOM 3166 N N . THR C 1 96 ? -28.400 64.110 21.102 1.00 54.18 94 THR C N 1
ATOM 3167 C CA . THR C 1 96 ? -28.427 62.833 21.804 1.00 51.83 94 THR C CA 1
ATOM 3168 C C . THR C 1 96 ? -27.457 62.828 22.981 1.00 49.39 94 THR C C 1
ATOM 3169 O O . THR C 1 96 ? -27.728 62.224 24.018 1.00 49.50 94 THR C O 1
ATOM 3173 N N . TYR C 1 97 ? -26.326 63.506 22.813 1.00 46.23 95 TYR C N 1
ATOM 3174 C CA . TYR C 1 97 ? -25.247 63.445 23.792 1.00 41.93 95 TYR C CA 1
ATOM 3175 C C . TYR C 1 97 ? -25.662 64.284 24.949 1.00 41.40 95 TYR C C 1
ATOM 3176 O O . TYR C 1 97 ? -25.417 63.906 26.079 1.00 40.53 95 TYR C O 1
ATOM 3185 N N . LEU C 1 98 ? -26.327 65.410 24.677 1.00 40.47 96 LEU C N 1
ATOM 3186 C CA . LEU C 1 98 ? -26.767 66.305 25.756 1.00 39.91 96 LEU C CA 1
ATOM 3187 C C . LEU C 1 98 ? -27.836 65.667 26.651 1.00 39.16 96 LEU C C 1
ATOM 3188 O O . LEU C 1 98 ? -27.844 65.842 27.886 1.00 39.40 96 LEU C O 1
ATOM 3193 N N . SER C 1 99 ? -28.703 64.896 26.010 1.00 37.52 97 SER C N 1
ATOM 3194 C CA . SER C 1 99 ? -29.723 64.082 26.663 1.00 36.59 97 SER C CA 1
ATOM 3195 C C . SER C 1 99 ? -29.222 62.931 27.537 1.00 34.60 97 SER C C 1
ATOM 3196 O O . SER C 1 99 ? -29.801 62.656 28.571 1.00 33.61 97 SER C O 1
ATOM 3199 N N . LEU C 1 100 ? -28.152 62.266 27.106 1.00 33.10 98 LEU C N 1
ATOM 3200 C CA . LEU C 1 100 ? -27.605 61.104 27.810 1.00 31.29 98 LEU C CA 1
ATOM 3201 C C . LEU C 1 100 ? -27.030 61.520 29.125 1.00 31.21 98 LEU C C 1
ATOM 3202 O O . LEU C 1 100 ? -26.851 60.701 30.039 1.00 28.97 98 LEU C O 1
ATOM 3207 N N . ILE C 1 101 ? -26.720 62.821 29.162 1.00 31.63 99 ILE C N 1
ATOM 3208 C CA . ILE C 1 101 ? -26.053 63.498 30.243 1.00 32.71 99 ILE C CA 1
ATOM 3209 C C . ILE C 1 101 ? -27.037 63.929 31.361 1.00 35.17 99 ILE C C 1
ATOM 3210 O O . ILE C 1 101 ? -26.896 63.531 32.514 1.00 36.20 99 ILE C O 1
ATOM 3215 N N . ALA C 1 102 ? -28.009 64.749 30.977 1.00 36.28 100 ALA C N 1
ATOM 3216 C CA . ALA C 1 102 ? -29.099 65.223 31.820 1.00 37.87 100 ALA C CA 1
ATOM 3217 C C . ALA C 1 102 ? -29.981 64.115 32.424 1.00 38.53 100 ALA C C 1
ATOM 3218 O O . ALA C 1 102 ? -30.595 64.323 33.441 1.00 38.51 100 ALA C O 1
ATOM 3220 N N . ALA C 1 103 ? -30.055 62.956 31.767 1.00 39.69 101 ALA C N 1
ATOM 3221 C CA . ALA C 1 103 ? -30.857 61.808 32.240 1.00 40.11 101 ALA C CA 1
ATOM 3222 C C . ALA C 1 103 ? -30.355 61.233 33.568 1.00 39.59 101 ALA C C 1
ATOM 3223 O O . ALA C 1 103 ? -31.128 60.727 34.349 1.00 40.96 101 ALA C O 1
ATOM 3225 N N . GLN C 1 104 ? -29.067 61.321 33.818 1.00 39.22 102 GLN C N 1
ATOM 3226 C CA . GLN C 1 104 ? -28.484 60.683 34.983 1.00 40.75 102 GLN C CA 1
ATOM 3227 C C . GLN C 1 104 ? -28.386 61.670 36.125 1.00 43.05 102 GLN C C 1
ATOM 3228 O O . GLN C 1 104 ? -27.289 62.105 36.483 1.00 41.67 102 GLN C O 1
ATOM 3234 N N . THR C 1 105 ? -29.544 61.967 36.715 1.00 46.15 103 THR C N 1
ATOM 3235 C CA . THR C 1 105 ? -29.696 63.091 37.624 1.00 49.17 103 THR C CA 1
ATOM 3236 C C . THR C 1 105 ? -29.262 62.729 39.029 1.00 50.09 103 THR C C 1
ATOM 3237 O O . THR C 1 105 ? -29.288 63.574 39.943 1.00 50.06 103 THR C O 1
ATOM 3241 N N . GLU C 1 106 ? -28.893 61.463 39.193 1.00 50.36 104 GLU C N 1
ATOM 3242 C CA . GLU C 1 106 ? -28.373 60.983 40.454 1.00 51.75 104 GLU C CA 1
ATOM 3243 C C . GLU C 1 106 ? -26.876 60.650 40.417 1.00 49.73 104 GLU C C 1
ATOM 3244 O O . GLU C 1 106 ? -26.352 60.128 41.384 1.00 48.44 104 GLU C O 1
ATOM 3250 N N . VAL C 1 107 ? -26.196 60.973 39.318 1.00 48.22 105 VAL C N 1
ATOM 3251 C CA . VAL C 1 107 ? -24.767 60.636 39.193 1.00 47.17 105 VAL C CA 1
ATOM 3252 C C . VAL C 1 107 ? -23.941 61.904 39.193 1.00 46.82 105 VAL C C 1
ATOM 3253 O O . VAL C 1 107 ? -24.179 62.796 38.399 1.00 46.05 105 VAL C O 1
ATOM 3257 N N . GLN C 1 108 ? -22.972 61.990 40.094 1.00 46.99 106 GLN C N 1
ATOM 3258 C CA . GLN C 1 108 ? -22.250 63.241 40.243 1.00 47.78 106 GLN C CA 1
ATOM 3259 C C . GLN C 1 108 ? -21.323 63.555 39.058 1.00 45.69 106 GLN C C 1
ATOM 3260 O O . GLN C 1 108 ? -21.305 64.679 38.583 1.00 45.16 106 GLN C O 1
ATOM 3266 N N . SER C 1 109 ? -20.562 62.574 38.590 1.00 44.17 107 SER C N 1
ATOM 3267 C CA . SER C 1 109 ? -19.770 62.775 37.375 1.00 42.86 107 SER C CA 1
ATOM 3268 C C . SER C 1 109 ? -19.973 61.754 36.244 1.00 40.80 107 SER C C 1
ATOM 3269 O O . SER C 1 109 ? -20.104 60.528 36.456 1.00 39.95 107 SER C O 1
ATOM 3272 N N . VAL C 1 110 ? -20.000 62.269 35.019 1.00 38.32 108 VAL C N 1
ATOM 3273 C CA . VAL C 1 110 ? -20.275 61.445 33.848 1.00 36.44 108 VAL C CA 1
ATOM 3274 C C . VAL C 1 110 ? -19.320 61.772 32.706 1.00 34.94 108 VAL C C 1
ATOM 3275 O O . VAL C 1 110 ? -19.065 62.940 32.411 1.00 34.12 108 VAL C O 1
ATOM 3287 N N . LEU C 1 112 ? -18.675 61.123 28.612 1.00 31.96 110 LEU C N 1
ATOM 3288 C CA . LEU C 1 112 ? -19.075 60.633 27.298 1.00 31.23 110 LEU C CA 1
ATOM 3289 C C . LEU C 1 112 ? -17.858 60.315 26.435 1.00 29.88 110 LEU C C 1
ATOM 3290 O O . LEU C 1 112 ? -16.958 61.141 26.286 1.00 29.97 110 LEU C O 1
ATOM 3295 N N . VAL C 1 113 ? -17.838 59.113 25.869 1.00 29.92 111 VAL C N 1
ATOM 3296 C CA . VAL C 1 113 ? -16.807 58.734 24.910 1.00 27.80 111 VAL C CA 1
ATOM 3297 C C . VAL C 1 113 ? -17.403 58.485 23.529 1.00 27.56 111 VAL C C 1
ATOM 3298 O O . VAL C 1 113 ? -18.144 57.523 23.326 1.00 26.81 111 VAL C O 1
ATOM 3302 N N . GLY C 1 114 ? -17.073 59.358 22.582 1.00 28.81 112 GLY C N 1
ATOM 3303 C CA . GLY C 1 114 ? -17.646 59.288 21.241 1.00 29.86 112 GLY C CA 1
ATOM 3304 C C . GLY C 1 114 ? -16.981 59.978 20.077 1.00 30.69 112 GLY C C 1
ATOM 3305 O O . GLY C 1 114 ? -15.740 60.097 19.986 1.00 29.82 112 GLY C O 1
ATOM 3306 N N . HIS C 1 115 ? -17.840 60.417 19.157 1.00 31.79 113 HIS C N 1
ATOM 3307 C CA . HIS C 1 115 ? -17.344 60.945 17.919 1.00 33.02 113 HIS C CA 1
ATOM 3308 C C . HIS C 1 115 ? -17.698 62.383 17.579 1.00 33.88 113 HIS C C 1
ATOM 3309 O O . HIS C 1 115 ? -18.650 62.978 18.062 1.00 33.32 113 HIS C O 1
ATOM 3316 N N . ASN C 1 116 ? -16.870 62.906 16.699 1.00 34.92 114 ASN C N 1
ATOM 3317 C CA . ASN C 1 116 ? -17.211 64.088 15.965 1.00 35.98 114 ASN C CA 1
ATOM 3318 C C . ASN C 1 116 ? -18.083 63.710 14.725 1.00 35.69 114 ASN C C 1
ATOM 3319 O O . ASN C 1 116 ? -18.164 62.540 14.342 1.00 33.31 114 ASN C O 1
ATOM 3324 N N . PRO C 1 117 ? -18.758 64.709 14.129 1.00 36.35 115 PRO C N 1
ATOM 3325 C CA . PRO C 1 117 ? -18.796 66.121 14.552 1.00 36.71 115 PRO C CA 1
ATOM 3326 C C . PRO C 1 117 ? -19.535 66.329 15.856 1.00 36.74 115 PRO C C 1
ATOM 3327 O O . PRO C 1 117 ? -19.391 67.389 16.490 1.00 36.86 115 PRO C O 1
ATOM 3331 N N . THR C 1 118 ? -20.327 65.320 16.217 1.00 36.87 116 THR C N 1
ATOM 3332 C CA . THR C 1 118 ? -21.166 65.259 17.399 1.00 37.05 116 THR C CA 1
ATOM 3333 C C . THR C 1 118 ? -20.549 65.788 18.692 1.00 38.08 116 THR C C 1
ATOM 3334 O O . THR C 1 118 ? -21.148 66.640 19.338 1.00 36.16 116 THR C O 1
ATOM 3346 N N . GLU C 1 120 ? -17.844 67.744 19.297 1.00 39.83 118 GLU C N 1
ATOM 3347 C CA . GLU C 1 120 ? -17.444 69.147 19.295 1.00 40.75 118 GLU C CA 1
ATOM 3348 C C . GLU C 1 120 ? -18.668 70.043 19.335 1.00 41.14 118 GLU C C 1
ATOM 3349 O O . GLU C 1 120 ? -18.652 71.080 19.983 1.00 41.97 118 GLU C O 1
ATOM 3355 N N . ALA C 1 121 ? -19.715 69.612 18.637 1.00 41.36 119 ALA C N 1
ATOM 3356 C CA . ALA C 1 121 ? -21.041 70.200 18.676 1.00 41.30 119 ALA C CA 1
ATOM 3357 C C . ALA C 1 121 ? -21.636 70.244 20.083 1.00 41.30 119 ALA C C 1
ATOM 3358 O O . ALA C 1 121 ? -22.263 71.235 20.453 1.00 41.30 119 ALA C O 1
ATOM 3360 N N . THR C 1 122 ? -21.443 69.163 20.845 1.00 41.13 120 THR C N 1
ATOM 3361 C CA . THR C 1 122 ? -21.895 69.060 22.236 1.00 41.23 120 THR C CA 1
ATOM 3362 C C . THR C 1 122 ? -21.210 70.063 23.190 1.00 42.83 120 THR C C 1
ATOM 3363 O O . THR C 1 122 ? -21.894 70.849 23.852 1.00 43.63 120 THR C O 1
ATOM 3367 N N . LEU C 1 123 ? -19.871 69.999 23.281 1.00 43.65 121 LEU C N 1
ATOM 3368 C CA . LEU C 1 123 ? -19.027 70.949 24.022 1.00 45.06 121 LEU C CA 1
ATOM 3369 C C . LEU C 1 123 ? -19.415 72.401 23.724 1.00 46.16 121 LEU C C 1
ATOM 3370 O O . LEU C 1 123 ? -19.553 73.204 24.636 1.00 45.24 121 LEU C O 1
ATOM 3375 N N . GLU C 1 124 ? -19.622 72.710 22.441 1.00 48.20 122 GLU C N 1
ATOM 3376 C CA . GLU C 1 124 ? -20.137 74.026 22.015 1.00 50.65 122 GLU C CA 1
ATOM 3377 C C . GLU C 1 124 ? -21.586 74.316 22.451 1.00 51.73 122 GLU C C 1
ATOM 3378 O O . GLU C 1 124 ? -21.939 75.470 22.603 1.00 52.91 122 GLU C O 1
ATOM 3384 N N . ALA C 1 125 ? -22.422 73.288 22.637 1.00 52.24 123 ALA C N 1
ATOM 3385 C CA . ALA C 1 125 ? -23.780 73.473 23.191 1.00 53.05 123 ALA C CA 1
ATOM 3386 C C . ALA C 1 125 ? -23.728 73.920 24.649 1.00 54.06 123 ALA C C 1
ATOM 3387 O O . ALA C 1 125 ? -24.638 74.619 25.132 1.00 54.04 123 ALA C O 1
ATOM 3397 N N . ILE C 1 127 ? -20.770 75.448 26.216 1.00 56.14 125 ILE C N 1
ATOM 3398 C CA . ILE C 1 127 ? -19.939 76.654 26.505 1.00 55.94 125 ILE C CA 1
ATOM 3399 C C . ILE C 1 127 ? -20.023 77.786 25.446 1.00 57.22 125 ILE C C 1
ATOM 3400 O O . ILE C 1 127 ? -19.737 78.949 25.744 1.00 57.19 125 ILE C O 1
ATOM 3405 N N . GLY C 1 128 ? -20.398 77.423 24.217 1.00 58.10 126 GLY C N 1
ATOM 3406 C CA . GLY C 1 128 ? -20.513 78.355 23.103 1.00 60.12 126 GLY C CA 1
ATOM 3407 C C . GLY C 1 128 ? -19.330 78.406 22.150 1.00 61.29 126 GLY C C 1
ATOM 3408 O O . GLY C 1 128 ? -18.220 77.972 22.458 1.00 59.56 126 GLY C O 1
ATOM 3409 N N . GLU C 1 129 ? -19.592 78.985 20.989 1.00 63.87 127 GLU C N 1
ATOM 3410 C CA . GLU C 1 129 ? -18.652 79.037 19.882 1.00 66.29 127 GLU C CA 1
ATOM 3411 C C . GLU C 1 129 ? -17.337 79.797 20.129 1.00 68.07 127 GLU C C 1
ATOM 3412 O O . GLU C 1 129 ? -16.290 79.355 19.662 1.00 68.31 127 GLU C O 1
ATOM 3418 N N . ASP C 1 130 ? -17.379 80.917 20.860 1.00 69.59 128 ASP C N 1
ATOM 3419 C CA . ASP C 1 130 ? -16.177 81.743 21.069 1.00 70.29 128 ASP C CA 1
ATOM 3420 C C . ASP C 1 130 ? -15.144 81.104 21.971 1.00 69.79 128 ASP C C 1
ATOM 3421 O O . ASP C 1 130 ? -13.939 81.198 21.707 1.00 69.80 128 ASP C O 1
ATOM 3426 N N . LEU C 1 131 ? -15.625 80.478 23.044 1.00 68.65 129 LEU C N 1
ATOM 3427 C CA . LEU C 1 131 ? -14.770 79.800 24.014 1.00 67.45 129 LEU C CA 1
ATOM 3428 C C . LEU C 1 131 ? -14.286 78.453 23.486 1.00 65.50 129 LEU C C 1
ATOM 3429 O O . LEU C 1 131 ? -13.259 77.957 23.919 1.00 65.10 129 LEU C O 1
ATOM 3434 N N . LEU C 1 132 ? -15.033 77.887 22.538 1.00 64.17 130 LEU C N 1
ATOM 3435 C CA . LEU C 1 132 ? -14.630 76.705 21.783 1.00 62.00 130 LEU C CA 1
ATOM 3436 C C . LEU C 1 132 ? -13.439 77.067 20.904 1.00 61.38 130 LEU C C 1
ATOM 3437 O O . LEU C 1 132 ? -12.403 76.442 20.990 1.00 59.76 130 LEU C O 1
ATOM 3442 N N . HIS C 1 133 ? -13.589 78.103 20.086 1.00 61.95 131 HIS C N 1
ATOM 3443 C CA . HIS C 1 133 ? -12.579 78.461 19.082 1.00 62.98 131 HIS C CA 1
ATOM 3444 C C . HIS C 1 133 ? -11.271 78.911 19.719 1.00 63.79 131 HIS C C 1
ATOM 3445 O O . HIS C 1 133 ? -10.187 78.625 19.195 1.00 63.32 131 HIS C O 1
ATOM 3452 N N . AL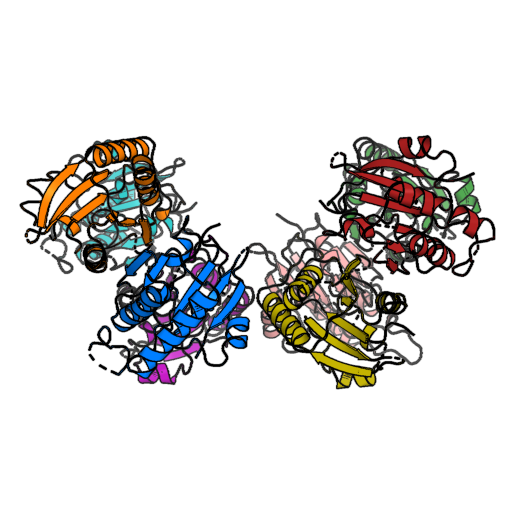A C 1 134 ? -11.384 79.609 20.852 1.00 64.16 132 ALA C N 1
ATOM 3453 C CA . ALA C 1 134 ? -10.226 80.073 21.593 1.00 64.80 132 ALA C CA 1
ATOM 3454 C C . ALA C 1 134 ? -9.542 78.941 22.369 1.00 64.14 132 ALA C C 1
ATOM 3455 O O . ALA C 1 134 ? -8.320 78.983 22.607 1.00 64.57 132 ALA C O 1
ATOM 3457 N N . ALA C 1 135 ? -10.345 77.961 22.791 1.00 62.15 133 ALA C N 1
ATOM 3458 C CA . ALA C 1 135 ? -9.839 76.769 23.439 1.00 60.35 133 ALA C CA 1
ATOM 3459 C C . ALA C 1 135 ? -9.396 75.767 22.379 1.00 58.60 133 ALA C C 1
ATOM 3460 O O . ALA C 1 135 ? -8.284 75.237 22.453 1.00 57.80 133 ALA C O 1
ATOM 3462 N N . LEU C 1 136 ? -10.250 75.520 21.383 1.00 57.26 134 LEU C N 1
ATOM 3463 C CA . LEU C 1 136 ? -9.941 74.548 20.321 1.00 56.23 134 LEU C CA 1
ATOM 3464 C C . LEU C 1 136 ? -9.828 75.278 19.012 1.00 57.74 134 LEU C C 1
ATOM 3465 O O . LEU C 1 136 ? -10.832 75.426 18.314 1.00 58.43 134 LEU C O 1
ATOM 3470 N N . PRO C 1 137 ? -8.621 75.744 18.656 1.00 59.42 135 PRO C N 1
ATOM 3471 C CA . PRO C 1 137 ? -8.504 76.446 17.380 1.00 60.76 135 PRO C CA 1
ATOM 3472 C C . PRO C 1 137 ? -8.770 75.503 16.199 1.00 60.74 135 PRO C C 1
ATOM 3473 O O . PRO C 1 137 ? -9.724 75.730 15.468 1.00 60.47 135 PRO C O 1
ATOM 3477 N N . SER C 1 138 ? -7.976 74.441 16.066 1.00 60.92 136 SER C N 1
ATOM 3478 C CA . SER C 1 138 ? -8.164 73.432 15.013 1.00 60.71 136 SER C CA 1
ATOM 3479 C C . SER C 1 138 ? -9.020 72.222 15.423 1.00 59.33 136 SER C C 1
ATOM 3480 O O . SER C 1 138 ? -8.888 71.139 14.838 1.00 58.53 136 SER C O 1
ATOM 3483 N N . GLY C 1 139 ? -9.874 72.389 16.439 1.00 57.86 137 GLY C N 1
ATOM 3484 C CA . GLY C 1 139 ? -10.958 71.393 16.706 1.00 54.52 137 GLY C CA 1
ATOM 3485 C C . GLY C 1 139 ? -10.855 70.500 17.938 1.00 51.25 137 GLY C C 1
ATOM 3486 O O . GLY C 1 139 ? -10.102 70.762 18.849 1.00 51.02 137 GLY C O 1
ATOM 3487 N N . PHE C 1 140 ? -11.630 69.431 17.963 1.00 48.72 138 PHE C N 1
ATOM 3488 C CA . PHE C 1 140 ? -11.665 68.552 19.135 1.00 45.48 138 PHE C CA 1
ATOM 3489 C C . PHE C 1 140 ? -10.779 67.406 18.742 1.00 43.60 138 PHE C C 1
ATOM 3490 O O . PHE C 1 140 ? -11.150 66.604 17.904 1.00 44.09 138 PHE C O 1
ATOM 3498 N N . PRO C 1 141 ? -9.584 67.321 19.328 1.00 42.18 139 PRO C N 1
ATOM 3499 C CA . PRO C 1 141 ? -8.692 66.316 18.780 1.00 40.48 139 PRO C CA 1
ATOM 3500 C C . PRO C 1 141 ? -9.009 64.926 19.299 1.00 39.33 139 PRO C C 1
ATOM 3501 O O . PRO C 1 141 ? -9.702 64.772 20.296 1.00 38.10 139 PRO C O 1
ATOM 3505 N N . THR C 1 142 ? -8.501 63.923 18.601 1.00 39.21 140 THR C N 1
ATOM 3506 C CA . THR C 1 142 ? -8.740 62.546 18.945 1.00 37.89 140 THR C CA 1
ATOM 3507 C C . THR C 1 142 ? -8.073 62.395 20.305 1.00 39.67 140 THR C C 1
ATOM 3508 O O . THR C 1 142 ? -7.004 63.004 20.572 1.00 39.77 140 THR C O 1
ATOM 3512 N N . SER C 1 143 ? -8.720 61.630 21.181 1.00 39.35 141 SER C N 1
ATOM 3513 C CA . SER C 1 143 ? -8.276 61.525 22.556 1.00 40.19 141 SER C CA 1
ATOM 3514 C C . SER C 1 143 ? -8.205 62.881 23.320 1.00 39.71 141 SER C C 1
ATOM 3515 O O . SER C 1 143 ? -7.444 63.037 24.277 1.00 39.60 141 SER C O 1
ATOM 3518 N N . GLY C 1 144 ? -8.987 63.858 22.868 1.00 38.70 142 GLY C N 1
ATOM 3519 C CA . GLY C 1 144 ? -9.168 65.115 23.601 1.00 36.89 142 GLY C CA 1
ATOM 3520 C C . GLY C 1 144 ? -10.166 64.936 24.751 1.00 35.52 142 GLY C C 1
ATOM 3521 O O . GLY C 1 144 ? -11.166 64.217 24.622 1.00 35.38 142 GLY C O 1
ATOM 3522 N N . LEU C 1 145 ? -9.891 65.605 25.860 1.00 33.48 143 LEU C N 1
ATOM 3523 C CA . LEU C 1 145 ? -10.635 65.444 27.067 1.00 31.72 143 LEU C CA 1
ATOM 3524 C C . LEU C 1 145 ? -11.121 66.788 27.578 1.00 30.84 143 LEU C C 1
ATOM 3525 O O . LEU C 1 145 ? -10.349 67.588 28.048 1.00 30.30 143 LEU C O 1
ATOM 3530 N N . ALA C 1 146 ? -12.423 67.010 27.473 1.00 29.56 144 ALA C N 1
ATOM 3531 C CA . ALA C 1 146 ? -13.019 68.239 27.880 1.00 29.71 144 ALA C CA 1
ATOM 3532 C C . ALA C 1 146 ? -13.544 68.019 29.267 1.00 30.57 144 ALA C C 1
ATOM 3533 O O . ALA C 1 146 ? -14.322 67.095 29.515 1.00 29.06 144 ALA C O 1
ATOM 3535 N N . VAL C 1 147 ? -13.045 68.857 30.184 1.00 32.05 145 VAL C N 1
ATOM 3536 C CA . VAL C 1 147 ? -13.396 68.793 31.588 1.00 32.88 145 VAL C CA 1
ATOM 3537 C C . VAL C 1 147 ? -14.278 69.982 31.946 1.00 34.27 145 VAL C C 1
ATOM 3538 O O . VAL C 1 147 ? -13.797 71.132 31.909 1.00 34.67 145 VAL C O 1
ATOM 3542 N N . LEU C 1 148 ? -15.525 69.702 32.340 1.00 35.33 146 LEU C N 1
ATOM 3543 C CA . LEU C 1 148 ? -16.521 70.747 32.702 1.00 38.48 146 LEU C CA 1
ATOM 3544 C C . LEU C 1 148 ? -17.171 70.731 34.107 1.00 40.90 146 LEU C C 1
ATOM 3545 O O . LEU C 1 148 ? -17.674 69.714 34.525 1.00 40.42 146 LEU C O 1
ATOM 3550 N N . ASP C 1 149 ? -17.189 71.880 34.797 1.00 44.81 147 ASP C N 1
ATOM 3551 C CA . ASP C 1 149 ? -17.913 72.066 36.096 1.00 48.41 147 ASP C CA 1
ATOM 3552 C C . ASP C 1 149 ? -19.295 72.717 35.928 1.00 50.11 147 ASP C C 1
ATOM 3553 O O . ASP C 1 149 ? -19.417 73.677 35.181 1.00 51.45 147 ASP C O 1
ATOM 3558 N N . GLN C 1 150 ? -20.313 72.232 36.637 1.00 51.32 148 GLN C N 1
ATOM 3559 C CA . GLN C 1 150 ? -21.687 72.751 36.494 1.00 53.33 148 GLN C CA 1
ATOM 3560 C C . GLN C 1 150 ? -21.815 74.294 36.556 1.00 54.23 148 GLN C C 1
ATOM 3561 O O . GLN C 1 150 ? -21.237 74.957 37.416 1.00 54.67 148 GLN C O 1
ATOM 3567 N N . ARG C 1 160 ? -25.072 76.420 32.704 1.00 81.07 158 ARG C N 1
ATOM 3568 C CA . ARG C 1 160 ? -24.043 77.435 32.899 1.00 81.34 158 ARG C CA 1
ATOM 3569 C C . ARG C 1 160 ? -22.663 76.808 33.079 1.00 78.25 158 ARG C C 1
ATOM 3570 O O . ARG C 1 160 ? -21.890 77.241 33.924 1.00 79.96 158 ARG C O 1
ATOM 3578 N N . TRP C 1 161 ? -22.360 75.809 32.262 1.00 73.22 159 TRP C N 1
ATOM 3579 C CA . TRP C 1 161 ? -21.124 75.016 32.325 1.00 67.62 159 TRP C CA 1
ATOM 3580 C C . TRP C 1 161 ? -19.808 75.800 32.262 1.00 65.73 159 TRP C C 1
ATOM 3581 O O . TRP C 1 161 ? -19.687 76.795 31.556 1.00 65.01 159 TRP C O 1
ATOM 3592 N N . ARG C 1 162 ? -18.811 75.315 32.987 1.00 63.39 160 ARG C N 1
ATOM 3593 C CA . ARG C 1 162 ? -17.521 76.008 33.098 1.00 61.80 160 ARG C CA 1
ATOM 3594 C C . ARG C 1 162 ? -16.448 75.050 32.626 1.00 59.10 160 ARG C C 1
ATOM 3595 O O . ARG C 1 162 ? -16.239 74.009 33.240 1.00 58.43 160 ARG C O 1
ATOM 3603 N N . LEU C 1 163 ? -15.789 75.387 31.522 1.00 56.87 161 LEU C N 1
ATOM 3604 C CA . LEU C 1 163 ? -14.711 74.567 31.005 1.00 54.69 161 LEU C CA 1
ATOM 3605 C C . LEU C 1 163 ? -13.551 74.683 31.957 1.00 55.14 161 LEU C C 1
ATOM 3606 O O . LEU C 1 163 ? -12.963 75.750 32.114 1.00 56.31 161 LEU C O 1
ATOM 3611 N N . ILE C 1 164 ? -13.237 73.594 32.629 1.00 54.38 162 ILE C N 1
ATOM 3612 C CA . ILE C 1 164 ? -12.249 73.672 33.710 1.00 54.75 162 ILE C CA 1
ATOM 3613 C C . ILE C 1 164 ? -10.849 73.362 33.194 1.00 54.16 162 ILE C C 1
ATOM 3614 O O . ILE C 1 164 ? -9.893 74.003 33.594 1.00 54.82 162 ILE C O 1
ATOM 3619 N N . ASP C 1 165 ? -10.752 72.474 32.214 1.00 27.00 163 ASP C N 1
ATOM 3620 C CA . ASP C 1 165 ? -9.496 72.039 31.656 1.00 26.87 163 ASP C CA 1
ATOM 3621 C C . ASP C 1 165 ? -9.673 71.317 30.308 1.00 25.93 163 ASP C C 1
ATOM 3622 O O . ASP C 1 165 ? -10.758 71.063 29.890 1.00 51.06 163 ASP C O 1
ATOM 3627 N N . PHE C 1 166 ? -8.582 71.043 29.620 1.00 51.54 164 PHE C N 1
ATOM 3628 C CA . PHE C 1 166 ? -8.606 70.332 28.356 1.00 50.51 164 PHE C CA 1
ATOM 3629 C C . PHE C 1 166 ? -7.323 69.557 28.099 1.00 51.01 164 PHE C C 1
ATOM 3630 O O . PHE C 1 166 ? -6.255 70.139 27.910 1.00 51.61 164 PHE C O 1
ATOM 3638 N N . LEU C 1 167 ? -7.445 68.237 28.082 1.00 50.85 165 LEU C N 1
ATOM 3639 C CA . LEU C 1 167 ? -6.327 67.356 27.770 1.00 51.09 165 LEU C CA 1
ATOM 3640 C C . LEU C 1 167 ? -6.350 66.929 26.310 1.00 50.71 165 LEU C C 1
ATOM 3641 O O . LEU C 1 167 ? -7.412 66.809 25.703 1.00 50.33 165 LEU C O 1
ATOM 3646 N N . ALA C 1 168 ? -5.165 66.666 25.773 1.00 51.02 166 ALA C N 1
ATOM 3647 C CA . ALA C 1 168 ? -4.945 66.444 24.353 1.00 51.01 166 ALA C CA 1
ATOM 3648 C C . ALA C 1 168 ? -3.530 65.855 24.161 1.00 51.71 166 ALA C C 1
ATOM 3649 O O . ALA C 1 168 ? -2.626 66.183 24.936 1.00 50.15 166 ALA C O 1
ATOM 3651 N N . PRO C 1 169 ? -3.347 64.964 23.139 1.00 52.24 167 PRO C N 1
ATOM 3652 C CA . PRO C 1 169 ? -2.051 64.283 22.884 1.00 53.17 167 PRO C CA 1
ATOM 3653 C C . PRO C 1 169 ? -0.999 65.217 22.320 1.00 53.63 167 PRO C C 1
ATOM 3654 O O . PRO C 1 169 ? -1.326 66.010 21.436 1.00 53.79 167 PRO C O 1
AT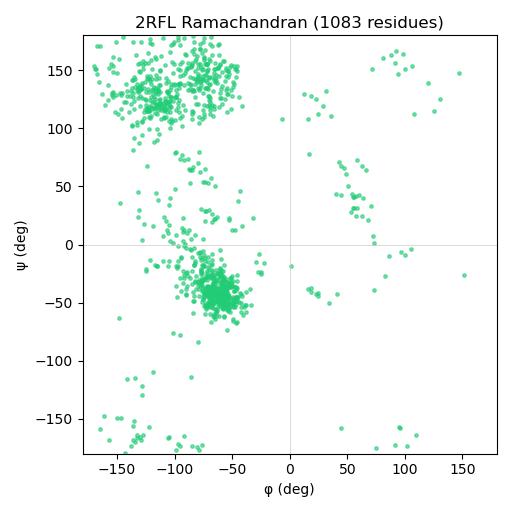OM 3658 N N . SER D 1 6 ? -13.592 42.329 -2.933 1.00 56.48 4 SER D N 1
ATOM 3659 C CA . SER D 1 6 ? -14.876 42.933 -2.402 1.00 55.60 4 SER D CA 1
ATOM 3660 C C . SER D 1 6 ? -15.312 44.157 -3.208 1.00 54.05 4 SER D C 1
ATOM 3661 O O . SER D 1 6 ? -14.493 45.031 -3.463 1.00 53.85 4 SER D O 1
ATOM 3664 N N . PHE D 1 7 ? -16.592 44.227 -3.593 1.00 52.22 5 PHE D N 1
ATOM 3665 C CA . PHE D 1 7 ? -17.121 45.409 -4.299 1.00 49.99 5 PHE D CA 1
ATOM 3666 C C . PHE D 1 7 ? -17.640 46.467 -3.316 1.00 46.31 5 PHE D C 1
ATOM 3667 O O . PHE D 1 7 ? -18.041 46.120 -2.227 1.00 45.62 5 PHE D O 1
ATOM 3675 N N . PRO D 1 8 ? -17.613 47.762 -3.691 1.00 42.92 6 PRO D N 1
ATOM 3676 C CA . PRO D 1 8 ? -17.068 48.442 -4.873 1.00 40.55 6 PRO D CA 1
ATOM 3677 C C . PRO D 1 8 ? -15.538 48.466 -4.931 1.00 38.61 6 PRO D C 1
ATOM 3678 O O . PRO D 1 8 ? -14.874 48.588 -3.914 1.00 36.99 6 PRO D O 1
ATOM 3682 N N . THR D 1 9 ? -14.976 48.353 -6.119 1.00 37.83 7 THR D N 1
ATOM 3683 C CA . THR D 1 9 ? -13.540 48.420 -6.219 1.00 37.12 7 THR D CA 1
ATOM 3684 C C . THR D 1 9 ? -13.086 49.835 -6.547 1.00 36.81 7 THR D C 1
ATOM 3685 O O . THR D 1 9 ? -11.929 50.173 -6.403 1.00 37.02 7 THR D O 1
ATOM 3689 N N . ARG D 1 10 ? -14.043 50.679 -6.889 1.00 36.28 8 ARG D N 1
ATOM 3690 C CA . ARG D 1 10 ? -13.795 52.019 -7.373 1.00 36.48 8 ARG D CA 1
ATOM 3691 C C . ARG D 1 10 ? -14.671 53.000 -6.636 1.00 34.55 8 ARG D C 1
ATOM 3692 O O . ARG D 1 10 ? -15.843 52.759 -6.498 1.00 35.20 8 ARG D O 1
ATOM 3700 N N . VAL D 1 11 ? -14.102 54.096 -6.138 1.00 33.72 9 VAL D N 1
ATOM 3701 C CA . VAL D 1 11 ? -14.887 55.119 -5.428 1.00 31.83 9 VAL D CA 1
ATOM 3702 C C . VAL D 1 11 ? -14.563 56.496 -5.954 1.00 31.45 9 VAL D C 1
ATOM 3703 O O . VAL D 1 11 ? -13.393 56.870 -6.030 1.00 32.09 9 VAL D O 1
ATOM 3707 N N . TYR D 1 12 ? -15.588 57.229 -6.362 1.00 30.65 10 TYR D N 1
ATOM 3708 C CA . TYR D 1 12 ? -15.429 58.630 -6.726 1.00 31.11 10 TYR D CA 1
ATOM 3709 C C . TYR D 1 12 ? -16.048 59.495 -5.641 1.00 31.23 10 TYR D C 1
ATOM 3710 O O . TYR D 1 12 ? -17.143 59.174 -5.135 1.00 31.37 10 TYR D O 1
ATOM 3719 N N . LEU D 1 13 ? -15.397 60.598 -5.286 1.00 31.81 11 LEU D N 1
ATOM 3720 C CA . LEU D 1 13 ? -16.012 61.498 -4.286 1.00 34.20 11 LEU D CA 1
ATOM 3721 C C . LEU D 1 13 ? -16.163 62.867 -4.931 1.00 35.44 11 LEU D C 1
ATOM 3722 O O . LEU D 1 13 ? -15.158 63.454 -5.350 1.00 35.17 11 LEU D O 1
ATOM 3727 N N . LEU D 1 14 ? -17.401 63.361 -5.039 1.00 35.72 12 LEU D N 1
ATOM 3728 C CA . LEU D 1 14 ? -17.593 64.680 -5.623 1.00 36.83 12 LEU D CA 1
ATOM 3729 C C . LEU D 1 14 ? -18.215 65.635 -4.628 1.00 38.91 12 LEU D C 1
ATOM 3730 O O . LEU D 1 14 ? -19.328 65.401 -4.119 1.00 38.35 12 LEU D O 1
ATOM 3735 N N . ARG D 1 15 ? -17.461 66.689 -4.295 1.00 41.59 13 ARG D N 1
ATOM 3736 C CA . ARG D 1 15 ? -18.078 67.851 -3.646 1.00 43.30 13 ARG D CA 1
ATOM 3737 C C . ARG D 1 15 ? -18.869 68.585 -4.721 1.00 43.66 13 ARG D C 1
ATOM 3738 O O . ARG D 1 15 ? -18.476 68.562 -5.871 1.00 43.32 13 ARG D O 1
ATOM 3746 N N . HIS D 1 16 ? -19.992 69.186 -4.344 1.00 44.50 14 HIS D N 1
ATOM 3747 C CA . HIS D 1 16 ? -20.834 69.981 -5.237 1.00 45.57 14 HIS D CA 1
ATOM 3748 C C . HIS D 1 16 ? -20.111 71.228 -5.710 1.00 47.56 14 HIS D C 1
ATOM 3749 O O . HIS D 1 16 ? -19.211 71.693 -5.039 1.00 47.49 14 HIS D O 1
ATOM 3756 N N . ALA D 1 17 ? -20.515 71.781 -6.850 1.00 49.85 15 ALA D N 1
ATOM 3757 C CA . ALA D 1 17 ? -19.957 73.049 -7.306 1.00 52.90 15 ALA D CA 1
ATOM 3758 C C . ALA D 1 17 ? -20.235 74.240 -6.361 1.00 54.18 15 ALA D C 1
ATOM 3759 O O . ALA D 1 17 ? -20.986 74.117 -5.369 1.00 53.95 15 ALA D O 1
ATOM 3761 N N . LYS D 1 18 ? -19.603 75.375 -6.662 1.00 56.00 16 LYS D N 1
ATOM 3762 C CA . LYS D 1 18 ? -19.742 76.582 -5.858 1.00 57.61 16 LYS D CA 1
ATOM 3763 C C . LYS D 1 18 ? -21.127 77.206 -6.060 1.00 59.21 16 LYS D C 1
ATOM 3764 O O . LYS D 1 18 ? -21.619 77.327 -7.192 1.00 59.15 16 LYS D O 1
ATOM 3770 N N . ALA D 1 19 ? -21.744 77.597 -4.947 1.00 60.01 17 ALA D N 1
ATOM 3771 C CA . ALA D 1 19 ? -23.045 78.228 -4.979 1.00 61.01 17 ALA D CA 1
ATOM 3772 C C . ALA D 1 19 ? -23.019 79.528 -4.183 1.00 61.41 17 ALA D C 1
ATOM 3773 O O . ALA D 1 19 ? -23.015 80.619 -4.745 1.00 61.70 17 ALA D O 1
ATOM 3775 N N . ASP D 1 28 ? -30.386 77.548 2.693 1.00 52.53 26 ASP D N 1
ATOM 3776 C CA . ASP D 1 28 ? -29.089 76.925 2.489 1.00 53.18 26 ASP D CA 1
ATOM 3777 C C . ASP D 1 28 ? -29.199 75.649 1.667 1.00 51.91 26 ASP D C 1
ATOM 3778 O O . ASP D 1 28 ? -28.404 75.425 0.755 1.00 51.08 26 ASP D O 1
ATOM 3783 N N . PHE D 1 29 ? -30.175 74.824 2.020 1.00 50.53 27 PHE D N 1
ATOM 3784 C CA . PHE D 1 29 ? -30.539 73.636 1.276 1.00 49.94 27 PHE D CA 1
ATOM 3785 C C . PHE D 1 29 ? -30.897 74.044 -0.139 1.00 50.66 27 PHE D C 1
ATOM 3786 O O . PHE D 1 29 ? -30.642 73.303 -1.111 1.00 49.82 27 PHE D O 1
ATOM 3794 N N . ASP D 1 30 ? -31.436 75.250 -0.258 1.00 51.43 28 ASP D N 1
ATOM 3795 C CA . ASP D 1 30 ? -31.893 75.717 -1.555 1.00 53.03 28 ASP D CA 1
ATOM 3796 C C . ASP D 1 30 ? -30.998 76.534 -2.501 1.00 53.53 28 ASP D C 1
ATOM 3797 O O . ASP D 1 30 ? -31.456 76.927 -3.567 1.00 53.56 28 ASP D O 1
ATOM 3802 N N . ARG D 1 31 ? -29.738 76.772 -2.149 1.00 54.71 29 ARG D N 1
ATOM 3803 C CA . ARG D 1 31 ? -28.854 77.547 -3.042 1.00 56.68 29 ARG D CA 1
ATOM 3804 C C . ARG D 1 31 ? -28.498 76.764 -4.296 1.00 57.14 29 ARG D C 1
ATOM 3805 O O . ARG D 1 31 ? -28.056 75.620 -4.197 1.00 57.02 29 ARG D O 1
ATOM 3813 N N . GLY D 1 32 ? -28.701 77.376 -5.460 1.00 58.63 30 GLY D N 1
ATOM 3814 C CA . GLY D 1 32 ? -28.236 76.829 -6.739 1.00 60.85 30 GLY D CA 1
ATOM 3815 C C . GLY D 1 32 ? -26.775 77.150 -7.021 1.00 62.75 30 GLY D C 1
ATOM 3816 O O . GLY D 1 32 ? -26.145 77.907 -6.290 1.00 62.36 30 GLY D O 1
ATOM 3817 N N . LEU D 1 33 ? -26.229 76.595 -8.100 1.00 65.41 31 LEU D N 1
ATOM 3818 C CA . LEU D 1 33 ? -24.832 76.840 -8.454 1.00 67.70 31 LEU D CA 1
ATOM 3819 C C . LEU D 1 33 ? -24.738 78.147 -9.203 1.00 70.31 31 LEU D C 1
ATOM 3820 O O . LEU D 1 33 ? -25.529 78.367 -10.120 1.00 71.17 31 LEU D O 1
ATOM 3825 N N . ASN D 1 34 ? -23.790 79.017 -8.823 1.00 72.97 32 ASN D N 1
ATOM 3826 C CA . ASN D 1 34 ? -23.586 80.303 -9.527 1.00 75.58 32 ASN D CA 1
ATOM 3827 C C . ASN D 1 34 ? -23.053 80.128 -10.959 1.00 77.75 32 ASN D C 1
ATOM 3828 O O . ASN D 1 34 ? -22.983 78.997 -11.438 1.00 77.69 32 ASN D O 1
ATOM 3833 N N A GLU D 1 35 ? -22.701 81.207 -11.651 0.50 79.22 33 GLU D N 1
ATOM 3834 N N B GLU D 1 35 ? -22.709 81.247 -11.614 0.50 79.23 33 GLU D N 1
ATOM 3835 C CA A GLU D 1 35 ? -22.331 81.043 -13.060 0.50 80.38 33 GLU D CA 1
ATOM 3836 C CA B GLU D 1 35 ? -22.217 81.284 -13.008 0.50 80.48 33 GLU D CA 1
ATOM 3837 C C A GLU D 1 35 ? -20.941 80.436 -13.316 0.50 80.59 33 GLU D C 1
ATOM 3838 C C B GLU D 1 35 ? -21.037 80.346 -13.229 0.50 80.51 33 GLU D C 1
ATOM 3839 O O A GLU D 1 35 ? -20.638 80.029 -14.437 0.50 81.02 33 GLU D O 1
ATOM 3840 O O B GLU D 1 35 ? -20.965 79.640 -14.233 0.50 80.72 33 GLU D O 1
ATOM 3851 N N . ALA D 1 36 ? -20.122 80.360 -12.267 1.00 80.42 34 ALA D N 1
ATOM 3852 C CA . ALA D 1 36 ? -18.899 79.565 -12.302 1.00 80.53 34 ALA D CA 1
ATOM 3853 C C . ALA D 1 36 ? -19.135 78.222 -11.612 1.00 79.94 34 ALA D C 1
ATOM 3854 O O . ALA D 1 36 ? -18.280 77.337 -11.653 1.00 79.50 34 ALA D O 1
ATOM 3856 N N . GLY D 1 37 ? -20.298 78.097 -10.966 1.00 79.83 35 GLY D N 1
ATOM 3857 C CA . GLY D 1 37 ? -20.771 76.844 -10.385 1.00 79.39 35 GLY D CA 1
ATOM 3858 C C . GLY D 1 37 ? -20.995 75.862 -11.508 1.00 79.70 35 GLY D C 1
ATOM 3859 O O . GLY D 1 37 ? -20.334 74.821 -11.559 1.00 79.59 35 GLY D O 1
ATOM 3860 N N . PHE D 1 38 ? -21.907 76.219 -12.417 1.00 80.20 36 PHE D N 1
ATOM 3861 C CA . PHE D 1 38 ? -22.173 75.463 -13.642 1.00 80.80 36 PHE D CA 1
ATOM 3862 C C . PHE D 1 38 ? -20.931 75.320 -14.507 1.00 82.45 36 PHE D C 1
ATOM 3863 O O . PHE D 1 38 ? -20.671 74.254 -15.060 1.00 82.35 36 PHE D O 1
ATOM 3871 N N . ALA D 1 39 ? -20.164 76.398 -14.623 1.00 84.24 37 ALA D N 1
ATOM 3872 C CA . ALA D 1 39 ? -19.010 76.383 -15.504 1.00 86.24 37 ALA D CA 1
ATOM 3873 C C . ALA D 1 39 ? -18.019 75.298 -15.095 1.00 86.22 37 ALA D C 1
ATOM 3874 O O . ALA D 1 39 ? -17.629 74.481 -15.922 1.00 86.95 37 ALA D O 1
ATOM 3876 N N . GLU D 1 40 ? -17.644 75.276 -13.821 1.00 85.12 38 GLU D N 1
ATOM 3877 C CA . GLU D 1 40 ? -16.639 74.332 -13.334 1.00 84.07 38 GLU D CA 1
ATOM 3878 C C . GLU D 1 40 ? -17.135 72.888 -13.269 1.00 81.74 38 GLU D C 1
ATOM 3879 O O . GLU D 1 40 ? -16.381 71.953 -13.561 1.00 81.40 38 GLU D O 1
ATOM 3885 N N . ALA D 1 41 ? -18.403 72.724 -12.895 1.00 78.44 39 ALA D N 1
ATOM 3886 C CA . ALA D 1 41 ? -19.090 71.448 -13.005 1.00 75.07 39 ALA D CA 1
ATOM 3887 C C . ALA D 1 41 ? -18.763 70.772 -14.334 1.00 73.32 39 ALA D C 1
ATOM 3888 O O . ALA D 1 41 ? -18.027 69.789 -14.341 1.00 73.17 39 ALA D O 1
ATOM 3890 N N A GLU D 1 42 ? -19.297 71.307 -15.438 0.50 71.90 40 GLU D N 1
ATOM 3891 N N B GLU D 1 42 ? -19.292 71.312 -15.435 0.50 72.08 40 GLU D N 1
ATOM 3892 C CA A GLU D 1 42 ? -19.077 70.760 -16.786 0.50 70.35 40 GLU D CA 1
ATOM 3893 C CA B GLU D 1 42 ? -19.071 70.765 -16.779 0.50 70.72 40 GLU D CA 1
ATOM 3894 C C A GLU D 1 42 ? -17.611 70.415 -17.039 0.50 68.83 40 GLU D C 1
ATOM 3895 C C B GLU D 1 42 ? -17.611 70.423 -17.056 0.50 69.04 40 GLU D C 1
ATOM 3896 O O A GLU D 1 42 ? -17.294 69.291 -17.410 0.50 68.61 40 GLU D O 1
ATOM 3897 O O B GLU D 1 42 ? -17.299 69.307 -17.456 0.50 68.82 40 GLU D O 1
ATOM 3908 N N . ILE D 1 43 ? -16.732 71.389 -16.813 1.00 67.15 41 ILE D N 1
ATOM 3909 C CA . ILE D 1 43 ? -15.281 71.184 -16.845 1.00 64.58 41 ILE D CA 1
ATOM 3910 C C . ILE D 1 43 ? -14.748 69.932 -16.085 1.00 61.12 41 ILE D C 1
ATOM 3911 O O . ILE D 1 43 ? -13.790 69.311 -16.524 1.00 60.92 41 ILE D O 1
ATOM 3916 N N . ILE D 1 44 ? -15.361 69.560 -14.960 1.00 57.61 42 ILE D N 1
ATOM 3917 C CA . ILE D 1 44 ? -14.929 68.347 -14.233 1.00 53.57 42 ILE D CA 1
ATOM 3918 C C . ILE D 1 44 ? -15.611 67.060 -14.684 1.00 51.11 42 ILE D C 1
ATOM 3919 O O . ILE D 1 44 ? -15.028 65.978 -14.549 1.00 49.72 42 ILE D O 1
ATOM 3924 N N . ALA D 1 45 ? -16.825 67.178 -15.214 1.00 48.17 43 ALA D N 1
ATOM 3925 C CA . ALA D 1 45 ? -17.538 66.023 -15.692 1.00 46.93 43 ALA D CA 1
ATOM 3926 C C . ALA D 1 45 ? -16.949 65.477 -17.015 1.00 47.00 43 ALA D C 1
ATOM 3927 O O . ALA D 1 45 ? -16.824 64.275 -17.208 1.00 45.54 43 ALA D O 1
ATOM 3929 N N . ASP D 1 46 ? -16.605 66.373 -17.928 1.00 47.00 44 ASP D N 1
ATOM 3930 C CA . ASP D 1 46 ? -16.183 65.972 -19.270 1.00 48.74 44 ASP D CA 1
ATOM 3931 C C . ASP D 1 46 ? -14.756 65.422 -19.235 1.00 48.44 44 ASP D C 1
ATOM 3932 O O . ASP D 1 46 ? -14.411 64.451 -19.911 1.00 48.03 44 ASP D O 1
ATOM 3937 N N . LEU D 1 47 ? -13.945 66.087 -18.424 1.00 48.35 45 LEU D N 1
ATOM 3938 C CA . LEU D 1 47 ? -12.629 65.646 -18.055 1.00 48.45 45 LEU D CA 1
ATOM 3939 C C . LEU D 1 47 ? -12.712 64.204 -17.432 1.00 47.86 45 LEU D C 1
ATOM 3940 O O . LEU D 1 47 ? -11.893 63.316 -17.734 1.00 47.60 45 LEU D O 1
ATOM 3945 N N . ALA D 1 48 ? -13.741 63.976 -16.623 1.00 46.56 46 ALA D N 1
ATOM 3946 C CA . ALA D 1 48 ? -14.041 62.666 -16.024 1.00 46.04 46 ALA D CA 1
ATOM 3947 C C . ALA D 1 48 ? -14.548 61.586 -17.019 1.00 46.68 46 ALA D C 1
ATOM 3948 O O . ALA D 1 48 ? -14.355 60.393 -16.789 1.00 45.81 46 ALA D O 1
ATOM 3950 N N . ALA D 1 49 ? -15.177 62.017 -18.115 1.00 47.33 47 ALA D N 1
ATOM 3951 C CA . ALA D 1 49 ? -15.663 61.140 -19.190 1.00 48.63 47 ALA D CA 1
ATOM 3952 C C . ALA D 1 49 ? -14.639 60.963 -20.335 1.00 49.80 47 ALA D C 1
ATOM 3953 O O . ALA D 1 49 ? -14.694 60.003 -21.126 1.00 49.69 47 ALA D O 1
ATOM 3955 N N . ASP D 1 50 ? -13.741 61.930 -20.439 1.00 50.16 48 ASP D N 1
ATOM 3956 C CA . ASP D 1 50 ? -12.466 61.733 -21.097 1.00 50.98 48 ASP D CA 1
ATOM 3957 C C . ASP D 1 50 ? -11.699 60.571 -20.461 1.00 50.92 48 ASP D C 1
ATOM 3958 O O . ASP D 1 50 ? -11.055 59.814 -21.156 1.00 51.48 48 ASP D O 1
ATOM 3963 N N . ARG D 1 51 ? -11.785 60.438 -19.136 1.00 50.18 49 ARG D N 1
ATOM 3964 C CA . ARG D 1 51 ? -11.017 59.441 -18.378 1.00 49.86 49 ARG D CA 1
ATOM 3965 C C . ARG D 1 51 ? -11.735 58.096 -18.153 1.00 48.54 49 ARG D C 1
ATOM 3966 O O . ARG D 1 51 ? -11.162 57.172 -17.544 1.00 47.63 49 ARG D O 1
ATOM 3974 N N . ARG D 1 52 ? -12.978 58.004 -18.645 1.00 46.77 50 ARG D N 1
ATOM 3975 C CA . ARG D 1 52 ? -13.868 56.848 -18.457 1.00 45.31 50 ARG D CA 1
ATOM 3976 C C . ARG D 1 52 ? -14.064 56.542 -16.974 1.00 43.71 50 ARG D C 1
ATOM 3977 O O . ARG D 1 52 ? -14.066 55.369 -16.564 1.00 43.56 50 ARG D O 1
ATOM 3985 N N . TYR D 1 53 ? -14.218 57.624 -16.199 1.00 41.05 51 TYR D N 1
ATOM 3986 C CA . TYR D 1 53 ? -14.584 57.609 -14.802 1.00 38.39 51 TYR D CA 1
ATOM 3987 C C . TYR D 1 53 ? -16.073 57.577 -14.735 1.00 37.59 51 TYR D C 1
ATOM 3988 O O . TYR D 1 53 ? -16.660 58.554 -14.297 1.00 35.14 51 TYR D O 1
ATOM 3997 N N . ARG D 1 54 ? -16.677 56.495 -15.238 1.00 37.30 52 ARG D N 1
ATOM 3998 C CA . ARG D 1 54 ? -18.116 56.351 -15.206 1.00 37.14 52 ARG D CA 1
ATOM 3999 C C . ARG D 1 54 ? -18.549 55.549 -14.005 1.00 35.68 52 ARG D C 1
ATOM 4000 O O . ARG D 1 54 ? -18.388 54.335 -13.986 1.00 36.25 52 ARG D O 1
ATOM 4008 N N . PRO D 1 55 ? -19.175 56.216 -13.027 1.00 34.33 53 PRO D N 1
ATOM 4009 C CA . PRO D 1 55 ? -19.696 55.353 -11.963 1.00 33.15 53 PRO D CA 1
ATOM 4010 C C . PRO D 1 55 ? -20.925 54.578 -12.439 1.00 32.41 53 PRO D C 1
ATOM 4011 O O . PRO D 1 55 ? -21.736 55.086 -13.229 1.00 29.52 53 PRO D O 1
ATOM 4015 N N . ASP D 1 56 ? -20.984 53.328 -11.981 1.00 32.87 54 ASP D N 1
ATOM 4016 C CA . ASP D 1 56 ? -22.165 52.470 -12.028 1.00 32.65 54 ASP D CA 1
ATOM 4017 C C . ASP D 1 56 ? -23.333 53.027 -11.236 1.00 30.83 54 ASP D C 1
ATOM 4018 O O . ASP D 1 56 ? -24.491 52.832 -11.616 1.00 31.37 54 ASP D O 1
ATOM 4023 N N . LEU D 1 57 ? -23.033 53.716 -10.143 1.00 29.10 55 LEU D N 1
ATOM 4024 C CA . LEU D 1 57 ? -24.072 54.332 -9.307 1.00 26.69 55 LEU D CA 1
ATOM 4025 C C . LEU D 1 57 ? -23.668 55.654 -8.756 1.00 25.14 55 LEU D C 1
ATOM 4026 O O . LEU D 1 57 ? -22.564 55.808 -8.258 1.00 23.55 55 LEU D O 1
ATOM 4031 N N . ILE D 1 58 ? -24.607 56.589 -8.787 1.00 24.04 56 ILE D N 1
ATOM 4032 C CA . ILE D 1 58 ? -24.473 57.833 -8.022 1.00 23.74 56 ILE D CA 1
ATOM 4033 C C . ILE D 1 58 ? -25.341 57.934 -6.744 1.00 22.95 56 ILE D C 1
ATOM 4034 O O . ILE D 1 58 ? -26.557 57.881 -6.811 1.00 22.12 56 ILE D O 1
ATOM 4039 N N . LEU D 1 59 ? -24.699 58.161 -5.595 1.00 23.16 57 LEU D N 1
ATOM 4040 C CA . LEU D 1 59 ? -25.400 58.591 -4.401 1.00 23.52 57 LEU D CA 1
ATOM 4041 C C . LEU D 1 59 ? -25.221 60.107 -4.072 1.00 24.25 57 LEU D C 1
ATOM 4042 O O . LEU D 1 59 ? -24.119 60.538 -3.790 1.00 24.19 57 LEU D O 1
ATOM 4047 N N . SER D 1 60 ? -26.309 60.882 -4.150 1.00 24.63 58 SER D N 1
ATOM 4048 C CA . SER D 1 60 ? -26.285 62.343 -4.011 1.00 26.89 58 SER D CA 1
ATOM 4049 C C . SER D 1 60 ? -27.302 62.877 -2.931 1.00 28.69 58 SER D C 1
ATOM 4050 O O . SER D 1 60 ? -28.452 62.394 -2.819 1.00 26.66 58 SER D O 1
ATOM 4053 N N A SER D 1 61 ? -26.835 63.859 -2.145 0.50 28.61 59 SER D N 1
ATOM 4054 N N B SER D 1 61 ? -26.838 63.841 -2.136 0.50 29.73 59 SER D N 1
ATOM 4055 C CA A SER D 1 61 ? -27.703 64.731 -1.373 0.50 28.86 59 SER D CA 1
ATOM 4056 C CA B SER D 1 61 ? -27.698 64.735 -1.387 0.50 31.49 59 SER D CA 1
ATOM 4057 C C A SER D 1 61 ? -28.831 65.329 -2.244 0.50 30.84 59 SER D C 1
ATOM 4058 C C B SER D 1 61 ? -28.838 65.313 -2.251 0.50 32.08 59 SER D C 1
ATOM 4059 O O A SER D 1 61 ? -28.715 65.454 -3.468 0.50 30.18 59 SER D O 1
ATOM 4060 O O B SER D 1 61 ? -28.734 65.426 -3.478 0.50 31.35 59 SER D O 1
ATOM 4065 N N . THR D 1 62 ? -29.936 65.653 -1.588 1.00 32.63 60 THR D N 1
ATOM 4066 C CA . THR D 1 62 ? -31.116 66.184 -2.262 1.00 34.66 60 THR D CA 1
ATOM 4067 C C . THR D 1 62 ? -31.017 67.677 -2.418 1.00 35.59 60 THR D C 1
ATOM 4068 O O . THR D 1 62 ? -31.985 68.315 -2.850 1.00 36.27 60 THR D O 1
ATOM 4072 N N . ALA D 1 63 ? -29.859 68.221 -2.042 1.00 36.34 61 ALA D N 1
ATOM 4073 C CA . ALA D 1 63 ? -29.673 69.665 -1.884 1.00 37.46 61 ALA D CA 1
ATOM 4074 C C . ALA D 1 63 ? -29.579 70.231 -3.262 1.00 38.43 61 ALA D C 1
ATOM 4075 O O . ALA D 1 63 ? -28.987 69.564 -4.120 1.00 38.15 61 ALA D O 1
ATOM 4077 N N . ALA D 1 64 ? -30.152 71.425 -3.487 1.00 39.12 62 ALA D N 1
ATOM 4078 C CA . ALA D 1 64 ? -30.064 72.043 -4.850 1.00 40.97 62 ALA D CA 1
ATOM 4079 C C . ALA D 1 64 ? -28.727 71.873 -5.563 1.00 40.54 62 ALA D C 1
ATOM 4080 O O . ALA D 1 64 ? -28.671 71.465 -6.710 1.00 40.02 62 ALA D O 1
ATOM 4082 N N . ARG D 1 65 ? -27.659 72.243 -4.871 1.00 40.46 63 ARG D N 1
ATOM 4083 C CA . ARG D 1 65 ? -26.344 72.392 -5.479 1.00 39.68 63 ARG D CA 1
ATOM 4084 C C . ARG D 1 65 ? -25.634 71.048 -5.824 1.00 39.98 63 ARG D C 1
ATOM 4085 O O . ARG D 1 65 ? -24.797 70.966 -6.749 1.00 38.43 63 ARG D O 1
ATOM 4093 N N . CYS D 1 66 ? -25.965 70.022 -5.046 1.00 40.01 64 CYS D N 1
ATOM 4094 C CA . CYS D 1 66 ? -25.599 68.648 -5.355 1.00 39.98 64 CYS D CA 1
ATOM 4095 C C . CYS D 1 66 ? -26.463 68.183 -6.500 1.00 39.60 64 CYS D C 1
ATOM 4096 O O . CYS D 1 66 ? -25.938 67.672 -7.474 1.00 37.90 64 CYS D O 1
ATOM 4099 N N . ARG D 1 67 ? -27.789 68.343 -6.369 1.00 39.37 65 ARG D N 1
ATOM 4100 C CA . ARG D 1 67 ? -28.674 67.940 -7.460 1.00 40.40 65 ARG D CA 1
ATOM 4101 C C . ARG D 1 67 ? -28.197 68.480 -8.812 1.00 40.15 65 ARG D C 1
ATOM 4102 O O . ARG D 1 67 ? -28.224 67.801 -9.808 1.00 39.33 65 ARG D O 1
ATOM 4110 N N . GLN D 1 68 ? -27.733 69.714 -8.799 1.00 40.21 66 GLN D N 1
ATOM 4111 C CA . GLN D 1 68 ? -27.281 70.405 -9.985 1.00 40.33 66 GLN D CA 1
ATOM 4112 C C . GLN D 1 68 ? -25.931 69.940 -10.516 1.00 39.30 66 GLN D C 1
ATOM 4113 O O . GLN D 1 68 ? -25.751 69.841 -11.719 1.00 38.15 66 GLN D O 1
ATOM 4119 N N . THR D 1 69 ? -24.992 69.716 -9.611 1.00 38.67 67 THR D N 1
ATOM 4120 C CA . THR D 1 69 ? -23.700 69.134 -9.929 1.00 39.65 67 THR D CA 1
ATOM 4121 C C . THR D 1 69 ? -23.904 67.776 -10.591 1.00 41.36 67 THR D C 1
ATOM 4122 O O . THR D 1 69 ? -23.243 67.460 -11.573 1.00 41.34 67 THR D O 1
ATOM 4126 N N . THR D 1 70 ? -24.831 67.004 -10.053 1.00 43.56 68 THR D N 1
ATOM 4127 C CA . THR D 1 70 ? -25.185 65.701 -10.575 1.00 47.11 68 THR D CA 1
ATOM 4128 C C . THR D 1 70 ? -25.736 65.759 -11.995 1.00 50.45 68 THR D C 1
ATOM 4129 O O . THR D 1 70 ? -25.409 64.903 -12.823 1.00 49.49 68 THR D O 1
ATOM 4133 N N A GLN D 1 71 ? -26.554 66.775 -12.263 0.50 52.29 69 GLN D N 1
ATOM 4134 N N B GLN D 1 71 ? -26.552 66.781 -12.259 0.50 52.41 69 GLN D N 1
ATOM 4135 C CA A GLN D 1 71 ? -27.151 66.986 -13.577 0.50 54.95 69 GLN D CA 1
ATOM 4136 C CA B GLN D 1 71 ? -27.164 67.000 -13.566 0.50 55.22 69 GLN D CA 1
ATOM 4137 C C A GLN D 1 71 ? -26.134 67.086 -14.722 0.50 56.25 69 GLN D C 1
ATOM 4138 C C B GLN D 1 71 ? -26.145 67.100 -14.719 0.50 56.39 69 GLN D C 1
ATOM 4139 O O A GLN D 1 71 ? -26.406 66.631 -15.837 0.50 57.05 69 GLN D O 1
ATOM 4140 O O B GLN D 1 71 ? -26.426 66.655 -15.835 0.50 57.17 69 GLN D O 1
ATOM 4151 N N . ALA D 1 72 ? -24.976 67.683 -14.456 1.00 56.37 70 ALA D N 1
ATOM 4152 C CA . ALA D 1 72 ? -23.891 67.739 -15.463 1.00 56.90 70 ALA D CA 1
ATOM 4153 C C . ALA D 1 72 ? -23.378 66.360 -15.890 1.00 56.46 70 ALA D C 1
ATOM 4154 O O . ALA D 1 72 ? -23.126 66.114 -17.076 1.00 57.27 70 ALA D O 1
ATOM 4156 N N . TRP D 1 73 ? -23.226 65.466 -14.918 1.00 55.07 71 TRP D N 1
ATOM 4157 C CA . TRP D 1 73 ? -22.723 64.123 -15.184 1.00 53.98 71 TRP D CA 1
ATOM 4158 C C . TRP D 1 73 ? -23.734 63.305 -15.981 1.00 54.78 71 TRP D C 1
ATOM 4159 O O . TRP D 1 73 ? -23.366 62.374 -16.697 1.00 54.59 71 TRP D O 1
ATOM 4170 N N . GLN D 1 74 ? -25.009 63.658 -15.850 1.00 55.16 72 GLN D N 1
ATOM 4171 C CA . GLN D 1 74 ? -26.051 63.095 -16.699 1.00 56.77 72 GLN D CA 1
ATOM 4172 C C . GLN D 1 74 ? -25.829 63.467 -18.162 1.00 59.45 72 GLN D C 1
ATOM 4173 O O . GLN D 1 74 ? -26.022 62.645 -19.057 1.00 59.98 72 GLN D O 1
ATOM 4179 N N . ARG D 1 75 ? -25.423 64.711 -18.396 1.00 61.74 73 ARG D N 1
ATOM 4180 C CA . ARG D 1 75 ? -25.126 65.178 -19.745 1.00 65.05 73 ARG D CA 1
ATOM 4181 C C . ARG D 1 75 ? -23.880 64.498 -20.302 1.00 65.94 73 ARG D C 1
ATOM 4182 O O . ARG D 1 75 ? -23.840 64.113 -21.471 1.00 66.72 73 ARG D O 1
ATOM 4190 N N . ALA D 1 76 ? -22.863 64.352 -19.458 1.00 66.17 74 ALA D N 1
ATOM 4191 C CA . ALA D 1 76 ? -21.529 63.991 -19.920 1.00 66.30 74 ALA D CA 1
ATOM 4192 C C . ALA D 1 76 ? -21.427 62.494 -20.195 1.00 66.21 74 ALA D C 1
ATOM 4193 O O . ALA D 1 76 ? -20.419 62.016 -20.714 1.00 66.63 74 ALA D O 1
ATOM 4195 N N . PHE D 1 77 ? -22.478 61.760 -19.844 1.00 65.33 75 PHE D N 1
ATOM 4196 C CA . PHE D 1 77 ? -22.528 60.325 -20.095 1.00 64.64 75 PHE D CA 1
ATOM 4197 C C . PHE D 1 77 ? -23.875 59.915 -20.681 1.00 63.60 75 PHE D C 1
ATOM 4198 O O . PHE D 1 77 ? -23.971 58.927 -21.409 1.00 63.36 75 PHE D O 1
ATOM 4206 N N . ILE D 1 81 ? -27.017 55.977 -16.289 1.00 55.13 79 ILE D N 1
ATOM 4207 C CA . ILE D 1 81 ? -26.350 55.781 -14.991 1.00 55.62 79 ILE D CA 1
ATOM 4208 C C . ILE D 1 81 ? -27.300 56.018 -13.827 1.00 52.69 79 ILE D C 1
ATOM 4209 O O . ILE D 1 81 ? -27.934 57.061 -13.741 1.00 51.88 79 ILE D O 1
ATOM 4214 N N . ASP D 1 82 ? -27.400 55.011 -12.964 1.00 50.40 80 ASP D N 1
ATOM 4215 C CA . ASP D 1 82 ? -28.316 55.021 -11.812 1.00 47.39 80 ASP D CA 1
ATOM 4216 C C . ASP D 1 82 ? -27.867 56.011 -10.749 1.00 44.17 80 ASP D C 1
ATOM 4217 O O . ASP D 1 82 ? -26.755 55.961 -10.261 1.00 42.71 80 ASP D O 1
ATOM 4222 N N . ILE D 1 83 ? -28.753 56.958 -10.482 1.00 41.23 81 ILE D N 1
ATOM 4223 C CA . ILE D 1 83 ? -28.534 58.043 -9.559 1.00 38.72 81 ILE D CA 1
ATOM 4224 C C . ILE D 1 83 ? -29.553 57.890 -8.446 1.00 36.88 81 ILE D C 1
ATOM 4225 O O . ILE D 1 83 ? -30.729 57.797 -8.702 1.00 35.99 81 ILE D O 1
ATOM 4230 N N . VAL D 1 84 ? -29.098 57.841 -7.206 1.00 34.57 82 VAL D N 1
ATOM 4231 C CA . VAL D 1 84 ? -30.028 57.848 -6.116 1.00 33.27 82 VAL D CA 1
ATOM 4232 C C . VAL D 1 84 ? -29.852 59.106 -5.245 1.00 31.90 82 VAL D C 1
ATOM 4233 O O . VAL D 1 84 ? -28.769 59.585 -5.035 1.00 31.16 82 VAL D O 1
ATOM 4237 N N . TYR D 1 85 ? -30.954 59.637 -4.778 1.00 32.00 83 TYR D N 1
ATOM 4238 C CA . TYR D 1 85 ? -30.951 60.843 -3.955 1.00 33.24 83 TYR D CA 1
ATOM 4239 C C . TYR D 1 85 ? -31.277 60.576 -2.497 1.00 33.77 83 TYR D C 1
ATOM 4240 O O . TYR D 1 85 ? -32.315 60.003 -2.161 1.00 32.55 83 TYR D O 1
ATOM 4249 N N . ILE D 1 86 ? -30.361 60.997 -1.640 1.00 35.31 84 ILE D N 1
ATOM 4250 C CA . ILE D 1 86 ? -30.438 60.652 -0.224 1.00 37.54 84 ILE D CA 1
ATOM 4251 C C . ILE D 1 86 ? -30.334 61.894 0.633 1.00 37.29 84 ILE D C 1
ATOM 4252 O O . ILE D 1 86 ? -29.261 62.432 0.766 1.00 35.77 84 ILE D O 1
ATOM 4257 N N . ASP D 1 87 ? -31.469 62.302 1.190 1.00 38.26 85 ASP D N 1
ATOM 4258 C CA . ASP D 1 87 ? -31.632 63.500 2.019 1.00 41.63 85 ASP D CA 1
ATOM 4259 C C . ASP D 1 87 ? -30.673 63.541 3.226 1.00 41.42 85 ASP D C 1
ATOM 4260 O O . ASP D 1 87 ? -30.283 64.596 3.663 1.00 40.17 85 ASP D O 1
ATOM 4265 N N . GLU D 1 88 ? -30.294 62.379 3.743 1.00 42.76 86 GLU D N 1
ATOM 4266 C CA . GLU D 1 88 ? -29.374 62.274 4.885 1.00 44.10 86 GLU D CA 1
ATOM 4267 C C . GLU D 1 88 ? -27.915 62.637 4.632 1.00 42.32 86 GLU D C 1
ATOM 4268 O O . GLU D 1 88 ? -27.165 62.850 5.593 1.00 42.08 86 GLU D O 1
ATOM 4282 N N . TYR D 1 90 ? -27.213 65.339 3.345 1.00 38.60 88 TYR D N 1
ATOM 4283 C CA . TYR D 1 90 ? -27.252 66.727 3.723 1.00 40.36 88 TYR D CA 1
ATOM 4284 C C . TYR D 1 90 ? -27.340 66.909 5.262 1.00 41.88 88 TYR D C 1
ATOM 4285 O O . TYR D 1 90 ? -28.191 66.287 5.941 1.00 39.98 88 TYR D O 1
ATOM 4294 N N A ASN D 1 91 ? -26.502 67.794 5.807 0.50 43.08 89 ASN D N 1
ATOM 4295 N N B ASN D 1 91 ? -26.411 67.720 5.770 0.50 42.91 89 ASN D N 1
ATOM 4296 C CA A ASN D 1 91 ? -26.274 67.878 7.272 0.50 45.04 89 ASN D CA 1
ATOM 4297 C CA B ASN D 1 91 ? -26.241 67.924 7.206 0.50 44.61 89 ASN D CA 1
ATOM 4298 C C A ASN D 1 91 ? -26.139 66.498 7.892 0.50 45.76 89 ASN D C 1
ATOM 4299 C C B ASN D 1 91 ? -26.129 66.539 7.884 0.50 45.58 89 ASN D C 1
ATOM 4300 O O A ASN D 1 91 ? -26.958 66.079 8.714 0.50 45.88 89 ASN D O 1
ATOM 4301 O O B ASN D 1 91 ? -26.948 66.155 8.719 0.50 45.75 89 ASN D O 1
ATOM 4310 N N . ALA D 1 92 ? -25.111 65.781 7.461 1.00 46.44 90 ALA D N 1
ATOM 4311 C CA . ALA D 1 92 ? -24.990 64.356 7.804 1.00 47.70 90 ALA D CA 1
ATOM 4312 C C . ALA D 1 92 ? -24.772 64.142 9.296 1.00 48.22 90 ALA D C 1
ATOM 4313 O O . ALA D 1 92 ? -23.908 64.760 9.910 1.00 47.59 90 ALA D O 1
ATOM 4315 N N . ARG D 1 93 ? -25.587 63.278 9.881 1.00 49.42 91 ARG D N 1
ATOM 4316 C CA . ARG D 1 93 ? -25.493 63.022 11.320 1.00 51.06 91 ARG D CA 1
ATOM 4317 C C . ARG D 1 93 ? -24.216 62.239 11.528 1.00 50.59 91 ARG D C 1
ATOM 4318 O O . ARG D 1 93 ? -23.712 62.080 12.657 1.00 50.85 91 ARG D O 1
ATOM 4326 N N . SER D 1 94 ? -23.749 61.739 10.390 1.00 49.30 92 SER D N 1
ATOM 4327 C CA . SER D 1 94 ? -22.662 60.807 10.271 1.00 48.19 92 SER D CA 1
ATOM 4328 C C . SER D 1 94 ? -21.370 61.580 10.101 1.00 47.11 92 SER D C 1
ATOM 4329 O O . SER D 1 94 ? -21.324 62.648 9.512 1.00 46.69 92 SER D O 1
ATOM 4332 N N . GLU D 1 95 ? -20.301 61.024 10.617 1.00 46.57 93 GLU D N 1
ATOM 4333 C CA . GLU D 1 95 ? -19.004 61.648 10.475 1.00 45.45 93 GLU D CA 1
ATOM 4334 C C . GLU D 1 95 ? -18.514 61.657 8.996 1.00 44.09 93 GLU D C 1
ATOM 4335 O O . GLU D 1 95 ? -17.827 62.589 8.561 1.00 43.52 93 GLU D O 1
ATOM 4341 N N . THR D 1 96 ? -18.876 60.618 8.250 1.00 41.80 94 THR D N 1
ATOM 4342 C CA . THR D 1 96 ? -18.295 60.344 6.938 1.00 39.61 94 THR D CA 1
ATOM 4343 C C . THR D 1 96 ? -19.414 59.647 6.205 1.00 38.10 94 THR D C 1
ATOM 4344 O O . THR D 1 96 ? -20.443 59.383 6.835 1.00 36.97 94 THR D O 1
ATOM 4348 N N . TYR D 1 97 ? -19.207 59.362 4.903 1.00 36.39 95 TYR D N 1
ATOM 4349 C CA . TYR D 1 97 ? -20.151 58.604 4.038 1.00 33.79 95 TYR D CA 1
ATOM 4350 C C . TYR D 1 97 ? -19.696 57.144 3.748 1.00 33.64 95 TYR D C 1
ATOM 4351 O O . TYR D 1 97 ? -20.187 56.481 2.827 1.00 32.76 95 TYR D O 1
ATOM 4360 N N . LEU D 1 98 ? -18.761 56.658 4.546 1.00 33.32 96 LEU D N 1
ATOM 4361 C CA . LEU D 1 98 ? -18.244 55.297 4.438 1.00 33.77 96 LEU D CA 1
ATOM 4362 C C . LEU D 1 98 ? -19.274 54.148 4.318 1.00 32.92 96 LEU D C 1
ATOM 4363 O O . LEU D 1 98 ? -19.045 53.170 3.618 1.00 32.14 96 LEU D O 1
ATOM 4368 N N . SER D 1 99 ? -20.403 54.252 5.005 1.00 32.17 97 SER D N 1
ATOM 4369 C CA . SER D 1 99 ? -21.367 53.173 4.913 1.00 31.91 97 SER D CA 1
ATOM 4370 C C . SER D 1 99 ? -22.210 53.125 3.627 1.00 31.83 97 SER D C 1
ATOM 4371 O O . SER D 1 99 ? -22.505 52.026 3.117 1.00 30.42 97 SER D O 1
ATOM 4374 N N . LEU D 1 100 ? -22.534 54.299 3.082 1.00 31.84 98 LEU D N 1
ATOM 4375 C CA . LEU D 1 100 ? -23.154 54.363 1.753 1.00 32.72 98 LEU D CA 1
ATOM 4376 C C . LEU D 1 100 ? -22.330 53.598 0.698 1.00 32.49 98 LEU D C 1
ATOM 4377 O O . LEU D 1 100 ? -22.914 52.828 -0.058 1.00 32.69 98 LEU D O 1
ATOM 4382 N N . ILE D 1 101 ? -21.003 53.775 0.694 1.00 31.57 99 ILE D N 1
ATOM 4383 C CA . ILE D 1 101 ? -20.066 53.067 -0.211 1.00 31.57 99 ILE D CA 1
ATOM 4384 C C . ILE D 1 101 ? -19.948 51.554 0.081 1.00 32.40 99 ILE D C 1
ATOM 4385 O O . ILE D 1 101 ? -19.965 50.741 -0.829 1.00 32.08 99 ILE D O 1
ATOM 4390 N N . ALA D 1 102 ? -19.824 51.196 1.364 1.00 32.68 100 ALA D N 1
ATOM 4391 C CA . ALA D 1 102 ? -19.599 49.824 1.788 1.00 33.50 100 ALA D CA 1
ATOM 4392 C C . ALA D 1 102 ? -20.852 48.931 1.724 1.00 35.13 100 ALA D C 1
ATOM 4393 O O . ALA D 1 102 ? -20.727 47.685 1.720 1.00 35.69 100 ALA D O 1
ATOM 4395 N N . ALA D 1 103 ? -22.043 49.556 1.658 1.00 35.20 101 ALA D N 1
ATOM 4396 C CA . ALA D 1 103 ? -23.287 48.828 1.623 1.00 36.31 101 ALA D CA 1
ATOM 4397 C C . ALA D 1 103 ? -23.541 48.208 0.270 1.00 37.99 101 ALA D C 1
ATOM 4398 O O . ALA D 1 103 ? -24.358 47.298 0.161 1.00 39.70 101 ALA D O 1
ATOM 4400 N N . GLN D 1 104 ? -22.831 48.687 -0.746 1.00 38.43 102 GLN D N 1
ATOM 4401 C CA . GLN D 1 104 ? -23.131 48.388 -2.106 1.00 38.75 102 GLN D CA 1
ATOM 4402 C C . GLN D 1 104 ? -22.224 47.267 -2.588 1.00 40.83 102 GLN D C 1
ATOM 4403 O O . GLN D 1 104 ? -21.245 47.483 -3.307 1.00 40.19 102 GLN D O 1
ATOM 4409 N N . THR D 1 105 ? -22.599 46.067 -2.210 1.00 43.07 103 THR D N 1
ATOM 4410 C CA . THR D 1 105 ? -21.756 44.890 -2.334 1.00 46.85 103 THR D CA 1
ATOM 4411 C C . THR D 1 105 ? -21.647 44.263 -3.747 1.00 48.88 103 THR D C 1
ATOM 4412 O O . THR D 1 105 ? -20.797 43.377 -4.001 1.00 50.02 103 THR D O 1
ATOM 4416 N N . GLU D 1 106 ? -22.497 44.704 -4.665 1.00 49.78 104 GLU D N 1
ATOM 4417 C CA . GLU D 1 106 ? -22.529 44.099 -5.994 1.00 51.15 104 GLU D CA 1
ATOM 4418 C C . GLU D 1 106 ? -22.507 45.166 -7.076 1.00 49.44 104 GLU D C 1
ATOM 4419 O O . GLU D 1 106 ? -22.954 44.942 -8.183 1.00 49.55 104 GLU D O 1
ATOM 4425 N N . VAL D 1 107 ? -21.987 46.332 -6.719 1.00 47.08 105 VAL D N 1
ATOM 4426 C CA . VAL D 1 107 ? -21.864 47.477 -7.609 1.00 43.76 105 VAL D CA 1
ATOM 4427 C C . VAL D 1 107 ? -20.367 47.756 -7.714 1.00 42.41 105 VAL D C 1
ATOM 4428 O O . VAL D 1 107 ? -19.731 48.005 -6.717 1.00 40.83 105 VAL D O 1
ATOM 4432 N N . GLN D 1 108 ? -19.816 47.744 -8.915 1.00 41.10 106 GLN D N 1
ATOM 4433 C CA . GLN D 1 108 ? -18.371 47.780 -9.080 1.00 41.01 106 GLN D CA 1
ATOM 4434 C C . GLN D 1 108 ? -17.742 49.113 -8.597 1.00 38.72 106 GLN D C 1
ATOM 4435 O O . GLN D 1 108 ? -16.695 49.141 -7.943 1.00 36.34 106 GLN D O 1
ATOM 4441 N N . SER D 1 109 ? -18.439 50.196 -8.882 1.00 37.14 107 SER D N 1
ATOM 4442 C CA . SER D 1 109 ? -17.911 51.517 -8.716 1.00 36.52 107 SER D CA 1
ATOM 4443 C C . SER D 1 109 ? -19.049 52.425 -8.291 1.00 35.98 107 SER D C 1
ATOM 4444 O O . SER D 1 109 ? -20.123 52.400 -8.889 1.00 35.06 107 SER D O 1
ATOM 4447 N N . VAL D 1 110 ? -18.827 53.203 -7.236 1.00 35.79 108 VAL D N 1
ATOM 4448 C CA . VAL D 1 110 ? -19.881 54.075 -6.716 1.00 35.50 108 VAL D CA 1
ATOM 4449 C C . VAL D 1 110 ? -19.389 55.529 -6.736 1.00 34.63 108 VAL D C 1
ATOM 4450 O O . VAL D 1 110 ? -18.191 55.790 -6.813 1.00 34.64 108 VAL D O 1
ATOM 4462 N N . LEU D 1 112 ? -20.265 59.320 -4.734 1.00 32.43 110 LEU D N 1
ATOM 4463 C CA . LEU D 1 112 ? -20.947 60.269 -3.828 1.00 31.75 110 LEU D CA 1
ATOM 4464 C C . LEU D 1 112 ? -20.888 61.748 -4.222 1.00 31.84 110 LEU D C 1
ATOM 4465 O O . LEU D 1 112 ? -19.806 62.342 -4.411 1.00 30.86 110 LEU D O 1
ATOM 4470 N N . VAL D 1 113 ? -22.067 62.364 -4.283 1.00 31.76 111 VAL D N 1
ATOM 4471 C CA . VAL D 1 113 ? -22.119 63.821 -4.470 1.00 31.16 111 VAL D CA 1
ATOM 4472 C C . VAL D 1 113 ? -22.716 64.510 -3.253 1.00 31.17 111 VAL D C 1
ATOM 4473 O O . VAL D 1 113 ? -23.940 64.552 -3.035 1.00 31.08 111 VAL D O 1
ATOM 4477 N N . GLY D 1 114 ? -21.809 65.021 -2.432 1.00 32.30 112 GLY D N 1
ATOM 4478 C CA . GLY D 1 114 ? -22.134 65.427 -1.077 1.00 34.27 112 GLY D CA 1
ATOM 4479 C C . GLY D 1 114 ? -21.544 66.752 -0.653 1.00 35.75 112 GLY D C 1
ATOM 4480 O O . GLY D 1 114 ? -21.258 67.605 -1.488 1.00 35.06 112 GLY D O 1
ATOM 4481 N N . HIS D 1 115 ? -21.396 66.902 0.664 1.00 37.35 113 HIS D N 1
ATOM 4482 C CA . HIS D 1 115 ? -20.989 68.148 1.318 1.00 38.81 113 HIS D CA 1
ATOM 4483 C C . HIS D 1 115 ? -19.797 67.923 2.253 1.00 38.87 113 HIS D C 1
ATOM 4484 O O . HIS D 1 115 ? -19.552 66.828 2.708 1.00 37.42 113 HIS D O 1
ATOM 4491 N N . ASN D 1 116 ? -19.075 68.997 2.532 1.00 40.50 114 ASN D N 1
ATOM 4492 C CA . ASN D 1 116 ? -18.111 69.060 3.630 1.00 41.08 114 ASN D CA 1
ATOM 4493 C C . ASN D 1 116 ? -18.840 69.451 4.878 1.00 41.12 114 ASN D C 1
ATOM 4494 O O . ASN D 1 116 ? -19.862 70.106 4.766 1.00 40.89 114 ASN D O 1
ATOM 4499 N N . PRO D 1 117 ? -18.328 69.060 6.072 1.00 41.80 115 PRO D N 1
ATOM 4500 C CA . PRO D 1 117 ? -17.020 68.424 6.331 1.00 41.44 115 PRO D CA 1
ATOM 4501 C C . PRO D 1 117 ? -16.992 66.931 5.993 1.00 40.50 115 PRO D C 1
ATOM 4502 O O . PRO D 1 117 ? -15.931 66.299 6.005 1.00 40.21 115 PRO D O 1
ATOM 4506 N N . THR D 1 118 ? -18.163 66.398 5.670 1.00 39.08 116 THR D N 1
ATOM 4507 C CA . THR D 1 118 ? -18.399 64.959 5.585 1.00 38.19 116 THR D CA 1
ATOM 4508 C C . THR D 1 118 ? -17.694 64.319 4.406 1.00 38.42 116 THR D C 1
ATOM 4509 O O . THR D 1 118 ? -17.276 63.177 4.488 1.00 37.54 116 THR D O 1
ATOM 4521 N N . GLU D 1 120 ? -14.826 65.469 3.134 1.00 42.60 118 GLU D N 1
ATOM 4522 C CA . GLU D 1 120 ? -13.411 65.548 3.503 1.00 42.50 118 GLU D CA 1
ATOM 4523 C C . GLU D 1 120 ? -12.980 64.490 4.489 1.00 40.93 118 GLU D C 1
ATOM 4524 O O . GLU D 1 120 ? -11.883 63.918 4.376 1.00 40.11 118 GLU D O 1
ATOM 4530 N N . ALA D 1 121 ? -13.855 64.262 5.463 1.00 39.16 119 ALA D N 1
ATOM 4531 C CA . ALA D 1 121 ? -13.622 63.334 6.539 1.00 37.78 119 ALA D CA 1
ATOM 4532 C C . ALA D 1 121 ? -13.512 61.936 5.966 1.00 36.98 119 ALA D C 1
ATOM 4533 O O . ALA D 1 121 ? -12.634 61.204 6.332 1.00 37.81 119 ALA D O 1
ATOM 4535 N N . THR D 1 122 ? -14.398 61.598 5.044 1.00 36.09 120 THR D N 1
ATOM 4536 C CA . THR D 1 122 ? -14.454 60.297 4.382 1.00 35.56 120 THR D CA 1
ATOM 4537 C C . THR D 1 122 ? -13.173 59.926 3.674 1.00 36.05 120 THR D C 1
ATOM 4538 O O . THR D 1 122 ? -12.591 58.905 3.971 1.00 36.45 120 THR D O 1
ATOM 4542 N N . LEU D 1 123 ? -12.815 60.732 2.679 1.00 36.36 121 LEU D N 1
ATOM 4543 C CA . LEU D 1 123 ? -11.557 60.682 2.008 1.00 38.38 121 LEU D CA 1
ATOM 4544 C C . LEU D 1 123 ? -10.372 60.477 2.965 1.00 39.04 121 LEU D C 1
ATOM 4545 O O . LEU D 1 123 ? -9.553 59.579 2.747 1.00 38.01 121 LEU D O 1
ATOM 4550 N N . GLU D 1 124 ? -10.294 61.357 3.973 1.00 40.00 122 GLU D N 1
ATOM 4551 C CA . GLU D 1 124 ? -9.346 61.287 5.083 1.00 42.58 122 GLU D CA 1
ATOM 4552 C C . GLU D 1 124 ? -9.284 59.943 5.814 1.00 43.28 122 GLU D C 1
ATOM 4553 O O . GLU D 1 124 ? -8.210 59.524 6.250 1.00 41.59 122 GLU D O 1
ATOM 4559 N N . ALA D 1 125 ? -10.439 59.300 5.959 1.00 44.24 123 ALA D N 1
ATOM 4560 C CA . ALA D 1 125 ? -10.514 58.007 6.595 1.00 47.19 123 ALA D CA 1
ATOM 4561 C C . ALA D 1 125 ? -9.965 56.917 5.695 1.00 48.76 123 ALA D C 1
ATOM 4562 O O . ALA D 1 125 ? -9.420 55.926 6.163 1.00 48.74 123 ALA D O 1
ATOM 4572 N N . ILE D 1 127 ? -7.575 57.565 3.394 1.00 55.56 125 ILE D N 1
ATOM 4573 C CA . ILE D 1 127 ? -6.238 57.960 2.915 1.00 56.41 125 ILE D CA 1
ATOM 4574 C C . ILE D 1 127 ? -5.201 58.305 4.007 1.00 58.09 125 ILE D C 1
ATOM 4575 O O . ILE D 1 127 ? -3.988 58.315 3.744 1.00 58.35 125 ILE D O 1
ATOM 4580 N N . GLY D 1 128 ? -5.684 58.592 5.211 1.00 59.28 126 GLY D N 1
ATOM 4581 C CA . GLY D 1 128 ? -4.874 59.175 6.273 1.00 61.44 126 GLY D CA 1
ATOM 4582 C C . GLY D 1 128 ? -4.673 60.677 6.182 1.00 62.37 126 GLY D C 1
ATOM 4583 O O . GLY D 1 128 ? -4.824 61.268 5.117 1.00 60.87 126 GLY D O 1
ATOM 4584 N N . GLU D 1 129 ? -4.295 61.285 7.309 1.00 64.44 127 GLU D N 1
ATOM 4585 C CA . GLU D 1 129 ? -4.206 62.749 7.423 1.00 65.59 127 GLU D CA 1
ATOM 4586 C C . GLU D 1 129 ? -3.102 63.352 6.542 1.00 65.38 127 GLU D C 1
ATOM 4587 O O . GLU D 1 129 ? -3.354 64.336 5.855 1.00 64.57 127 GLU D O 1
ATOM 4593 N N . ASP D 1 130 ? -1.912 62.739 6.546 1.00 65.85 128 ASP D N 1
ATOM 4594 C CA . ASP D 1 130 ? -0.771 63.149 5.700 1.00 65.62 128 ASP D CA 1
ATOM 4595 C C . ASP D 1 130 ? -1.120 63.335 4.229 1.00 65.54 128 ASP D C 1
ATOM 4596 O O . ASP D 1 130 ? -1.040 64.441 3.698 1.00 64.32 128 ASP D O 1
ATOM 4601 N N . LEU D 1 131 ? -1.474 62.236 3.571 1.00 66.12 129 LEU D N 1
ATOM 4602 C CA . LEU D 1 131 ? -1.725 62.261 2.144 1.00 67.21 129 LEU D CA 1
ATOM 4603 C C . LEU D 1 131 ? -2.882 63.190 1.808 1.00 67.24 129 LEU D C 1
ATOM 4604 O O . LEU D 1 131 ? -2.974 63.694 0.697 1.00 66.79 129 LEU D O 1
ATOM 4609 N N . LEU D 1 132 ? -3.759 63.406 2.779 1.00 68.02 130 LEU D N 1
ATOM 4610 C CA . LEU D 1 132 ? -4.822 64.376 2.652 1.00 68.70 130 LEU D CA 1
ATOM 4611 C C . LEU D 1 132 ? -4.176 65.747 2.736 1.00 69.03 130 LEU D C 1
ATOM 4612 O O . LEU D 1 132 ? -4.345 66.575 1.848 1.00 68.49 130 LEU D O 1
ATOM 4617 N N . HIS D 1 133 ? -3.410 65.975 3.793 1.00 70.18 131 HIS D N 1
ATOM 4618 C CA . HIS D 1 133 ? -2.784 67.278 3.986 1.00 71.31 131 HIS D CA 1
ATOM 4619 C C . HIS D 1 133 ? -1.726 67.607 2.917 1.00 70.78 131 HIS D C 1
ATOM 4620 O O . HIS D 1 133 ? -1.508 68.766 2.616 1.00 70.58 131 HIS D O 1
ATOM 4627 N N . ALA D 1 134 ? -1.123 66.582 2.320 1.00 70.58 132 ALA D N 1
ATOM 4628 C CA . ALA D 1 134 ? -0.268 66.733 1.119 1.00 70.08 132 ALA D CA 1
ATOM 4629 C C . ALA D 1 134 ? -1.064 66.956 -0.197 1.00 69.51 132 ALA D C 1
ATOM 4630 O O . ALA D 1 134 ? -0.773 67.886 -0.961 1.00 68.31 132 ALA D O 1
ATOM 4632 N N . ALA D 1 135 ? -2.063 66.113 -0.461 1.00 69.49 133 ALA D N 1
ATOM 4633 C CA . ALA D 1 135 ? -2.886 66.287 -1.665 1.00 70.21 133 ALA D CA 1
ATOM 4634 C C . ALA D 1 135 ? -3.714 67.567 -1.598 1.00 70.82 133 ALA D C 1
ATOM 4635 O O . ALA D 1 135 ? -3.873 68.261 -2.596 1.00 70.42 133 ALA D O 1
ATOM 4637 N N . LEU D 1 136 ? -4.199 67.902 -0.405 1.00 72.57 134 LEU D N 1
ATOM 4638 C CA . LEU D 1 136 ? -5.177 68.975 -0.263 1.00 74.05 134 LEU D CA 1
ATOM 4639 C C . LEU D 1 136 ? -4.876 69.926 0.923 1.00 75.39 134 LEU D C 1
ATOM 4640 O O . LEU D 1 136 ? -5.472 69.788 1.994 1.00 75.48 134 LEU D O 1
ATOM 4645 N N . PRO D 1 137 ? -3.951 70.904 0.727 1.00 76.52 135 PRO D N 1
ATOM 4646 C CA . PRO D 1 137 ? -3.533 71.850 1.772 1.00 76.97 135 PRO D CA 1
ATOM 4647 C C . PRO D 1 137 ? -4.637 72.797 2.238 1.00 76.68 135 PRO D C 1
ATOM 4648 O O . PRO D 1 137 ? -4.655 73.190 3.402 1.00 76.73 135 PRO D O 1
ATOM 4652 N N . SER D 1 138 ? -5.539 73.148 1.324 1.00 75.73 136 SER D N 1
ATOM 4653 C CA . SER D 1 138 ? -6.648 74.044 1.600 1.00 74.47 136 SER D CA 1
ATOM 4654 C C . SER D 1 138 ? -7.962 73.284 1.705 1.00 71.95 136 SER D C 1
ATOM 4655 O O . SER D 1 138 ? -9.020 73.896 1.745 1.00 72.01 136 SER D O 1
ATOM 4658 N N . GLY D 1 139 ? -7.889 71.955 1.740 1.00 68.69 137 GLY D N 1
ATOM 4659 C CA . GLY D 1 139 ? -9.055 71.114 2.007 1.00 63.73 137 GLY D CA 1
ATOM 4660 C C . GLY D 1 139 ? -9.637 70.478 0.762 1.00 60.08 137 GLY D C 1
ATOM 4661 O O . GLY D 1 139 ? -9.062 70.577 -0.313 1.00 59.10 137 GLY D O 1
ATOM 4662 N N . PHE D 1 140 ? -10.782 69.815 0.917 1.00 56.66 138 PHE D N 1
ATOM 4663 C CA . PHE D 1 140 ? -11.518 69.278 -0.221 1.00 53.08 138 PHE D CA 1
ATOM 4664 C C . PHE D 1 140 ? -12.248 70.394 -1.004 1.00 52.10 138 PHE D C 1
ATOM 4665 O O . PHE D 1 140 ? -13.220 70.963 -0.505 1.00 50.35 138 PHE D O 1
ATOM 4673 N N . PRO D 1 141 ? -11.763 70.705 -2.233 1.00 51.63 139 PRO D N 1
ATOM 4674 C CA . PRO D 1 141 ? -12.356 71.745 -3.091 1.00 51.69 139 PRO D CA 1
ATOM 4675 C C . PRO D 1 141 ? -13.791 71.429 -3.550 1.00 51.63 139 PRO D C 1
ATOM 4676 O O . PRO D 1 141 ? -14.131 70.264 -3.770 1.00 50.61 139 PRO D O 1
ATOM 4680 N N . THR D 1 142 ? -14.602 72.483 -3.676 1.00 52.04 140 THR D N 1
ATOM 4681 C CA . THR D 1 142 ? -15.878 72.455 -4.397 1.00 52.17 140 THR D CA 1
ATOM 4682 C C . THR D 1 142 ? -15.702 71.843 -5.790 1.00 51.80 140 THR D C 1
ATOM 4683 O O . THR D 1 142 ? -14.832 72.270 -6.564 1.00 50.25 140 THR D O 1
ATOM 4687 N N . SER D 1 143 ? -16.544 70.847 -6.088 1.00 51.31 141 SER D N 1
ATOM 4688 C CA . SER D 1 143 ? -16.529 70.131 -7.365 1.00 50.89 141 SER D CA 1
ATOM 4689 C C . SER D 1 143 ? -15.131 69.550 -7.648 1.00 50.36 141 SER D C 1
ATOM 4690 O O . SER D 1 143 ? -14.684 69.435 -8.821 1.00 50.64 141 SER D O 1
ATOM 4693 N N . GLY D 1 144 ? -14.452 69.208 -6.548 1.00 48.32 142 GLY D N 1
ATOM 4694 C CA . GLY D 1 144 ? -13.277 68.333 -6.562 1.00 46.11 142 GLY D CA 1
ATOM 4695 C C . GLY D 1 144 ? -13.733 66.896 -6.758 1.00 44.06 142 GLY D C 1
ATOM 4696 O O . GLY D 1 144 ? -14.863 66.540 -6.366 1.00 43.73 142 GLY D O 1
ATOM 4697 N N . LEU D 1 145 ? -12.876 66.078 -7.373 1.00 41.96 143 LEU D N 1
ATOM 4698 C CA . LEU D 1 145 ? -13.200 64.666 -7.666 1.00 40.01 143 LEU D CA 1
ATOM 4699 C C . LEU D 1 145 ? -12.129 63.703 -7.167 1.00 39.66 143 LEU D C 1
ATOM 4700 O O . LEU D 1 145 ? -11.042 63.592 -7.769 1.00 38.61 143 LEU D O 1
ATOM 4705 N N . ALA D 1 146 ? -12.438 62.996 -6.082 1.00 38.45 144 ALA D N 1
ATOM 4706 C CA . ALA D 1 146 ? -11.538 61.974 -5.604 1.00 38.33 144 ALA D CA 1
ATOM 4707 C C . ALA D 1 146 ? -11.825 60.580 -6.189 1.00 38.89 144 ALA D C 1
ATOM 4708 O O . ALA D 1 146 ? -12.888 59.965 -5.944 1.00 39.38 144 ALA D O 1
ATOM 4710 N N . VAL D 1 147 ? -10.844 60.099 -6.950 1.00 37.18 145 VAL D N 1
ATOM 4711 C CA . VAL D 1 147 ? -10.821 58.762 -7.518 1.00 36.69 145 VAL D CA 1
ATOM 4712 C C . VAL D 1 147 ? -9.973 57.845 -6.661 1.00 35.95 145 VAL D C 1
ATOM 4713 O O . VAL D 1 147 ? -8.870 58.158 -6.305 1.00 35.40 145 VAL D O 1
ATOM 4717 N N . LEU D 1 148 ? -10.536 56.707 -6.320 1.00 37.04 146 LEU D N 1
ATOM 4718 C CA . LEU D 1 148 ? -9.969 55.776 -5.373 1.00 37.53 146 LEU D CA 1
ATOM 4719 C C . LEU D 1 148 ? -10.228 54.351 -5.871 1.00 39.24 146 LEU D C 1
ATOM 4720 O O . LEU D 1 148 ? -11.351 53.993 -6.293 1.00 38.09 146 LEU D O 1
ATOM 4725 N N . ASP D 1 149 ? -9.165 53.555 -5.847 1.00 42.03 147 ASP D N 1
ATOM 4726 C CA . ASP D 1 149 ? -9.267 52.144 -6.092 1.00 45.70 147 ASP D CA 1
ATOM 4727 C C . ASP D 1 149 ? -8.739 51.392 -4.895 1.00 47.92 147 ASP D C 1
ATOM 4728 O O . ASP D 1 149 ? -8.243 51.996 -3.951 1.00 46.69 147 ASP D O 1
ATOM 4733 N N . GLN D 1 150 ? -8.894 50.073 -4.909 1.00 52.48 148 GLN D N 1
ATOM 4734 C CA . GLN D 1 150 ? -8.190 49.217 -3.955 1.00 56.12 148 GLN D CA 1
ATOM 4735 C C . GLN D 1 150 ? -6.854 48.933 -4.586 1.00 59.96 148 GLN D C 1
ATOM 4736 O O . GLN D 1 150 ? -6.789 48.729 -5.797 1.00 60.24 148 GLN D O 1
ATOM 4742 N N . ASP D 1 151 ? -5.796 48.976 -3.780 1.00 63.63 149 ASP D N 1
ATOM 4743 C CA . ASP D 1 151 ? -4.500 48.431 -4.159 1.00 67.28 149 ASP D CA 1
ATOM 4744 C C . ASP D 1 151 ? -3.824 47.891 -2.891 1.00 68.46 149 ASP D C 1
ATOM 4745 O O . ASP D 1 151 ? -3.010 48.558 -2.236 1.00 68.36 149 ASP D O 1
ATOM 4750 N N . ASN D 1 159 ? -7.972 45.402 1.030 1.00 80.42 157 ASN D N 1
ATOM 4751 C CA . ASN D 1 159 ? -7.013 45.666 2.098 1.00 79.95 157 ASN D CA 1
ATOM 4752 C C . ASN D 1 159 ? -6.859 47.134 2.497 1.00 77.21 157 ASN D C 1
ATOM 4753 O O . ASN D 1 159 ? -6.745 47.448 3.677 1.00 76.97 157 ASN D O 1
ATOM 4758 N N . ARG D 1 160 ? -6.881 48.026 1.513 1.00 73.55 158 ARG D N 1
ATOM 4759 C CA . ARG D 1 160 ? -6.540 49.427 1.719 1.00 69.65 158 ARG D CA 1
ATOM 4760 C C . ARG D 1 160 ? -6.922 50.242 0.493 1.00 66.41 158 ARG D C 1
ATOM 4761 O O . ARG D 1 160 ? -6.928 49.746 -0.623 1.00 65.50 158 ARG D O 1
ATOM 4769 N N . TRP D 1 161 ? -7.237 51.507 0.727 1.00 62.58 159 TRP D N 1
ATOM 4770 C CA . TRP D 1 161 ? -7.678 52.427 -0.317 1.00 58.89 159 TRP D CA 1
ATOM 4771 C C . TRP D 1 161 ? -6.553 53.318 -0.811 1.00 56.75 159 TRP D C 1
ATOM 4772 O O . TRP D 1 161 ? -5.844 53.914 0.004 1.00 56.25 159 TRP D O 1
ATOM 4783 N N . ARG D 1 162 ? -6.423 53.435 -2.131 1.00 54.28 160 ARG D N 1
ATOM 4784 C CA . ARG D 1 162 ? -5.428 54.336 -2.742 1.00 52.47 160 ARG D CA 1
ATOM 4785 C C . ARG D 1 162 ? -6.021 55.509 -3.529 1.00 50.32 160 ARG D C 1
ATOM 4786 O O . ARG D 1 162 ? -6.918 55.301 -4.345 1.00 49.17 160 ARG D O 1
ATOM 4794 N N . LEU D 1 163 ? -5.515 56.727 -3.289 1.00 48.45 161 LEU D N 1
ATOM 4795 C CA . LEU D 1 163 ? -5.839 57.869 -4.157 1.00 48.11 161 LEU D CA 1
ATOM 4796 C C . LEU D 1 163 ? -5.081 57.826 -5.489 1.00 49.13 161 LEU D C 1
ATOM 4797 O O . LEU D 1 163 ? -3.869 58.074 -5.550 1.00 49.03 161 LEU D O 1
ATOM 4802 N N . ILE D 1 164 ? -5.837 57.536 -6.542 1.00 50.55 162 ILE D N 1
ATOM 4803 C CA . ILE D 1 164 ? -5.303 57.285 -7.869 1.00 53.22 162 ILE D CA 1
ATOM 4804 C C . ILE D 1 164 ? -5.242 58.563 -8.710 1.00 53.45 162 ILE D C 1
ATOM 4805 O O . ILE D 1 164 ? -4.371 58.675 -9.580 1.00 52.21 162 ILE D O 1
ATOM 4810 N N . ASP D 1 165 ? -6.159 59.506 -8.434 1.00 53.17 163 ASP D N 1
ATOM 4811 C CA . ASP D 1 165 ? -6.315 60.721 -9.252 1.00 54.20 163 ASP D CA 1
ATOM 4812 C C . ASP D 1 165 ? -7.168 61.768 -8.517 1.00 54.55 163 ASP D C 1
ATOM 4813 O O . ASP D 1 165 ? -8.115 61.410 -7.821 1.00 54.02 163 ASP D O 1
ATOM 4818 N N . PHE D 1 166 ? -6.800 63.051 -8.603 1.00 55.67 164 PHE D N 1
ATOM 4819 C CA . PHE D 1 166 ? -7.690 64.112 -8.078 1.00 56.14 164 PHE D CA 1
ATOM 4820 C C . PHE D 1 166 ? -7.858 65.187 -9.133 1.00 57.19 164 PHE D C 1
ATOM 4821 O O . PHE D 1 166 ? -6.872 65.668 -9.661 1.00 57.65 164 PHE D O 1
ATOM 4829 N N . LEU D 1 167 ? -9.108 65.526 -9.436 1.00 58.58 165 LEU D N 1
ATOM 4830 C CA . LEU D 1 167 ? -9.463 66.538 -10.415 1.00 60.96 165 LEU D CA 1
ATOM 4831 C C . LEU D 1 167 ? -10.182 67.767 -9.849 1.00 63.87 165 LEU D C 1
ATOM 4832 O O . LEU D 1 167 ? -11.264 67.658 -9.268 1.00 64.36 165 LEU D O 1
ATOM 4837 N N . ALA D 1 168 ? -9.583 68.939 -10.014 1.00 67.54 166 ALA D N 1
ATOM 4838 C CA . ALA D 1 168 ? -10.267 70.197 -9.709 1.00 70.87 166 ALA D CA 1
ATOM 4839 C C . ALA D 1 168 ? -9.742 71.304 -10.603 1.00 72.96 166 ALA D C 1
ATOM 4840 O O . ALA D 1 168 ? -8.563 71.292 -10.932 1.00 73.92 166 ALA D O 1
ATOM 4842 N N . PRO D 1 169 ? -10.592 72.286 -10.973 1.00 74.34 167 PRO D N 1
ATOM 4843 C CA . PRO D 1 169 ? -10.151 73.246 -11.984 1.00 75.41 167 PRO D CA 1
ATOM 4844 C C . PRO D 1 169 ? -9.502 74.486 -11.345 1.00 75.67 167 PRO D C 1
ATOM 4845 O O . PRO D 1 169 ? -9.171 74.471 -10.147 1.00 76.44 167 PRO D O 1
ATOM 4849 N N . GLY D 1 170 ? -9.341 75.547 -12.127 1.00 75.21 168 GLY D N 1
ATOM 4850 C CA . GLY D 1 170 ? -8.782 76.787 -11.628 1.00 74.77 168 GLY D CA 1
ATOM 4851 C C . GLY D 1 170 ? -9.700 77.944 -11.939 1.00 74.45 168 GLY D C 1
ATOM 4852 O O . GLY D 1 170 ? -10.563 77.834 -12.796 1.00 74.18 168 GLY D O 1
ATOM 4853 N N . PHE E 1 7 ? -44.092 -6.109 32.892 1.00 46.27 5 PHE E N 1
ATOM 4854 C CA . PHE E 1 7 ? -43.206 -4.880 32.783 1.00 44.92 5 PHE E CA 1
ATOM 4855 C C . PHE E 1 7 ? -42.493 -4.699 31.448 1.00 43.47 5 PHE E C 1
ATOM 4856 O O . PHE E 1 7 ? -41.962 -5.662 30.880 1.00 42.92 5 PHE E O 1
ATOM 4864 N N . PRO E 1 8 ? -42.454 -3.438 30.949 1.00 42.07 6 PRO E N 1
ATOM 4865 C CA . PRO E 1 8 ? -43.102 -2.232 31.432 1.00 40.51 6 PRO E CA 1
ATOM 4866 C C . PRO E 1 8 ? -44.614 -2.202 31.146 1.00 40.90 6 PRO E C 1
ATOM 4867 O O . PRO E 1 8 ? -45.103 -2.923 30.271 1.00 40.14 6 PRO E O 1
ATOM 4871 N N . THR E 1 9 ? -45.325 -1.378 31.916 1.00 40.66 7 THR E N 1
ATOM 4872 C CA . THR E 1 9 ? -46.783 -1.334 31.944 1.00 40.64 7 THR E CA 1
ATOM 4873 C C . THR E 1 9 ? -47.249 0.059 31.545 1.00 39.28 7 THR E C 1
ATOM 4874 O O . THR E 1 9 ? -48.417 0.284 31.205 1.00 41.15 7 THR E O 1
ATOM 4878 N N A ARG E 1 10 ? -46.361 1.028 31.720 0.50 36.72 8 ARG E N 1
ATOM 4879 N N B ARG E 1 10 ? -46.353 1.007 31.715 0.50 36.72 8 ARG E N 1
ATOM 4880 C CA A ARG E 1 10 ? -46.277 2.274 30.931 0.50 35.23 8 ARG E CA 1
ATOM 4881 C CA B ARG E 1 10 ? -46.301 2.246 30.953 0.50 35.25 8 ARG E CA 1
ATOM 4882 C C A ARG E 1 10 ? -45.327 2.271 29.768 0.50 32.89 8 ARG E C 1
ATOM 4883 C C B ARG E 1 10 ? -45.336 2.283 29.781 0.50 32.88 8 ARG E C 1
ATOM 4884 O O A ARG E 1 10 ? -44.191 2.026 29.927 0.50 31.73 8 ARG E O 1
ATOM 4885 O O B ARG E 1 10 ? -44.199 2.054 29.944 0.50 31.72 8 ARG E O 1
ATOM 4900 N N . VAL E 1 11 ? -45.803 2.607 28.595 1.00 32.28 9 VAL E N 1
ATOM 4901 C CA . VAL E 1 11 ? -44.895 3.060 27.538 1.00 31.65 9 VAL E CA 1
ATOM 4902 C C . VAL E 1 11 ? -45.209 4.491 27.007 1.00 31.78 9 VAL E C 1
ATOM 4903 O O . VAL E 1 11 ? -46.351 4.861 26.793 1.00 30.70 9 VAL E O 1
ATOM 4907 N N . TYR E 1 12 ? -44.140 5.233 26.744 1.00 32.12 10 TYR E N 1
ATOM 4908 C CA . TYR E 1 12 ? -44.145 6.451 25.937 1.00 31.02 10 TYR E CA 1
ATOM 4909 C C . TYR E 1 12 ? -43.521 6.161 24.604 1.00 29.86 10 TYR E C 1
ATOM 4910 O O . TYR E 1 12 ? -42.448 5.620 24.532 1.00 29.53 10 TYR E O 1
ATOM 4919 N N . LEU E 1 13 ? -44.238 6.566 23.560 1.00 29.87 11 LEU E N 1
ATOM 4920 C CA . LEU E 1 13 ? -43.747 6.707 22.201 1.00 28.21 11 LEU E CA 1
ATOM 4921 C C . LEU E 1 13 ? -43.538 8.187 21.808 1.00 28.16 11 LEU E C 1
ATOM 4922 O O . LEU E 1 13 ? -44.510 8.912 21.571 1.00 28.89 11 LEU E O 1
ATOM 4927 N N . LEU E 1 14 ? -42.278 8.637 21.738 1.00 27.41 12 LEU E N 1
ATOM 4928 C CA . LEU E 1 14 ? -41.971 10.008 21.302 1.00 27.20 12 LEU E CA 1
ATOM 4929 C C . LEU E 1 14 ? -41.332 10.131 19.894 1.00 28.09 12 LEU E C 1
ATOM 4930 O O . LEU E 1 14 ? -40.142 9.768 19.682 1.00 27.79 12 LEU E O 1
ATOM 4935 N N . ARG E 1 15 ? -42.087 10.655 18.935 1.00 27.03 13 ARG E N 1
ATOM 4936 C CA . ARG E 1 15 ? -41.428 11.045 17.712 1.00 29.73 13 ARG E CA 1
ATOM 4937 C C . ARG E 1 15 ? -40.670 12.398 17.950 1.00 29.30 13 ARG E C 1
ATOM 4938 O O . ARG E 1 15 ? -41.164 13.236 18.731 1.00 29.38 13 ARG E O 1
ATOM 4946 N N . HIS E 1 16 ? -39.462 12.528 17.372 1.00 28.24 14 HIS E N 1
ATOM 4947 C CA . HIS E 1 16 ? -38.621 13.768 17.384 1.00 27.43 14 HIS E CA 1
ATOM 4948 C C . HIS E 1 16 ? -39.378 14.976 16.831 1.00 27.51 14 HIS E C 1
ATOM 4949 O O . HIS E 1 16 ? -40.255 14.814 16.009 1.00 28.29 14 HIS E O 1
ATOM 4956 N N . ALA E 1 17 ? -39.016 16.175 17.287 1.00 28.09 15 ALA E N 1
ATOM 4957 C CA . ALA E 1 17 ? -39.585 17.427 16.835 1.00 27.88 15 ALA E CA 1
ATOM 4958 C C . ALA E 1 17 ? -39.196 17.715 15.417 1.00 28.33 15 ALA E C 1
ATOM 4959 O O . ALA E 1 17 ? -38.437 16.963 14.832 1.00 27.81 15 ALA E O 1
ATOM 4961 N N . LYS E 1 18 ? -39.698 18.834 14.884 1.00 29.28 16 LYS E N 1
ATOM 4962 C CA . LYS E 1 18 ? -39.435 19.205 13.497 1.00 30.32 16 LYS E CA 1
ATOM 4963 C C . LYS E 1 18 ? -37.994 19.635 13.235 1.00 29.80 16 LYS E C 1
ATOM 4964 O O . LYS E 1 18 ? -37.497 20.616 13.819 1.00 28.47 16 LYS E O 1
ATOM 4970 N N . ALA E 1 19 ? -37.377 18.952 12.275 1.00 28.91 17 ALA E N 1
ATOM 4971 C CA . ALA E 1 19 ? -35.997 19.166 11.995 1.00 29.17 17 ALA E CA 1
ATOM 4972 C C . ALA E 1 19 ? -35.728 20.170 10.847 1.00 29.58 17 ALA E C 1
ATOM 4973 O O . ALA E 1 19 ? -36.542 20.335 9.921 1.00 29.73 17 ALA E O 1
ATOM 4975 N N . ALA E 1 20 ? -34.587 20.848 10.960 1.00 28.57 18 ALA E N 1
ATOM 4976 C CA . ALA E 1 20 ? -34.063 21.723 9.946 1.00 28.95 18 ALA E CA 1
ATOM 4977 C C . ALA E 1 20 ? -33.980 20.955 8.654 1.00 29.93 18 ALA E C 1
ATOM 4978 O O . ALA E 1 20 ? -33.802 19.721 8.654 1.00 29.65 18 ALA E O 1
ATOM 4980 N N . TRP E 1 21 ? -34.152 21.694 7.563 1.00 30.08 19 TRP E N 1
ATOM 4981 C CA . TRP E 1 21 ? -34.063 21.158 6.233 1.00 31.23 19 TRP E CA 1
ATOM 4982 C C . TRP E 1 21 ? -32.577 20.836 5.998 1.00 31.63 19 TRP E C 1
ATOM 4983 O O . TRP E 1 21 ? -31.715 21.331 6.718 1.00 28.76 19 TRP E O 1
ATOM 4994 N N . ALA E 1 22 ? -32.320 19.959 5.034 1.00 32.95 20 ALA E N 1
ATOM 4995 C CA . ALA E 1 22 ? -30.989 19.463 4.746 1.00 35.31 20 ALA E CA 1
ATOM 4996 C C . ALA E 1 22 ? -30.221 20.458 3.933 1.00 36.91 20 ALA E C 1
ATOM 4997 O O . ALA E 1 22 ? -30.752 21.013 2.966 1.00 37.76 20 ALA E O 1
ATOM 4999 N N . ALA E 1 23 ? -28.971 20.686 4.316 1.00 38.59 21 ALA E N 1
ATOM 5000 C CA . ALA E 1 23 ? -28.047 21.443 3.483 1.00 40.54 21 ALA E CA 1
ATOM 5001 C C . ALA E 1 23 ? -27.193 20.520 2.630 1.00 41.62 21 ALA E C 1
ATOM 5002 O O . ALA E 1 23 ? -26.849 19.430 3.072 1.00 41.56 21 ALA E O 1
ATOM 5004 N N . PRO E 1 24 ? -26.859 20.934 1.392 1.00 42.52 22 PRO E N 1
ATOM 5005 C CA . PRO E 1 24 ? -26.032 20.049 0.550 1.00 43.78 22 PRO E CA 1
ATOM 5006 C C . PRO E 1 24 ? -24.689 19.570 1.172 1.00 44.75 22 PRO E C 1
ATOM 5007 O O . PRO E 1 24 ? -23.903 20.361 1.686 1.00 43.77 22 PRO E O 1
ATOM 5011 N N . GLY E 1 25 ? -24.475 18.264 1.121 1.00 45.88 23 GLY E N 1
ATOM 5012 C CA . GLY E 1 25 ? -23.185 17.672 1.432 1.00 47.57 23 GLY E CA 1
ATOM 5013 C C . GLY E 1 25 ? -23.056 17.165 2.843 1.00 47.68 23 GLY E C 1
ATOM 5014 O O . GLY E 1 25 ? -22.030 16.555 3.184 1.00 46.95 23 GLY E O 1
ATOM 5015 N N . GLU E 1 26 ? -24.100 17.449 3.640 1.00 47.12 24 GLU E N 1
ATOM 5016 C CA . GLU E 1 26 ? -24.234 17.050 5.047 1.00 47.14 24 GLU E CA 1
ATOM 5017 C C . GLU E 1 26 ? -24.928 15.724 5.259 1.00 45.93 24 GLU E C 1
ATOM 5018 O O . GLU E 1 26 ? -25.650 15.207 4.401 1.00 46.46 24 GLU E O 1
ATOM 5024 N N . ARG E 1 27 ? -24.751 15.214 6.464 1.00 43.96 25 ARG E N 1
ATOM 5025 C CA . ARG E 1 27 ? -25.327 13.973 6.851 1.00 41.76 25 ARG E CA 1
ATOM 5026 C C . ARG E 1 27 ? -26.709 14.209 7.412 1.00 38.98 25 ARG E C 1
ATOM 5027 O O . ARG E 1 27 ? -26.900 15.086 8.245 1.00 38.37 25 ARG E O 1
ATOM 5035 N N . ASP E 1 28 ? -27.671 13.417 6.966 1.00 36.01 26 ASP E N 1
ATOM 5036 C CA . ASP E 1 28 ? -29.021 13.505 7.484 1.00 33.21 26 ASP E CA 1
ATOM 5037 C C . ASP E 1 28 ? -29.037 13.318 9.011 1.00 32.15 26 ASP E C 1
ATOM 5038 O O . ASP E 1 28 ? -29.854 13.931 9.741 1.00 30.22 26 ASP E O 1
ATOM 5043 N N . PHE E 1 29 ? -28.155 12.420 9.457 1.00 30.41 27 PHE E N 1
ATOM 5044 C CA . PHE E 1 29 ? -27.957 12.069 10.849 1.00 29.33 27 PHE E CA 1
ATOM 5045 C C . PHE E 1 29 ? -27.543 13.277 11.706 1.00 29.05 27 PHE E C 1
ATOM 5046 O O . PHE E 1 29 ? -27.847 13.331 12.900 1.00 27.06 27 PHE E O 1
ATOM 5054 N N . ASP E 1 30 ? -26.941 14.277 11.065 1.00 31.02 28 ASP E N 1
ATOM 5055 C CA . ASP E 1 30 ? -26.541 15.518 11.769 1.00 33.50 28 ASP E CA 1
ATOM 5056 C C . ASP E 1 30 ? -27.540 16.604 11.793 1.00 33.26 28 ASP E C 1
ATOM 5057 O O . ASP E 1 30 ? -27.278 17.652 12.364 1.00 33.40 28 ASP E O 1
ATOM 5062 N N . ARG E 1 31 ? -28.691 16.348 11.187 1.00 35.21 29 ARG E N 1
ATOM 5063 C CA . ARG E 1 31 ? -29.747 17.353 11.077 1.00 35.28 29 ARG E CA 1
ATOM 5064 C C . ARG E 1 31 ? -30.321 17.723 12.443 1.00 34.55 29 ARG E C 1
ATOM 5065 O O . ARG E 1 31 ? -30.888 16.873 13.110 1.00 35.10 29 ARG E O 1
ATOM 5073 N N . GLY E 1 32 ? -30.154 18.985 12.844 1.00 33.07 30 GLY E N 1
ATOM 5074 C CA . GLY E 1 32 ? -30.774 19.496 14.064 1.00 31.25 30 GLY E CA 1
ATOM 5075 C C . GLY E 1 32 ? -32.259 19.805 13.965 1.00 28.71 30 GLY E C 1
ATOM 5076 O O . GLY E 1 32 ? -32.907 19.479 12.961 1.00 28.93 30 GLY E O 1
ATOM 5077 N N . LEU E 1 33 ? -32.794 20.408 15.029 1.00 26.34 31 LEU E N 1
ATOM 5078 C CA . LEU E 1 33 ? -34.169 20.963 15.037 1.00 24.55 31 LEU E CA 1
ATOM 5079 C C . LEU E 1 33 ? -34.117 22.352 14.470 1.00 23.99 31 LEU E C 1
ATOM 5080 O O . LEU E 1 33 ? -33.060 23.022 14.502 1.00 22.60 31 LEU E O 1
ATOM 5085 N N . ASN E 1 34 ? -35.243 22.775 13.924 1.00 23.59 32 ASN E N 1
ATOM 5086 C CA . ASN E 1 34 ? -35.347 24.137 13.502 1.00 25.20 32 ASN E CA 1
ATOM 5087 C C . ASN E 1 34 ? -36.059 24.897 14.636 1.00 27.19 32 ASN E C 1
ATOM 5088 O O . ASN E 1 34 ? -36.422 24.271 15.648 1.00 26.19 32 ASN E O 1
ATOM 5093 N N . GLU E 1 35 ? -36.203 26.225 14.529 1.00 28.46 33 GLU E N 1
ATOM 5094 C CA . GLU E 1 35 ? -36.726 26.954 15.680 1.00 30.09 33 GLU E CA 1
ATOM 5095 C C . GLU E 1 35 ? -38.103 26.424 16.123 1.00 30.83 33 GLU E C 1
ATOM 5096 O O . GLU E 1 35 ? -38.374 26.343 17.309 1.00 32.92 33 GLU E O 1
ATOM 5102 N N . ALA E 1 36 ? -38.959 26.078 15.174 1.00 30.94 34 ALA E N 1
ATOM 5103 C CA . ALA E 1 36 ? -40.278 25.505 15.431 1.00 31.37 34 ALA E CA 1
ATOM 5104 C C . ALA E 1 36 ? -40.231 24.149 16.124 1.00 31.25 34 ALA E C 1
ATOM 5105 O O . ALA E 1 36 ? -41.032 23.902 17.001 1.00 32.33 34 ALA E O 1
ATOM 5107 N N . GLY E 1 37 ? -39.318 23.270 15.702 1.00 30.38 35 GLY E N 1
ATOM 5108 C CA . GLY E 1 37 ? -38.971 22.056 16.424 1.00 29.00 35 GLY E CA 1
ATOM 5109 C C . GLY E 1 37 ? -38.465 22.253 17.830 1.00 28.65 35 GLY E C 1
ATOM 5110 O O . GLY E 1 37 ? -38.930 21.600 18.743 1.00 28.81 35 GLY E O 1
ATOM 5111 N N . PHE E 1 38 ? -37.535 23.165 18.034 1.00 29.14 36 PHE E N 1
ATOM 5112 C CA . PHE E 1 38 ? -37.019 23.428 19.389 1.00 30.83 36 PHE E CA 1
ATOM 5113 C C . PHE E 1 38 ? -38.180 23.868 20.307 1.00 31.61 36 PHE E C 1
ATOM 5114 O O . PHE E 1 38 ? -38.327 23.367 21.429 1.00 30.01 36 PHE E O 1
ATOM 5122 N N . ALA E 1 39 ? -38.993 24.808 19.797 1.00 32.93 37 ALA E N 1
ATOM 5123 C CA . ALA E 1 39 ? -40.194 25.288 20.483 1.00 34.77 37 ALA E CA 1
ATOM 5124 C C . ALA E 1 39 ? -41.172 24.135 20.780 1.00 35.38 37 ALA E C 1
ATOM 5125 O O . ALA E 1 39 ? -41.617 23.955 21.938 1.00 35.54 37 ALA E O 1
ATOM 5127 N N . GLU E 1 40 ? -41.485 23.343 19.753 1.00 36.06 38 GLU E N 1
ATOM 5128 C CA . GLU E 1 40 ? -42.289 22.112 19.951 1.00 37.76 38 GLU E CA 1
ATOM 5129 C C . GLU E 1 40 ? -41.808 21.192 21.075 1.00 37.33 38 GLU E C 1
ATOM 5130 O O . GLU E 1 40 ? -42.589 20.818 21.935 1.00 36.95 38 GLU E O 1
ATOM 5136 N N . ALA E 1 41 ? -40.524 20.805 21.021 1.00 37.40 39 ALA E N 1
ATOM 5137 C CA . ALA E 1 41 ? -39.901 19.941 22.038 1.00 37.13 39 ALA E CA 1
ATOM 5138 C C . ALA E 1 41 ? -40.249 20.435 23.430 1.00 37.63 39 ALA E C 1
ATOM 5139 O O . ALA E 1 41 ? -40.999 19.784 24.157 1.00 36.45 39 ALA E O 1
ATOM 5141 N N . GLU E 1 42 ? -39.727 21.611 23.771 1.00 38.35 40 GLU E N 1
ATOM 5142 C CA . GLU E 1 42 ? -39.973 22.216 25.061 1.00 39.78 40 GLU E CA 1
ATOM 5143 C C . GLU E 1 42 ? -41.493 22.327 25.461 1.00 39.82 40 GLU E C 1
ATOM 5144 O O . GLU E 1 42 ? -41.856 21.977 26.592 1.00 39.42 40 GLU E O 1
ATOM 5150 N N . ILE E 1 43 ? -42.379 22.777 24.560 1.00 39.49 41 ILE E N 1
ATOM 5151 C CA . ILE E 1 43 ? -43.801 22.906 24.957 1.00 39.59 41 ILE E CA 1
ATOM 5152 C C . ILE E 1 43 ? -44.398 21.559 25.343 1.00 38.27 41 ILE E C 1
ATOM 5153 O O . ILE E 1 43 ? -45.056 21.432 26.369 1.00 38.10 41 ILE E O 1
ATOM 5158 N N . ILE E 1 44 ? -44.123 20.541 24.543 1.00 37.49 42 ILE E N 1
ATOM 5159 C CA . ILE E 1 44 ? -44.602 19.200 24.843 1.00 37.12 42 ILE E CA 1
ATOM 5160 C C . ILE E 1 44 ? -43.872 18.541 26.021 1.00 35.22 42 ILE E C 1
ATOM 5161 O O . ILE E 1 44 ? -44.534 17.981 26.867 1.00 34.34 42 ILE E O 1
ATOM 5166 N N . ALA E 1 45 ? -42.539 18.645 26.115 1.00 34.45 43 ALA E N 1
ATOM 5167 C CA . ALA E 1 45 ? -41.826 18.243 27.361 1.00 35.04 43 ALA E CA 1
ATOM 5168 C C . ALA E 1 45 ? -42.444 18.833 28.658 1.00 35.86 43 ALA E C 1
ATOM 5169 O O . ALA E 1 45 ? -42.638 18.091 29.606 1.00 34.40 43 ALA E O 1
ATOM 5171 N N A ASP E 1 46 ? -42.741 20.133 28.664 0.50 36.59 44 ASP E N 1
ATOM 5172 N N B ASP E 1 46 ? -42.728 20.147 28.658 0.50 37.56 44 ASP E N 1
ATOM 5173 C CA A ASP E 1 46 ? -43.372 20.794 29.822 0.50 37.65 44 ASP E CA 1
ATOM 5174 C CA B ASP E 1 46 ? -43.407 20.871 29.778 0.50 39.65 44 ASP E CA 1
ATOM 5175 C C A ASP E 1 46 ? -44.774 20.283 30.097 0.50 39.69 44 ASP E C 1
ATOM 5176 C C B ASP E 1 46 ? -44.772 20.305 30.088 0.50 40.72 44 ASP E C 1
ATOM 5177 O O A ASP E 1 46 ? -45.078 19.945 31.235 0.50 40.63 44 ASP E O 1
ATOM 5178 O O B ASP E 1 46 ? -45.043 19.946 31.228 0.50 41.47 44 ASP E O 1
ATOM 5187 N N . LEU E 1 47 ? -45.621 20.214 29.068 1.00 41.46 45 LEU E N 1
ATOM 5188 C CA . LEU E 1 47 ? -46.976 19.682 29.219 1.00 43.91 45 LEU E CA 1
ATOM 5189 C C . LEU E 1 47 ? -46.977 18.318 29.900 1.00 44.30 45 LEU E C 1
ATOM 5190 O O . LEU E 1 47 ? -47.737 18.108 30.840 1.00 46.02 45 LEU E O 1
ATOM 5195 N N . ALA E 1 48 ? -46.089 17.421 29.456 1.00 43.61 46 ALA E N 1
ATOM 5196 C CA . ALA E 1 48 ? -45.856 16.102 30.084 1.00 42.62 46 ALA E CA 1
ATOM 5197 C C . ALA E 1 48 ? -45.308 16.155 31.495 1.00 42.25 46 ALA E C 1
ATOM 5198 O O . ALA E 1 48 ? -45.426 15.191 32.222 1.00 41.71 46 ALA E O 1
ATOM 5200 N N . ALA E 1 49 ? -44.687 17.251 31.891 1.00 42.63 47 ALA E N 1
ATOM 5201 C CA . ALA E 1 49 ? -44.130 17.268 33.234 1.00 44.60 47 ALA E CA 1
ATOM 5202 C C . ALA E 1 49 ? -45.226 17.665 34.205 1.00 46.39 47 ALA E C 1
ATOM 5203 O O . ALA E 1 49 ? -45.277 17.146 35.318 1.00 46.25 47 ALA E O 1
ATOM 5205 N N . ASP E 1 50 ? -46.124 18.540 33.745 1.00 48.20 48 ASP E N 1
ATOM 5206 C CA . ASP E 1 50 ? -47.358 18.834 34.451 1.00 50.89 48 ASP E CA 1
ATOM 5207 C C . ASP E 1 50 ? -48.210 17.579 34.651 1.00 50.98 48 ASP E C 1
ATOM 5208 O O . ASP E 1 50 ? -48.827 17.411 35.719 1.00 52.13 48 ASP E O 1
ATOM 5213 N N . ARG E 1 51 ? -48.262 16.711 33.636 1.00 49.40 49 ARG E N 1
ATOM 5214 C CA . ARG E 1 51 ? -49.071 15.501 33.731 1.00 49.08 49 ARG E CA 1
ATOM 5215 C C . ARG E 1 51 ? -48.250 14.306 34.232 1.00 48.27 49 ARG E C 1
ATOM 5216 O O . ARG E 1 51 ? -48.701 13.173 34.193 1.00 48.25 49 ARG E O 1
ATOM 5224 N N . ARG E 1 52 ? -47.067 14.589 34.778 1.00 47.81 50 ARG E N 1
ATOM 5225 C CA . ARG E 1 52 ? -46.306 13.631 35.614 1.00 47.52 50 ARG E CA 1
ATOM 5226 C C . ARG E 1 52 ? -45.766 12.431 34.832 1.00 44.92 50 ARG E C 1
ATOM 5227 O O . ARG E 1 52 ? -45.450 11.385 35.396 1.00 43.09 50 ARG E O 1
ATOM 5235 N N . TYR E 1 53 ? -45.651 12.610 33.522 1.00 43.30 51 TYR E N 1
ATOM 5236 C CA . TYR E 1 53 ? -45.295 11.525 32.606 1.00 41.37 51 TYR E CA 1
ATOM 5237 C C . TYR E 1 53 ? -43.762 11.357 32.541 1.00 40.69 51 TYR E C 1
ATOM 5238 O O . TYR E 1 53 ? -43.147 11.607 31.518 1.00 40.27 51 TYR E O 1
ATOM 5247 N N . ARG E 1 54 ? -43.159 10.976 33.673 1.00 40.24 52 ARG E N 1
ATOM 5248 C CA . ARG E 1 54 ? -41.722 10.815 33.806 1.00 39.59 52 ARG E CA 1
ATOM 5249 C C . ARG E 1 54 ? -41.358 9.356 33.598 1.00 37.83 52 ARG E C 1
ATOM 5250 O O . ARG E 1 54 ? -41.770 8.475 34.372 1.00 38.62 52 ARG E O 1
ATOM 5258 N N . PRO E 1 55 ? -40.626 9.077 32.525 1.00 35.22 53 PRO E N 1
ATOM 5259 C CA . PRO E 1 55 ? -40.349 7.658 32.290 1.00 33.97 53 PRO E CA 1
ATOM 5260 C C . PRO E 1 55 ? -39.150 7.186 33.138 1.00 33.03 53 PRO E C 1
ATOM 5261 O O . PRO E 1 55 ? -38.284 7.997 33.477 1.00 31.86 53 PRO E O 1
ATOM 5265 N N . ASP E 1 56 ? -39.132 5.910 33.539 1.00 32.80 54 ASP E N 1
ATOM 5266 C CA . ASP E 1 56 ? -37.992 5.413 34.306 1.00 32.86 54 ASP E CA 1
ATOM 5267 C C . ASP E 1 56 ? -36.773 5.528 33.362 1.00 31.24 54 ASP E C 1
ATOM 5268 O O . ASP E 1 56 ? -35.779 6.205 33.666 1.00 32.02 54 ASP E O 1
ATOM 5273 N N . LEU E 1 57 ? -36.926 4.904 32.199 1.00 28.40 55 LEU E N 1
ATOM 5274 C CA . LEU E 1 57 ? -35.896 4.794 31.203 1.00 26.98 55 LEU E CA 1
ATOM 5275 C C . LEU E 1 57 ? -36.291 5.426 29.868 1.00 25.97 55 LEU E C 1
ATOM 5276 O O . LEU E 1 57 ? -37.439 5.330 29.470 1.00 26.93 55 LEU E O 1
ATOM 5281 N N . ILE E 1 58 ? -35.320 6.061 29.218 1.00 24.33 56 ILE E N 1
ATOM 5282 C CA . ILE E 1 58 ? -35.389 6.601 27.836 1.00 22.63 56 ILE E CA 1
ATOM 5283 C C . ILE E 1 58 ? -34.364 5.957 26.862 1.00 21.35 56 ILE E C 1
ATOM 5284 O O . ILE E 1 58 ? -33.194 5.867 27.141 1.00 19.20 56 ILE E O 1
ATOM 5289 N N . LEU E 1 59 ? -34.868 5.506 25.719 1.00 21.36 57 LEU E N 1
ATOM 5290 C CA . LEU E 1 59 ? -34.088 4.905 24.673 1.00 21.47 57 LEU E CA 1
ATOM 5291 C C . LEU E 1 59 ? -34.405 5.700 23.492 1.00 21.07 57 LEU E C 1
ATOM 5292 O O . LEU E 1 59 ? -35.555 5.843 23.076 1.00 22.29 57 LEU E O 1
ATOM 5297 N N . SER E 1 60 ? -33.365 6.275 22.985 1.00 21.26 58 SER E N 1
ATOM 5298 C CA . SER E 1 60 ? -33.452 7.231 21.922 1.00 21.93 58 SER E CA 1
ATOM 5299 C C . SER E 1 60 ? -32.406 6.972 20.831 1.00 23.21 58 SER E C 1
ATOM 5300 O O . SER E 1 60 ? -31.216 6.589 21.088 1.00 22.63 58 SER E O 1
ATOM 5303 N N . SER E 1 61 ? -32.850 7.244 19.616 1.00 23.27 59 SER E N 1
ATOM 5304 C CA . SER E 1 61 ? -31.977 7.303 18.475 1.00 24.43 59 SER E CA 1
ATOM 5305 C C . SER E 1 61 ? -30.855 8.363 18.634 1.00 24.60 59 SER E C 1
ATOM 5306 O O . SER E 1 61 ? -31.023 9.387 19.248 1.00 24.57 59 SER E O 1
ATOM 5309 N N . THR E 1 62 ? -29.713 8.078 18.045 1.00 26.27 60 THR E N 1
ATOM 5310 C CA . THR E 1 62 ? -28.522 8.900 18.112 1.00 26.20 60 THR E CA 1
ATOM 5311 C C . THR E 1 62 ? -28.521 10.023 17.069 1.00 27.07 60 THR E C 1
ATOM 5312 O O . THR E 1 62 ? -27.651 10.855 17.124 1.00 26.35 60 THR E O 1
ATOM 5316 N N . ALA E 1 63 ? -29.449 10.019 16.103 1.00 28.36 61 ALA E N 1
ATOM 5317 C CA . ALA E 1 63 ? -29.619 11.169 15.210 1.00 29.53 61 ALA E CA 1
ATOM 5318 C C . ALA E 1 63 ? -29.826 12.423 16.051 1.00 29.98 61 ALA E C 1
ATOM 5319 O O . ALA E 1 63 ? -30.634 12.386 16.983 1.00 28.52 61 ALA E O 1
ATOM 5321 N N . ALA E 1 64 ? -29.117 13.511 15.683 1.00 30.08 62 ALA E N 1
ATOM 5322 C CA . ALA E 1 64 ? -29.115 14.785 16.403 1.00 30.28 62 ALA E CA 1
ATOM 5323 C C . ALA E 1 64 ? -30.457 15.253 16.919 1.00 30.52 62 ALA E C 1
ATOM 5324 O O . ALA E 1 64 ? -30.562 15.748 18.074 1.00 30.23 62 ALA E O 1
ATOM 5326 N N . ARG E 1 65 ? -31.457 15.115 16.043 1.00 30.10 63 ARG E N 1
ATOM 5327 C CA . ARG E 1 65 ? -32.798 15.643 16.229 1.00 29.15 63 ARG E CA 1
ATOM 5328 C C . ARG E 1 65 ? -33.574 14.904 17.301 1.00 28.44 63 ARG E C 1
ATOM 5329 O O . ARG E 1 65 ? -34.336 15.511 18.043 1.00 27.49 63 ARG E O 1
ATOM 5337 N N . CYS E 1 66 ? -33.349 13.597 17.396 1.00 28.31 64 CYS E N 1
ATOM 5338 C CA . CYS E 1 66 ? -33.830 12.794 18.529 1.00 28.48 64 CYS E CA 1
ATOM 5339 C C . CYS E 1 66 ? -33.135 13.208 19.806 1.00 27.30 64 CYS E C 1
ATOM 5340 O O . CYS E 1 66 ? -33.811 13.446 20.759 1.00 26.84 64 CYS E O 1
ATOM 5343 N N . ARG E 1 67 ? -31.793 13.283 19.816 1.00 26.58 65 ARG E N 1
ATOM 5344 C CA . ARG E 1 67 ? -30.980 13.833 20.955 1.00 26.42 65 ARG E CA 1
ATOM 5345 C C . ARG E 1 67 ? -31.484 15.168 21.512 1.00 26.09 65 ARG E C 1
ATOM 5346 O O . ARG E 1 67 ? -31.674 15.310 22.699 1.00 26.69 65 ARG E O 1
ATOM 5354 N N . GLN E 1 68 ? -31.704 16.140 20.647 1.00 26.66 66 GLN E N 1
ATOM 5355 C CA . GLN E 1 68 ? -32.198 17.459 21.070 1.00 27.69 66 GLN E CA 1
ATOM 5356 C C . GLN E 1 68 ? -33.637 17.406 21.594 1.00 28.60 66 GLN E C 1
ATOM 5357 O O . GLN E 1 68 ? -34.001 18.233 22.449 1.00 29.11 66 GLN E O 1
ATOM 5363 N N . THR E 1 69 ? -34.430 16.438 21.091 1.00 28.76 67 THR E N 1
ATOM 5364 C CA . THR E 1 69 ? -35.793 16.220 21.545 1.00 28.14 67 THR E CA 1
ATOM 5365 C C . THR E 1 69 ? -35.782 15.634 22.966 1.00 29.72 67 THR E C 1
ATOM 5366 O O . THR E 1 69 ? -36.619 15.994 23.803 1.00 29.59 67 THR E O 1
ATOM 5370 N N . THR E 1 70 ? -34.818 14.744 23.194 1.00 30.09 68 THR E N 1
ATOM 5371 C CA . THR E 1 70 ? -34.496 14.142 24.484 1.00 30.89 68 THR E CA 1
ATOM 5372 C C . THR E 1 70 ? -33.925 15.138 25.513 1.00 31.55 68 THR E C 1
ATOM 5373 O O . THR E 1 70 ? -34.210 15.011 26.715 1.00 32.09 68 THR E O 1
ATOM 5377 N N . GLN E 1 71 ? -33.118 16.101 25.059 1.00 31.29 69 GLN E N 1
ATOM 5378 C CA . GLN E 1 71 ? -32.596 17.118 25.945 1.00 31.84 69 GLN E CA 1
ATOM 5379 C C . GLN E 1 71 ? -33.705 17.957 26.543 1.00 31.20 69 GLN E C 1
ATOM 5380 O O . GLN E 1 71 ? -33.595 18.317 27.682 1.00 31.24 69 GLN E O 1
ATOM 5386 N N . ALA E 1 72 ? -34.728 18.325 25.775 1.00 32.05 70 ALA E N 1
ATOM 5387 C CA . ALA E 1 72 ? -35.908 19.104 26.294 1.00 33.48 70 ALA E CA 1
ATOM 5388 C C . ALA E 1 72 ? -36.570 18.353 27.398 1.00 34.69 70 ALA E C 1
ATOM 5389 O O . ALA E 1 72 ? -36.907 18.929 28.448 1.00 35.75 70 ALA E O 1
ATOM 5391 N N . TRP E 1 73 ? -36.721 17.052 27.190 1.00 35.38 71 TRP E N 1
ATOM 5392 C CA . TRP E 1 73 ? -37.294 16.243 28.236 1.00 37.35 71 TRP E CA 1
ATOM 5393 C C . TRP E 1 73 ? -36.495 16.243 29.505 1.00 38.16 71 TRP E C 1
ATOM 5394 O O . TRP E 1 73 ? -37.083 16.429 30.553 1.00 39.29 71 TRP E O 1
ATOM 5405 N N . GLN E 1 74 ? -35.176 16.103 29.378 1.00 38.87 72 GLN E N 1
ATOM 5406 C CA . GLN E 1 74 ? -34.187 16.250 30.459 1.00 40.29 72 GLN E CA 1
ATOM 5407 C C . GLN E 1 74 ? -34.322 17.516 31.290 1.00 40.81 72 GLN E C 1
ATOM 5408 O O . GLN E 1 74 ? -34.264 17.460 32.510 1.00 40.49 72 GLN E O 1
ATOM 5414 N N . ARG E 1 75 ? -34.517 18.637 30.590 1.00 41.31 73 ARG E N 1
ATOM 5415 C CA . ARG E 1 75 ? -34.619 19.980 31.129 1.00 41.98 73 ARG E CA 1
ATOM 5416 C C . ARG E 1 75 ? -35.939 20.179 31.869 1.00 42.89 73 ARG E C 1
ATOM 5417 O O . ARG E 1 75 ? -35.999 20.846 32.909 1.00 41.78 73 ARG E O 1
ATOM 5425 N N . ALA E 1 76 ? -37.001 19.634 31.274 1.00 44.07 74 ALA E N 1
ATOM 5426 C CA . ALA E 1 76 ? -38.365 19.724 31.787 1.00 45.89 74 ALA E CA 1
ATOM 5427 C C . ALA E 1 76 ? -38.535 18.966 33.099 1.00 47.37 74 ALA E C 1
ATOM 5428 O O . ALA E 1 76 ? -39.092 19.484 34.056 1.00 47.45 74 ALA E O 1
ATOM 5430 N N . PHE E 1 77 ? -38.066 17.725 33.115 1.00 48.62 75 PHE E N 1
ATOM 5431 C CA . PHE E 1 77 ? -38.051 16.935 34.330 1.00 50.11 75 PHE E CA 1
ATOM 5432 C C . PHE E 1 77 ? -36.779 17.259 35.063 1.00 50.62 75 PHE E C 1
ATOM 5433 O O . PHE E 1 77 ? -36.551 16.707 36.122 1.00 52.81 75 PHE E O 1
ATOM 5441 N N . GLY E 1 80 ? -32.430 13.320 35.894 1.00 45.35 78 GLY E N 1
ATOM 5442 C CA . GLY E 1 80 ? -32.780 12.185 36.764 1.00 46.31 78 GLY E CA 1
ATOM 5443 C C . GLY E 1 80 ? -33.158 10.863 36.092 1.00 45.56 78 GLY E C 1
ATOM 5444 O O . GLY E 1 80 ? -33.309 9.807 36.767 1.00 46.45 78 GLY E O 1
ATOM 5445 N N . ILE E 1 81 ? -33.308 10.920 34.771 1.00 43.44 79 ILE E N 1
ATOM 5446 C CA . ILE E 1 81 ? -33.741 9.793 33.965 1.00 40.90 79 ILE E CA 1
ATOM 5447 C C . ILE E 1 81 ? -32.543 8.990 33.454 1.00 41.12 79 ILE E C 1
ATOM 5448 O O . ILE E 1 81 ? -31.519 9.545 33.079 1.00 40.36 79 ILE E O 1
ATOM 5453 N N . ASP E 1 82 ? -32.672 7.668 33.519 1.00 41.01 80 ASP E N 1
ATOM 5454 C CA . ASP E 1 82 ? -31.869 6.763 32.712 1.00 40.59 80 ASP E CA 1
ATOM 5455 C C . ASP E 1 82 ? -32.231 6.921 31.193 1.00 38.40 80 ASP E C 1
ATOM 5456 O O . ASP E 1 82 ? -33.304 6.574 30.771 1.00 35.03 80 ASP E O 1
ATOM 5461 N N . ILE E 1 83 ? -31.256 7.492 30.454 1.00 36.83 81 ILE E N 1
ATOM 5462 C CA . ILE E 1 83 ? -31.243 7.823 29.042 1.00 34.51 81 ILE E CA 1
ATOM 5463 C C . ILE E 1 83 ? -30.097 7.069 28.287 1.00 32.80 81 ILE E C 1
ATOM 5464 O O . ILE E 1 83 ? -28.905 7.303 28.557 1.00 32.59 81 ILE E O 1
ATOM 5469 N N . VAL E 1 84 ? -30.468 6.211 27.342 1.00 28.52 82 VAL E N 1
ATOM 5470 C CA . VAL E 1 84 ? -29.527 5.336 26.623 1.00 27.51 82 VAL E CA 1
ATOM 5471 C C . VAL E 1 84 ? -29.772 5.577 25.109 1.00 26.17 82 VAL E C 1
ATOM 5472 O O . VAL E 1 84 ? -30.957 5.696 24.684 1.00 23.87 82 VAL E O 1
ATOM 5476 N N . TYR E 1 85 ? -28.674 5.734 24.356 1.00 24.02 83 TYR E N 1
ATOM 5477 C CA . TYR E 1 85 ? -28.690 6.066 22.903 1.00 23.59 83 TYR E CA 1
ATOM 5478 C C . TYR E 1 85 ? -28.378 4.807 22.147 1.00 24.88 83 TYR E C 1
ATOM 5479 O O . TYR E 1 85 ? -27.417 4.143 22.452 1.00 24.48 83 TYR E O 1
ATOM 5488 N N . ILE E 1 86 ? -29.226 4.449 21.198 1.00 27.60 84 ILE E N 1
ATOM 5489 C CA . ILE E 1 86 ? -28.994 3.285 20.318 1.00 31.09 84 ILE E CA 1
ATOM 5490 C C . ILE E 1 86 ? -29.031 3.766 18.853 1.00 33.85 84 ILE E C 1
ATOM 5491 O O . ILE E 1 86 ? -30.091 4.221 18.385 1.00 34.17 84 ILE E O 1
ATOM 5496 N N . ASP E 1 87 ? -27.891 3.669 18.145 1.00 36.72 85 ASP E N 1
ATOM 5497 C CA . ASP E 1 87 ? -27.756 4.131 16.752 1.00 38.52 85 ASP E CA 1
ATOM 5498 C C . ASP E 1 87 ? -28.774 3.373 15.932 1.00 39.48 85 ASP E C 1
ATOM 5499 O O . ASP E 1 87 ? -29.315 3.912 14.969 1.00 37.57 85 ASP E O 1
ATOM 5504 N N . GLU E 1 88 ? -29.004 2.108 16.311 1.00 40.80 86 GLU E N 1
ATOM 5505 C CA . GLU E 1 88 ? -29.924 1.232 15.575 1.00 43.16 86 GLU E CA 1
ATOM 5506 C C . GLU E 1 88 ? -31.427 1.527 15.755 1.00 42.42 86 GLU E C 1
ATOM 5507 O O . GLU E 1 88 ? -32.275 0.771 15.306 1.00 43.74 86 GLU E O 1
ATOM 5521 N N . TYR E 1 90 ? -31.994 4.383 14.537 1.00 40.15 88 TYR E N 1
ATOM 5522 C CA . TYR E 1 90 ? -31.891 5.322 13.447 1.00 39.80 88 TYR E CA 1
ATOM 5523 C C . TYR E 1 90 ? -32.026 4.556 12.167 1.00 41.28 88 TYR E C 1
ATOM 5524 O O . TYR E 1 90 ? -31.133 3.810 11.798 1.00 40.96 88 TYR E O 1
ATOM 5533 N N . ASN E 1 91 ? -33.152 4.786 11.488 1.00 43.36 89 ASN E N 1
ATOM 5534 C CA . ASN E 1 91 ? -33.576 4.020 10.306 1.00 46.18 89 ASN E CA 1
ATOM 5535 C C . ASN E 1 91 ? -33.718 2.532 10.613 1.00 49.18 89 ASN E C 1
ATOM 5536 O O . ASN E 1 91 ? -32.885 1.724 10.152 1.00 50.26 89 ASN E O 1
ATOM 5541 N N . ALA E 1 92 ? -34.782 2.200 11.365 1.00 50.97 90 ALA E N 1
ATOM 5542 C CA . ALA E 1 92 ? -35.055 0.852 11.905 1.00 54.07 90 ALA E CA 1
ATOM 5543 C C . ALA E 1 92 ? -36.401 0.266 11.403 1.00 56.53 90 ALA E C 1
ATOM 5544 O O . ALA E 1 92 ? -37.162 0.965 10.726 1.00 57.93 90 ALA E O 1
ATOM 5546 N N . ARG E 1 93 ? -36.685 -1.006 11.705 1.00 58.61 91 ARG E N 1
ATOM 5547 C CA . ARG E 1 93 ? -38.005 -1.598 11.466 1.00 60.43 91 ARG E CA 1
ATOM 5548 C C . ARG E 1 93 ? -38.850 -1.481 12.742 1.00 59.02 91 ARG E C 1
ATOM 5549 O O . ARG E 1 93 ? -38.292 -1.389 13.846 1.00 57.69 91 ARG E O 1
ATOM 5557 N N . SER E 1 94 ? -40.181 -1.519 12.609 1.00 57.76 92 SER E N 1
ATOM 5558 C CA . SER E 1 94 ? -41.043 -1.455 13.789 1.00 56.17 92 SER E CA 1
ATOM 5559 C C . SER E 1 94 ? -40.782 -2.615 14.742 1.00 56.36 92 SER E C 1
ATOM 5560 O O . SER E 1 94 ? -40.994 -2.496 15.939 1.00 55.49 92 SER E O 1
ATOM 5563 N N . GLU E 1 95 ? -40.329 -3.743 14.204 1.00 56.44 93 GLU E N 1
ATOM 5564 C CA . GLU E 1 95 ? -39.968 -4.879 15.038 1.00 56.45 93 GLU E CA 1
ATOM 5565 C C . GLU E 1 95 ? -38.899 -4.522 16.093 1.00 53.63 93 GLU E C 1
ATOM 5566 O O . GLU E 1 95 ? -38.923 -5.013 17.217 1.00 53.26 93 GLU E O 1
ATOM 5572 N N . THR E 1 96 ? -37.975 -3.659 15.709 1.00 49.80 94 THR E N 1
ATOM 5573 C CA . THR E 1 96 ? -36.900 -3.244 16.580 1.00 46.19 94 THR E CA 1
ATOM 5574 C C . THR E 1 96 ? -37.409 -2.478 17.786 1.00 42.80 94 THR E C 1
ATOM 5575 O O . THR E 1 96 ? -36.897 -2.692 18.884 1.00 42.14 94 THR E O 1
ATOM 5579 N N . TYR E 1 97 ? -38.420 -1.618 17.595 1.00 38.78 95 TYR E N 1
ATOM 5580 C CA . TYR E 1 97 ? -38.918 -0.770 18.694 1.00 34.04 95 TYR E CA 1
ATOM 5581 C C . TYR E 1 97 ? -39.669 -1.643 19.719 1.00 32.36 95 TYR E C 1
ATOM 5582 O O . TYR E 1 97 ? -39.354 -1.624 20.903 1.00 31.23 95 TYR E O 1
ATOM 5591 N N . LEU E 1 98 ? -40.634 -2.415 19.242 1.00 30.06 96 LEU E N 1
ATOM 5592 C CA . LEU E 1 98 ? -41.279 -3.453 20.010 1.00 29.78 96 LEU E CA 1
ATOM 5593 C C . LEU E 1 98 ? -40.320 -4.345 20.797 1.00 28.75 96 LEU E C 1
ATOM 5594 O O . LEU E 1 98 ? -40.597 -4.648 21.948 1.00 27.69 96 LEU E O 1
ATOM 5599 N N . SER E 1 99 ? -39.243 -4.792 20.155 1.00 29.42 97 SER E N 1
ATOM 5600 C CA . SER E 1 99 ? -38.151 -5.600 20.769 1.00 31.44 97 SER E CA 1
ATOM 5601 C C . SER E 1 99 ? -37.550 -4.921 21.977 1.00 30.21 97 SER E C 1
ATOM 5602 O O . SER E 1 99 ? -37.507 -5.494 23.045 1.00 29.50 97 SER E O 1
ATOM 5605 N N . LEU E 1 100 ? -37.133 -3.681 21.756 1.00 29.74 98 LEU E N 1
ATOM 5606 C CA . LEU E 1 100 ? -36.549 -2.777 22.756 1.00 29.19 98 LEU E CA 1
ATOM 5607 C C . LEU E 1 100 ? -37.364 -2.539 24.036 1.00 29.42 98 LEU E C 1
ATOM 5608 O O . LEU E 1 100 ? -36.781 -2.533 25.126 1.00 27.80 98 LEU E O 1
ATOM 5613 N N . ILE E 1 101 ? -38.683 -2.358 23.877 1.00 29.64 99 ILE E N 1
ATOM 5614 C CA . ILE E 1 101 ? -39.646 -2.227 24.966 1.00 30.93 99 ILE E CA 1
ATOM 5615 C C . ILE E 1 101 ? -39.841 -3.572 25.712 1.00 33.41 99 ILE E C 1
ATOM 5616 O O . ILE E 1 101 ? -39.828 -3.646 26.969 1.00 33.08 99 ILE E O 1
ATOM 5621 N N . ALA E 1 102 ? -40.076 -4.624 24.935 1.00 34.64 100 ALA E N 1
ATOM 5622 C CA . ALA E 1 102 ? -40.302 -5.940 25.530 1.00 36.19 100 ALA E CA 1
ATOM 5623 C C . ALA E 1 102 ? -39.083 -6.376 26.367 1.00 36.65 100 ALA E C 1
ATOM 5624 O O . ALA E 1 102 ? -39.284 -6.956 27.461 1.00 38.01 100 ALA E O 1
ATOM 5626 N N . ALA E 1 103 ? -37.859 -6.108 25.873 1.00 35.00 101 ALA E N 1
ATOM 5627 C CA . ALA E 1 103 ? -36.649 -6.504 26.578 1.00 36.27 101 ALA E CA 1
ATOM 5628 C C . ALA E 1 103 ? -36.443 -5.905 27.973 1.00 36.44 101 ALA E C 1
ATOM 5629 O O . ALA E 1 103 ? -35.752 -6.488 28.778 1.00 37.29 101 ALA E O 1
ATOM 5631 N N . GLN E 1 104 ? -37.033 -4.747 28.254 1.00 37.44 102 GLN E N 1
ATOM 5632 C CA . GLN E 1 104 ? -36.775 -4.002 29.504 1.00 37.31 102 GLN E CA 1
ATOM 5633 C C . GLN E 1 104 ? -37.631 -4.507 30.672 1.00 39.30 102 GLN E C 1
ATOM 5634 O O . GLN E 1 104 ? -38.494 -3.773 31.181 1.00 37.64 102 GLN E O 1
ATOM 5640 N N . THR E 1 105 ? -37.349 -5.747 31.089 1.00 42.50 103 THR E N 1
ATOM 5641 C CA . THR E 1 105 ? -38.255 -6.573 31.901 1.00 46.91 103 THR E CA 1
ATOM 5642 C C . THR E 1 105 ? -38.473 -6.174 33.344 1.00 47.72 103 THR E C 1
ATOM 5643 O O . THR E 1 105 ? -39.452 -6.587 33.973 1.00 47.73 103 THR E O 1
ATOM 5647 N N A GLU E 1 106 ? -37.547 -5.377 33.853 0.50 47.84 104 GLU E N 1
ATOM 5648 N N B GLU E 1 106 ? -37.538 -5.434 33.923 0.50 47.89 104 GLU E N 1
ATOM 5649 C CA A GLU E 1 106 ? -37.513 -5.039 35.257 0.50 48.27 104 GLU E CA 1
ATOM 5650 C CA B GLU E 1 106 ? -37.710 -5.029 35.315 0.50 48.36 104 GLU E CA 1
ATOM 5651 C C A GLU E 1 106 ? -37.678 -3.530 35.409 0.50 46.88 104 GLU E C 1
ATOM 5652 C C B GLU E 1 106 ? -37.757 -3.527 35.439 0.50 46.91 104 GLU E C 1
ATOM 5653 O O A GLU E 1 106 ? -37.331 -2.964 36.446 0.50 47.04 104 GLU E O 1
ATOM 5654 O O B GLU E 1 106 ? -37.391 -2.959 36.469 0.50 47.08 104 GLU E O 1
ATOM 5665 N N . VAL E 1 107 ? -38.233 -2.902 34.369 1.00 45.63 105 VAL E N 1
ATOM 5666 C CA . VAL E 1 107 ? -38.381 -1.447 34.270 1.00 43.15 105 VAL E CA 1
ATOM 5667 C C . VAL E 1 107 ? -39.849 -1.124 34.087 1.00 41.91 105 VAL E C 1
ATOM 5668 O O . VAL E 1 107 ? -40.499 -1.606 33.149 1.00 42.63 105 VAL E O 1
ATOM 5672 N N . GLN E 1 108 ? -40.384 -0.303 34.969 1.00 39.22 106 GLN E N 1
ATOM 5673 C CA . GLN E 1 108 ? -41.807 -0.078 34.973 1.00 37.79 106 GLN E CA 1
ATOM 5674 C C . GLN E 1 108 ? -42.300 0.776 33.795 1.00 34.79 106 GLN E C 1
ATOM 5675 O O . GLN E 1 108 ? -43.224 0.367 33.081 1.00 33.33 106 GLN E O 1
ATOM 5681 N N . SER E 1 109 ? -41.715 1.971 33.643 1.00 31.50 107 SER E N 1
ATOM 5682 C CA . SER E 1 109 ? -41.979 2.832 32.508 1.00 29.80 107 SER E CA 1
ATOM 5683 C C . SER E 1 109 ? -40.757 3.073 31.555 1.00 29.47 107 SER E C 1
ATOM 5684 O O . SER E 1 109 ? -39.608 3.352 31.979 1.00 28.09 107 SER E O 1
ATOM 5687 N N . VAL E 1 110 ? -41.004 2.955 30.254 1.00 29.42 108 VAL E N 1
ATOM 5688 C CA . VAL E 1 110 ? -39.905 3.093 29.284 1.00 29.61 108 VAL E CA 1
ATOM 5689 C C . VAL E 1 110 ? -40.392 4.072 28.270 1.00 28.06 108 VAL E C 1
ATOM 5690 O O . VAL E 1 110 ? -41.610 4.132 28.055 1.00 28.52 108 VAL E O 1
ATOM 5702 N N . LEU E 1 112 ? -39.564 5.598 24.317 1.00 24.34 110 LEU E N 1
ATOM 5703 C CA . LEU E 1 112 ? -38.856 5.547 23.032 1.00 25.31 110 LEU E CA 1
ATOM 5704 C C . LEU E 1 112 ? -38.848 6.889 22.337 1.00 24.92 110 LEU E C 1
ATOM 5705 O O . LEU E 1 112 ? -39.907 7.403 22.069 1.00 25.84 110 LEU E O 1
ATOM 5710 N N . VAL E 1 113 ? -37.657 7.393 22.009 1.00 24.71 111 VAL E N 1
ATOM 5711 C CA . VAL E 1 113 ? -37.460 8.496 21.048 1.00 24.11 111 VAL E CA 1
ATOM 5712 C C . VAL E 1 113 ? -36.849 8.089 19.655 1.00 25.17 111 VAL E C 1
ATOM 5713 O O . VAL E 1 113 ? -35.715 7.631 19.544 1.00 24.60 111 VAL E O 1
ATOM 5717 N N . GLY E 1 114 ? -37.634 8.301 18.601 1.00 25.33 112 GLY E N 1
ATOM 5718 C CA . GLY E 1 114 ? -37.281 7.910 17.247 1.00 25.40 112 GLY E CA 1
ATOM 5719 C C . GLY E 1 114 ? -38.086 8.521 16.111 1.00 25.92 112 GLY E C 1
ATOM 5720 O O . GLY E 1 114 ? -38.717 9.582 16.224 1.00 25.72 112 GLY E O 1
ATOM 5721 N N . HIS E 1 115 ? -38.027 7.817 14.995 1.00 26.96 113 HIS E N 1
ATOM 5722 C CA . HIS E 1 115 ? -38.369 8.328 13.685 1.00 27.20 113 HIS E CA 1
ATOM 5723 C C . HIS E 1 115 ? -39.611 7.657 13.160 1.00 27.64 113 HIS E C 1
ATOM 5724 O O . HIS E 1 115 ? -39.877 6.522 13.453 1.00 28.05 113 HIS E O 1
ATOM 5731 N N . ASN E 1 116 ? -40.378 8.362 12.359 1.00 29.09 114 ASN E N 1
ATOM 5732 C CA . ASN E 1 116 ? -41.323 7.696 11.472 1.00 30.40 114 ASN E CA 1
ATOM 5733 C C . ASN E 1 116 ? -40.542 7.110 10.290 1.00 30.65 114 ASN E C 1
ATOM 5734 O O . ASN E 1 116 ? -39.513 7.681 9.915 1.00 31.62 114 ASN E O 1
ATOM 5739 N N . PRO E 1 117 ? -41.005 5.992 9.687 1.00 31.17 115 PRO E N 1
ATOM 5740 C CA . PRO E 1 117 ? -42.276 5.254 9.861 1.00 31.26 115 PRO E CA 1
ATOM 5741 C C . PRO E 1 117 ? -42.343 4.279 11.045 1.00 31.46 115 PRO E C 1
ATOM 5742 O O . PRO E 1 117 ? -43.454 3.832 11.420 1.00 31.97 115 PRO E O 1
ATOM 5746 N N A THR E 1 118 ? -41.184 3.979 11.625 0.50 31.65 116 THR E N 1
ATOM 5747 N N B THR E 1 118 ? -41.178 3.992 11.632 0.50 30.74 116 THR E N 1
ATOM 5748 C CA A THR E 1 118 ? -41.041 2.997 12.694 0.50 32.34 116 THR E CA 1
ATOM 5749 C CA B THR E 1 118 ? -41.028 2.998 12.691 0.50 30.24 116 THR E CA 1
ATOM 5750 C C A THR E 1 118 ? -41.948 3.268 13.880 0.50 32.50 116 THR E C 1
ATOM 5751 C C B THR E 1 118 ? -41.926 3.266 13.892 0.50 31.51 116 THR E C 1
ATOM 5752 O O A THR E 1 118 ? -42.578 2.346 14.397 0.50 32.68 116 THR E O 1
ATOM 5753 O O B THR E 1 118 ? -42.541 2.341 14.420 0.50 31.72 116 THR E O 1
ATOM 5768 N N . GLU E 1 120 ? -44.784 5.340 14.079 1.00 36.79 118 GLU E N 1
ATOM 5769 C CA . GLU E 1 120 ? -46.121 5.006 13.534 1.00 37.32 118 GLU E CA 1
ATOM 5770 C C . GLU E 1 120 ? -46.449 3.504 13.482 1.00 36.69 118 GLU E C 1
ATOM 5771 O O . GLU E 1 120 ? -47.559 3.129 13.843 1.00 36.39 118 GLU E O 1
ATOM 5777 N N . ALA E 1 121 ? -45.513 2.655 13.030 1.00 34.83 119 ALA E N 1
ATOM 5778 C CA . ALA E 1 121 ? -45.821 1.200 12.846 1.00 34.77 119 ALA E CA 1
ATOM 5779 C C . ALA E 1 121 ? -45.676 0.457 14.132 1.00 33.72 119 ALA E C 1
ATOM 5780 O O . ALA E 1 121 ? -46.161 -0.637 14.278 1.00 34.44 119 ALA E O 1
ATOM 5782 N N . THR E 1 122 ? -44.986 1.080 15.069 1.00 32.92 120 THR E N 1
ATOM 5783 C CA . THR E 1 122 ? -44.946 0.596 16.428 1.00 32.68 120 THR E CA 1
ATOM 5784 C C . THR E 1 122 ? -46.280 0.786 17.159 1.00 32.52 120 THR E C 1
ATOM 5785 O O . THR E 1 122 ? -46.673 -0.068 17.880 1.00 33.56 120 THR E O 1
ATOM 5789 N N . LEU E 1 123 ? -46.957 1.898 16.950 1.00 32.20 121 LEU E N 1
ATOM 5790 C CA . LEU E 1 123 ? -48.119 2.236 17.718 1.00 33.54 121 LEU E CA 1
ATOM 5791 C C . LEU E 1 123 ? -49.249 1.338 17.250 1.00 35.18 121 LEU E C 1
ATOM 5792 O O . LEU E 1 123 ? -50.120 0.896 18.034 1.00 33.82 121 LEU E O 1
ATOM 5797 N N . GLU E 1 124 ? -49.199 1.141 15.943 1.00 35.89 122 GLU E N 1
ATOM 5798 C CA . GLU E 1 124 ? -50.102 0.357 15.189 1.00 38.71 122 GLU E CA 1
ATOM 5799 C C . GLU E 1 124 ? -49.973 -1.091 15.562 1.00 39.89 122 GLU E C 1
ATOM 5800 O O . GLU E 1 124 ? -50.935 -1.800 15.444 1.00 40.98 122 GLU E O 1
ATOM 5806 N N . ALA E 1 125 ? -48.820 -1.546 16.017 1.00 41.60 123 ALA E N 1
ATOM 5807 C CA . ALA E 1 125 ? -48.731 -2.961 16.417 1.00 45.78 123 ALA E CA 1
ATOM 5808 C C . ALA E 1 125 ? -49.464 -3.179 17.739 1.00 47.46 123 ALA E C 1
ATOM 5809 O O . ALA E 1 125 ? -50.067 -4.243 17.966 1.00 48.20 123 ALA E O 1
ATOM 5819 N N . ILE E 1 127 ? -52.064 -0.975 19.235 1.00 46.74 125 ILE E N 1
ATOM 5820 C CA . ILE E 1 127 ? -53.378 -0.427 19.569 1.00 45.63 125 ILE E CA 1
ATOM 5821 C C . ILE E 1 127 ? -54.373 -0.853 18.504 1.00 48.31 125 ILE E C 1
ATOM 5822 O O . ILE E 1 127 ? -55.588 -0.807 18.718 1.00 48.14 125 ILE E O 1
ATOM 5827 N N . GLY E 1 128 ? -53.820 -1.307 17.374 1.00 49.83 126 GLY E N 1
ATOM 5828 C CA . GLY E 1 128 ? -54.582 -1.751 16.222 1.00 52.26 126 GLY E CA 1
ATOM 5829 C C . GLY E 1 128 ? -54.677 -0.725 15.115 1.00 53.18 126 GLY E C 1
ATOM 5830 O O . GLY E 1 128 ? -54.648 0.485 15.371 1.00 50.88 126 GLY E O 1
ATOM 5831 N N . GLU E 1 129 ? -54.795 -1.247 13.889 1.00 56.27 127 GLU E N 1
ATOM 5832 C CA . GLU E 1 129 ? -54.934 -0.484 12.632 1.00 58.54 127 GLU E CA 1
ATOM 5833 C C . GLU E 1 129 ? -56.005 0.611 12.690 1.00 59.74 127 GLU E C 1
ATOM 5834 O O . GLU E 1 129 ? -55.759 1.769 12.322 1.00 58.10 127 GLU E O 1
ATOM 5840 N N . ASP E 1 130 ? -57.171 0.212 13.195 1.00 61.53 128 ASP E N 1
ATOM 5841 C CA . ASP E 1 130 ? -58.358 1.033 13.288 1.00 63.21 128 ASP E CA 1
ATOM 5842 C C . ASP E 1 130 ? -58.282 2.150 14.330 1.00 63.38 128 ASP E C 1
ATOM 5843 O O . ASP E 1 130 ? -58.547 3.297 13.991 1.00 62.54 128 ASP E O 1
ATOM 5848 N N . LEU E 1 131 ? -57.904 1.822 15.572 1.00 64.25 129 LEU E N 1
ATOM 5849 C CA . LEU E 1 131 ? -57.645 2.835 16.621 1.00 64.69 129 LEU E CA 1
ATOM 5850 C C . LEU E 1 131 ? -56.469 3.776 16.292 1.00 63.82 129 LEU E C 1
ATOM 5851 O O . LEU E 1 131 ? -56.407 4.912 16.794 1.00 63.01 129 LEU E O 1
ATOM 5856 N N . LEU E 1 132 ? -55.539 3.307 15.463 1.00 63.41 130 LEU E N 1
ATOM 5857 C CA . LEU E 1 132 ? -54.489 4.177 14.941 1.00 62.58 130 LEU E CA 1
ATOM 5858 C C . LEU E 1 132 ? -55.087 5.206 13.974 1.00 62.52 130 LEU E C 1
ATOM 5859 O O . LEU E 1 132 ? -55.100 6.402 14.277 1.00 61.19 130 LEU E O 1
ATOM 5864 N N . HIS E 1 133 ? -55.602 4.751 12.833 1.00 63.46 131 HIS E N 1
ATOM 5865 C CA . HIS E 1 133 ? -56.153 5.681 11.848 1.00 64.54 131 HIS E CA 1
ATOM 5866 C C . HIS E 1 133 ? -57.260 6.517 12.469 1.00 64.80 131 HIS E C 1
ATOM 5867 O O . HIS E 1 133 ? -57.444 7.668 12.086 1.00 63.92 131 HIS E O 1
ATOM 5874 N N . ALA E 1 134 ? -57.949 5.931 13.448 1.00 65.60 132 ALA E N 1
ATOM 5875 C CA . ALA E 1 134 ? -58.871 6.650 14.318 1.00 67.20 132 ALA E CA 1
ATOM 5876 C C . ALA E 1 134 ? -58.249 7.836 15.004 1.00 66.28 132 ALA E C 1
ATOM 5877 O O . ALA E 1 134 ? -58.534 8.964 14.643 1.00 66.80 132 ALA E O 1
ATOM 5879 N N . ALA E 1 135 ? -57.407 7.575 16.000 1.00 65.96 133 ALA E N 1
ATOM 5880 C CA . ALA E 1 135 ? -56.763 8.633 16.787 1.00 64.97 133 ALA E CA 1
ATOM 5881 C C . ALA E 1 135 ? -55.918 9.595 15.951 1.00 63.97 133 ALA E C 1
ATOM 5882 O O . ALA E 1 135 ? -55.889 10.794 16.238 1.00 63.30 133 ALA E O 1
ATOM 5884 N N A LEU E 1 136 ? -55.256 9.077 14.916 0.50 63.58 134 LEU E N 1
ATOM 5885 N N B LEU E 1 136 ? -55.222 9.069 14.941 0.50 64.06 134 LEU E N 1
ATOM 5886 C CA A LEU E 1 136 ? -54.423 9.930 14.062 0.50 62.65 134 LEU E CA 1
ATOM 5887 C CA B LEU E 1 136 ? -54.440 9.924 14.033 0.50 63.76 134 LEU E CA 1
ATOM 5888 C C A LEU E 1 136 ? -54.869 9.924 12.594 0.50 63.91 134 LEU E C 1
ATOM 5889 C C B LEU E 1 136 ? -54.929 9.888 12.591 0.50 64.46 134 LEU E C 1
ATOM 5890 O O A LEU E 1 136 ? -54.437 9.064 11.815 0.50 64.47 134 LEU E O 1
ATOM 5891 O O B LEU E 1 136 ? -54.592 8.968 11.830 0.50 65.09 134 LEU E O 1
ATOM 5900 N N . PRO E 1 137 ? -55.749 10.883 12.216 1.00 64.47 135 PRO E N 1
ATOM 5901 C CA . PRO E 1 137 ? -56.225 11.027 10.847 1.00 64.29 135 PRO E CA 1
ATOM 5902 C C . PRO E 1 137 ? -55.060 11.322 9.919 1.00 61.73 135 PRO E C 1
ATOM 5903 O O . PRO E 1 137 ? -54.878 10.632 8.937 1.00 62.02 135 PRO E O 1
ATOM 5907 N N . SER E 1 138 ? -54.264 12.332 10.243 1.00 58.87 136 SER E N 1
ATOM 5908 C CA . SER E 1 138 ? -53.129 12.691 9.395 1.00 56.11 136 SER E CA 1
ATOM 5909 C C . SER E 1 138 ? -51.779 12.230 9.971 1.00 53.17 136 SER E C 1
ATOM 5910 O O . SER E 1 138 ? -50.783 12.938 9.880 1.00 52.19 136 SER E O 1
ATOM 5913 N N . GLY E 1 139 ? -51.762 11.030 10.545 1.00 50.85 137 GLY E N 1
ATOM 5914 C CA . GLY E 1 139 ? -50.553 10.443 11.097 1.00 47.32 137 GLY E CA 1
ATOM 5915 C C . GLY E 1 139 ? -49.983 10.941 12.421 1.00 44.63 137 GLY E C 1
ATOM 5916 O O . GLY E 1 139 ? -50.553 11.776 13.122 1.00 44.23 137 GLY E O 1
ATOM 5917 N N . PHE E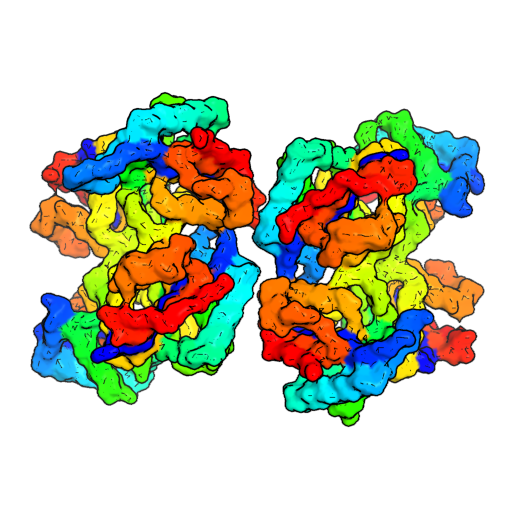 1 140 ? -48.828 10.384 12.743 1.00 42.30 138 PHE E N 1
ATOM 5918 C CA . PHE E 1 140 ? -48.073 10.653 13.946 1.00 39.59 138 PHE E CA 1
ATOM 5919 C C . PHE E 1 140 ? -47.170 11.920 13.782 1.00 38.14 138 PHE E C 1
ATOM 5920 O O . PHE E 1 140 ? -46.193 11.919 13.026 1.00 38.44 138 PHE E O 1
ATOM 5928 N N . PRO E 1 141 ? -47.467 12.990 14.534 1.00 37.02 139 PRO E N 1
ATOM 5929 C CA . PRO E 1 141 ? -46.825 14.293 14.299 1.00 35.69 139 PRO E CA 1
ATOM 5930 C C . PRO E 1 141 ? -45.463 14.378 14.932 1.00 34.00 139 PRO E C 1
ATOM 5931 O O . PRO E 1 141 ? -45.154 13.615 15.860 1.00 33.94 139 PRO E O 1
ATOM 5935 N N . THR E 1 142 ? -44.646 15.301 14.450 1.00 32.87 140 THR E N 1
ATOM 5936 C CA . THR E 1 142 ? -43.334 15.476 15.050 1.00 32.06 140 THR E CA 1
ATOM 5937 C C . THR E 1 142 ? -43.597 15.974 16.500 1.00 31.54 140 THR E C 1
ATOM 5938 O O . THR E 1 142 ? -44.474 16.781 16.706 1.00 30.69 140 THR E O 1
ATOM 5942 N N . SER E 1 143 ? -42.823 15.472 17.458 1.00 31.65 141 SER E N 1
ATOM 5943 C CA . SER E 1 143 ? -42.998 15.638 18.902 1.00 32.30 141 SER E CA 1
ATOM 5944 C C . SER E 1 143 ? -44.351 15.216 19.476 1.00 32.30 141 SER E C 1
ATOM 5945 O O . SER E 1 143 ? -44.779 15.747 20.468 1.00 31.63 141 SER E O 1
ATOM 5948 N N . GLY E 1 144 ? -44.977 14.222 18.869 1.00 33.27 142 GLY E N 1
ATOM 5949 C CA . GLY E 1 144 ? -46.172 13.642 19.407 1.00 33.35 142 GLY E CA 1
ATOM 5950 C C . GLY E 1 144 ? -45.788 12.590 20.421 1.00 33.48 142 GLY E C 1
ATOM 5951 O O . GLY E 1 144 ? -44.929 11.700 20.169 1.00 30.87 142 GLY E O 1
ATOM 5952 N N . LEU E 1 145 ? -46.456 12.693 21.574 1.00 33.60 143 LEU E N 1
ATOM 5953 C CA . LEU E 1 145 ? -46.278 11.731 22.636 1.00 33.32 143 LEU E CA 1
ATOM 5954 C C . LEU E 1 145 ? -47.488 10.845 22.803 1.00 34.01 143 LEU E C 1
ATOM 5955 O O . LEU E 1 145 ? -48.534 11.269 23.263 1.00 35.32 143 LEU E O 1
ATOM 5960 N N . ALA E 1 146 ? -47.320 9.595 22.433 1.00 33.51 144 ALA E N 1
ATOM 5961 C CA . ALA E 1 146 ? -48.262 8.583 22.798 1.00 32.75 144 ALA E CA 1
ATOM 5962 C C . ALA E 1 146 ? -47.978 8.073 24.238 1.00 32.45 144 ALA E C 1
ATOM 5963 O O . ALA E 1 146 ? -46.834 7.727 24.580 1.00 31.13 144 ALA E O 1
ATOM 5965 N N . VAL E 1 147 ? -49.024 8.100 25.081 1.00 32.91 145 VAL E N 1
ATOM 5966 C CA . VAL E 1 147 ? -49.017 7.466 26.396 1.00 32.92 145 VAL E CA 1
ATOM 5967 C C . VAL E 1 147 ? -49.870 6.184 26.476 1.00 34.42 145 VAL E C 1
ATOM 5968 O O . VAL E 1 147 ? -51.114 6.188 26.369 1.00 33.72 145 VAL E O 1
ATOM 5972 N N . LEU E 1 148 ? -49.163 5.082 26.679 1.00 35.90 146 LEU E N 1
ATOM 5973 C CA . LEU E 1 148 ? -49.764 3.739 26.634 1.00 38.65 146 LEU E CA 1
ATOM 5974 C C . LEU E 1 148 ? -49.697 3.014 27.963 1.00 41.40 146 LEU E C 1
ATOM 5975 O O . LEU E 1 148 ? -48.743 3.156 28.713 1.00 40.87 146 LEU E O 1
ATOM 5980 N N . ASP E 1 149 ? -50.726 2.219 28.218 1.00 45.87 147 ASP E N 1
ATOM 5981 C CA . ASP E 1 149 ? -50.868 1.474 29.444 1.00 50.00 147 ASP E CA 1
ATOM 5982 C C . ASP E 1 149 ? -51.195 0.049 29.129 1.00 52.34 147 ASP E C 1
ATOM 5983 O O . ASP E 1 149 ? -52.103 -0.222 28.341 1.00 53.98 147 ASP E O 1
ATOM 5988 N N . GLN E 1 150 ? -50.485 -0.867 29.777 1.00 54.14 148 GLN E N 1
ATOM 5989 C CA . GLN E 1 150 ? -50.726 -2.293 29.608 1.00 56.33 148 GLN E CA 1
ATOM 5990 C C . GLN E 1 150 ? -52.201 -2.613 29.876 1.00 58.12 148 GLN E C 1
ATOM 5991 O O . GLN E 1 150 ? -52.847 -1.970 30.702 1.00 58.11 148 GLN E O 1
ATOM 5997 N N . ASP E 1 151 ? -52.690 -3.639 29.189 1.00 59.65 149 ASP E N 1
ATOM 5998 C CA . ASP E 1 151 ? -54.097 -3.956 29.031 1.00 60.90 149 ASP E CA 1
ATOM 5999 C C . ASP E 1 151 ? -54.159 -5.478 28.914 1.00 62.30 149 ASP E C 1
ATOM 6000 O O . ASP E 1 151 ? -53.545 -6.215 29.708 1.00 61.70 149 ASP E O 1
ATOM 6005 N N . ARG E 1 160 ? -52.600 -6.856 26.245 1.00 64.54 158 ARG E N 1
ATOM 6006 C CA . ARG E 1 160 ? -52.583 -5.942 25.116 1.00 64.72 158 ARG E CA 1
ATOM 6007 C C . ARG E 1 160 ? -52.208 -4.531 25.576 1.00 62.70 158 ARG E C 1
ATOM 6008 O O . ARG E 1 160 ? -51.593 -4.344 26.630 1.00 61.05 158 ARG E O 1
ATOM 6016 N N . TRP E 1 161 ? -52.586 -3.536 24.778 1.00 61.91 159 TRP E N 1
ATOM 6017 C CA . TRP E 1 161 ? -52.258 -2.146 25.078 1.00 59.96 159 TRP E CA 1
ATOM 6018 C C . TRP E 1 161 ? -53.428 -1.155 24.973 1.00 61.05 159 TRP E C 1
ATOM 6019 O O . TRP E 1 161 ? -54.235 -1.192 24.030 1.00 61.62 159 TRP E O 1
ATOM 6030 N N A ARG E 1 162 ? -53.506 -0.264 25.954 0.50 60.72 160 ARG E N 1
ATOM 6031 N N B ARG E 1 162 ? -53.526 -0.273 25.958 0.50 60.69 160 ARG E N 1
ATOM 6032 C CA A ARG E 1 162 ? -54.444 0.845 25.905 0.50 61.15 160 ARG E CA 1
ATOM 6033 C CA B ARG E 1 162 ? -54.441 0.840 25.826 0.50 61.07 160 ARG E CA 1
ATOM 6034 C C A ARG E 1 162 ? -53.732 2.194 25.652 0.50 59.36 160 ARG E C 1
ATOM 6035 C C B ARG E 1 162 ? -53.715 2.175 25.611 0.50 59.30 160 ARG E C 1
ATOM 6036 O O A ARG E 1 162 ? -52.652 2.445 26.187 0.50 58.11 160 ARG E O 1
ATOM 6037 O O B ARG E 1 162 ? -52.626 2.402 26.136 0.50 58.04 160 ARG E O 1
ATOM 6052 N N . LEU E 1 163 ? -54.361 3.061 24.861 1.00 58.62 161 LEU E N 1
ATOM 6053 C CA . LEU E 1 163 ? -53.892 4.434 24.714 1.00 56.95 161 LEU E CA 1
ATOM 6054 C C . LEU E 1 163 ? -54.574 5.361 25.714 1.00 55.95 161 LEU E C 1
ATOM 6055 O O . LEU E 1 163 ? -55.763 5.655 25.591 1.00 56.84 161 LEU E O 1
ATOM 6060 N N . ILE E 1 164 ? -53.813 5.818 26.703 1.00 54.04 162 ILE E N 1
ATOM 6061 C CA . ILE E 1 164 ? -54.315 6.787 27.670 1.00 51.94 162 ILE E CA 1
ATOM 6062 C C . ILE E 1 164 ? -54.450 8.171 27.044 1.00 50.38 162 ILE E C 1
ATOM 6063 O O . ILE E 1 164 ? -55.494 8.815 27.157 1.00 53.24 162 ILE E O 1
ATOM 6068 N N . ASP E 1 165 ? -53.389 8.624 26.384 1.00 25.47 163 ASP E N 1
ATOM 6069 C CA . ASP E 1 165 ? -53.274 10.021 25.984 1.00 25.10 163 ASP E CA 1
ATOM 6070 C C . ASP E 1 165 ? -52.488 10.159 24.685 1.00 24.54 163 ASP E C 1
ATOM 6071 O O . ASP E 1 165 ? -51.731 9.265 24.308 1.00 35.86 163 ASP E O 1
ATOM 6076 N N . PHE E 1 166 ? -52.673 11.286 24.005 1.00 37.25 164 PHE E N 1
ATOM 6077 C CA . PHE E 1 166 ? -51.719 11.738 22.999 1.00 36.72 164 PHE E CA 1
ATOM 6078 C C . PHE E 1 166 ? -51.458 13.236 23.116 1.00 36.56 164 PHE E C 1
ATOM 6079 O O . PHE E 1 166 ? -52.276 14.054 22.695 1.00 35.06 164 PHE E O 1
ATOM 6087 N N . LEU E 1 167 ? -50.312 13.587 23.690 1.00 38.15 165 LEU E N 1
ATOM 6088 C CA . LEU E 1 167 ? -49.813 14.960 23.641 1.00 39.56 165 LEU E CA 1
ATOM 6089 C C . LEU E 1 167 ? -49.252 15.263 22.240 1.00 40.65 165 LEU E C 1
ATOM 6090 O O . LEU E 1 167 ? -48.267 14.644 21.822 1.00 41.03 165 LEU E O 1
ATOM 6095 N N . ALA E 1 168 ? -49.873 16.197 21.525 1.00 42.42 166 ALA E N 1
ATOM 6096 C CA . ALA E 1 168 ? -49.408 16.621 20.212 1.00 44.96 166 ALA E CA 1
ATOM 6097 C C . ALA E 1 168 ? -49.446 18.140 20.082 1.00 46.71 166 ALA E C 1
ATOM 6098 O O . ALA E 1 168 ? -50.380 18.771 20.574 1.00 47.88 166 ALA E O 1
ATOM 6100 N N . PRO E 1 169 ? -48.427 18.731 19.411 1.00 47.85 167 PRO E N 1
ATOM 6101 C CA . PRO E 1 169 ? -48.382 20.182 19.247 1.00 49.40 167 PRO E CA 1
ATOM 6102 C C . PRO E 1 169 ? -49.463 20.756 18.299 1.00 51.80 167 PRO E C 1
ATOM 6103 O O . PRO E 1 169 ? -50.069 21.800 18.595 1.00 51.65 167 PRO E O 1
ATOM 6107 N N . GLY E 1 170 ? -49.688 20.043 17.193 1.00 53.47 168 GLY E N 1
ATOM 6108 C CA . GLY E 1 170 ? -50.208 20.615 15.958 1.00 56.62 168 GLY E CA 1
ATOM 6109 C C . GLY E 1 170 ? -49.097 20.926 14.927 1.00 56.84 168 GLY E C 1
ATOM 6110 O O . GLY E 1 170 ? -47.940 21.203 15.284 1.00 56.01 168 GLY E O 1
ATOM 6111 N N . SER F 1 6 ? -14.881 14.004 25.789 1.00 47.16 4 SER F N 1
ATOM 6112 C CA . SER F 1 6 ? -15.463 12.675 25.363 1.00 45.74 4 SER F CA 1
ATOM 6113 C C . SER F 1 6 ? -15.669 11.626 26.475 1.00 44.65 4 SER F C 1
ATOM 6114 O O . SER F 1 6 ? -14.697 11.022 26.939 1.00 45.16 4 SER F O 1
ATOM 6117 N N . PHE F 1 7 ? -16.930 11.400 26.871 1.00 42.26 5 PHE F N 1
ATOM 6118 C CA . PHE F 1 7 ? -17.310 10.226 27.648 1.00 39.25 5 PHE F CA 1
ATOM 6119 C C . PHE F 1 7 ? -17.810 9.178 26.598 1.00 35.88 5 PHE F C 1
ATOM 6120 O O . PHE F 1 7 ? -18.158 9.560 25.492 1.00 35.11 5 PHE F O 1
ATOM 6128 N N . PRO F 1 8 ? -17.757 7.856 26.887 1.00 32.68 6 PRO F N 1
ATOM 6129 C CA . PRO F 1 8 ? -17.307 7.151 28.087 1.00 30.86 6 PRO F CA 1
ATOM 6130 C C . PRO F 1 8 ? -15.787 7.149 28.157 1.00 29.61 6 PRO F C 1
ATOM 6131 O O . PRO F 1 8 ? -15.136 7.010 27.146 1.00 27.05 6 PRO F O 1
ATOM 6135 N N . THR F 1 9 ? -15.238 7.299 29.359 1.00 29.83 7 THR F N 1
ATOM 6136 C CA . THR F 1 9 ? -13.785 7.213 29.515 1.00 30.85 7 THR F CA 1
ATOM 6137 C C . THR F 1 9 ? -13.272 5.805 29.921 1.00 29.78 7 THR F C 1
ATOM 6138 O O . THR F 1 9 ? -12.090 5.532 29.871 1.00 31.01 7 THR F O 1
ATOM 6142 N N . ARG F 1 10 ? -14.168 4.929 30.299 1.00 28.58 8 ARG F N 1
ATOM 6143 C CA . ARG F 1 10 ? -13.827 3.562 30.660 1.00 29.00 8 ARG F CA 1
ATOM 6144 C C . ARG F 1 10 ? -14.788 2.607 29.955 1.00 27.86 8 ARG F C 1
ATOM 6145 O O . ARG F 1 10 ? -15.990 2.907 29.853 1.00 27.14 8 ARG F O 1
ATOM 6153 N N . VAL F 1 11 ? -14.267 1.490 29.433 1.00 26.66 9 VAL F N 1
ATOM 6154 C CA . VAL F 1 11 ? -15.094 0.476 28.793 1.00 25.60 9 VAL F CA 1
ATOM 6155 C C . VAL F 1 11 ? -14.776 -0.880 29.370 1.00 26.61 9 VAL F C 1
ATOM 6156 O O . VAL F 1 11 ? -13.593 -1.205 29.529 1.00 27.14 9 VAL F O 1
ATOM 6160 N N . TYR F 1 12 ? -15.828 -1.653 29.700 1.00 26.69 10 TYR F N 1
ATOM 6161 C CA . TYR F 1 12 ? -15.709 -3.059 30.068 1.00 26.89 10 TYR F CA 1
ATOM 6162 C C . TYR F 1 12 ? -16.352 -3.907 29.007 1.00 27.28 10 TYR F C 1
ATOM 6163 O O . TYR F 1 12 ? -17.411 -3.591 28.538 1.00 27.21 10 TYR F O 1
ATOM 6172 N N . LEU F 1 13 ? -15.706 -5.003 28.635 1.00 28.66 11 LEU F N 1
ATOM 6173 C CA . LEU F 1 13 ? -16.231 -5.902 27.589 1.00 28.85 11 LEU F CA 1
ATOM 6174 C C . LEU F 1 13 ? -16.250 -7.224 28.271 1.00 30.10 11 LEU F C 1
ATOM 6175 O O . LEU F 1 13 ? -15.217 -7.709 28.742 1.00 32.06 11 LEU F O 1
ATOM 6180 N N . LEU F 1 14 ? -17.447 -7.755 28.425 1.00 30.80 12 LEU F N 1
ATOM 6181 C CA . LEU F 1 14 ? -17.657 -8.996 29.106 1.00 31.21 12 LEU F CA 1
ATOM 6182 C C . LEU F 1 14 ? -18.331 -9.996 28.149 1.00 32.25 12 LEU F C 1
ATOM 6183 O O . LEU F 1 14 ? -19.433 -9.733 27.669 1.00 31.37 12 LEU F O 1
ATOM 6188 N N . ARG F 1 15 ? -17.652 -11.112 27.858 1.00 33.63 13 ARG F N 1
ATOM 6189 C CA . ARG F 1 15 ? -18.276 -12.221 27.131 1.00 35.72 13 ARG F CA 1
ATOM 6190 C C . ARG F 1 15 ? -19.098 -13.045 28.138 1.00 37.83 13 ARG F C 1
ATOM 6191 O O . ARG F 1 15 ? -18.688 -13.238 29.275 1.00 36.99 13 ARG F O 1
ATOM 6199 N N . HIS F 1 16 ? -20.275 -13.495 27.734 1.00 40.19 14 HIS F N 1
ATOM 6200 C CA . HIS F 1 16 ? -21.097 -14.347 28.583 1.00 42.74 14 HIS F CA 1
ATOM 6201 C C . HIS F 1 16 ? -20.291 -15.505 29.172 1.00 45.43 14 HIS F C 1
ATOM 6202 O O . HIS F 1 16 ? -19.283 -15.935 28.613 1.00 44.34 14 HIS F O 1
ATOM 6209 N N . ALA F 1 17 ? -20.752 -15.984 30.319 1.00 49.28 15 ALA F N 1
ATOM 6210 C CA . ALA F 1 17 ? -20.324 -17.251 30.860 1.00 54.18 15 ALA F CA 1
ATOM 6211 C C . ALA F 1 17 ? -20.669 -18.404 29.905 1.00 57.51 15 ALA F C 1
ATOM 6212 O O . ALA F 1 17 ? -21.599 -18.318 29.083 1.00 56.49 15 ALA F O 1
ATOM 6214 N N . LYS F 1 18 ? -19.895 -19.479 30.046 1.00 62.25 16 LYS F N 1
ATOM 6215 C CA . LYS F 1 18 ? -20.184 -20.765 29.443 1.00 66.70 16 LYS F CA 1
ATOM 6216 C C . LYS F 1 18 ? -21.558 -21.238 29.875 1.00 69.39 16 LYS F C 1
ATOM 6217 O O . LYS F 1 18 ? -21.969 -21.073 31.022 1.00 69.41 16 LYS F O 1
ATOM 6223 N N . ALA F 1 19 ? -22.264 -21.827 28.934 1.00 72.36 17 ALA F N 1
ATOM 6224 C CA . ALA F 1 19 ? -23.605 -22.259 29.175 1.00 75.33 17 ALA F CA 1
ATOM 6225 C C . ALA F 1 19 ? -23.633 -23.747 28.918 1.00 78.03 17 ALA F C 1
ATOM 6226 O O . ALA F 1 19 ? -22.621 -24.322 28.531 1.00 77.98 17 ALA F O 1
ATOM 6228 N N . ALA F 1 20 ? -24.791 -24.356 29.144 1.00 80.75 18 ALA F N 1
ATOM 6229 C CA . ALA F 1 20 ? -25.029 -25.752 28.828 1.00 83.60 18 ALA F CA 1
ATOM 6230 C C . ALA F 1 20 ? -25.152 -25.967 27.321 1.00 83.95 18 ALA F C 1
ATOM 6231 O O . ALA F 1 20 ? -24.156 -25.963 26.593 1.00 83.28 18 ALA F O 1
ATOM 6233 N N . ASP F 1 28 ? -30.332 -22.230 21.049 1.00 69.95 26 ASP F N 1
ATOM 6234 C CA . ASP F 1 28 ? -29.260 -21.238 21.037 1.00 68.89 26 ASP F CA 1
ATOM 6235 C C . ASP F 1 28 ? -29.615 -20.040 21.961 1.00 66.71 26 ASP F C 1
ATOM 6236 O O . ASP F 1 28 ? -29.136 -19.965 23.085 1.00 66.07 26 ASP F O 1
ATOM 6241 N N . PHE F 1 29 ? -30.479 -19.135 21.499 1.00 64.54 27 PHE F N 1
ATOM 6242 C CA . PHE F 1 29 ? -30.992 -18.020 22.305 1.00 61.28 27 PHE F CA 1
ATOM 6243 C C . PHE F 1 29 ? -31.481 -18.399 23.724 1.00 61.77 27 PHE F C 1
ATOM 6244 O O . PHE F 1 29 ? -31.172 -17.722 24.697 1.00 59.97 27 PHE F O 1
ATOM 6252 N N . ASP F 1 30 ? -32.248 -19.480 23.833 1.00 62.84 28 ASP F N 1
ATOM 6253 C CA . ASP F 1 30 ? -32.800 -19.923 25.131 1.00 63.40 28 ASP F CA 1
ATOM 6254 C C . ASP F 1 30 ? -31.803 -20.667 26.047 1.00 63.46 28 ASP F C 1
ATOM 6255 O O . ASP F 1 30 ? -32.113 -20.977 27.205 1.00 63.42 28 ASP F O 1
ATOM 6260 N N . ARG F 1 31 ? -30.616 -20.945 25.517 1.00 62.93 29 ARG F N 1
ATOM 6261 C CA . ARG F 1 31 ? -29.657 -21.807 26.196 1.00 63.72 29 ARG F CA 1
ATOM 6262 C C . ARG F 1 31 ? -29.007 -21.089 27.374 1.00 62.93 29 ARG F C 1
ATOM 6263 O O . ARG F 1 31 ? -28.360 -20.056 27.203 1.00 60.93 29 ARG F O 1
ATOM 6271 N N . GLY F 1 32 ? -29.184 -21.643 28.569 1.00 63.87 30 GLY F N 1
ATOM 6272 C CA . GLY F 1 32 ? -28.779 -20.970 29.789 1.00 63.60 30 GLY F CA 1
ATOM 6273 C C . GLY F 1 32 ? -27.436 -21.454 30.300 1.00 64.50 30 GLY F C 1
ATOM 6274 O O . GLY F 1 32 ? -26.780 -22.278 29.664 1.00 63.82 30 GLY F O 1
ATOM 6275 N N . LEU F 1 33 ? -27.028 -20.939 31.455 1.00 65.76 31 LEU F N 1
ATOM 6276 C CA . LEU F 1 33 ? -25.751 -21.312 32.052 1.00 67.87 31 LEU F CA 1
ATOM 6277 C C . LEU F 1 33 ? -25.829 -22.689 32.704 1.00 71.63 31 LEU F C 1
ATOM 6278 O O . LEU F 1 33 ? -26.861 -23.065 33.259 1.00 72.23 31 LEU F O 1
ATOM 6283 N N . ASN F 1 34 ? -24.732 -23.436 32.633 1.00 74.86 32 ASN F N 1
ATOM 6284 C CA . ASN F 1 34 ? -24.556 -24.620 33.465 1.00 79.89 32 ASN F CA 1
ATOM 6285 C C . ASN F 1 34 ? -24.001 -24.278 34.844 1.00 82.20 32 ASN F C 1
ATOM 6286 O O . ASN F 1 34 ? -23.859 -23.106 35.194 1.00 80.84 32 ASN F O 1
ATOM 6291 N N . GLU F 1 35 ? -23.689 -25.310 35.622 1.00 86.60 33 GLU F N 1
ATOM 6292 C CA . GLU F 1 35 ? -23.311 -25.129 37.018 0.20 89.84 33 GLU F CA 1
ATOM 6293 C C . GLU F 1 35 ? -21.879 -24.618 37.140 1.00 89.55 33 GLU F C 1
ATOM 6294 O O . GLU F 1 35 ? -21.550 -23.883 38.071 1.00 89.04 33 GLU F O 1
ATOM 6300 N N . ALA F 1 36 ? -21.033 -25.013 36.195 1.00 89.63 34 ALA F N 1
ATOM 6301 C CA . ALA F 1 36 ? -19.737 -24.370 36.010 1.00 88.38 34 ALA F CA 1
ATOM 6302 C C . ALA F 1 36 ? -19.893 -22.872 35.772 1.00 86.31 34 ALA F C 1
ATOM 6303 O O . ALA F 1 36 ? -19.038 -22.079 36.165 1.00 85.76 34 ALA F O 1
ATOM 6305 N N . GLY F 1 37 ? -20.991 -22.492 35.125 1.00 84.12 35 GLY F N 1
ATOM 6306 C CA . GLY F 1 37 ? -21.063 -21.222 34.427 1.00 79.97 35 GLY F CA 1
ATOM 6307 C C . GLY F 1 37 ? -21.565 -20.100 35.314 1.00 77.15 35 GLY F C 1
ATOM 6308 O O . GLY F 1 37 ? -21.025 -18.994 35.297 1.00 75.71 35 GLY F O 1
ATOM 6309 N N . PHE F 1 38 ? -22.604 -20.387 36.092 1.00 75.72 36 PHE F N 1
ATOM 6310 C CA . PHE F 1 38 ? -23.121 -19.431 37.063 1.00 73.10 36 PHE F CA 1
ATOM 6311 C C . PHE F 1 38 ? -22.011 -18.910 37.970 1.00 70.57 36 PHE F C 1
ATOM 6312 O O . PHE F 1 38 ? -21.821 -17.702 38.103 1.00 68.53 36 PHE F O 1
ATOM 6320 N N . ALA F 1 39 ? -21.281 -19.831 38.591 1.00 69.10 37 ALA F N 1
ATOM 6321 C CA . ALA F 1 39 ? -20.305 -19.476 39.592 1.00 66.62 37 ALA F CA 1
ATOM 6322 C C . ALA F 1 39 ? -19.093 -18.783 38.980 1.00 63.54 37 ALA F C 1
ATOM 6323 O O . ALA F 1 39 ? -18.456 -17.995 39.657 1.00 62.84 37 ALA F O 1
ATOM 6325 N N . GLU F 1 40 ? -18.781 -19.070 37.715 1.00 60.61 38 GLU F N 1
ATOM 6326 C CA . GLU F 1 40 ? -17.661 -18.426 37.027 1.00 58.62 38 GLU F CA 1
ATOM 6327 C C . GLU F 1 40 ? -17.992 -16.963 36.677 1.00 56.86 38 GLU F C 1
ATOM 6328 O O . GLU F 1 40 ? -17.171 -16.060 36.856 1.00 55.44 38 GLU F O 1
ATOM 6334 N N . ALA F 1 41 ? -19.212 -16.737 36.201 1.00 55.75 39 ALA F N 1
ATOM 6335 C CA . ALA F 1 41 ? -19.786 -15.409 36.202 1.00 55.01 39 ALA F CA 1
ATOM 6336 C C . ALA F 1 41 ? -19.707 -14.754 37.591 1.00 54.87 39 ALA F C 1
ATOM 6337 O O . ALA F 1 41 ? -19.102 -13.687 37.723 1.00 54.09 39 ALA F O 1
ATOM 6339 N N . GLU F 1 42 ? -20.302 -15.399 38.605 1.00 54.51 40 GLU F N 1
ATOM 6340 C CA . GLU F 1 42 ? -20.223 -14.961 40.002 1.00 54.30 40 GLU F CA 1
ATOM 6341 C C . GLU F 1 42 ? -18.800 -14.580 40.458 1.00 53.42 40 GLU F C 1
ATOM 6342 O O . GLU F 1 42 ? -18.634 -13.552 41.084 1.00 52.58 40 GLU F O 1
ATOM 6348 N N . ILE F 1 43 ? -17.794 -15.392 40.136 1.00 52.34 41 ILE F N 1
ATOM 6349 C CA . ILE F 1 43 ? -16.383 -15.031 40.356 1.00 51.65 41 ILE F CA 1
ATOM 6350 C C . ILE F 1 43 ? -15.892 -13.736 39.686 1.00 49.95 41 ILE F C 1
ATOM 6351 O O . ILE F 1 43 ? -15.504 -12.828 40.379 1.00 49.04 41 ILE F O 1
ATOM 6356 N N . ILE F 1 44 ? -15.925 -13.657 38.349 1.00 49.71 42 ILE F N 1
ATOM 6357 C CA . ILE F 1 44 ? -15.538 -12.437 37.582 1.00 48.04 42 ILE F CA 1
ATOM 6358 C C . ILE F 1 44 ? -16.191 -11.164 38.127 1.00 47.17 42 ILE F C 1
ATOM 6359 O O . ILE F 1 44 ? -15.515 -10.138 38.222 1.00 46.25 42 ILE F O 1
ATOM 6364 N N . ALA F 1 45 ? -17.469 -11.250 38.514 1.00 46.88 43 ALA F N 1
ATOM 6365 C CA . ALA F 1 45 ? -18.179 -10.137 39.176 1.00 47.25 43 ALA F CA 1
ATOM 6366 C C . ALA F 1 45 ? -17.612 -9.776 40.545 1.00 48.06 43 ALA F C 1
ATOM 6367 O O . ALA F 1 45 ? -17.594 -8.609 40.922 1.00 47.36 43 ALA F O 1
ATOM 6369 N N . ASP F 1 46 ? -17.208 -10.799 41.296 1.00 49.53 44 ASP F N 1
ATOM 6370 C CA . ASP F 1 46 ? -16.649 -10.640 42.622 1.00 50.70 44 ASP F CA 1
ATOM 6371 C C . ASP F 1 46 ? -15.345 -9.847 42.472 1.00 49.56 44 ASP F C 1
ATOM 6372 O O . ASP F 1 46 ? -15.196 -8.789 43.061 1.00 49.07 44 ASP F O 1
ATOM 6377 N N . LEU F 1 47 ? -14.434 -10.380 41.659 1.00 48.26 45 LEU F N 1
ATOM 6378 C CA . LEU F 1 47 ? -13.135 -9.782 41.338 1.00 47.92 45 LEU F CA 1
ATOM 6379 C C . LEU F 1 47 ? -13.192 -8.346 40.759 1.00 46.34 45 LEU F C 1
ATOM 6380 O O . LEU F 1 47 ? -12.363 -7.505 41.105 1.00 44.53 45 LEU F O 1
ATOM 6385 N N . ALA F 1 48 ? -14.149 -8.107 39.853 1.00 45.16 46 ALA F N 1
ATOM 6386 C CA . ALA F 1 48 ? -14.479 -6.758 39.384 1.00 44.38 46 ALA F CA 1
ATOM 6387 C C . ALA F 1 48 ? -14.852 -5.830 40.550 1.00 44.78 46 ALA F C 1
ATOM 6388 O O . ALA F 1 48 ? -14.539 -4.631 40.545 1.00 42.85 46 ALA F O 1
ATOM 6390 N N . ALA F 1 49 ? -15.504 -6.416 41.549 1.00 46.03 47 ALA F N 1
ATOM 6391 C CA . ALA F 1 49 ? -16.049 -5.677 42.688 1.00 47.31 47 ALA F CA 1
ATOM 6392 C C . ALA F 1 49 ? -14.972 -5.423 43.731 1.00 48.58 47 ALA F C 1
ATOM 6393 O O . ALA F 1 49 ? -15.122 -4.556 44.583 1.00 49.32 47 ALA F O 1
ATOM 6395 N N . ASP F 1 50 ? -13.875 -6.168 43.650 1.00 49.12 48 ASP F N 1
ATOM 6396 C CA . ASP F 1 50 ? -12.752 -5.956 44.545 1.00 50.30 48 ASP F CA 1
ATOM 6397 C C . ASP F 1 50 ? -11.944 -4.806 43.974 1.00 49.66 48 ASP F C 1
ATOM 6398 O O . ASP F 1 50 ? -11.341 -4.015 44.701 1.00 50.54 48 ASP F O 1
ATOM 6403 N N . ARG F 1 51 ? -11.985 -4.717 42.654 1.00 47.93 49 ARG F N 1
ATOM 6404 C CA . ARG F 1 51 ? -11.199 -3.767 41.890 1.00 47.21 49 ARG F CA 1
ATOM 6405 C C . ARG F 1 51 ? -11.983 -2.521 41.535 1.00 45.96 49 ARG F C 1
ATOM 6406 O O . ARG F 1 51 ? -11.425 -1.622 40.917 1.00 45.86 49 ARG F O 1
ATOM 6414 N N . ARG F 1 52 ? -13.266 -2.482 41.937 1.00 44.72 50 ARG F N 1
ATOM 6415 C CA . ARG F 1 52 ? -14.204 -1.376 41.679 1.00 41.89 50 ARG F CA 1
ATOM 6416 C C . ARG F 1 52 ? -14.298 -1.039 40.210 1.00 39.95 50 ARG F C 1
ATOM 6417 O O . ARG F 1 52 ? -14.261 0.127 39.833 1.00 39.72 50 ARG F O 1
ATOM 6425 N N . TYR F 1 53 ? -14.373 -2.094 39.396 1.00 37.64 51 TYR F N 1
ATOM 6426 C CA . TYR F 1 53 ? -14.751 -2.037 38.014 1.00 35.34 51 TYR F CA 1
ATOM 6427 C C . TYR F 1 53 ? -16.258 -1.951 37.926 1.00 35.09 51 TYR F C 1
ATOM 6428 O O . TYR F 1 53 ? -16.925 -2.899 37.491 1.00 33.93 51 TYR F O 1
ATOM 6437 N N . ARG F 1 54 ? -16.795 -0.799 38.327 1.00 35.12 52 ARG F N 1
ATOM 6438 C CA . ARG F 1 54 ? -18.224 -0.608 38.387 1.00 34.42 52 ARG F CA 1
ATOM 6439 C C . ARG F 1 54 ? -18.828 0.230 37.256 1.00 33.24 52 ARG F C 1
ATOM 6440 O O . ARG F 1 54 ? -18.796 1.461 37.335 1.00 33.90 52 ARG F O 1
ATOM 6448 N N . PRO F 1 55 ? -19.435 -0.419 36.231 1.00 31.97 53 PRO F N 1
ATOM 6449 C CA . PRO F 1 55 ? -20.003 0.415 35.144 1.00 30.99 53 PRO F CA 1
ATOM 6450 C C . PRO F 1 55 ? -21.273 1.183 35.562 1.00 31.45 53 PRO F C 1
ATOM 6451 O O . PRO F 1 55 ? -22.038 0.746 36.443 1.00 30.46 53 PRO F O 1
ATOM 6455 N N . ASP F 1 56 ? -21.451 2.349 34.953 1.00 30.38 54 ASP F N 1
ATOM 6456 C CA . ASP F 1 56 ? -22.622 3.153 35.158 1.00 30.51 54 ASP F CA 1
ATOM 6457 C C . ASP F 1 56 ? -23.769 2.530 34.378 1.00 29.05 54 ASP F C 1
ATOM 6458 O O . ASP F 1 56 ? -24.897 2.601 34.767 1.00 29.61 54 ASP F O 1
ATOM 6463 N N . LEU F 1 57 ? -23.426 1.853 33.300 1.00 27.70 55 LEU F N 1
ATOM 6464 C CA . LEU F 1 57 ? -24.370 1.300 32.376 1.00 25.54 55 LEU F CA 1
ATOM 6465 C C . LEU F 1 57 ? -23.868 -0.019 31.935 1.00 24.58 55 LEU F C 1
ATOM 6466 O O . LEU F 1 57 ? -22.724 -0.097 31.499 1.00 22.11 55 LEU F O 1
ATOM 6471 N N . ILE F 1 58 ? -24.693 -1.056 32.037 1.00 23.90 56 ILE F N 1
ATOM 6472 C CA . ILE F 1 58 ? -24.478 -2.284 31.282 1.00 24.00 56 ILE F CA 1
ATOM 6473 C C . ILE F 1 58 ? -25.440 -2.383 30.103 1.00 23.81 56 ILE F C 1
ATOM 6474 O O . ILE F 1 58 ? -26.658 -2.328 30.277 1.00 23.07 56 ILE F O 1
ATOM 6479 N N . LEU F 1 59 ? -24.886 -2.528 28.904 1.00 22.41 57 LEU F N 1
ATOM 6480 C CA . LEU F 1 59 ? -25.666 -2.946 27.745 1.00 22.78 57 LEU F CA 1
ATOM 6481 C C . LEU F 1 59 ? -25.499 -4.439 27.478 1.00 24.08 57 LEU F C 1
ATOM 6482 O O . LEU F 1 59 ? -24.379 -4.937 27.362 1.00 22.38 57 LEU F O 1
ATOM 6487 N N . SER F 1 60 ? -26.620 -5.146 27.382 1.00 25.25 58 SER F N 1
ATOM 6488 C CA . SER F 1 60 ? -26.615 -6.602 27.455 1.00 27.05 58 SER F CA 1
ATOM 6489 C C . SER F 1 60 ? -27.434 -7.214 26.323 1.00 29.41 58 SER F C 1
ATOM 6490 O O . SER F 1 60 ? -28.545 -6.768 26.037 1.00 29.12 58 SER F O 1
ATOM 6493 N N . SER F 1 61 ? -26.878 -8.237 25.682 1.00 30.40 59 SER F N 1
ATOM 6494 C CA . SER F 1 61 ? -27.668 -9.150 24.863 1.00 33.02 59 SER F CA 1
ATOM 6495 C C . SER F 1 61 ? -28.869 -9.685 25.636 1.00 33.52 59 SER F C 1
ATOM 6496 O O . SER F 1 61 ? -28.842 -9.769 26.863 1.00 33.97 59 SER F O 1
ATOM 6499 N N . THR F 1 62 ? -29.921 -10.044 24.908 1.00 33.82 60 THR F N 1
ATOM 6500 C CA . THR F 1 62 ? -31.145 -10.544 25.525 1.00 33.22 60 THR F CA 1
ATOM 6501 C C . THR F 1 62 ? -31.106 -12.061 25.676 1.00 35.38 60 THR F C 1
ATOM 6502 O O . THR F 1 62 ? -32.027 -12.663 26.230 1.00 35.64 60 THR F O 1
ATOM 6506 N N . ALA F 1 63 ? -30.036 -12.673 25.179 1.00 35.37 61 ALA F N 1
ATOM 6507 C CA . ALA F 1 63 ? -29.865 -14.118 25.279 1.00 36.22 61 ALA F CA 1
ATOM 6508 C C . ALA F 1 63 ? -29.777 -14.563 26.735 1.00 36.78 61 ALA F C 1
ATOM 6509 O O . ALA F 1 63 ? -29.340 -13.805 27.601 1.00 36.86 61 ALA F O 1
ATOM 6511 N N . ALA F 1 64 ? -30.195 -15.797 26.998 1.00 37.56 62 ALA F N 1
ATOM 6512 C CA . ALA F 1 64 ? -30.347 -16.280 28.365 1.00 37.92 62 ALA F CA 1
ATOM 6513 C C . ALA F 1 64 ? -29.010 -16.289 29.099 1.00 37.49 62 ALA F C 1
ATOM 6514 O O . ALA F 1 64 ? -28.918 -15.852 30.246 1.00 37.45 62 ALA F O 1
ATOM 6516 N N . ARG F 1 65 ? -27.977 -16.789 28.430 1.00 36.84 63 ARG F N 1
ATOM 6517 C CA . ARG F 1 65 ? -26.646 -16.865 29.021 1.00 36.29 63 ARG F CA 1
ATOM 6518 C C . ARG F 1 65 ? -26.098 -15.476 29.327 1.00 34.66 63 ARG F C 1
ATOM 6519 O O . ARG F 1 65 ? -25.510 -15.249 30.385 1.00 34.34 63 ARG F O 1
ATOM 6527 N N . CYS F 1 66 ? -26.294 -14.549 28.395 1.00 34.52 64 CYS F N 1
ATOM 6528 C CA . CYS F 1 66 ? -25.960 -13.116 28.633 1.00 34.30 64 CYS F CA 1
ATOM 6529 C C . CYS F 1 66 ? -26.789 -12.462 29.767 1.00 33.26 64 CYS F C 1
ATOM 6530 O O . CYS F 1 66 ? -26.233 -11.803 30.632 1.00 31.36 64 CYS F O 1
ATOM 6533 N N . ARG F 1 67 ? -28.112 -12.654 29.745 1.00 33.29 65 ARG F N 1
ATOM 6534 C CA . ARG F 1 67 ? -28.987 -12.186 30.823 1.00 34.78 65 ARG F CA 1
ATOM 6535 C C . ARG F 1 67 ? -28.514 -12.727 32.164 1.00 35.25 65 ARG F C 1
ATOM 6536 O O . ARG F 1 67 ? -28.422 -11.992 33.104 1.00 34.32 65 ARG F O 1
ATOM 6544 N N . GLN F 1 68 ? -28.255 -14.022 32.238 1.00 37.82 66 GLN F N 1
ATOM 6545 C CA . GLN F 1 68 ? -27.850 -14.671 33.488 1.00 40.74 66 GLN F CA 1
ATOM 6546 C C . GLN F 1 68 ? -26.433 -14.311 33.902 1.00 41.13 66 GLN F C 1
ATOM 6547 O O . GLN F 1 68 ? -26.087 -14.334 35.092 1.00 42.42 66 GLN F O 1
ATOM 6553 N N . THR F 1 69 ? -25.603 -13.984 32.932 1.00 41.16 67 THR F N 1
ATOM 6554 C CA . THR F 1 69 ? -24.274 -13.453 33.266 1.00 41.83 67 THR F CA 1
ATOM 6555 C C . THR F 1 69 ? -24.422 -12.095 33.968 1.00 42.09 67 THR F C 1
ATOM 6556 O O . THR F 1 69 ? -23.669 -11.781 34.885 1.00 43.46 67 THR F O 1
ATOM 6560 N N . THR F 1 70 ? -25.423 -11.329 33.570 1.00 41.80 68 THR F N 1
ATOM 6561 C CA . THR F 1 70 ? -25.573 -9.951 34.008 1.00 42.42 68 THR F CA 1
ATOM 6562 C C . THR F 1 70 ? -26.089 -9.891 35.427 1.00 45.04 68 THR F C 1
ATOM 6563 O O . THR F 1 70 ? -25.706 -9.008 36.189 1.00 44.70 68 THR F O 1
ATOM 6567 N N . GLN F 1 71 ? -26.948 -10.845 35.773 1.00 48.01 69 GLN F N 1
ATOM 6568 C CA . GLN F 1 71 ? -27.590 -10.904 37.068 1.00 51.36 69 GLN F CA 1
ATOM 6569 C C . GLN F 1 71 ? -26.522 -10.989 38.157 1.00 53.35 69 GLN F C 1
ATOM 6570 O O . GLN F 1 71 ? -26.695 -10.453 39.259 1.00 53.51 69 GLN F O 1
ATOM 6576 N N . ALA F 1 72 ? -25.401 -11.632 37.824 1.00 55.16 70 ALA F N 1
ATOM 6577 C CA . ALA F 1 72 ? -24.248 -11.741 38.733 1.00 56.85 70 ALA F CA 1
ATOM 6578 C C . ALA F 1 72 ? -23.705 -10.361 39.120 1.00 56.99 70 ALA F C 1
ATOM 6579 O O . ALA F 1 72 ? -23.351 -10.128 40.266 1.00 57.45 70 ALA F O 1
ATOM 6581 N N . TRP F 1 73 ? -23.653 -9.451 38.155 1.00 56.45 71 TRP F N 1
ATOM 6582 C CA . TRP F 1 73 ? -23.157 -8.108 38.403 1.00 56.71 71 TRP F CA 1
ATOM 6583 C C . TRP F 1 73 ? -24.078 -7.302 39.297 1.00 58.26 71 TRP F C 1
ATOM 6584 O O . TRP F 1 73 ? -23.606 -6.542 40.158 1.00 58.75 71 TRP F O 1
ATOM 6595 N N . GLN F 1 74 ? -25.382 -7.506 39.112 1.00 58.63 72 GLN F N 1
ATOM 6596 C CA . GLN F 1 74 ? -26.407 -6.932 39.968 1.00 59.78 72 GLN F CA 1
ATOM 6597 C C . GLN F 1 74 ? -26.265 -7.395 41.423 1.00 61.04 72 GLN F C 1
ATOM 6598 O O . GLN F 1 74 ? -26.669 -6.684 42.343 1.00 61.49 72 GLN F O 1
ATOM 6604 N N . ARG F 1 75 ? -25.686 -8.586 41.601 1.00 61.40 73 ARG F N 1
ATOM 6605 C CA . ARG F 1 75 ? -25.535 -9.260 42.886 1.00 62.75 73 ARG F CA 1
ATOM 6606 C C . ARG F 1 75 ? -24.310 -8.804 43.611 1.00 62.79 73 ARG F C 1
ATOM 6607 O O . ARG F 1 75 ? -24.193 -8.992 44.822 1.00 64.13 73 ARG F O 1
ATOM 6615 N N . ALA F 1 76 ? -23.365 -8.278 42.845 1.00 61.14 74 ALA F N 1
ATOM 6616 C CA . ALA F 1 76 ? -22.046 -7.969 43.340 1.00 60.13 74 ALA F CA 1
ATOM 6617 C C . ALA F 1 76 ? -22.012 -6.492 43.682 1.00 59.21 74 ALA F C 1
ATOM 6618 O O . ALA F 1 76 ? -21.172 -6.048 44.456 1.00 59.71 74 ALA F O 1
ATOM 6620 N N . PHE F 1 77 ? -22.950 -5.747 43.109 1.00 57.42 75 PHE F N 1
ATOM 6621 C CA . PHE F 1 77 ? -22.974 -4.300 43.237 1.00 56.46 75 PHE F CA 1
ATOM 6622 C C . PHE F 1 77 ? -24.352 -3.852 43.702 1.00 56.47 75 PHE F C 1
ATOM 6623 O O . PHE F 1 77 ? -25.041 -4.563 44.423 1.00 55.37 75 PHE F O 1
ATOM 6631 N N . GLY F 1 80 ? -26.950 -0.721 41.968 1.00 56.47 78 GLY F N 1
ATOM 6632 C CA . GLY F 1 80 ? -27.177 0.670 41.587 1.00 55.96 78 GLY F CA 1
ATOM 6633 C C . GLY F 1 80 ? -27.077 0.856 40.091 1.00 54.01 78 GLY F C 1
ATOM 6634 O O . GLY F 1 80 ? -27.353 1.945 39.579 1.00 53.99 78 GLY F O 1
ATOM 6635 N N . ILE F 1 81 ? -26.722 -0.230 39.398 1.00 52.22 79 ILE F N 1
ATOM 6636 C CA . ILE F 1 81 ? -26.261 -0.201 37.975 1.00 49.71 79 ILE F CA 1
ATOM 6637 C C . ILE F 1 81 ? -27.341 -0.212 36.846 1.00 47.64 79 ILE F C 1
ATOM 6638 O O . ILE F 1 81 ? -27.967 -1.230 36.565 1.00 45.58 79 ILE F O 1
ATOM 6643 N N . ASP F 1 82 ? -27.507 0.922 36.182 1.00 46.38 80 ASP F N 1
ATOM 6644 C CA . ASP F 1 82 ? -28.337 0.992 34.993 1.00 45.59 80 ASP F CA 1
ATOM 6645 C C . ASP F 1 82 ? -28.058 -0.208 34.061 1.00 43.65 80 ASP F C 1
ATOM 6646 O O . ASP F 1 82 ? -26.903 -0.482 33.692 1.00 41.66 80 ASP F O 1
ATOM 6651 N N . ILE F 1 83 ? -29.136 -0.912 33.698 1.00 43.32 81 ILE F N 1
ATOM 6652 C CA . ILE F 1 83 ? -29.076 -2.165 32.912 1.00 42.25 81 ILE F CA 1
ATOM 6653 C C . ILE F 1 83 ? -30.179 -2.215 31.870 1.00 40.46 81 ILE F C 1
ATOM 6654 O O . ILE F 1 83 ? -31.366 -2.289 32.210 1.00 41.35 81 ILE F O 1
ATOM 6659 N N . VAL F 1 84 ? -29.780 -2.181 30.603 1.00 37.77 82 VAL F N 1
ATOM 6660 C CA . VAL F 1 84 ? -30.715 -2.204 29.495 1.00 36.29 82 VAL F CA 1
ATOM 6661 C C . VAL F 1 84 ? -30.503 -3.413 28.512 1.00 34.38 82 VAL F C 1
ATOM 6662 O O . VAL F 1 84 ? -29.362 -3.793 28.189 1.00 31.54 82 VAL F O 1
ATOM 6666 N N . TYR F 1 85 ? -31.603 -4.008 28.021 1.00 33.26 83 TYR F N 1
ATOM 6667 C CA . TYR F 1 85 ? -31.427 -5.168 27.124 1.00 32.72 83 TYR F CA 1
ATOM 6668 C C . TYR F 1 85 ? -31.630 -4.903 25.639 1.00 32.22 83 TYR F C 1
ATOM 6669 O O . TYR F 1 85 ? -32.525 -4.176 25.239 1.00 31.83 83 TYR F O 1
ATOM 6678 N N . ILE F 1 86 ? -30.716 -5.456 24.846 1.00 32.43 84 ILE F N 1
ATOM 6679 C CA . ILE F 1 86 ? -30.580 -5.113 23.428 1.00 31.60 84 ILE F CA 1
ATOM 6680 C C . ILE F 1 86 ? -30.482 -6.362 22.608 1.00 33.25 84 ILE F C 1
ATOM 6681 O O . ILE F 1 86 ? -29.427 -7.009 22.596 1.00 30.02 84 ILE F O 1
ATOM 6686 N N . ASP F 1 87 ? -31.611 -6.685 21.960 1.00 35.77 85 ASP F N 1
ATOM 6687 C CA . ASP F 1 87 ? -31.796 -7.925 21.255 1.00 40.77 85 ASP F CA 1
ATOM 6688 C C . ASP F 1 87 ? -30.877 -7.966 20.041 1.00 43.13 85 ASP F C 1
ATOM 6689 O O . ASP F 1 87 ? -30.370 -9.045 19.754 1.00 43.33 85 ASP F O 1
ATOM 6694 N N . GLU F 1 88 ? -30.659 -6.801 19.371 1.00 45.74 86 GLU F N 1
ATOM 6695 C CA . GLU F 1 88 ? -29.794 -6.668 18.171 1.00 48.58 86 GLU F CA 1
ATOM 6696 C C . GLU F 1 88 ? -28.315 -6.965 18.501 1.00 48.68 86 GLU F C 1
ATOM 6697 O O . GLU F 1 88 ? -27.475 -7.012 17.605 1.00 48.99 86 GLU F O 1
ATOM 6711 N N . TYR F 1 90 ? -27.626 -9.848 20.183 1.00 47.81 88 TYR F N 1
ATOM 6712 C CA . TYR F 1 90 ? -27.594 -11.259 19.868 1.00 48.43 88 TYR F CA 1
ATOM 6713 C C . TYR F 1 90 ? -27.505 -11.417 18.363 1.00 48.77 88 TYR F C 1
ATOM 6714 O O . TYR F 1 90 ? -28.312 -10.863 17.627 1.00 48.34 88 TYR F O 1
ATOM 6723 N N . ASN F 1 91 ? -26.531 -12.196 17.912 1.00 50.07 89 ASN F N 1
ATOM 6724 C CA . ASN F 1 91 ? -26.288 -12.371 16.480 1.00 51.30 89 ASN F CA 1
ATOM 6725 C C . ASN F 1 91 ? -26.378 -11.041 15.747 1.00 51.12 89 ASN F C 1
ATOM 6726 O O . ASN F 1 91 ? -27.356 -10.788 15.008 1.00 51.26 89 ASN F O 1
ATOM 6731 N N . ALA F 1 92 ? -25.383 -10.186 15.963 1.00 51.11 90 ALA F N 1
ATOM 6732 C CA . ALA F 1 92 ? -25.482 -8.808 15.452 1.00 51.82 90 ALA F CA 1
ATOM 6733 C C . ALA F 1 92 ? -25.336 -8.682 13.930 1.00 52.59 90 ALA F C 1
ATOM 6734 O O . ALA F 1 92 ? -24.748 -9.540 13.258 1.00 52.63 90 ALA F O 1
ATOM 6736 N N . ARG F 1 93 ? -25.905 -7.605 13.395 1.00 53.47 91 ARG F N 1
ATOM 6737 C CA . ARG F 1 93 ? -25.720 -7.271 11.990 1.00 54.42 91 ARG F CA 1
ATOM 6738 C C . ARG F 1 93 ? -24.397 -6.537 11.882 1.00 53.28 91 ARG F C 1
ATOM 6739 O O . ARG F 1 93 ? -23.837 -6.374 10.791 1.00 53.69 91 ARG F O 1
ATOM 6747 N N . SER F 1 94 ? -23.908 -6.127 13.052 1.00 51.90 92 SER F N 1
ATOM 6748 C CA . SER F 1 94 ? -22.708 -5.329 13.195 1.00 50.01 92 SER F CA 1
ATOM 6749 C C . SER F 1 94 ? -21.493 -6.191 13.289 1.00 48.88 92 SER F C 1
ATOM 6750 O O . SER F 1 94 ? -21.513 -7.212 13.962 1.00 49.52 92 SER F O 1
ATOM 6753 N N . GLU F 1 95 ? -20.422 -5.771 12.622 1.00 46.85 93 GLU F N 1
ATOM 6754 C CA . GLU F 1 95 ? -19.105 -6.333 12.875 1.00 44.53 93 GLU F CA 1
ATOM 6755 C C . GLU F 1 95 ? -18.660 -6.145 14.340 1.00 41.88 93 GLU F C 1
ATOM 6756 O O . GLU F 1 95 ? -18.060 -7.050 14.942 1.00 40.72 93 GLU F O 1
ATOM 6762 N N . THR F 1 96 ? -18.962 -4.971 14.880 1.00 39.32 94 THR F N 1
ATOM 6763 C CA . THR F 1 96 ? -18.440 -4.514 16.163 1.00 38.67 94 THR F CA 1
ATOM 6764 C C . THR F 1 96 ? -19.558 -3.948 17.011 1.00 36.00 94 THR F C 1
ATOM 6765 O O . THR F 1 96 ? -20.617 -3.694 16.479 1.00 36.65 94 THR F O 1
ATOM 6769 N N . TYR F 1 97 ? -19.338 -3.805 18.332 1.00 34.43 95 TYR F N 1
ATOM 6770 C CA . TYR F 1 97 ? -20.224 -3.047 19.270 1.00 30.69 95 TYR F CA 1
ATOM 6771 C C . TYR F 1 97 ? -19.768 -1.600 19.430 1.00 29.83 95 TYR F C 1
ATOM 6772 O O . TYR F 1 97 ? -20.249 -0.903 20.262 1.00 28.80 95 TYR F O 1
ATOM 6781 N N . LEU F 1 98 ? -18.855 -1.133 18.608 1.00 29.35 96 LEU F N 1
ATOM 6782 C CA . LEU F 1 98 ? -18.362 0.206 18.774 1.00 30.48 96 LEU F CA 1
ATOM 6783 C C . LEU F 1 98 ? -19.411 1.284 19.055 1.00 30.64 96 LEU F C 1
ATOM 6784 O O . LEU F 1 98 ? -19.266 2.049 19.949 1.00 30.65 96 LEU F O 1
ATOM 6789 N N . SER F 1 99 ? -20.461 1.325 18.271 1.00 31.49 97 SER F N 1
ATOM 6790 C CA . SER F 1 99 ? -21.318 2.472 18.261 1.00 32.81 97 SER F CA 1
ATOM 6791 C C . SER F 1 99 ? -22.214 2.501 19.480 1.00 32.04 97 SER F C 1
ATOM 6792 O O . SER F 1 99 ? -22.628 3.578 19.890 1.00 31.49 97 SER F O 1
ATOM 6795 N N . LEU F 1 100 ? -22.474 1.322 20.068 1.00 30.95 98 LEU F N 1
ATOM 6796 C CA . LEU F 1 100 ? -23.140 1.254 21.357 1.00 30.22 98 LEU F CA 1
ATOM 6797 C C . LEU F 1 100 ? -22.368 2.005 22.457 1.00 30.14 98 LEU F C 1
ATOM 6798 O O . LEU F 1 100 ? -22.991 2.621 23.331 1.00 29.60 98 LEU F O 1
ATOM 6803 N N . ILE F 1 101 ? -21.024 1.948 22.389 1.00 28.59 99 ILE F N 1
ATOM 6804 C CA . ILE F 1 101 ? -20.162 2.532 23.385 1.00 27.63 99 ILE F CA 1
ATOM 6805 C C . ILE F 1 101 ? -20.219 4.001 23.193 1.00 28.98 99 ILE F C 1
ATOM 6806 O O . ILE F 1 101 ? -20.576 4.753 24.102 1.00 29.69 99 ILE F O 1
ATOM 6811 N N . ALA F 1 102 ? -19.812 4.374 21.983 1.00 28.89 100 ALA F N 1
ATOM 6812 C CA . ALA F 1 102 ? -19.495 5.698 21.604 1.00 29.43 100 ALA F CA 1
ATOM 6813 C C . ALA F 1 102 ? -20.705 6.578 21.724 1.00 29.29 100 ALA F C 1
ATOM 6814 O O . ALA F 1 102 ? -20.581 7.720 22.003 1.00 30.63 100 ALA F O 1
ATOM 6816 N N . ALA F 1 103 ? -21.888 6.035 21.537 1.00 29.98 101 ALA F N 1
ATOM 6817 C CA . ALA F 1 103 ? -23.091 6.812 21.697 1.00 31.11 101 ALA F CA 1
ATOM 6818 C C . ALA F 1 103 ? -23.460 7.199 23.128 1.00 31.82 101 ALA F C 1
ATOM 6819 O O . ALA F 1 103 ? -24.376 7.942 23.283 1.00 31.70 101 ALA F O 1
ATOM 6821 N N . GLN F 1 104 ? -22.823 6.663 24.167 1.00 32.42 102 GLN F N 1
ATOM 6822 C CA . GLN F 1 104 ? -23.301 6.973 25.519 1.00 34.34 102 GLN F CA 1
ATOM 6823 C C . GLN F 1 104 ? -22.503 8.127 26.077 1.00 37.29 102 GLN F C 1
ATOM 6824 O O . GLN F 1 104 ? -21.627 7.924 26.941 1.00 36.62 102 GLN F O 1
ATOM 6830 N N A THR F 1 105 ? -22.898 9.324 25.643 0.50 39.26 103 THR F N 1
ATOM 6831 N N B THR F 1 105 ? -22.825 9.340 25.605 0.50 39.37 103 THR F N 1
ATOM 6832 C CA A THR F 1 105 ? -22.084 10.529 25.685 0.50 42.33 103 THR F CA 1
ATOM 6833 C CA B THR F 1 105 ? -21.899 10.489 25.621 0.50 42.61 103 THR F CA 1
ATOM 6834 C C A THR F 1 105 ? -22.145 11.247 27.034 0.50 43.98 103 THR F C 1
ATOM 6835 C C B THR F 1 105 ? -21.854 11.264 26.929 0.50 44.22 103 THR F C 1
ATOM 6836 O O A THR F 1 105 ? -21.369 12.165 27.293 0.50 45.29 103 THR F O 1
ATOM 6837 O O B THR F 1 105 ? -21.099 12.229 27.066 0.50 45.45 103 THR F O 1
ATOM 6844 N N A GLU F 1 106 ? -23.052 10.803 27.898 0.50 44.77 104 GLU F N 1
ATOM 6845 N N B GLU F 1 106 ? -22.677 10.841 27.874 0.50 45.19 104 GLU F N 1
ATOM 6846 C CA A GLU F 1 106 ? -23.178 11.363 29.241 0.50 45.63 104 GLU F CA 1
ATOM 6847 C CA B GLU F 1 106 ? -22.770 11.458 29.189 0.50 46.52 104 GLU F CA 1
ATOM 6848 C C A GLU F 1 106 ? -22.965 10.305 30.332 0.50 45.14 104 GLU F C 1
ATOM 6849 C C B GLU F 1 106 ? -22.374 10.458 30.282 0.50 45.78 104 GLU F C 1
ATOM 6850 O O A GLU F 1 106 ? -23.292 10.511 31.500 0.50 45.95 104 GLU F O 1
ATOM 6851 O O B GLU F 1 106 ? -22.034 10.846 31.403 0.50 47.09 104 GLU F O 1
ATOM 6862 N N . VAL F 1 107 ? -22.398 9.174 29.938 1.00 43.42 105 VAL F N 1
ATOM 6863 C CA . VAL F 1 107 ? -22.066 8.118 30.869 1.00 41.64 105 VAL F CA 1
ATOM 6864 C C . VAL F 1 107 ? -20.534 8.021 30.969 1.00 41.29 105 VAL F C 1
ATOM 6865 O O . VAL F 1 107 ? -19.806 8.002 29.976 1.00 40.47 105 VAL F O 1
ATOM 6869 N N . GLN F 1 108 ? -20.009 8.004 32.174 1.00 40.65 106 GLN F N 1
ATOM 6870 C CA . GLN F 1 108 ? -18.565 8.007 32.236 1.00 39.48 106 GLN F CA 1
ATOM 6871 C C . GLN F 1 108 ? -18.022 6.626 31.936 1.00 36.48 106 GLN F C 1
ATOM 6872 O O . GLN F 1 108 ? -17.043 6.516 31.241 1.00 35.76 106 GLN F O 1
ATOM 6878 N N . SER F 1 109 ? -18.718 5.590 32.376 1.00 34.88 107 SER F N 1
ATOM 6879 C CA . SER F 1 109 ? -18.335 4.217 32.023 1.00 33.76 107 SER F CA 1
ATOM 6880 C C . SER F 1 109 ? -19.461 3.256 31.640 1.00 32.17 107 SER F C 1
ATOM 6881 O O . SER F 1 109 ? -20.529 3.260 32.224 1.00 30.94 107 SER F O 1
ATOM 6884 N N . VAL F 1 110 ? -19.168 2.426 30.646 1.00 31.65 108 VAL F N 1
ATOM 6885 C CA . VAL F 1 110 ? -20.153 1.504 30.068 1.00 32.05 108 VAL F CA 1
ATOM 6886 C C . VAL F 1 110 ? -19.584 0.089 29.867 1.00 31.15 108 VAL F C 1
ATOM 6887 O O . VAL F 1 110 ? -18.439 -0.084 29.532 1.00 31.38 108 VAL F O 1
ATOM 6899 N N . LEU F 1 112 ? -20.461 -3.784 27.991 1.00 30.86 110 LEU F N 1
ATOM 6900 C CA . LEU F 1 112 ? -21.307 -4.682 27.162 1.00 29.01 110 LEU F CA 1
ATOM 6901 C C . LEU F 1 112 ? -21.129 -6.171 27.491 1.00 28.13 110 LEU F C 1
ATOM 6902 O O . LEU F 1 112 ? -19.997 -6.705 27.599 1.00 23.92 110 LEU F O 1
ATOM 6907 N N . VAL F 1 113 ? -22.281 -6.817 27.672 1.00 27.76 111 VAL F N 1
ATOM 6908 C CA . VAL F 1 113 ? -22.334 -8.276 27.714 1.00 27.98 111 VAL F CA 1
ATOM 6909 C C . VAL F 1 113 ? -22.847 -8.808 26.384 1.00 28.11 111 VAL F C 1
ATOM 6910 O O . VAL F 1 113 ? -24.023 -8.653 26.048 1.00 27.54 111 VAL F O 1
ATOM 6914 N N . GLY F 1 114 ? -21.950 -9.382 25.594 1.00 28.02 112 GLY F N 1
ATOM 6915 C CA . GLY F 1 114 ? -22.361 -10.043 24.365 1.00 29.77 112 GLY F CA 1
ATOM 6916 C C . GLY F 1 114 ? -21.608 -11.266 23.879 1.00 31.29 112 GLY F C 1
ATOM 6917 O O . GLY F 1 114 ? -21.057 -12.058 24.648 1.00 31.12 112 GLY F O 1
ATOM 6918 N N . HIS F 1 115 ? -21.598 -11.398 22.558 1.00 33.30 113 HIS F N 1
ATOM 6919 C CA . HIS F 1 115 ? -21.240 -12.649 21.874 1.00 35.23 113 HIS F CA 1
ATOM 6920 C C . HIS F 1 115 ? -20.002 -12.489 21.040 1.00 36.38 113 HIS F C 1
ATOM 6921 O O . HIS F 1 115 ? -19.589 -11.359 20.735 1.00 35.59 113 HIS F O 1
ATOM 6928 N N . ASN F 1 116 ? -19.367 -13.610 20.727 1.00 38.06 114 ASN F N 1
ATOM 6929 C CA . ASN F 1 116 ? -18.481 -13.631 19.570 1.00 39.62 114 ASN F CA 1
ATOM 6930 C C . ASN F 1 116 ? -19.289 -13.898 18.295 1.00 40.64 114 ASN F C 1
ATOM 6931 O O . ASN F 1 116 ? -20.381 -14.483 18.358 1.00 41.20 114 ASN F O 1
ATOM 6936 N N . PRO F 1 117 ? -18.772 -13.477 17.130 1.00 40.72 115 PRO F N 1
ATOM 6937 C CA . PRO F 1 117 ? -17.490 -12.839 16.856 1.00 40.11 115 PRO F CA 1
ATOM 6938 C C . PRO F 1 117 ? -17.348 -11.370 17.283 1.00 38.85 115 PRO F C 1
ATOM 6939 O O . PRO F 1 117 ? -16.240 -10.811 17.266 1.00 37.21 115 PRO F O 1
ATOM 6943 N N . THR F 1 118 ? -18.471 -10.767 17.643 1.00 38.89 116 THR F N 1
ATOM 6944 C CA . THR F 1 118 ? -18.579 -9.325 17.814 1.00 38.12 116 THR F CA 1
ATOM 6945 C C . THR F 1 118 ? -17.793 -8.766 18.992 1.00 39.36 116 THR F C 1
ATOM 6946 O O . THR F 1 118 ? -17.142 -7.726 18.852 1.00 39.39 116 THR F O 1
ATOM 6958 N N . GLU F 1 120 ? -15.061 -10.074 20.408 1.00 43.11 118 GLU F N 1
ATOM 6959 C CA . GLU F 1 120 ? -13.637 -10.187 19.991 1.00 42.87 118 GLU F CA 1
ATOM 6960 C C . GLU F 1 120 ? -13.265 -9.099 18.992 1.00 41.49 118 GLU F C 1
ATOM 6961 O O . GLU F 1 120 ? -12.222 -8.461 19.108 1.00 41.92 118 GLU F O 1
ATOM 6967 N N . ALA F 1 121 ? -14.145 -8.875 18.027 1.00 39.20 119 ALA F N 1
ATOM 6968 C CA . ALA F 1 121 ? -13.972 -7.841 17.039 1.00 37.84 119 ALA F CA 1
ATOM 6969 C C . ALA F 1 121 ? -14.090 -6.416 17.608 1.00 36.13 119 ALA F C 1
ATOM 6970 O O . ALA F 1 121 ? -13.519 -5.500 17.082 1.00 36.40 119 ALA F O 1
ATOM 6972 N N . THR F 1 122 ? -14.829 -6.219 18.678 1.00 35.20 120 THR F N 1
ATOM 6973 C CA . THR F 1 122 ? -14.879 -4.900 19.305 1.00 32.86 120 THR F CA 1
ATOM 6974 C C . THR F 1 122 ? -13.530 -4.670 19.932 1.00 34.14 120 THR F C 1
ATOM 6975 O O . THR F 1 122 ? -12.898 -3.627 19.754 1.00 34.69 120 THR F O 1
ATOM 6979 N N . LEU F 1 123 ? -13.027 -5.675 20.617 1.00 33.93 121 LEU F N 1
ATOM 6980 C CA . LEU F 1 123 ? -11.761 -5.468 21.243 1.00 35.31 121 LEU F CA 1
ATOM 6981 C C . LEU F 1 123 ? -10.725 -5.078 20.205 1.00 35.26 121 LEU F C 1
ATOM 6982 O O . LEU F 1 123 ? -9.992 -4.101 20.368 1.00 34.22 121 LEU F O 1
ATOM 6987 N N . GLU F 1 124 ? -10.680 -5.882 19.151 1.00 36.14 122 GLU F N 1
ATOM 6988 C CA . GLU F 1 124 ? -9.618 -5.841 18.183 1.00 37.52 122 GLU F CA 1
ATOM 6989 C C . GLU F 1 124 ? -9.515 -4.444 17.532 1.00 36.19 122 GLU F C 1
ATOM 6990 O O . GLU F 1 124 ? -8.412 -3.912 17.366 1.00 36.05 122 GLU F O 1
ATOM 6996 N N . ALA F 1 125 ? -10.667 -3.868 17.198 1.00 34.16 123 ALA F N 1
ATOM 6997 C CA . ALA F 1 125 ? -10.762 -2.546 16.604 1.00 33.85 123 ALA F CA 1
ATOM 6998 C C . ALA F 1 125 ? -10.252 -1.441 17.529 1.00 33.91 123 ALA F C 1
ATOM 6999 O O . ALA F 1 125 ? -9.668 -0.460 17.061 1.00 33.12 123 ALA F O 1
ATOM 7009 N N . ILE F 1 127 ? -7.925 -2.064 20.142 1.00 34.65 125 ILE F N 1
ATOM 7010 C CA . ILE F 1 127 ? -6.492 -2.201 20.562 1.00 35.78 125 ILE F CA 1
ATOM 7011 C C . ILE F 1 127 ? -5.439 -2.598 19.497 1.00 37.80 125 ILE F C 1
ATOM 7012 O O . ILE F 1 127 ? -4.241 -2.262 19.640 1.00 37.47 125 ILE F O 1
ATOM 7017 N N . GLY F 1 128 ? -5.898 -3.282 18.447 1.00 39.56 126 GLY F N 1
ATOM 7018 C CA . GLY F 1 128 ? -5.030 -3.792 17.391 1.00 43.64 126 GLY F CA 1
ATOM 7019 C C . GLY F 1 128 ? -4.840 -5.295 17.458 1.00 46.13 126 GLY F C 1
ATOM 7020 O O . GLY F 1 128 ? -4.917 -5.890 18.537 1.00 45.55 126 GLY F O 1
ATOM 7021 N N . GLU F 1 129 ? -4.553 -5.912 16.313 1.00 49.30 127 GLU F N 1
ATOM 7022 C CA . GLU F 1 129 ? -4.488 -7.369 16.264 1.00 52.80 127 GLU F CA 1
ATOM 7023 C C . GLU F 1 129 ? -3.308 -8.002 16.986 1.00 54.14 127 GLU F C 1
ATOM 7024 O O . GLU F 1 129 ? -3.525 -8.967 17.728 1.00 54.18 127 GLU F O 1
ATOM 7030 N N . ASP F 1 130 ? -2.095 -7.464 16.806 1.00 55.47 128 ASP F N 1
ATOM 7031 C CA . ASP F 1 130 ? -0.912 -7.904 17.571 1.00 56.90 128 ASP F CA 1
ATOM 7032 C C . ASP F 1 130 ? -1.086 -7.820 19.128 1.00 57.38 128 ASP F C 1
ATOM 7033 O O . ASP F 1 130 ? -0.586 -8.683 19.858 1.00 57.20 128 ASP F O 1
ATOM 7038 N N . LEU F 1 131 ? -1.760 -6.770 19.611 1.00 57.49 129 LEU F N 1
ATOM 7039 C CA . LEU F 1 131 ? -2.083 -6.591 21.032 1.00 58.08 129 LEU F CA 1
ATOM 7040 C C . LEU F 1 131 ? -3.169 -7.585 21.477 1.00 58.02 129 LEU F C 1
ATOM 7041 O O . LEU F 1 131 ? -3.127 -8.112 22.588 1.00 57.00 129 LEU F O 1
ATOM 7046 N N . LEU F 1 132 ? -4.129 -7.836 20.582 1.00 58.81 130 LEU F N 1
ATOM 7047 C CA . LEU F 1 132 ? -5.161 -8.860 20.768 1.00 59.47 130 LEU F CA 1
ATOM 7048 C C . LEU F 1 132 ? -4.577 -10.290 20.731 1.00 61.11 130 LEU F C 1
ATOM 7049 O O . LEU F 1 132 ? -4.956 -11.136 21.538 1.00 60.76 130 LEU F O 1
ATOM 7054 N N A HIS F 1 133 ? -3.652 -10.555 19.811 0.50 62.41 131 HIS F N 1
ATOM 7055 N N B HIS F 1 133 ? -3.658 -10.537 19.800 0.50 62.31 131 HIS F N 1
ATOM 7056 C CA A HIS F 1 133 ? -3.046 -11.884 19.724 0.50 64.22 131 HIS F CA 1
ATOM 7057 C CA B HIS F 1 133 ? -2.977 -11.825 19.714 0.50 64.02 131 HIS F CA 1
ATOM 7058 C C A HIS F 1 133 ? -2.202 -12.195 20.968 0.50 63.60 131 HIS F C 1
ATOM 7059 C C B HIS F 1 133 ? -2.268 -12.149 21.013 0.50 63.43 131 HIS F C 1
ATOM 7060 O O A HIS F 1 133 ? -2.280 -13.302 21.498 0.50 64.04 131 HIS F O 1
ATOM 7061 O O B HIS F 1 133 ? -2.483 -13.204 21.606 0.50 63.75 131 HIS F O 1
ATOM 7074 N N . ALA F 1 134 ? -1.431 -11.216 21.444 1.00 62.51 132 ALA F N 1
ATOM 7075 C CA . ALA F 1 134 ? -0.526 -11.420 22.583 1.00 61.60 132 ALA F CA 1
ATOM 7076 C C . ALA F 1 134 ? -1.259 -11.650 23.906 1.00 60.28 132 ALA F C 1
ATOM 7077 O O . ALA F 1 134 ? -0.992 -12.612 24.632 1.00 59.27 132 ALA F O 1
ATOM 7079 N N . ALA F 1 135 ? -2.207 -10.766 24.194 1.00 59.37 133 ALA F N 1
ATOM 7080 C CA . ALA F 1 135 ? -2.974 -10.851 25.405 1.00 58.60 133 ALA F CA 1
ATOM 7081 C C . ALA F 1 135 ? -3.874 -12.098 25.346 1.00 59.48 133 ALA F C 1
ATOM 7082 O O . ALA F 1 135 ? -3.996 -12.827 26.340 1.00 58.61 133 ALA F O 1
ATOM 7084 N N . LEU F 1 136 ? -4.491 -12.331 24.192 1.00 61.26 134 LEU F N 1
ATOM 7085 C CA . LEU F 1 136 ? -5.507 -13.368 24.063 1.00 64.23 134 LEU F CA 1
ATOM 7086 C C . LEU F 1 136 ? -5.081 -14.437 23.062 1.00 66.97 134 LEU F C 1
ATOM 7087 O O . LEU F 1 136 ? -5.387 -14.345 21.873 1.00 66.27 134 LEU F O 1
ATOM 7092 N N . PRO F 1 137 ? -4.372 -15.449 23.550 1.00 70.10 135 PRO F N 1
ATOM 7093 C CA . PRO F 1 137 ? -3.815 -16.490 22.680 1.00 72.68 135 PRO F CA 1
ATOM 7094 C C . PRO F 1 137 ? -4.899 -17.191 21.869 1.00 74.11 135 PRO F C 1
ATOM 7095 O O . PRO F 1 137 ? -4.808 -17.253 20.643 1.00 74.71 135 PRO F O 1
ATOM 7099 N N . SER F 1 138 ? -5.913 -17.710 22.552 1.00 74.66 136 SER F N 1
ATOM 7100 C CA . SER F 1 138 ? -6.980 -18.455 21.893 1.00 75.01 136 SER F CA 1
ATOM 7101 C C . SER F 1 138 ? -8.311 -17.719 21.997 1.00 72.74 136 SER F C 1
ATOM 7102 O O . SER F 1 138 ? -9.361 -18.337 22.174 1.00 73.35 136 SER F O 1
ATOM 7105 N N . GLY F 1 139 ? -8.261 -16.396 21.884 1.00 69.58 137 GLY F N 1
ATOM 7106 C CA . GLY F 1 139 ? -9.451 -15.606 21.627 1.00 64.16 137 GLY F CA 1
ATOM 7107 C C . GLY F 1 139 ? -10.114 -15.125 22.902 1.00 60.38 137 GLY F C 1
ATOM 7108 O O . GLY F 1 139 ? -9.799 -15.597 23.994 1.00 59.53 137 GLY F O 1
ATOM 7109 N N . PHE F 1 140 ? -11.038 -14.180 22.762 1.00 56.79 138 PHE F N 1
ATOM 7110 C CA . PHE F 1 140 ? -11.929 -13.811 23.856 1.00 52.76 138 PHE F CA 1
ATOM 7111 C C . PHE F 1 140 ? -12.658 -15.031 24.409 1.00 52.33 138 PHE F C 1
ATOM 7112 O O . PHE F 1 140 ? -13.475 -15.642 23.720 1.00 52.44 138 PHE F O 1
ATOM 7120 N N . PRO F 1 141 ? -12.357 -15.379 25.655 1.00 50.92 139 PRO F N 1
ATOM 7121 C CA . PRO F 1 141 ? -12.959 -16.554 26.293 1.00 50.84 139 PRO F CA 1
ATOM 7122 C C . PRO F 1 141 ? -14.312 -16.229 26.918 1.00 50.07 139 PRO F C 1
ATOM 7123 O O . PRO F 1 141 ? -14.658 -15.057 27.062 1.00 49.48 139 PRO F O 1
ATOM 7127 N N . THR F 1 142 ? -15.064 -17.262 27.283 1.00 50.01 140 THR F N 1
ATOM 7128 C CA . THR F 1 142 ? -16.300 -17.082 28.009 1.00 49.38 140 THR F CA 1
ATOM 7129 C C . THR F 1 142 ? -15.943 -16.461 29.336 1.00 49.27 140 THR F C 1
ATOM 7130 O O . THR F 1 142 ? -14.930 -16.812 29.950 1.00 49.44 140 THR F O 1
ATOM 7134 N N . SER F 1 143 ? -16.761 -15.499 29.756 1.00 48.53 141 SER F N 1
ATOM 7135 C CA . SER F 1 143 ? -16.631 -14.890 31.063 1.00 47.93 141 SER F CA 1
ATOM 7136 C C . SER F 1 143 ? -15.433 -13.956 31.136 1.00 46.50 141 SER F C 1
ATOM 7137 O O . SER F 1 143 ? -15.191 -13.384 32.178 1.00 47.19 141 SER F O 1
ATOM 7140 N N . GLY F 1 144 ? -14.700 -13.789 30.036 1.00 44.77 142 GLY F N 1
ATOM 7141 C CA . GLY F 1 144 ? -13.541 -12.890 30.001 1.00 42.99 142 GLY F CA 1
ATOM 7142 C C . GLY F 1 144 ? -13.907 -11.418 30.052 1.00 41.35 142 GLY F C 1
ATOM 7143 O O . GLY F 1 144 ? -14.827 -10.942 29.353 1.00 41.28 142 GLY F O 1
ATOM 7144 N N . LEU F 1 145 ? -13.207 -10.681 30.902 1.00 40.15 143 LEU F N 1
ATOM 7145 C CA . LEU F 1 145 ? -13.513 -9.261 31.091 1.00 36.67 143 LEU F CA 1
ATOM 7146 C C . LEU F 1 145 ? -12.371 -8.381 30.684 1.00 35.54 143 LEU F C 1
ATOM 7147 O O . LEU F 1 145 ? -11.281 -8.476 31.248 1.00 35.67 143 LEU F O 1
ATOM 7152 N N . ALA F 1 146 ? -12.637 -7.503 29.717 1.00 33.16 144 ALA F N 1
ATOM 7153 C CA . ALA F 1 146 ? -11.632 -6.599 29.232 1.00 31.50 144 ALA F CA 1
ATOM 7154 C C . ALA F 1 146 ? -11.908 -5.197 29.755 1.00 30.40 144 ALA F C 1
ATOM 7155 O O . ALA F 1 146 ? -13.068 -4.783 29.790 1.00 29.32 144 ALA F O 1
ATOM 7157 N N . VAL F 1 147 ? -10.828 -4.485 30.129 1.00 28.94 145 VAL F N 1
ATOM 7158 C CA . VAL F 1 147 ? -10.868 -3.160 30.729 1.00 27.00 145 VAL F CA 1
ATOM 7159 C C . VAL F 1 147 ? -9.996 -2.195 29.961 1.00 28.11 145 VAL F C 1
ATOM 7160 O O . VAL F 1 147 ? -8.775 -2.338 29.940 1.00 27.25 145 VAL F O 1
ATOM 7164 N N . LEU F 1 148 ? -10.648 -1.213 29.349 1.00 28.69 146 LEU F N 1
ATOM 7165 C CA . LEU F 1 148 ? -10.029 -0.228 28.487 1.00 30.21 146 LEU F CA 1
ATOM 7166 C C . LEU F 1 148 ? -10.232 1.191 28.979 1.00 32.01 146 LEU F C 1
ATOM 7167 O O . LEU F 1 148 ? -11.305 1.548 29.418 1.00 32.21 146 LEU F O 1
ATOM 7172 N N . ASP F 1 149 ? -9.188 1.994 28.893 1.00 34.06 147 ASP F N 1
ATOM 7173 C CA . ASP F 1 149 ? -9.313 3.403 29.150 1.00 37.98 147 ASP F CA 1
ATOM 7174 C C . ASP F 1 149 ? -8.783 4.103 27.967 1.00 39.76 147 ASP F C 1
ATOM 7175 O O . ASP F 1 149 ? -8.013 3.531 27.219 1.00 39.13 147 ASP F O 1
ATOM 7180 N N . GLN F 1 150 ? -9.237 5.332 27.777 1.00 43.61 148 GLN F N 1
ATOM 7181 C CA . GLN F 1 150 ? -8.564 6.263 26.869 1.00 47.82 148 GLN F CA 1
ATOM 7182 C C . GLN F 1 150 ? -7.168 6.617 27.410 1.00 50.16 148 GLN F C 1
ATOM 7183 O O . GLN F 1 150 ? -6.947 6.638 28.631 1.00 50.45 148 GLN F O 1
ATOM 7189 N N . ASP F 1 151 ? -6.222 6.858 26.502 1.00 52.49 149 ASP F N 1
ATOM 7190 C CA . ASP F 1 151 ? -4.950 7.506 26.882 1.00 54.65 149 ASP F CA 1
ATOM 7191 C C . ASP F 1 151 ? -5.144 9.024 26.998 1.00 55.94 149 ASP F C 1
ATOM 7192 O O . ASP F 1 151 ? -6.277 9.525 27.026 1.00 55.48 149 ASP F O 1
ATOM 7197 N N . ASN F 1 159 ? -4.616 10.343 22.219 1.00 67.48 157 ASN F N 1
ATOM 7198 C CA . ASN F 1 159 ? -5.826 9.771 22.786 1.00 65.79 157 ASN F CA 1
ATOM 7199 C C . ASN F 1 159 ? -6.429 8.686 21.889 1.00 63.30 157 ASN F C 1
ATOM 7200 O O . ASN F 1 159 ? -6.765 8.943 20.722 1.00 63.36 157 ASN F O 1
ATOM 7205 N N . ARG F 1 160 ? -6.586 7.500 22.494 1.00 58.96 158 ARG F N 1
ATOM 7206 C CA . ARG F 1 160 ? -6.787 6.203 21.852 1.00 54.29 158 ARG F CA 1
ATOM 7207 C C . ARG F 1 160 ? -7.236 5.197 22.953 1.00 51.05 158 ARG F C 1
ATOM 7208 O O . ARG F 1 160 ? -7.198 5.541 24.144 1.00 51.20 158 ARG F O 1
ATOM 7216 N N . TRP F 1 161 ? -7.655 3.982 22.583 1.00 45.97 159 TRP F N 1
ATOM 7217 C CA . TRP F 1 161 ? -8.008 2.957 23.581 1.00 41.90 159 TRP F CA 1
ATOM 7218 C C . TRP F 1 161 ? -6.809 2.222 24.122 1.00 40.12 159 TRP F C 1
ATOM 7219 O O . TRP F 1 161 ? -5.887 1.954 23.376 1.00 40.55 159 TRP F O 1
ATOM 7230 N N . ARG F 1 162 ? -6.827 1.901 25.412 1.00 37.53 160 ARG F N 1
ATOM 7231 C CA . ARG F 1 162 ? -5.761 1.116 26.021 1.00 34.79 160 ARG F CA 1
ATOM 7232 C C . ARG F 1 162 ? -6.325 0.044 26.947 1.00 32.38 160 ARG F C 1
ATOM 7233 O O . ARG F 1 162 ? -7.170 0.326 27.797 1.00 30.61 160 ARG F O 1
ATOM 7241 N N . LEU F 1 163 ? -5.853 -1.186 26.777 1.00 32.31 161 LEU F N 1
ATOM 7242 C CA . LEU F 1 163 ? -6.247 -2.286 27.650 1.00 32.94 161 LEU F CA 1
ATOM 7243 C C . LEU F 1 163 ? -5.445 -2.274 28.947 1.00 35.48 161 LEU F C 1
ATOM 7244 O O . LEU F 1 163 ? -4.217 -2.360 28.930 1.00 34.42 161 LEU F O 1
ATOM 7249 N N . ILE F 1 164 ? -6.148 -2.167 30.070 1.00 38.76 162 ILE F N 1
ATOM 7250 C CA . ILE F 1 164 ? -5.510 -1.871 31.348 1.00 41.84 162 ILE F CA 1
ATOM 7251 C C . ILE F 1 164 ? -5.700 -3.016 32.337 1.00 42.31 162 ILE F C 1
ATOM 7252 O O . ILE F 1 164 ? -4.989 -3.108 33.338 1.00 42.31 162 ILE F O 1
ATOM 7257 N N . ASP F 1 165 ? -6.664 -3.885 32.051 1.00 43.06 163 ASP F N 1
ATOM 7258 C CA . ASP F 1 165 ? -6.739 -5.187 32.702 1.00 44.63 163 ASP F CA 1
ATOM 7259 C C . ASP F 1 165 ? -7.445 -6.207 31.814 1.00 44.98 163 ASP F C 1
ATOM 7260 O O . ASP F 1 165 ? -8.157 -5.842 30.879 1.00 44.12 163 ASP F O 1
ATOM 7265 N N . PHE F 1 166 ? -7.242 -7.486 32.113 1.00 46.63 164 PHE F N 1
ATOM 7266 C CA . PHE F 1 166 ? -8.143 -8.535 31.650 1.00 47.59 164 PHE F CA 1
ATOM 7267 C C . PHE F 1 166 ? -8.335 -9.608 32.716 1.00 49.49 164 PHE F C 1
ATOM 7268 O O . PHE F 1 166 ? -7.370 -10.217 33.178 1.00 49.62 164 PHE F O 1
ATOM 7276 N N . LEU F 1 167 ? -9.586 -9.836 33.101 1.00 50.78 165 LEU F N 1
ATOM 7277 C CA . LEU F 1 167 ? -9.917 -10.898 34.044 1.00 52.16 165 LEU F CA 1
ATOM 7278 C C . LEU F 1 167 ? -10.524 -12.101 33.329 1.00 54.36 165 LEU F C 1
ATOM 7279 O O . LEU F 1 167 ? -11.488 -11.966 32.576 1.00 53.80 165 LEU F O 1
ATOM 7284 N N . ALA F 1 168 ? -9.953 -13.276 33.571 1.00 56.21 166 ALA F N 1
ATOM 7285 C CA . ALA F 1 168 ? -10.374 -14.489 32.880 1.00 57.70 166 ALA F CA 1
ATOM 7286 C C . ALA F 1 168 ? -10.845 -15.551 33.867 1.00 59.14 166 ALA F C 1
ATOM 7287 O O . ALA F 1 168 ? -10.050 -16.097 34.633 1.00 59.50 166 ALA F O 1
ATOM 7289 N N . SER G 1 6 ? -43.612 64.578 -10.751 1.00 73.34 4 SER G N 1
ATOM 7290 C CA . SER G 1 6 ? -44.806 63.822 -10.279 0.20 71.89 4 SER G CA 1
ATOM 7291 C C . SER G 1 6 ? -44.469 62.370 -9.952 1.00 68.65 4 SER G C 1
ATOM 7292 O O . SER G 1 6 ? -45.357 61.526 -9.887 1.00 68.34 4 SER G O 1
ATOM 7295 N N . PHE G 1 7 ? -43.184 62.101 -9.717 1.00 64.60 5 PHE G N 1
ATOM 7296 C CA . PHE G 1 7 ? -42.671 60.728 -9.479 1.00 60.22 5 PHE G CA 1
ATOM 7297 C C . PHE G 1 7 ? -42.144 60.478 -8.046 1.00 55.49 5 PHE G C 1
ATOM 7298 O O . PHE G 1 7 ? -41.649 61.401 -7.390 1.00 54.50 5 PHE G O 1
ATOM 7306 N N . PRO G 1 8 ? -42.253 59.224 -7.560 1.00 51.54 6 PRO G N 1
ATOM 7307 C CA . PRO G 1 8 ? -42.791 58.042 -8.213 1.00 49.09 6 PRO G CA 1
ATOM 7308 C C . PRO G 1 8 ? -44.299 58.002 -8.088 1.00 47.30 6 PRO G C 1
ATOM 7309 O O . PRO G 1 8 ? -44.884 58.782 -7.344 1.00 48.05 6 PRO G O 1
ATOM 7313 N N . THR G 1 9 ? -44.936 57.128 -8.836 1.00 45.39 7 THR G N 1
ATOM 7314 C CA . THR G 1 9 ? -46.381 57.025 -8.821 1.00 43.90 7 THR G CA 1
ATOM 7315 C C . THR G 1 9 ? -46.758 55.605 -8.418 1.00 42.38 7 THR G C 1
ATOM 7316 O O . THR G 1 9 ? -47.893 55.291 -8.117 1.00 42.99 7 THR G O 1
ATOM 7320 N N . ARG G 1 10 ? -45.783 54.735 -8.438 1.00 41.49 8 ARG G N 1
ATOM 7321 C CA . ARG G 1 10 ? -45.974 53.421 -7.907 1.00 40.47 8 ARG G CA 1
ATOM 7322 C C . ARG G 1 10 ? -44.958 53.128 -6.819 1.00 37.95 8 ARG G C 1
ATOM 7323 O O . ARG G 1 10 ? -43.750 53.098 -7.083 1.00 36.86 8 ARG G O 1
ATOM 7331 N N . VAL G 1 11 ? -45.469 52.948 -5.593 1.00 36.69 9 VAL G N 1
ATOM 7332 C CA . VAL G 1 11 ? -44.660 52.629 -4.401 1.00 34.12 9 VAL G CA 1
ATOM 7333 C C . VAL G 1 11 ? -44.972 51.247 -3.783 1.00 33.43 9 VAL G C 1
ATOM 7334 O O . VAL G 1 11 ? -46.153 50.909 -3.545 1.00 31.14 9 VAL G O 1
ATOM 7338 N N . TYR G 1 12 ? -43.901 50.473 -3.539 1.00 32.10 10 TYR G N 1
ATOM 7339 C CA . TYR G 1 12 ? -43.978 49.228 -2.761 1.00 31.68 10 TYR G CA 1
ATOM 7340 C C . TYR G 1 12 ? -43.361 49.360 -1.382 1.00 29.64 10 TYR G C 1
ATOM 7341 O O . TYR G 1 12 ? -42.360 50.048 -1.204 1.00 28.13 10 TYR G O 1
ATOM 7350 N N . LEU G 1 13 ? -43.973 48.703 -0.402 1.00 29.10 11 LEU G N 1
ATOM 7351 C CA . LEU G 1 13 ? -43.494 48.783 0.985 1.00 27.88 11 LEU G CA 1
ATOM 7352 C C . LEU G 1 13 ? -43.420 47.397 1.594 1.00 26.62 11 LEU G C 1
ATOM 7353 O O . LEU G 1 13 ? -44.442 46.812 1.960 1.00 27.74 11 LEU G O 1
ATOM 7358 N N . LEU G 1 14 ? -42.201 46.895 1.725 1.00 25.49 12 LEU G N 1
ATOM 7359 C CA . LEU G 1 14 ? -41.938 45.516 2.137 1.00 24.18 12 LEU G CA 1
ATOM 7360 C C . LEU G 1 14 ? -41.235 45.468 3.478 1.00 24.81 12 LEU G C 1
ATOM 7361 O O . LEU G 1 14 ? -40.191 46.117 3.674 1.00 25.35 12 LEU G O 1
ATOM 7366 N N . ARG G 1 15 ? -41.760 44.671 4.395 1.00 25.58 13 ARG G N 1
ATOM 7367 C CA . ARG G 1 15 ? -41.070 44.438 5.673 1.00 25.71 13 ARG G CA 1
ATOM 7368 C C . ARG G 1 15 ? -40.274 43.162 5.485 1.00 26.43 13 ARG G C 1
ATOM 7369 O O . ARG G 1 15 ? -40.782 42.259 4.875 1.00 27.52 13 ARG G O 1
ATOM 7377 N N . HIS G 1 16 ? -39.049 43.100 5.991 1.00 26.69 14 HIS G N 1
ATOM 7378 C CA . HIS G 1 16 ? -38.185 41.930 5.878 1.00 27.47 14 HIS G CA 1
ATOM 7379 C C . HIS G 1 16 ? -39.008 40.742 6.346 1.00 28.08 14 HIS G C 1
ATOM 7380 O O . HIS G 1 16 ? -39.948 40.936 7.120 1.00 28.37 14 HIS G O 1
ATOM 7387 N N . ALA G 1 17 ? -38.682 39.540 5.874 1.00 28.70 15 ALA G N 1
ATOM 7388 C CA . ALA G 1 17 ? -39.435 38.339 6.240 1.00 30.36 15 ALA G CA 1
ATOM 7389 C C . ALA G 1 17 ? -38.972 37.864 7.601 1.00 30.67 15 ALA G C 1
ATOM 7390 O O . ALA G 1 17 ? -38.172 38.525 8.221 1.00 29.73 15 ALA G O 1
ATOM 7392 N N . LYS G 1 18 ? -39.459 36.714 8.059 1.00 31.09 16 LYS G N 1
ATOM 7393 C CA . LYS G 1 18 ? -39.238 36.356 9.461 1.00 31.56 16 LYS G CA 1
ATOM 7394 C C . LYS G 1 18 ? -37.791 36.008 9.829 1.00 30.23 16 LYS G C 1
ATOM 7395 O O . LYS G 1 18 ? -37.276 34.996 9.350 1.00 28.75 16 LYS G O 1
ATOM 7401 N N . ALA G 1 19 ? -37.194 36.801 10.742 1.00 28.46 17 ALA G N 1
ATOM 7402 C CA . ALA G 1 19 ? -35.814 36.604 11.208 1.00 27.96 17 ALA G CA 1
ATOM 7403 C C . ALA G 1 19 ? -35.592 35.531 12.290 1.00 28.69 17 ALA G C 1
ATOM 7404 O O . ALA G 1 19 ? -36.392 35.396 13.218 1.00 28.41 17 ALA G O 1
ATOM 7406 N N . ALA G 1 20 ? -34.471 34.814 12.173 1.00 28.61 18 ALA G N 1
ATOM 7407 C CA . ALA G 1 20 ? -33.981 33.886 13.165 1.00 29.57 18 ALA G CA 1
ATOM 7408 C C . ALA G 1 20 ? -33.847 34.599 14.507 1.00 30.92 18 ALA G C 1
ATOM 7409 O O . ALA G 1 20 ? -33.633 35.806 14.526 1.00 30.42 18 ALA G O 1
ATOM 7411 N N . TRP G 1 21 ? -34.013 33.868 15.617 1.00 31.93 19 TRP G N 1
ATOM 7412 C CA . TRP G 1 21 ? -33.819 34.456 16.924 1.00 34.75 19 TRP G CA 1
ATOM 7413 C C . TRP G 1 21 ? -32.343 34.812 17.230 1.00 36.76 19 TRP G C 1
ATOM 7414 O O . TRP G 1 21 ? -31.405 34.291 16.631 1.00 36.79 19 TRP G O 1
ATOM 7425 N N . ALA G 1 22 ? -32.163 35.733 18.163 1.00 38.98 20 ALA G N 1
ATOM 7426 C CA . ALA G 1 22 ? -30.849 36.206 18.491 1.00 41.33 20 ALA G CA 1
ATOM 7427 C C . ALA G 1 22 ? -30.128 35.081 19.182 1.00 43.00 20 ALA G C 1
ATOM 7428 O O . ALA G 1 22 ? -30.729 34.344 19.960 1.00 44.76 20 ALA G O 1
ATOM 7430 N N . ALA G 1 23 ? -28.860 34.911 18.833 1.00 43.72 21 ALA G N 1
ATOM 7431 C CA . ALA G 1 23 ? -27.923 34.148 19.624 1.00 44.30 21 ALA G CA 1
ATOM 7432 C C . ALA G 1 23 ? -27.148 35.114 20.534 1.00 44.42 21 ALA G C 1
ATOM 7433 O O . ALA G 1 23 ? -26.734 36.169 20.083 1.00 44.04 21 ALA G O 1
ATOM 7435 N N . PRO G 1 24 ? -26.921 34.747 21.815 1.00 45.42 22 PRO G N 1
ATOM 7436 C CA . PRO G 1 24 ? -26.099 35.590 22.747 1.00 45.84 22 PRO G CA 1
ATOM 7437 C C . PRO G 1 24 ? -24.711 36.003 22.185 1.00 46.68 22 PRO G C 1
ATOM 7438 O O . PRO G 1 24 ? -24.002 35.184 21.626 1.00 45.70 22 PRO G O 1
ATOM 7442 N N . GLY G 1 25 ? -24.357 37.283 22.309 1.00 47.81 23 GLY G N 1
ATOM 7443 C CA . GLY G 1 25 ? -23.057 37.772 21.833 1.00 49.15 23 GLY G CA 1
ATOM 7444 C C . GLY G 1 25 ? -22.950 38.182 20.371 1.00 48.89 23 GLY G C 1
ATOM 7445 O O . GLY G 1 25 ? -21.933 38.751 19.953 1.00 49.16 23 GLY G O 1
ATOM 7446 N N . GLU G 1 26 ? -23.994 37.877 19.599 1.00 47.56 24 GLU G N 1
ATOM 7447 C CA . GLU G 1 26 ? -24.087 38.218 18.185 1.00 46.20 24 GLU G CA 1
ATOM 7448 C C . GLU G 1 26 ? -24.765 39.618 18.025 1.00 43.86 24 GLU G C 1
ATOM 7449 O O . GLU G 1 26 ? -25.407 40.114 18.960 1.00 43.74 24 GLU G O 1
ATOM 7455 N N A ARG G 1 27 ? -24.581 40.284 16.889 0.50 41.95 25 ARG G N 1
ATOM 7456 N N B ARG G 1 27 ? -24.613 40.232 16.879 0.50 42.07 25 ARG G N 1
ATOM 7457 C CA A ARG G 1 27 ? -25.288 41.550 16.700 0.50 40.04 25 ARG G CA 1
ATOM 7458 C CA B ARG G 1 27 ? -25.255 41.477 16.567 0.50 40.17 25 ARG G CA 1
ATOM 7459 C C A ARG G 1 27 ? -26.603 41.436 15.913 0.50 38.65 25 ARG G C 1
ATOM 7460 C C B ARG G 1 27 ? -26.667 41.351 15.969 0.50 38.76 25 ARG G C 1
ATOM 7461 O O A ARG G 1 27 ? -26.744 40.617 14.990 0.50 38.28 25 ARG G O 1
ATOM 7462 O O B ARG G 1 27 ? -26.919 40.465 15.196 0.50 38.35 25 ARG G O 1
ATOM 7477 N N . ASP G 1 28 ? -27.521 42.330 16.216 1.00 37.31 26 ASP G N 1
ATOM 7478 C CA . ASP G 1 28 ? -28.855 42.317 15.603 1.00 35.58 26 ASP G CA 1
ATOM 7479 C C . ASP G 1 28 ? -28.780 42.563 14.074 1.00 33.98 26 ASP G C 1
ATOM 7480 O O . ASP G 1 28 ? -29.570 42.059 13.286 1.00 32.73 26 ASP G O 1
ATOM 7485 N N . PHE G 1 29 ? -27.829 43.410 13.694 1.00 33.47 27 PHE G N 1
ATOM 7486 C CA . PHE G 1 29 ? -27.584 43.661 12.257 1.00 32.42 27 PHE G CA 1
ATOM 7487 C C . PHE G 1 29 ? -27.412 42.357 11.472 1.00 31.69 27 PHE G C 1
ATOM 7488 O O . PHE G 1 29 ? -27.725 42.270 10.277 1.00 32.70 27 PHE G O 1
ATOM 7496 N N . ASP G 1 30 ? -26.920 41.340 12.162 1.00 32.04 28 ASP G N 1
ATOM 7497 C CA . ASP G 1 30 ? -26.404 40.140 11.514 1.00 31.62 28 ASP G CA 1
ATOM 7498 C C . ASP G 1 30 ? -27.324 38.944 11.741 1.00 32.13 28 ASP G C 1
ATOM 7499 O O . ASP G 1 30 ? -26.889 37.795 11.674 1.00 30.30 28 ASP G O 1
ATOM 7504 N N . ARG G 1 31 ? -28.596 39.221 12.009 1.00 32.94 29 ARG G N 1
ATOM 7505 C CA . ARG G 1 31 ? -29.605 38.172 12.108 1.00 32.38 29 ARG G CA 1
ATOM 7506 C C . ARG G 1 31 ? -30.193 37.851 10.739 1.00 31.24 29 ARG G C 1
ATOM 7507 O O . ARG G 1 31 ? -30.543 38.754 9.979 1.00 29.81 29 ARG G O 1
ATOM 7515 N N . GLY G 1 32 ? -30.302 36.563 10.427 1.00 30.11 30 GLY G N 1
ATOM 7516 C CA . GLY G 1 32 ? -30.821 36.149 9.150 1.00 30.02 30 GLY G CA 1
ATOM 7517 C C . GLY G 1 32 ? -32.289 35.839 9.232 1.00 29.69 30 GLY G C 1
ATOM 7518 O O . GLY G 1 32 ? -32.948 36.068 10.244 1.00 29.23 30 GLY G O 1
ATOM 7519 N N . LEU G 1 33 ? -32.820 35.311 8.141 1.00 30.21 31 LEU G N 1
ATOM 7520 C CA . LEU G 1 33 ? -34.172 34.744 8.160 1.00 28.71 31 LEU G CA 1
ATOM 7521 C C . LEU G 1 33 ? -34.093 33.352 8.767 1.00 28.04 31 LEU G C 1
ATOM 7522 O O . LEU G 1 33 ? -33.083 32.687 8.664 1.00 27.78 31 LEU G O 1
ATOM 7527 N N . ASN G 1 34 ? -35.166 32.906 9.393 1.00 27.69 32 ASN G N 1
ATOM 7528 C CA . ASN G 1 34 ? -35.226 31.520 9.760 1.00 27.91 32 ASN G CA 1
ATOM 7529 C C . ASN G 1 34 ? -35.904 30.754 8.617 1.00 28.57 32 ASN G C 1
ATOM 7530 O O . ASN G 1 34 ? -36.278 31.370 7.587 1.00 27.95 32 ASN G O 1
ATOM 7535 N N . GLU G 1 35 ? -36.010 29.439 8.744 1.00 28.56 33 GLU G N 1
ATOM 7536 C CA . GLU G 1 35 ? -36.662 28.646 7.711 1.00 30.48 33 GLU G CA 1
ATOM 7537 C C . GLU G 1 35 ? -38.018 29.204 7.284 1.00 30.57 33 GLU G C 1
ATOM 7538 O O . GLU G 1 35 ? -38.276 29.294 6.090 1.00 31.69 33 GLU G O 1
ATOM 7544 N N . ALA G 1 36 ? -38.889 29.557 8.231 1.00 30.35 34 ALA G N 1
ATOM 7545 C CA . ALA G 1 36 ? -40.210 30.122 7.878 1.00 30.40 34 ALA G CA 1
ATOM 7546 C C . ALA G 1 36 ? -40.138 31.447 7.084 1.00 30.42 34 ALA G C 1
ATOM 7547 O O . ALA G 1 36 ? -40.937 31.650 6.169 1.00 29.97 34 ALA G O 1
ATOM 7549 N N . GLY G 1 37 ? -39.211 32.338 7.466 1.00 29.41 35 GLY G N 1
ATOM 7550 C CA . GLY G 1 37 ? -38.957 33.553 6.739 1.00 30.20 35 GLY G CA 1
ATOM 7551 C C . GLY G 1 37 ? -38.466 33.442 5.305 1.00 30.71 35 GLY G C 1
ATOM 7552 O O . GLY G 1 37 ? -38.971 34.134 4.433 1.00 29.68 35 GLY G O 1
ATOM 7553 N N . PHE G 1 38 ? -37.445 32.613 5.078 1.00 32.28 36 PHE G N 1
ATOM 7554 C CA . PHE G 1 38 ? -37.007 32.238 3.731 1.00 33.50 36 PHE G CA 1
ATOM 7555 C C . PHE G 1 38 ? -38.171 31.778 2.849 1.00 34.71 36 PHE G C 1
ATOM 7556 O O . PHE G 1 38 ? -38.297 32.221 1.742 1.00 35.36 36 PHE G O 1
ATOM 7564 N N . ALA G 1 39 ? -38.999 30.865 3.351 1.00 35.93 37 ALA G N 1
ATOM 7565 C CA . ALA G 1 39 ? -40.189 30.415 2.648 1.00 37.08 37 ALA G CA 1
ATOM 7566 C C . ALA G 1 39 ? -41.168 31.584 2.338 1.00 37.37 37 ALA G C 1
ATOM 7567 O O . ALA G 1 39 ? -41.531 31.797 1.180 1.00 37.74 37 ALA G O 1
ATOM 7569 N N . GLU G 1 40 ? -41.564 32.342 3.358 1.00 36.98 38 GLU G N 1
ATOM 7570 C CA . GLU G 1 40 ? -42.336 33.603 3.193 1.00 37.31 38 GLU G CA 1
ATOM 7571 C C . GLU G 1 40 ? -41.824 34.533 2.088 1.00 36.54 38 GLU G C 1
ATOM 7572 O O . GLU G 1 40 ? -42.605 35.079 1.320 1.00 37.04 38 GLU G O 1
ATOM 7578 N N . ALA G 1 41 ? -40.506 34.728 2.030 1.00 35.27 39 ALA G N 1
ATOM 7579 C CA . ALA G 1 41 ? -39.894 35.645 1.099 1.00 33.58 39 ALA G CA 1
ATOM 7580 C C . ALA G 1 41 ? -40.037 35.132 -0.322 1.00 33.89 39 ALA G C 1
ATOM 7581 O O . ALA G 1 41 ? -40.370 35.905 -1.235 1.00 31.94 39 ALA G O 1
ATOM 7583 N N . GLU G 1 42 ? -39.761 33.830 -0.502 1.00 34.15 40 GLU G N 1
ATOM 7584 C CA . GLU G 1 42 ? -39.955 33.206 -1.774 1.00 36.52 40 GLU G CA 1
ATOM 7585 C C . GLU G 1 42 ? -41.450 33.240 -2.275 1.00 37.38 40 GLU G C 1
ATOM 7586 O O . GLU G 1 42 ? -41.729 33.650 -3.407 1.00 38.44 40 GLU G O 1
ATOM 7592 N N . ILE G 1 43 ? -42.398 32.824 -1.437 1.00 36.98 41 ILE G N 1
ATOM 7593 C CA . ILE G 1 43 ? -43.808 32.854 -1.788 1.00 37.60 41 ILE G CA 1
ATOM 7594 C C . ILE G 1 43 ? -44.293 34.269 -2.174 1.00 37.29 41 ILE G C 1
ATOM 7595 O O . ILE G 1 43 ? -44.848 34.465 -3.249 1.00 37.79 41 ILE G O 1
ATOM 7600 N N . ILE G 1 44 ? -44.074 35.260 -1.313 1.00 36.03 42 ILE G N 1
ATOM 7601 C CA . ILE G 1 44 ? -44.525 36.618 -1.607 1.00 34.16 42 ILE G CA 1
ATOM 7602 C C . ILE G 1 44 ? -43.902 37.245 -2.863 1.00 33.91 42 ILE G C 1
ATOM 7603 O O . ILE G 1 44 ? -44.627 37.802 -3.682 1.00 32.11 42 ILE G O 1
ATOM 7608 N N . ALA G 1 45 ? -42.569 37.182 -2.977 1.00 34.46 43 ALA G N 1
ATOM 7609 C CA . ALA G 1 45 ? -41.849 37.617 -4.161 1.00 35.22 43 ALA G CA 1
ATOM 7610 C C . ALA G 1 45 ? -42.293 36.926 -5.479 1.00 36.64 43 ALA G C 1
ATOM 7611 O O . ALA G 1 45 ? -42.378 37.569 -6.526 1.00 36.09 43 ALA G O 1
ATOM 7613 N N . ASP G 1 46 ? -42.571 35.628 -5.426 1.00 38.60 44 ASP G N 1
ATOM 7614 C CA . ASP G 1 46 ? -43.109 34.903 -6.581 1.00 41.90 44 ASP G CA 1
ATOM 7615 C C . ASP G 1 46 ? -44.566 35.386 -6.900 1.00 42.46 44 ASP G C 1
ATOM 7616 O O . ASP G 1 46 ? -44.943 35.662 -8.056 1.00 40.86 44 ASP G O 1
ATOM 7621 N N . LEU G 1 47 ? -45.369 35.518 -5.860 1.00 43.07 45 LEU G N 1
ATOM 7622 C CA . LEU G 1 47 ? -46.660 36.165 -6.008 1.00 45.14 45 LEU G CA 1
ATOM 7623 C C . LEU G 1 47 ? -46.605 37.586 -6.632 1.00 45.27 45 LEU G C 1
ATOM 7624 O O . LEU G 1 47 ? -47.317 37.882 -7.596 1.00 45.80 45 LEU G O 1
ATOM 7629 N N . ALA G 1 48 ? -45.747 38.453 -6.090 1.00 44.77 46 ALA G N 1
ATOM 7630 C CA . ALA G 1 48 ? -45.551 39.797 -6.630 1.00 44.18 46 ALA G CA 1
ATOM 7631 C C . ALA G 1 48 ? -45.047 39.772 -8.053 1.00 44.97 46 ALA G C 1
ATOM 7632 O O . ALA G 1 48 ? -45.165 40.760 -8.759 1.00 44.22 46 ALA G O 1
ATOM 7634 N N . ALA G 1 49 ? -44.475 38.651 -8.469 1.00 46.32 47 ALA G N 1
ATOM 7635 C CA . ALA G 1 49 ? -43.927 38.539 -9.822 1.00 48.58 47 ALA G CA 1
ATOM 7636 C C . ALA G 1 49 ? -44.974 38.033 -10.803 1.00 50.42 47 ALA G C 1
ATOM 7637 O O . ALA G 1 49 ? -44.886 38.292 -11.995 1.00 51.33 47 ALA G O 1
ATOM 7639 N N . ASP G 1 50 ? -45.963 37.319 -10.277 1.00 52.35 48 ASP G N 1
ATOM 7640 C CA . ASP G 1 50 ? -47.148 36.885 -11.002 1.00 54.36 48 ASP G CA 1
ATOM 7641 C C . ASP G 1 50 ? -47.998 38.087 -11.365 1.00 54.89 48 ASP G C 1
ATOM 7642 O O . ASP G 1 50 ? -49.016 37.947 -12.045 1.00 55.45 48 ASP G O 1
ATOM 7647 N N . ARG G 1 51 ? -47.629 39.250 -10.838 1.00 54.34 49 ARG G N 1
ATOM 7648 C CA . ARG G 1 51 ? -48.547 40.388 -10.778 1.00 54.11 49 ARG G CA 1
ATOM 7649 C C . ARG G 1 51 ? -47.938 41.621 -11.362 1.00 53.55 49 ARG G C 1
ATOM 7650 O O . ARG G 1 51 ? -48.547 42.686 -11.363 1.00 53.74 49 ARG G O 1
ATOM 7658 N N . ARG G 1 52 ? -46.732 41.448 -11.889 1.00 52.59 50 ARG G N 1
ATOM 7659 C CA . ARG G 1 52 ? -45.988 42.506 -12.554 1.00 51.80 50 ARG G CA 1
ATOM 7660 C C . ARG G 1 52 ? -45.728 43.688 -11.562 1.00 48.73 50 ARG G C 1
ATOM 7661 O O . ARG G 1 52 ? -45.831 44.873 -11.871 1.00 47.76 50 ARG G O 1
ATOM 7669 N N . TYR G 1 53 ? -45.365 43.306 -10.353 1.00 45.25 51 TYR G N 1
ATOM 7670 C CA . TYR G 1 53 ? -45.160 44.244 -9.292 1.00 42.91 51 TYR G CA 1
ATOM 7671 C C . TYR G 1 53 ? -43.640 44.462 -9.213 1.00 41.93 51 TYR G C 1
ATOM 7672 O O . TYR G 1 53 ? -43.010 44.415 -8.143 1.00 40.91 51 TYR G O 1
ATOM 7681 N N . ARG G 1 54 ? -43.068 44.686 -10.395 1.00 40.51 52 ARG G N 1
ATOM 7682 C CA . ARG G 1 54 ? -41.661 44.909 -10.589 1.00 38.53 52 ARG G CA 1
ATOM 7683 C C . ARG G 1 54 ? -41.260 46.352 -10.380 1.00 37.32 52 ARG G C 1
ATOM 7684 O O . ARG G 1 54 ? -41.584 47.215 -11.215 1.00 36.77 52 ARG G O 1
ATOM 7692 N N . PRO G 1 55 ? -40.485 46.610 -9.316 1.00 35.78 53 PRO G N 1
ATOM 7693 C CA . PRO G 1 55 ? -40.118 48.005 -9.014 1.00 34.89 53 PRO G CA 1
ATOM 7694 C C . PRO G 1 55 ? -38.955 48.404 -9.875 1.00 34.27 53 PRO G C 1
ATOM 7695 O O . PRO G 1 55 ? -38.225 47.519 -10.367 1.00 33.20 53 PRO G O 1
ATOM 7699 N N . ASP G 1 56 ? -38.796 49.708 -10.067 1.00 33.64 54 ASP G N 1
ATOM 7700 C CA . ASP G 1 56 ? -37.656 50.246 -10.841 1.00 34.40 54 ASP G CA 1
ATOM 7701 C C . ASP G 1 56 ? -36.404 50.478 -9.982 1.00 32.13 54 ASP G C 1
ATOM 7702 O O . ASP G 1 56 ? -35.250 50.434 -10.469 1.00 31.96 54 ASP G O 1
ATOM 7707 N N . LEU G 1 57 ? -36.646 50.755 -8.716 1.00 29.81 55 LEU G N 1
ATOM 7708 C CA . LEU G 1 57 ? -35.580 51.019 -7.775 1.00 28.48 55 LEU G CA 1
ATOM 7709 C C . LEU G 1 57 ? -35.959 50.455 -6.435 1.00 26.96 55 LEU G C 1
ATOM 7710 O O . LEU G 1 57 ? -37.011 50.774 -5.931 1.00 28.97 55 LEU G O 1
ATOM 7715 N N . ILE G 1 58 ? -35.115 49.574 -5.909 1.00 25.95 56 ILE G N 1
ATOM 7716 C CA . ILE G 1 58 ? -35.195 49.033 -4.536 1.00 23.39 56 ILE G CA 1
ATOM 7717 C C . ILE G 1 58 ? -34.145 49.674 -3.650 1.00 21.65 56 ILE G C 1
ATOM 7718 O O . ILE G 1 58 ? -32.964 49.634 -3.941 1.00 20.35 56 ILE G O 1
ATOM 7723 N N . LEU G 1 59 ? -34.651 50.330 -2.627 1.00 21.32 57 LEU G N 1
ATOM 7724 C CA . LEU G 1 59 ? -33.928 51.019 -1.589 1.00 20.92 57 LEU G CA 1
ATOM 7725 C C . LEU G 1 59 ? -34.184 50.120 -0.436 1.00 20.11 57 LEU G C 1
ATOM 7726 O O . LEU G 1 59 ? -35.349 50.068 0.028 1.00 17.61 57 LEU G O 1
ATOM 7731 N N . SER G 1 60 ? -33.132 49.403 -0.024 1.00 18.93 58 SER G N 1
ATOM 7732 C CA . SER G 1 60 ? -33.216 48.420 1.037 1.00 20.37 58 SER G CA 1
ATOM 7733 C C . SER G 1 60 ? -32.274 48.679 2.249 1.00 21.05 58 SER G C 1
ATOM 7734 O O . SER G 1 60 ? -31.169 49.180 2.117 1.00 22.42 58 SER G O 1
ATOM 7737 N N . SER G 1 61 ? -32.740 48.351 3.435 1.00 21.28 59 SER G N 1
ATOM 7738 C CA . SER G 1 61 ? -31.858 48.334 4.614 1.00 22.70 59 SER G CA 1
ATOM 7739 C C . SER G 1 61 ? -30.706 47.304 4.494 1.00 22.38 59 SER G C 1
ATOM 7740 O O . SER G 1 61 ? -30.826 46.279 3.863 1.00 21.32 59 SER G O 1
ATOM 7743 N N . THR G 1 62 ? -29.619 47.597 5.178 1.00 23.09 60 THR G N 1
ATOM 7744 C CA . THR G 1 62 ? -28.424 46.792 5.163 1.00 25.31 60 THR G CA 1
ATOM 7745 C C . THR G 1 62 ? -28.414 45.559 6.104 1.00 27.44 60 THR G C 1
ATOM 7746 O O . THR G 1 62 ? -27.562 44.720 5.955 1.00 29.03 60 THR G O 1
ATOM 7750 N N . ALA G 1 63 ? -29.324 45.459 7.088 1.00 29.06 61 ALA G N 1
ATOM 7751 C CA . ALA G 1 63 ? -29.255 44.367 8.042 1.00 29.28 61 ALA G CA 1
ATOM 7752 C C . ALA G 1 63 ? -29.499 43.086 7.242 1.00 30.15 61 ALA G C 1
ATOM 7753 O O . ALA G 1 63 ? -30.290 43.088 6.296 1.00 28.34 61 ALA G O 1
ATOM 7755 N N . ALA G 1 64 ? -28.805 42.007 7.613 1.00 30.98 62 ALA G N 1
ATOM 7756 C CA . ALA G 1 64 ? -28.916 40.682 6.964 1.00 30.54 62 ALA G CA 1
ATOM 7757 C C . ALA G 1 64 ? -30.298 40.249 6.521 1.00 29.90 62 ALA G C 1
ATOM 7758 O O . ALA G 1 64 ? -30.447 39.671 5.470 1.00 30.44 62 ALA G O 1
ATOM 7760 N N . ARG G 1 65 ? -31.304 40.519 7.333 1.00 30.02 63 ARG G N 1
ATOM 7761 C CA . ARG G 1 65 ? -32.684 40.090 7.079 1.00 29.06 63 ARG G CA 1
ATOM 7762 C C . ARG G 1 65 ? -33.414 40.821 5.962 1.00 28.94 63 ARG G C 1
ATOM 7763 O O . ARG G 1 65 ? -34.240 40.192 5.286 1.00 28.62 63 ARG G O 1
ATOM 7771 N N . CYS G 1 66 ? -33.165 42.139 5.814 1.00 28.03 64 CYS G N 1
ATOM 7772 C CA . CYS G 1 66 ? -33.608 42.906 4.637 1.00 27.03 64 CYS G CA 1
ATOM 7773 C C . CYS G 1 66 ? -32.897 42.449 3.382 1.00 25.30 64 CYS G C 1
ATOM 7774 O O . CYS G 1 66 ? -33.561 42.312 2.380 1.00 24.01 64 CYS G O 1
ATOM 7777 N N . ARG G 1 67 ? -31.566 42.265 3.441 1.00 23.16 65 ARG G N 1
ATOM 7778 C CA . ARG G 1 67 ? -30.760 41.815 2.308 1.00 24.06 65 ARG G CA 1
ATOM 7779 C C . ARG G 1 67 ? -31.289 40.515 1.682 1.00 24.50 65 ARG G C 1
ATOM 7780 O O . ARG G 1 67 ? -31.448 40.429 0.453 1.00 23.32 65 ARG G O 1
ATOM 7788 N N . GLN G 1 68 ? -31.489 39.508 2.546 1.00 25.21 66 GLN G N 1
ATOM 7789 C CA . GLN G 1 68 ? -31.970 38.197 2.171 1.00 27.16 66 GLN G CA 1
ATOM 7790 C C . GLN G 1 68 ? -33.396 38.241 1.590 1.00 27.29 66 GLN G C 1
ATOM 7791 O O . GLN G 1 68 ? -33.799 37.352 0.851 1.00 26.79 66 GLN G O 1
ATOM 7797 N N . THR G 1 69 ? -34.157 39.261 1.958 1.00 27.15 67 THR G N 1
ATOM 7798 C CA . THR G 1 69 ? -35.534 39.356 1.527 1.00 27.73 67 THR G CA 1
ATOM 7799 C C . THR G 1 69 ? -35.522 40.001 0.141 1.00 29.28 67 THR G C 1
ATOM 7800 O O . THR G 1 69 ? -36.253 39.592 -0.758 1.00 29.77 67 THR G O 1
ATOM 7804 N N . THR G 1 70 ? -34.663 41.011 -0.020 1.00 29.60 68 THR G N 1
ATOM 7805 C CA . THR G 1 70 ? -34.356 41.607 -1.314 1.00 30.18 68 THR G CA 1
ATOM 7806 C C . THR G 1 70 ? -33.871 40.592 -2.343 1.00 30.79 68 THR G C 1
ATOM 7807 O O . THR G 1 70 ? -34.222 40.708 -3.516 1.00 31.58 68 THR G O 1
ATOM 7811 N N . GLN G 1 71 ? -33.004 39.683 -1.893 1.00 31.00 69 GLN G N 1
ATOM 7812 C CA . GLN G 1 71 ? -32.398 38.604 -2.706 1.00 32.05 69 GLN G CA 1
ATOM 7813 C C . GLN G 1 71 ? -33.442 37.737 -3.384 1.00 31.15 69 GLN G C 1
ATOM 7814 O O . GLN G 1 71 ? -33.337 37.480 -4.561 1.00 29.94 69 GLN G O 1
ATOM 7820 N N . ALA G 1 72 ? -34.404 37.256 -2.581 1.00 31.04 70 ALA G N 1
ATOM 7821 C CA . ALA G 1 72 ? -35.648 36.580 -3.005 1.00 29.80 70 ALA G CA 1
ATOM 7822 C C . ALA G 1 72 ? -36.378 37.359 -4.106 1.00 30.50 70 ALA G C 1
ATOM 7823 O O . ALA G 1 72 ? -36.799 36.762 -5.127 1.00 30.36 70 ALA G O 1
ATOM 7825 N N . TRP G 1 73 ? -36.517 38.674 -3.931 1.00 29.21 71 TRP G N 1
ATOM 7826 C CA . TRP G 1 73 ? -37.048 39.441 -5.036 1.00 31.44 71 TRP G CA 1
ATOM 7827 C C . TRP G 1 73 ? -36.156 39.499 -6.287 1.00 31.80 71 TRP G C 1
ATOM 7828 O O . TRP G 1 73 ? -36.684 39.588 -7.384 1.00 31.92 71 TRP G O 1
ATOM 7839 N N . GLN G 1 74 ? -34.830 39.458 -6.113 1.00 31.79 72 GLN G N 1
ATOM 7840 C CA . GLN G 1 74 ? -33.893 39.368 -7.215 1.00 32.21 72 GLN G CA 1
ATOM 7841 C C . GLN G 1 74 ? -34.070 38.064 -7.947 1.00 31.70 72 GLN G C 1
ATOM 7842 O O . GLN G 1 74 ? -33.971 38.047 -9.182 1.00 30.70 72 GLN G O 1
ATOM 7848 N N . ARG G 1 75 ? -34.309 36.984 -7.178 1.00 30.88 73 ARG G N 1
ATOM 7849 C CA . ARG G 1 75 ? -34.533 35.648 -7.723 1.00 31.69 73 ARG G CA 1
ATOM 7850 C C . ARG G 1 75 ? -35.881 35.567 -8.551 1.00 32.84 73 ARG G C 1
ATOM 7851 O O . ARG G 1 75 ? -35.850 35.154 -9.736 1.00 32.57 73 ARG G O 1
ATOM 7859 N N . ALA G 1 76 ? -36.999 36.036 -7.972 1.00 32.87 74 ALA G N 1
ATOM 7860 C CA . ALA G 1 76 ? -38.346 36.003 -8.599 1.00 36.16 74 ALA G CA 1
ATOM 7861 C C . ALA G 1 76 ? -38.560 36.826 -9.882 1.00 40.21 74 ALA G C 1
ATOM 7862 O O . ALA G 1 76 ? -39.373 36.435 -10.714 1.00 38.77 74 ALA G O 1
ATOM 7864 N N . PHE G 1 77 ? -37.823 37.938 -10.028 1.00 45.58 75 PHE G N 1
ATOM 7865 C CA . PHE G 1 77 ? -37.883 38.799 -11.220 1.00 51.38 75 PHE G CA 1
ATOM 7866 C C . PHE G 1 77 ? -36.756 38.569 -12.269 1.00 57.57 75 PHE G C 1
ATOM 7867 O O . PHE G 1 77 ? -36.999 38.664 -13.485 1.00 58.81 75 PHE G O 1
ATOM 7875 N N . ASN G 1 78 ? -35.537 38.251 -11.817 1.00 64.04 76 ASN G N 1
ATOM 7876 C CA . ASN G 1 78 ? -34.374 38.079 -12.710 1.00 70.89 76 ASN G CA 1
ATOM 7877 C C . ASN G 1 78 ? -34.107 39.297 -13.617 1.00 74.67 76 ASN G C 1
ATOM 7878 O O . ASN G 1 78 ? -33.388 39.179 -14.618 1.00 75.62 76 ASN G O 1
ATOM 7883 N N . GLY G 1 80 ? -33.820 43.808 -14.455 1.00 73.88 78 GLY G N 1
ATOM 7884 C CA . GLY G 1 80 ? -32.765 44.810 -14.436 1.00 68.40 78 GLY G CA 1
ATOM 7885 C C . GLY G 1 80 ? -32.831 45.719 -13.236 1.00 63.13 78 GLY G C 1
ATOM 7886 O O . GLY G 1 80 ? -32.461 46.904 -13.351 1.00 63.08 78 GLY G O 1
ATOM 7887 N N . ILE G 1 81 ? -33.273 45.166 -12.093 1.00 56.56 79 ILE G N 1
ATOM 7888 C CA . ILE G 1 81 ? -33.628 45.976 -10.924 1.00 50.51 79 ILE G CA 1
ATOM 7889 C C . ILE G 1 81 ? -32.445 46.642 -10.241 1.00 47.91 79 ILE G C 1
ATOM 7890 O O . ILE G 1 81 ? -31.577 45.988 -9.682 1.00 47.88 79 ILE G O 1
ATOM 7895 N N . ASP G 1 82 ? -32.434 47.957 -10.269 1.00 44.96 80 ASP G N 1
ATOM 7896 C CA . ASP G 1 82 ? -31.404 48.715 -9.560 1.00 43.10 80 ASP G CA 1
ATOM 7897 C C . ASP G 1 82 ? -31.638 48.622 -8.017 1.00 40.21 80 ASP G C 1
ATOM 7898 O O . ASP G 1 82 ? -32.757 48.838 -7.542 1.00 38.01 80 ASP G O 1
ATOM 7903 N N . ILE G 1 83 ? -30.593 48.227 -7.273 1.00 38.29 81 ILE G N 1
ATOM 7904 C CA . ILE G 1 83 ? -30.682 48.040 -5.790 1.00 36.71 81 ILE G CA 1
ATOM 7905 C C . ILE G 1 83 ? -29.708 48.901 -4.974 1.00 34.83 81 ILE G C 1
ATOM 7906 O O . ILE G 1 83 ? -28.456 48.895 -5.226 1.00 35.07 81 ILE G O 1
ATOM 7911 N N . VAL G 1 84 ? -30.266 49.675 -4.034 1.00 31.29 82 VAL G N 1
ATOM 7912 C CA . VAL G 1 84 ? -29.394 50.500 -3.166 1.00 28.88 82 VAL G CA 1
ATOM 7913 C C . VAL G 1 84 ? -29.528 50.063 -1.742 1.00 27.65 82 VAL G C 1
ATOM 7914 O O . VAL G 1 84 ? -30.624 49.766 -1.323 1.00 25.74 82 VAL G O 1
ATOM 7918 N N . TYR G 1 85 ? -28.389 49.859 -1.057 1.00 28.24 83 TYR G N 1
ATOM 7919 C CA . TYR G 1 85 ? -28.434 49.537 0.381 1.00 28.30 83 TYR G CA 1
ATOM 7920 C C . TYR G 1 85 ? -28.161 50.786 1.187 1.00 28.66 83 TYR G C 1
ATOM 7921 O O . TYR G 1 85 ? -27.245 51.494 0.876 1.00 27.56 83 TYR G O 1
ATOM 7930 N N . ILE G 1 86 ? -29.059 51.115 2.134 1.00 29.95 84 ILE G N 1
ATOM 7931 C CA . ILE G 1 86 ? -28.903 52.295 3.005 1.00 30.88 84 ILE G CA 1
ATOM 7932 C C . ILE G 1 86 ? -28.922 51.907 4.484 1.00 34.05 84 ILE G C 1
ATOM 7933 O O . ILE G 1 86 ? -29.949 51.369 4.990 1.00 33.21 84 ILE G O 1
ATOM 7938 N N . ASP G 1 87 ? -27.791 52.164 5.167 1.00 37.90 85 ASP G N 1
ATOM 7939 C CA . ASP G 1 87 ? -27.623 51.822 6.590 1.00 41.47 85 ASP G CA 1
ATOM 7940 C C . ASP G 1 87 ? -28.622 52.638 7.421 1.00 43.66 85 ASP G C 1
ATOM 7941 O O . ASP G 1 87 ? -29.215 52.128 8.383 1.00 43.53 85 ASP G O 1
ATOM 7946 N N . GLU G 1 88 ? -28.809 53.904 7.014 1.00 45.82 86 GLU G N 1
ATOM 7947 C CA . GLU G 1 88 ? -29.788 54.848 7.579 1.00 46.56 86 GLU G CA 1
ATOM 7948 C C . GLU G 1 88 ? -31.191 54.187 7.785 1.00 45.61 86 GLU G C 1
ATOM 7949 O O . GLU G 1 88 ? -32.040 54.674 8.580 1.00 45.18 86 GLU G O 1
ATOM 7963 N N . TYR G 1 90 ? -31.829 51.065 8.797 1.00 36.09 88 TYR G N 1
ATOM 7964 C CA . TYR G 1 90 ? -31.830 50.249 10.014 1.00 34.15 88 TYR G CA 1
ATOM 7965 C C . TYR G 1 90 ? -32.192 51.187 11.140 1.00 34.33 88 TYR G C 1
ATOM 7966 O O . TYR G 1 90 ? -31.651 52.285 11.179 1.00 33.33 88 TYR G O 1
ATOM 7975 N N . ASN G 1 91 ? -33.143 50.783 12.010 1.00 34.93 89 ASN G N 1
ATOM 7976 C CA . ASN G 1 91 ? -33.498 51.497 13.246 1.00 36.14 89 ASN G CA 1
ATOM 7977 C C . ASN G 1 91 ? -33.678 53.025 12.996 1.00 39.04 89 ASN G C 1
ATOM 7978 O O . ASN G 1 91 ? -32.900 53.837 13.504 1.00 38.71 89 ASN G O 1
ATOM 7983 N N . ALA G 1 92 ? -34.697 53.382 12.221 1.00 41.99 90 ALA G N 1
ATOM 7984 C CA . ALA G 1 92 ? -34.886 54.762 11.792 1.00 45.69 90 ALA G CA 1
ATOM 7985 C C . ALA G 1 92 ? -36.332 55.207 11.986 1.00 48.07 90 ALA G C 1
ATOM 7986 O O . ALA G 1 92 ? -37.109 54.542 12.673 1.00 48.98 90 ALA G O 1
ATOM 7988 N N . ARG G 1 93 ? -36.686 56.334 11.378 1.00 51.53 91 ARG G N 1
ATOM 7989 C CA . ARG G 1 93 ? -38.007 56.922 11.564 1.00 54.06 91 ARG G CA 1
ATOM 7990 C C . ARG G 1 93 ? -38.834 56.837 10.285 1.00 53.89 91 ARG G C 1
ATOM 7991 O O . ARG G 1 93 ? -38.294 56.627 9.199 1.00 54.04 91 ARG G O 1
ATOM 7999 N N . SER G 1 94 ? -40.145 57.002 10.422 1.00 53.38 92 SER G N 1
ATOM 8000 C CA . SER G 1 94 ? -41.023 57.155 9.268 1.00 53.30 92 SER G CA 1
ATOM 8001 C C . SER G 1 94 ? -40.537 58.273 8.351 1.00 54.39 92 SER G C 1
ATOM 8002 O O . SER G 1 94 ? -40.655 58.182 7.129 1.00 54.13 92 SER G O 1
ATOM 8005 N N . GLU G 1 95 ? -40.024 59.301 8.925 1.00 55.41 93 GLU G N 1
ATOM 8006 C CA . GLU G 1 95 ? -39.608 60.478 8.173 1.00 56.24 93 GLU G CA 1
ATOM 8007 C C . GLU G 1 95 ? -38.461 60.150 7.222 1.00 54.66 93 GLU G C 1
ATOM 8008 O O . GLU G 1 95 ? -38.420 60.637 6.092 1.00 54.94 93 GLU G O 1
ATOM 8014 N N . THR G 1 96 ? -37.472 59.361 7.683 1.00 51.50 94 THR G N 1
ATOM 8015 C CA . THR G 1 96 ? -36.437 58.887 6.761 1.00 48.69 94 THR G CA 1
ATOM 8016 C C . THR G 1 96 ? -37.048 58.155 5.616 1.00 46.41 94 THR G C 1
ATOM 8017 O O . THR G 1 96 ? -36.607 58.273 4.513 1.00 45.10 94 THR G O 1
ATOM 8021 N N . TYR G 1 97 ? -38.029 57.322 5.908 1.00 43.05 95 TYR G N 1
ATOM 8022 C CA . TYR G 1 97 ? -38.629 56.501 4.862 1.00 39.46 95 TYR G CA 1
ATOM 8023 C C . TYR G 1 97 ? -39.369 57.360 3.843 1.00 38.53 95 TYR G C 1
ATOM 8024 O O . TYR G 1 97 ? -39.180 57.209 2.636 1.00 36.77 95 TYR G O 1
ATOM 8033 N N . LEU G 1 98 ? -40.211 58.262 4.336 1.00 35.75 96 LEU G N 1
ATOM 8034 C CA . LEU G 1 98 ? -40.893 59.204 3.488 1.00 34.83 96 LEU G CA 1
ATOM 8035 C C . LEU G 1 98 ? -39.957 60.024 2.634 1.00 32.64 96 LEU G C 1
ATOM 8036 O O . LEU G 1 98 ? -40.223 60.227 1.485 1.00 30.26 96 LEU G O 1
ATOM 8041 N N . SER G 1 99 ? -38.852 60.453 3.205 1.00 32.31 97 SER G N 1
ATOM 8042 C CA . SER G 1 99 ? -37.876 61.215 2.468 1.00 33.50 97 SER G CA 1
ATOM 8043 C C . SER G 1 99 ? -37.271 60.516 1.263 1.00 32.46 97 SER G C 1
ATOM 8044 O O . SER G 1 99 ? -36.976 61.146 0.290 1.00 33.49 97 SER G O 1
ATOM 8047 N N . LEU G 1 100 ? -37.132 59.206 1.341 1.00 32.10 98 LEU G N 1
ATOM 8048 C CA . LEU G 1 100 ? -36.471 58.375 0.361 1.00 31.35 98 LEU G CA 1
ATOM 8049 C C . LEU G 1 100 ? -37.354 58.085 -0.836 1.00 30.12 98 LEU G C 1
ATOM 8050 O O . LEU G 1 100 ? -36.875 57.939 -1.933 1.00 27.56 98 LEU G O 1
ATOM 8055 N N . ILE G 1 101 ? -38.646 57.939 -0.591 1.00 30.45 99 ILE G N 1
ATOM 8056 C CA . ILE G 1 101 ? -39.664 58.002 -1.664 1.00 31.75 99 ILE G CA 1
ATOM 8057 C C . ILE G 1 101 ? -39.748 59.407 -2.321 1.00 32.49 99 ILE G C 1
ATOM 8058 O O . ILE G 1 101 ? -39.615 59.578 -3.543 1.00 33.53 99 ILE G O 1
ATOM 8063 N N . ALA G 1 102 ? -39.973 60.413 -1.482 1.00 32.32 100 ALA G N 1
ATOM 8064 C CA . ALA G 1 102 ? -40.091 61.789 -1.949 1.00 33.36 100 ALA G CA 1
ATOM 8065 C C . ALA G 1 102 ? -38.980 62.133 -2.936 1.00 33.53 100 ALA G C 1
ATOM 8066 O O . ALA G 1 102 ? -39.141 63.008 -3.786 1.00 34.57 100 ALA G O 1
ATOM 8068 N N . ALA G 1 103 ? -37.853 61.438 -2.817 1.00 33.12 101 ALA G N 1
ATOM 8069 C CA . ALA G 1 103 ? -36.566 61.989 -3.223 1.00 33.28 101 ALA G CA 1
ATOM 8070 C C . ALA G 1 103 ? -36.187 61.527 -4.626 1.00 34.88 101 ALA G C 1
ATOM 8071 O O . ALA G 1 103 ? -35.336 62.130 -5.280 1.00 34.25 101 ALA G O 1
ATOM 8073 N N . GLN G 1 104 ? -36.824 60.454 -5.083 1.00 37.20 102 GLN G N 1
ATOM 8074 C CA . GLN G 1 104 ? -36.497 59.860 -6.374 1.00 38.65 102 GLN G CA 1
ATOM 8075 C C . GLN G 1 104 ? -37.488 60.295 -7.448 1.00 41.84 102 GLN G C 1
ATOM 8076 O O . GLN G 1 104 ? -38.398 59.547 -7.806 1.00 41.19 102 GLN G O 1
ATOM 8082 N N . THR G 1 105 ? -37.305 61.509 -7.958 1.00 45.56 103 THR G N 1
ATOM 8083 C CA . THR G 1 105 ? -38.355 62.193 -8.703 1.00 48.79 103 THR G CA 1
ATOM 8084 C C . THR G 1 105 ? -38.246 61.907 -10.197 1.00 49.61 103 THR G C 1
ATOM 8085 O O . THR G 1 105 ? -38.891 62.566 -11.013 1.00 49.58 103 THR G O 1
ATOM 8089 N N . GLU G 1 106 ? -37.427 60.921 -10.548 1.00 50.19 104 GLU G N 1
ATOM 8090 C CA . GLU G 1 106 ? -37.311 60.479 -11.932 1.00 51.60 104 GLU G CA 1
ATOM 8091 C C . GLU G 1 106 ? -37.425 58.961 -12.038 1.00 50.29 104 GLU G C 1
ATOM 8092 O O . GLU G 1 106 ? -36.848 58.346 -12.934 1.00 50.85 104 GLU G O 1
ATOM 8098 N N . VAL G 1 107 ? -38.173 58.363 -11.116 1.00 48.16 105 VAL G N 1
ATOM 8099 C CA . VAL G 1 107 ? -38.373 56.919 -11.111 1.00 46.55 105 VAL G CA 1
ATOM 8100 C C . VAL G 1 107 ? -39.822 56.565 -10.793 1.00 45.69 105 VAL G C 1
ATOM 8101 O O . VAL G 1 107 ? -40.378 57.021 -9.794 1.00 44.61 105 VAL G O 1
ATOM 8105 N N . GLN G 1 108 ? -40.429 55.749 -11.650 1.00 45.89 106 GLN G N 1
ATOM 8106 C CA . GLN G 1 108 ? -41.904 55.617 -11.689 1.00 45.93 106 GLN G CA 1
ATOM 8107 C C . GLN G 1 108 ? -42.343 54.821 -10.477 1.00 44.32 106 GLN G C 1
ATOM 8108 O O . GLN G 1 108 ? -43.418 55.016 -9.935 1.00 43.25 106 GLN G O 1
ATOM 8114 N N . SER G 1 109 ? -41.460 53.935 -10.030 1.00 43.02 107 SER G N 1
ATOM 8115 C CA . SER 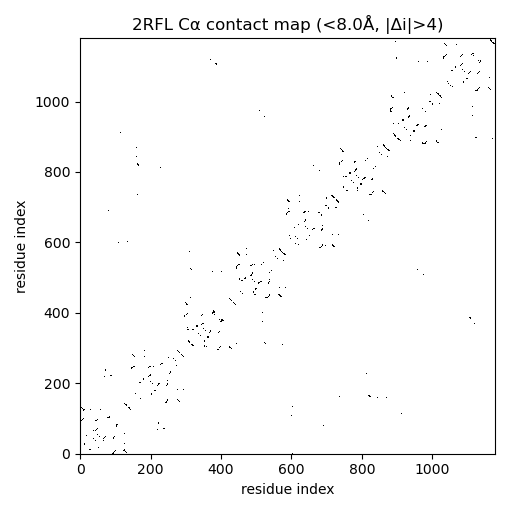G 1 109 ? -41.841 52.855 -9.166 1.00 41.26 107 SER G CA 1
ATOM 8116 C C . SER G 1 109 ? -40.692 52.460 -8.222 1.00 40.85 107 SER G C 1
ATOM 8117 O O . SER G 1 109 ? -39.663 51.987 -8.666 1.00 39.74 107 SER G O 1
ATOM 8120 N N . VAL G 1 110 ? -40.869 52.708 -6.916 1.00 40.55 108 VAL G N 1
ATOM 8121 C CA . VAL G 1 110 ? -39.844 52.326 -5.929 1.00 40.89 108 VAL G CA 1
ATOM 8122 C C . VAL G 1 110 ? -40.350 51.484 -4.744 1.00 38.50 108 VAL G C 1
ATOM 8123 O O . VAL G 1 110 ? -41.465 51.681 -4.280 1.00 38.78 108 VAL G O 1
ATOM 8135 N N . LEU G 1 112 ? -39.438 50.115 -0.890 1.00 29.47 110 LEU G N 1
ATOM 8136 C CA . LEU G 1 112 ? -38.614 50.233 0.298 1.00 27.71 110 LEU G CA 1
ATOM 8137 C C . LEU G 1 112 ? -38.532 48.877 0.934 1.00 26.82 110 LEU G C 1
ATOM 8138 O O . LEU G 1 112 ? -39.599 48.275 1.108 1.00 27.77 110 LEU G O 1
ATOM 8143 N N . VAL G 1 113 ? -37.316 48.372 1.242 1.00 24.57 111 VAL G N 1
ATOM 8144 C CA . VAL G 1 113 ? -37.202 47.224 2.160 1.00 22.50 111 VAL G CA 1
ATOM 8145 C C . VAL G 1 113 ? -36.737 47.621 3.587 1.00 23.59 111 VAL G C 1
ATOM 8146 O O . VAL G 1 113 ? -35.598 47.966 3.869 1.00 23.52 111 VAL G O 1
ATOM 8150 N N . GLY G 1 114 ? -37.691 47.626 4.500 1.00 26.24 112 GLY G N 1
ATOM 8151 C CA . GLY G 1 114 ? -37.514 48.284 5.805 1.00 27.34 112 GLY G CA 1
ATOM 8152 C C . GLY G 1 114 ? -37.848 47.420 6.976 1.00 27.82 112 GLY G C 1
ATOM 8153 O O . GLY G 1 114 ? -37.998 46.181 6.835 1.00 27.51 112 GLY G O 1
ATOM 8154 N N . HIS G 1 115 ? -37.927 48.077 8.135 1.00 28.68 113 HIS G N 1
ATOM 8155 C CA . HIS G 1 115 ? -38.299 47.438 9.414 1.00 29.42 113 HIS G CA 1
ATOM 8156 C C . HIS G 1 115 ? -39.422 48.178 10.077 1.00 29.13 113 HIS G C 1
ATOM 8157 O O . HIS G 1 115 ? -39.564 49.374 9.958 1.00 28.75 113 HIS G O 1
ATOM 8164 N N . ASN G 1 116 ? -40.209 47.445 10.843 1.00 30.38 114 ASN G N 1
ATOM 8165 C CA . ASN G 1 116 ? -41.108 48.053 11.789 1.00 29.08 114 ASN G CA 1
ATOM 8166 C C . ASN G 1 116 ? -40.275 48.579 12.976 1.00 29.12 114 ASN G C 1
ATOM 8167 O O . ASN G 1 116 ? -39.142 48.105 13.190 1.00 26.15 114 ASN G O 1
ATOM 8172 N N . PRO G 1 117 ? -40.799 49.610 13.705 1.00 29.80 115 PRO G N 1
ATOM 8173 C CA . PRO G 1 117 ? -42.105 50.204 13.476 1.00 30.18 115 PRO G CA 1
ATOM 8174 C C . PRO G 1 117 ? -42.143 51.135 12.276 1.00 30.90 115 PRO G C 1
ATOM 8175 O O . PRO G 1 117 ? -43.202 51.519 11.818 1.00 30.26 115 PRO G O 1
ATOM 8179 N N . THR G 1 118 ? -40.986 51.476 11.751 1.00 32.48 116 THR G N 1
ATOM 8180 C CA . THR G 1 118 ? -40.926 52.508 10.704 1.00 34.50 116 THR G CA 1
ATOM 8181 C C . THR G 1 118 ? -41.931 52.375 9.544 1.00 35.22 116 THR G C 1
ATOM 8182 O O . THR G 1 118 ? -42.564 53.348 9.151 1.00 34.93 116 THR G O 1
ATOM 8194 N N . GLU G 1 120 ? -44.830 50.429 8.995 1.00 37.80 118 GLU G N 1
ATOM 8195 C CA . GLU G 1 120 ? -46.184 50.696 9.458 1.00 36.97 118 GLU G CA 1
ATOM 8196 C C . GLU G 1 120 ? -46.561 52.192 9.522 1.00 35.66 118 GLU G C 1
ATOM 8197 O O . GLU G 1 120 ? -47.618 52.607 9.017 1.00 34.52 118 GLU G O 1
ATOM 8203 N N . ALA G 1 121 ? -45.688 52.965 10.162 1.00 33.86 119 ALA G N 1
ATOM 8204 C CA . ALA G 1 121 ? -45.823 54.410 10.351 1.00 33.66 119 ALA G CA 1
ATOM 8205 C C . ALA G 1 121 ? -45.678 55.202 9.055 1.00 33.43 119 ALA G C 1
ATOM 8206 O O . ALA G 1 121 ? -46.339 56.185 8.885 1.00 33.79 119 ALA G O 1
ATOM 8208 N N . THR G 1 122 ? -44.799 54.745 8.163 1.00 33.53 120 THR G N 1
ATOM 8209 C CA . THR G 1 122 ? -44.740 55.154 6.773 1.00 32.97 120 THR G CA 1
ATOM 8210 C C . THR G 1 122 ? -46.095 54.919 6.125 1.00 33.91 120 THR G C 1
ATOM 8211 O O . THR G 1 122 ? -46.683 55.854 5.578 1.00 33.10 120 THR G O 1
ATOM 8215 N N . LEU G 1 123 ? -46.606 53.689 6.191 1.00 34.70 121 LEU G N 1
ATOM 8216 C CA . LEU G 1 123 ? -47.978 53.430 5.695 1.00 36.32 121 LEU G CA 1
ATOM 8217 C C . LEU G 1 123 ? -49.003 54.412 6.227 1.00 36.85 121 LEU G C 1
ATOM 8218 O O . LEU G 1 123 ? -49.611 55.128 5.433 1.00 36.57 121 LEU G O 1
ATOM 8223 N N . GLU G 1 124 ? -49.207 54.396 7.551 1.00 37.05 122 GLU G N 1
ATOM 8224 C CA . GLU G 1 124 ? -50.125 55.296 8.233 1.00 38.48 122 GLU G CA 1
ATOM 8225 C C . GLU G 1 124 ? -49.959 56.709 7.674 1.00 39.08 122 GLU G C 1
ATOM 8226 O O . GLU G 1 124 ? -50.923 57.361 7.430 1.00 39.35 122 GLU G O 1
ATOM 8232 N N . ALA G 1 125 ? -48.731 57.143 7.441 1.00 39.97 123 ALA G N 1
ATOM 8233 C CA . ALA G 1 125 ? -48.455 58.460 6.882 1.00 41.81 123 ALA G CA 1
ATOM 8234 C C . ALA G 1 125 ? -48.959 58.626 5.463 1.00 43.04 123 ALA G C 1
ATOM 8235 O O . ALA G 1 125 ? -49.160 59.759 5.000 1.00 43.44 123 ALA G O 1
ATOM 8245 N N . ILE G 1 127 ? -51.736 56.612 3.701 1.00 44.48 125 ILE G N 1
ATOM 8246 C CA . ILE G 1 127 ? -53.178 56.381 3.486 1.00 45.10 125 ILE G CA 1
ATOM 8247 C C . ILE G 1 127 ? -54.040 56.672 4.700 1.00 45.46 125 ILE G C 1
ATOM 8248 O O . ILE G 1 127 ? -55.137 56.133 4.828 1.00 45.33 125 ILE G O 1
ATOM 8253 N N . GLY G 1 128 ? -53.555 57.496 5.616 1.00 46.42 126 GLY G N 1
ATOM 8254 C CA . GLY G 1 128 ? -54.302 57.749 6.873 1.00 47.60 126 GLY G CA 1
ATOM 8255 C C . GLY G 1 128 ? -54.373 56.627 7.898 1.00 47.41 126 GLY G C 1
ATOM 8256 O O . GLY G 1 128 ? -54.352 55.450 7.561 1.00 45.63 126 GLY G O 1
ATOM 8257 N N . GLU G 1 129 ? -54.480 57.027 9.161 1.00 49.55 127 GLU G N 1
ATOM 8258 C CA . GLU G 1 129 ? -54.418 56.110 10.302 1.00 51.63 127 GLU G CA 1
ATOM 8259 C C . GLU G 1 129 ? -55.664 55.248 10.405 1.00 52.14 127 GLU G C 1
ATOM 8260 O O . GLU G 1 129 ? -55.617 54.154 10.979 1.00 52.67 127 GLU G O 1
ATOM 8266 N N . ASP G 1 130 ? -56.754 55.740 9.821 1.00 52.96 128 ASP G N 1
ATOM 8267 C CA . ASP G 1 130 ? -58.010 55.001 9.709 1.00 53.57 128 ASP G CA 1
ATOM 8268 C C . ASP G 1 130 ? -57.910 53.805 8.738 1.00 53.34 128 ASP G C 1
ATOM 8269 O O . ASP G 1 130 ? -58.089 52.658 9.166 1.00 51.46 128 ASP G O 1
ATOM 8274 N N . LEU G 1 131 ? -57.581 54.065 7.465 1.00 54.45 129 LEU G N 1
ATOM 8275 C CA . LEU G 1 131 ? -57.458 52.985 6.463 1.00 56.18 129 LEU G CA 1
ATOM 8276 C C . LEU G 1 131 ? -56.505 51.887 6.917 1.00 56.14 129 LEU G C 1
ATOM 8277 O O . LEU G 1 131 ? -56.698 50.709 6.636 1.00 56.49 129 LEU G O 1
ATOM 8282 N N . LEU G 1 132 ? -55.479 52.301 7.632 1.00 56.63 130 LEU G N 1
ATOM 8283 C CA . LEU G 1 132 ? -54.470 51.420 8.148 1.00 57.46 130 LEU G CA 1
ATOM 8284 C C . LEU G 1 132 ? -54.995 50.333 9.150 1.00 58.24 130 LEU G C 1
ATOM 8285 O O . LEU G 1 132 ? -54.943 49.139 8.853 1.00 56.49 130 LEU G O 1
ATOM 8290 N N . HIS G 1 133 ? -55.557 50.748 10.285 1.00 60.95 131 HIS G N 1
ATOM 8291 C CA . HIS G 1 133 ? -56.223 49.835 11.255 1.00 63.83 131 HIS G CA 1
ATOM 8292 C C . HIS G 1 133 ? -57.408 48.963 10.723 1.00 65.71 131 HIS G C 1
ATOM 8293 O O . HIS G 1 133 ? -57.742 47.930 11.324 1.00 64.93 131 HIS G O 1
ATOM 8300 N N . ALA G 1 134 ? -58.047 49.380 9.629 1.00 67.95 132 ALA G N 1
ATOM 8301 C CA . ALA G 1 134 ? -59.078 48.552 8.982 1.00 70.31 132 ALA G CA 1
ATOM 8302 C C . ALA G 1 134 ? -58.512 47.604 7.921 1.00 70.50 132 ALA G C 1
ATOM 8303 O O . ALA G 1 134 ? -59.124 46.582 7.597 1.00 71.19 132 ALA G O 1
ATOM 8305 N N . ALA G 1 135 ? -57.349 47.954 7.380 1.00 69.76 133 ALA G N 1
ATOM 8306 C CA . ALA G 1 135 ? -56.587 47.034 6.543 1.00 68.56 133 ALA G CA 1
ATOM 8307 C C . ALA G 1 135 ? -55.738 46.084 7.400 1.00 66.74 133 ALA G C 1
ATOM 8308 O O . ALA G 1 135 ? -55.725 44.877 7.159 1.00 66.96 133 ALA G O 1
ATOM 8310 N N . LEU G 1 136 ? -55.061 46.612 8.417 1.00 63.92 134 LEU G N 1
ATOM 8311 C CA . LEU G 1 136 ? -54.145 45.781 9.202 1.00 61.77 134 LEU G CA 1
ATOM 8312 C C . LEU G 1 136 ? -54.434 45.758 10.712 1.00 60.86 134 LEU G C 1
ATOM 8313 O O . LEU G 1 136 ? -53.650 46.256 11.516 1.00 59.50 134 LEU G O 1
ATOM 8318 N N . PRO G 1 137 ? -55.569 45.158 11.106 1.00 61.02 135 PRO G N 1
ATOM 8319 C CA . PRO G 1 137 ? -55.953 45.265 12.515 1.00 60.54 135 PRO G CA 1
ATOM 8320 C C . PRO G 1 137 ? -54.877 44.832 13.502 1.00 58.93 135 PRO G C 1
ATOM 8321 O O . PRO G 1 137 ? -54.799 45.403 14.586 1.00 58.93 135 PRO G O 1
ATOM 8325 N N . SER G 1 138 ? -54.044 43.863 13.127 1.00 56.89 136 SER G N 1
ATOM 8326 C CA . SER G 1 138 ? -53.003 43.384 14.035 1.00 54.55 136 SER G CA 1
ATOM 8327 C C . SER G 1 138 ? -51.549 43.619 13.555 1.00 52.11 136 SER G C 1
ATOM 8328 O O . SER G 1 138 ? -50.702 42.735 13.679 1.00 51.74 136 SER G O 1
ATOM 8331 N N . GLY G 1 139 ? -51.267 44.824 13.036 1.00 49.28 137 GLY G N 1
ATOM 8332 C CA . GLY G 1 139 ? -49.956 45.152 12.484 1.00 45.04 137 GLY G CA 1
ATOM 8333 C C . GLY G 1 139 ? -49.661 44.861 11.000 1.00 42.61 137 GLY G C 1
ATOM 8334 O O . GLY G 1 139 ? -50.390 44.122 10.334 1.00 41.44 137 GLY G O 1
ATOM 8335 N N . PHE G 1 140 ? -48.587 45.504 10.497 1.00 39.76 138 PHE G N 1
ATOM 8336 C CA . PHE G 1 140 ? -47.915 45.200 9.222 1.00 36.85 138 PHE G CA 1
ATOM 8337 C C . PHE G 1 140 ? -46.985 43.960 9.401 1.00 35.04 138 PHE G C 1
ATOM 8338 O O . PHE G 1 140 ? -45.947 44.033 10.083 1.00 33.21 138 PHE G O 1
ATOM 8346 N N . PRO G 1 141 ? -47.363 42.814 8.795 1.00 34.20 139 PRO G N 1
ATOM 8347 C CA . PRO G 1 141 ? -46.678 41.533 9.026 1.00 32.85 139 PRO G CA 1
ATOM 8348 C C . PRO G 1 141 ? -45.360 41.417 8.258 1.00 31.71 139 PRO G C 1
ATOM 8349 O O . PRO G 1 141 ? -45.027 42.302 7.451 1.00 30.12 139 PRO G O 1
ATOM 8353 N N . THR G 1 142 ? -44.601 40.352 8.529 1.00 30.99 140 THR G N 1
ATOM 8354 C CA . THR G 1 142 ? -43.243 40.266 7.988 1.00 31.04 140 THR G CA 1
ATOM 8355 C C . THR G 1 142 ? -43.345 39.825 6.542 1.00 30.91 140 THR G C 1
ATOM 8356 O O . THR G 1 142 ? -44.268 39.142 6.209 1.00 32.06 140 THR G O 1
ATOM 8360 N N . SER G 1 143 ? -42.446 40.281 5.677 1.00 31.30 141 SER G N 1
ATOM 8361 C CA . SER G 1 143 ? -42.621 40.120 4.219 1.00 31.33 141 SER G CA 1
ATOM 8362 C C . SER G 1 143 ? -44.083 40.480 3.839 1.00 31.66 141 SER G C 1
ATOM 8363 O O . SER G 1 143 ? -44.730 39.819 3.046 1.00 31.40 141 SER G O 1
ATOM 8366 N N . GLY G 1 144 ? -44.596 41.550 4.421 1.00 32.17 142 GLY G N 1
ATOM 8367 C CA . GLY G 1 144 ? -45.881 42.103 3.972 1.00 33.27 142 GLY G CA 1
ATOM 8368 C C . GLY G 1 144 ? -45.591 43.013 2.785 1.00 32.70 142 GLY G C 1
ATOM 8369 O O . GLY G 1 144 ? -44.706 43.807 2.854 1.00 32.32 142 GLY G O 1
ATOM 8370 N N . LEU G 1 145 ? -46.329 42.901 1.693 1.00 32.97 143 LEU G N 1
ATOM 8371 C CA . LEU G 1 145 ? -46.138 43.849 0.604 1.00 32.51 143 LEU G CA 1
ATOM 8372 C C . LEU G 1 145 ? -47.346 44.767 0.425 1.00 33.40 143 LEU G C 1
ATOM 8373 O O . LEU G 1 145 ? -48.463 44.344 -0.026 1.00 32.60 143 LEU G O 1
ATOM 8378 N N . ALA G 1 146 ? -47.132 46.020 0.823 1.00 33.01 144 ALA G N 1
ATOM 8379 C CA . ALA G 1 146 ? -48.071 47.084 0.453 1.00 32.20 144 ALA G CA 1
ATOM 8380 C C . ALA G 1 146 ? -47.727 47.653 -0.926 1.00 31.70 144 ALA G C 1
ATOM 8381 O O . ALA G 1 146 ? -46.574 47.926 -1.248 1.00 27.69 144 ALA G O 1
ATOM 8383 N N . VAL G 1 147 ? -48.779 47.874 -1.713 1.00 33.42 145 VAL G N 1
ATOM 8384 C CA . VAL G 1 147 ? -48.678 48.411 -3.084 1.00 32.45 145 VAL G CA 1
ATOM 8385 C C . VAL G 1 147 ? -49.493 49.712 -3.204 1.00 34.75 145 VAL G C 1
ATOM 8386 O O . VAL G 1 147 ? -50.720 49.720 -3.069 1.00 34.39 145 VAL G O 1
ATOM 8390 N N . LEU G 1 148 ? -48.812 50.822 -3.442 1.00 36.45 146 LEU G N 1
ATOM 8391 C CA . LEU G 1 148 ? -49.504 52.130 -3.483 1.00 38.39 146 LEU G CA 1
ATOM 8392 C C . LEU G 1 148 ? -49.438 52.809 -4.856 1.00 41.43 146 LEU G C 1
ATOM 8393 O O . LEU G 1 148 ? -48.388 52.834 -5.500 1.00 40.07 146 LEU G O 1
ATOM 8398 N N . ASP G 1 149 ? -50.597 53.322 -5.283 1.00 45.43 147 ASP G N 1
ATOM 8399 C CA . ASP G 1 149 ? -50.727 54.207 -6.436 1.00 49.75 147 ASP G CA 1
ATOM 8400 C C . ASP G 1 149 ? -50.825 55.637 -5.953 1.00 52.27 147 ASP G C 1
ATOM 8401 O O . ASP G 1 149 ? -51.493 55.893 -4.957 1.00 52.10 147 ASP G O 1
ATOM 8406 N N . GLN G 1 150 ? -50.128 56.561 -6.623 1.00 55.30 148 GLN G N 1
ATOM 8407 C CA . GLN G 1 150 ? -50.256 58.007 -6.321 1.00 57.95 148 GLN G CA 1
ATOM 8408 C C . GLN G 1 150 ? -51.705 58.470 -6.231 1.00 58.46 148 GLN G C 1
ATOM 8409 O O . GLN G 1 150 ? -52.167 59.217 -7.088 1.00 59.47 148 GLN G O 1
ATOM 8415 N N . ARG G 1 160 ? -51.027 62.214 -1.150 1.00 68.65 158 ARG G N 1
ATOM 8416 C CA . ARG G 1 160 ? -52.221 61.453 -0.818 1.00 68.45 158 ARG G CA 1
ATOM 8417 C C . ARG G 1 160 ? -52.317 60.246 -1.742 1.00 67.19 158 ARG G C 1
ATOM 8418 O O . ARG G 1 160 ? -52.634 60.410 -2.915 1.00 67.79 158 ARG G O 1
ATOM 8426 N N . TRP G 1 161 ? -52.066 59.045 -1.209 1.00 64.21 159 TRP G N 1
ATOM 8427 C CA . TRP G 1 161 ? -51.960 57.802 -2.006 1.00 61.41 159 TRP G CA 1
ATOM 8428 C C . TRP G 1 161 ? -53.187 56.873 -1.953 1.00 61.19 159 TRP G C 1
ATOM 8429 O O . TRP G 1 161 ? -54.120 57.081 -1.163 1.00 61.10 159 TRP G O 1
ATOM 8440 N N . ARG G 1 162 ? -53.151 55.844 -2.804 1.00 60.13 160 ARG G N 1
ATOM 8441 C CA . ARG G 1 162 ? -54.163 54.798 -2.901 1.00 59.31 160 ARG G CA 1
ATOM 8442 C C . ARG G 1 162 ? -53.526 53.447 -2.603 1.00 58.21 160 ARG G C 1
ATOM 8443 O O . ARG G 1 162 ? -52.590 53.039 -3.262 1.00 57.52 160 ARG G O 1
ATOM 8451 N N . LEU G 1 163 ? -54.050 52.756 -1.607 1.00 57.79 161 LEU G N 1
ATOM 8452 C CA . LEU G 1 163 ? -53.639 51.394 -1.317 1.00 57.45 161 LEU G CA 1
ATOM 8453 C C . LEU G 1 163 ? -54.321 50.435 -2.307 1.00 57.53 161 LEU G C 1
ATOM 8454 O O . LEU G 1 163 ? -55.524 50.175 -2.218 1.00 59.80 161 LEU G O 1
ATOM 8459 N N . ILE G 1 164 ? -53.562 49.946 -3.268 1.00 55.93 162 ILE G N 1
ATOM 8460 C CA . ILE G 1 164 ? -54.085 49.111 -4.334 1.00 54.87 162 ILE G CA 1
ATOM 8461 C C . ILE G 1 164 ? -54.054 47.646 -3.958 1.00 54.31 162 ILE G C 1
ATOM 8462 O O . ILE G 1 164 ? -54.972 46.916 -4.345 1.00 57.02 162 ILE G O 1
ATOM 8467 N N . ASP G 1 165 ? -53.038 47.204 -3.217 1.00 51.20 163 ASP G N 1
ATOM 8468 C CA . ASP G 1 165 ? -52.975 45.817 -2.775 1.00 49.11 163 ASP G CA 1
ATOM 8469 C C . ASP G 1 165 ? -52.358 45.604 -1.362 1.00 46.59 163 ASP G C 1
ATOM 8470 O O . ASP G 1 165 ? -51.990 46.553 -0.656 1.00 46.23 163 ASP G O 1
ATOM 8475 N N . PHE G 1 166 ? -52.323 44.346 -0.940 1.00 43.34 164 PHE G N 1
ATOM 8476 C CA . PHE G 1 166 ? -51.546 43.916 0.192 1.00 39.96 164 PHE G CA 1
ATOM 8477 C C . PHE G 1 166 ? -51.338 42.419 0.106 1.00 39.68 164 PHE G C 1
ATOM 8478 O O . PHE G 1 166 ? -52.271 41.631 0.045 1.00 38.54 164 PHE G O 1
ATOM 8486 N N . LEU G 1 167 ? -50.080 42.035 0.040 1.00 39.96 165 LEU G N 1
ATOM 8487 C CA . LEU G 1 167 ? -49.740 40.628 0.035 1.00 40.35 165 LEU G CA 1
ATOM 8488 C C . LEU G 1 167 ? -49.012 40.314 1.347 1.00 40.44 165 LEU G C 1
ATOM 8489 O O . LEU G 1 167 ? -47.952 40.917 1.672 1.00 40.19 165 LEU G O 1
ATOM 8494 N N . ALA G 1 168 ? -49.605 39.371 2.068 1.00 39.87 166 ALA G N 1
ATOM 8495 C CA . ALA G 1 168 ? -49.123 38.894 3.318 1.00 39.52 166 ALA G CA 1
ATOM 8496 C C . ALA G 1 168 ? -49.100 37.359 3.300 1.00 39.47 166 ALA G C 1
ATOM 8497 O O . ALA G 1 168 ? -49.877 36.730 2.603 1.00 38.54 166 ALA G O 1
ATOM 8499 N N . PRO G 1 169 ? -48.166 36.755 4.038 1.00 39.69 167 PRO G N 1
ATOM 8500 C CA . PRO G 1 169 ? -48.097 35.307 4.183 1.00 40.48 167 PRO G CA 1
ATOM 8501 C C . PRO G 1 169 ? -49.336 34.653 4.826 1.00 41.38 167 PRO G C 1
ATOM 8502 O O . PRO G 1 169 ? -49.971 35.228 5.722 1.00 41.82 167 PRO G O 1
ATOM 8506 N N . ALA H 1 5 ? -17.715 32.378 27.171 1.00 50.97 3 ALA H N 1
ATOM 8507 C CA . ALA H 1 5 ? -18.251 32.594 25.813 1.00 50.51 3 ALA H CA 1
ATOM 8508 C C . ALA H 1 5 ? -18.691 34.075 25.539 1.00 50.38 3 ALA H C 1
ATOM 8509 O O . ALA H 1 5 ? -17.947 34.834 24.873 1.00 51.83 3 ALA H O 1
ATOM 8511 N N A SER H 1 6 ? -19.885 34.459 26.007 0.50 47.29 4 SER H N 1
ATOM 8512 N N B SER H 1 6 ? -19.785 34.459 26.007 0.50 47.31 4 SER H N 1
ATOM 8513 C CA A SER H 1 6 ? -20.360 35.840 25.930 0.50 44.67 4 SER H CA 1
ATOM 8514 C CA B SER H 1 6 ? -20.260 35.840 25.930 0.50 44.70 4 SER H CA 1
ATOM 8515 C C A SER H 1 6 ? -21.122 36.237 27.227 0.50 43.21 4 SER H C 1
ATOM 8516 C C B SER H 1 6 ? -21.022 36.237 27.227 0.50 43.23 4 SER H C 1
ATOM 8517 O O A SER H 1 6 ? -21.729 35.404 27.881 0.50 41.31 4 SER H O 1
ATOM 8518 O O B SER H 1 6 ? -21.629 35.404 27.881 0.50 41.33 4 SER H O 1
ATOM 8523 N N . PHE H 1 7 ? -20.958 37.500 27.600 1.00 42.66 5 PHE H N 1
ATOM 8524 C CA . PHE H 1 7 ? -21.616 38.223 28.696 1.00 42.89 5 PHE H CA 1
ATOM 8525 C C . PHE H 1 7 ? -22.517 39.303 28.079 1.00 42.47 5 PHE H C 1
ATOM 8526 O O . PHE H 1 7 ? -22.056 40.001 27.181 1.00 41.81 5 PHE H O 1
ATOM 8534 N N . PRO H 1 8 ? -23.773 39.516 28.576 1.00 42.28 6 PRO H N 1
ATOM 8535 C CA . PRO H 1 8 ? -24.566 39.058 29.732 1.00 42.04 6 PRO H CA 1
ATOM 8536 C C . PRO H 1 8 ? -24.988 37.628 29.708 1.00 41.69 6 PRO H C 1
ATOM 8537 O O . PRO H 1 8 ? -25.575 37.150 28.747 1.00 40.16 6 PRO H O 1
ATOM 8541 N N A THR H 1 9 ? -24.769 36.968 30.821 0.50 41.64 7 THR H N 1
ATOM 8542 N N B THR H 1 9 ? -24.669 36.968 30.821 0.50 41.65 7 THR H N 1
ATOM 8543 C CA A THR H 1 9 ? -25.164 35.592 30.897 0.50 42.22 7 THR H CA 1
ATOM 8544 C CA B THR H 1 9 ? -25.064 35.592 30.897 0.50 42.24 7 THR H CA 1
ATOM 8545 C C A THR H 1 9 ? -26.609 35.436 31.425 0.50 41.28 7 THR H C 1
ATOM 8546 C C B THR H 1 9 ? -26.509 35.436 31.425 0.50 41.29 7 THR H C 1
ATOM 8547 O O A THR H 1 9 ? -27.214 34.364 31.358 0.50 40.18 7 THR H O 1
ATOM 8548 O O B THR H 1 9 ? -27.114 34.364 31.358 0.50 40.20 7 THR H O 1
ATOM 8555 N N . ARG H 1 10 ? -27.148 36.556 31.911 1.00 40.12 8 ARG H N 1
ATOM 8556 C CA . ARG H 1 10 ? -28.534 36.671 32.286 1.00 39.49 8 ARG H CA 1
ATOM 8557 C C . ARG H 1 10 ? -29.173 38.045 31.983 1.00 38.66 8 ARG H C 1
ATOM 8558 O O . ARG H 1 10 ? -28.652 39.115 32.351 1.00 38.21 8 ARG H O 1
ATOM 8566 N N . VAL H 1 11 ? -30.333 37.984 31.339 1.00 36.97 9 VAL H N 1
ATOM 8567 C CA . VAL H 1 11 ? -31.074 39.171 30.966 1.00 34.58 9 VAL H CA 1
ATOM 8568 C C . VAL H 1 11 ? -32.380 39.243 31.733 1.00 34.14 9 VAL H C 1
ATOM 8569 O O . VAL H 1 11 ? -33.088 38.252 31.905 1.00 34.44 9 VAL H O 1
ATOM 8573 N N . TYR H 1 12 ? -32.698 40.434 32.197 1.00 33.62 10 TYR H N 1
ATOM 8574 C CA . TYR H 1 12 ? -34.001 40.682 32.733 1.00 32.71 10 TYR H CA 1
ATOM 8575 C C . TYR H 1 12 ? -34.663 41.677 31.815 1.00 32.14 10 TYR H C 1
ATOM 8576 O O . TYR H 1 12 ? -34.023 42.683 31.419 1.00 31.60 10 TYR H O 1
ATOM 8585 N N . LEU H 1 13 ? -35.924 41.371 31.451 1.00 31.86 11 LEU H N 1
ATOM 8586 C CA . LEU H 1 13 ? -36.825 42.294 30.701 1.00 31.34 11 LEU H CA 1
ATOM 8587 C C . LEU H 1 13 ? -37.999 42.756 31.596 1.00 32.42 11 LEU H C 1
ATOM 8588 O O . LEU H 1 13 ? -38.751 41.942 32.091 1.00 32.05 11 LEU H O 1
ATOM 8593 N N . LEU H 1 14 ? -38.148 44.063 31.811 1.00 32.75 12 LEU H N 1
ATOM 8594 C CA . LEU H 1 14 ? -39.247 44.551 32.612 1.00 33.24 12 LEU H CA 1
ATOM 8595 C C . LEU H 1 14 ? -40.023 45.689 31.925 1.00 34.55 12 LEU H C 1
ATOM 8596 O O . LEU H 1 14 ? -39.468 46.779 31.686 1.00 34.57 12 LEU H O 1
ATOM 8601 N N . ARG H 1 15 ? -41.316 45.455 31.673 1.00 34.74 13 ARG H N 1
ATOM 8602 C CA . ARG H 1 15 ? -42.176 46.515 31.195 1.00 36.22 13 ARG H CA 1
ATOM 8603 C C . ARG H 1 15 ? -42.703 47.412 32.348 1.00 38.18 13 ARG H C 1
ATOM 8604 O O . ARG H 1 15 ? -43.046 46.952 33.422 1.00 37.49 13 ARG H O 1
ATOM 8612 N N . HIS H 1 16 ? -42.722 48.716 32.131 1.00 40.58 14 HIS H N 1
ATOM 8613 C CA . HIS H 1 16 ? -43.200 49.584 33.152 1.00 42.43 14 HIS H CA 1
ATOM 8614 C C . HIS H 1 16 ? -44.517 49.020 33.749 1.00 45.10 14 HIS H C 1
ATOM 8615 O O . HIS H 1 16 ? -45.229 48.264 33.105 1.00 43.74 14 HIS H O 1
ATOM 8622 N N . ALA H 1 17 ? -44.794 49.368 35.011 1.00 48.89 15 ALA H N 1
ATOM 8623 C CA . ALA H 1 17 ? -46.073 49.075 35.680 1.00 51.74 15 ALA H CA 1
ATOM 8624 C C . ALA H 1 17 ? -47.101 50.049 35.145 1.00 53.76 15 ALA H C 1
ATOM 8625 O O . ALA H 1 17 ? -46.739 51.026 34.503 1.00 53.40 15 ALA H O 1
ATOM 8627 N N . LYS H 1 18 ? -48.378 49.764 35.372 1.00 56.48 16 LYS H N 1
ATOM 8628 C CA . LYS H 1 18 ? -49.459 50.644 34.931 1.00 59.86 16 LYS H CA 1
ATOM 8629 C C . LYS H 1 18 ? -49.250 52.126 35.277 1.00 60.48 16 LYS H C 1
ATOM 8630 O O . LYS H 1 18 ? -48.613 52.485 36.272 1.00 60.20 16 LYS H O 1
ATOM 8636 N N . ALA H 1 19 ? -49.828 52.963 34.428 1.00 61.43 17 ALA H N 1
ATOM 8637 C CA . ALA H 1 19 ? -49.712 54.385 34.488 1.00 62.10 17 ALA H CA 1
ATOM 8638 C C . ALA H 1 19 ? -51.107 54.944 34.579 1.00 63.43 17 ALA H C 1
ATOM 8639 O O . ALA H 1 19 ? -52.070 54.300 34.148 1.00 62.91 17 ALA H O 1
ATOM 8641 N N . ALA H 1 20 ? -51.225 56.152 35.125 1.00 65.07 18 ALA H N 1
ATOM 8642 C CA . ALA H 1 20 ? -52.420 56.950 34.882 1.00 67.26 18 ALA H CA 1
ATOM 8643 C C . ALA H 1 20 ? -52.441 57.203 33.371 1.00 69.36 18 ALA H C 1
ATOM 8644 O O . ALA H 1 20 ? -51.398 57.204 32.718 1.00 68.83 18 ALA H O 1
ATOM 8646 N N . TRP H 1 21 ? -53.623 57.378 32.800 1.00 72.55 19 TRP H N 1
ATOM 8647 C CA . TRP H 1 21 ? -53.705 57.809 31.414 1.00 75.79 19 TRP H CA 1
ATOM 8648 C C . TRP H 1 21 ? -53.480 59.323 31.416 1.00 76.30 19 TRP H C 1
ATOM 8649 O O . TRP H 1 21 ? -53.868 60.001 32.364 1.00 76.06 19 TRP H O 1
ATOM 8660 N N . ALA H 1 22 ? -52.821 59.846 30.385 1.00 77.29 20 ALA H N 1
ATOM 8661 C CA . ALA H 1 22 ? -52.487 61.281 30.343 1.00 78.73 20 ALA H CA 1
ATOM 8662 C C . ALA H 1 22 ? -53.664 62.195 30.718 1.00 79.88 20 ALA H C 1
ATOM 8663 O O . ALA H 1 22 ? -54.811 61.907 30.400 1.00 79.55 20 ALA H O 1
ATOM 8665 N N . ALA H 1 23 ? -53.367 63.291 31.400 1.00 81.79 21 ALA H N 1
ATOM 8666 C CA . ALA H 1 23 ? -54.357 64.325 31.639 1.00 84.55 21 ALA H CA 1
ATOM 8667 C C . ALA H 1 23 ? -54.527 65.159 30.368 1.00 86.74 21 ALA H C 1
ATOM 8668 O O . ALA H 1 23 ? -53.726 65.023 29.448 1.00 86.36 21 ALA H O 1
ATOM 8670 N N . PRO H 1 24 ? -55.575 66.015 30.304 1.00 89.18 22 PRO H N 1
ATOM 8671 C CA . PRO H 1 24 ? -55.651 66.938 29.170 1.00 91.07 22 PRO H CA 1
ATOM 8672 C C . PRO H 1 24 ? -54.493 67.912 29.269 1.00 92.05 22 PRO H C 1
ATOM 8673 O O . PRO H 1 24 ? -54.362 68.615 30.269 1.00 91.98 22 PRO H O 1
ATOM 8677 N N . GLY H 1 25 ? -53.632 67.918 28.259 1.00 92.89 23 GLY H N 1
ATOM 8678 C CA . GLY H 1 25 ? -52.423 68.746 28.292 0.20 93.44 23 GLY H CA 1
ATOM 8679 C C . GLY H 1 25 ? -51.130 67.997 28.573 1.00 92.38 23 GLY H C 1
ATOM 8680 O O . GLY H 1 25 ? -50.160 68.136 27.819 0.20 93.15 23 GLY H O 1
ATOM 8681 N N A GLU H 1 26 ? -51.098 67.230 29.663 0.50 91.02 24 GLU H N 1
ATOM 8682 N N B GLU H 1 26 ? -51.131 67.206 29.644 0.50 91.12 24 GLU H N 1
ATOM 8683 C CA A GLU H 1 26 ? -49.893 66.481 30.041 0.50 89.01 24 GLU H CA 1
ATOM 8684 C CA B GLU H 1 26 ? -50.013 66.337 30.027 0.50 89.22 24 GLU H CA 1
ATOM 8685 C C A GLU H 1 26 ? -49.428 65.552 28.920 0.50 86.57 24 GLU H C 1
ATOM 8686 C C B GLU H 1 26 ? -49.442 65.573 28.830 0.50 86.71 24 GLU H C 1
ATOM 8687 O O A GLU H 1 26 ? -50.236 64.913 28.246 0.50 86.61 24 GLU H O 1
ATOM 8688 O O B GLU H 1 26 ? -50.199 65.058 28.005 0.50 86.82 24 GLU H O 1
ATOM 8699 N N . ARG H 1 27 ? -48.115 65.506 28.731 1.00 83.86 25 ARG H N 1
ATOM 8700 C CA . ARG H 1 27 ? -47.480 64.666 27.715 1.00 77.67 25 ARG H CA 1
ATOM 8701 C C . ARG H 1 27 ? -47.467 63.211 28.193 1.00 72.02 25 ARG H C 1
ATOM 8702 O O . ARG H 1 27 ? -47.234 62.953 29.369 1.00 70.36 25 ARG H O 1
ATOM 8710 N N . ASP H 1 28 ? -47.716 62.270 27.279 1.00 66.00 26 ASP H N 1
ATOM 8711 C CA . ASP H 1 28 ? -47.589 60.836 27.562 1.00 60.11 26 ASP H CA 1
ATOM 8712 C C . ASP H 1 28 ? -46.216 60.502 28.209 1.00 57.71 26 ASP H C 1
ATOM 8713 O O . ASP H 1 28 ? -46.123 59.616 29.047 1.00 56.18 26 ASP H O 1
ATOM 8718 N N . PHE H 1 29 ? -45.165 61.231 27.835 1.00 55.81 27 PHE H N 1
ATOM 8719 C CA . PHE H 1 29 ? -43.843 61.039 28.442 1.00 54.10 27 PHE H CA 1
ATOM 8720 C C . PHE H 1 29 ? -43.870 61.301 29.965 1.00 53.80 27 PHE H C 1
ATOM 8721 O O . PHE H 1 29 ? -43.325 60.515 30.746 1.00 52.55 27 PHE H O 1
ATOM 8729 N N . ASP H 1 30 ? -44.527 62.397 30.354 1.00 53.41 28 ASP H N 1
ATOM 8730 C CA . ASP H 1 30 ? -44.658 62.834 31.745 1.00 53.45 28 ASP H CA 1
ATOM 8731 C C . ASP H 1 30 ? -45.642 62.052 32.597 1.00 53.54 28 ASP H C 1
ATOM 8732 O O . ASP H 1 30 ? -45.872 62.386 33.750 1.00 53.03 28 ASP H O 1
ATOM 8737 N N . ARG H 1 31 ? -46.190 61.000 32.011 1.00 54.09 29 ARG H N 1
ATOM 8738 C CA . ARG H 1 31 ? -47.241 60.201 32.606 1.00 54.41 29 ARG H CA 1
ATOM 8739 C C . ARG H 1 31 ? -46.755 59.423 33.825 1.00 53.73 29 ARG H C 1
ATOM 8740 O O . ARG H 1 31 ? -45.849 58.597 33.766 1.00 52.78 29 ARG H O 1
ATOM 8748 N N . GLY H 1 32 ? -47.382 59.705 34.946 1.00 53.64 30 GLY H N 1
ATOM 8749 C CA . GLY H 1 32 ? -47.052 59.029 36.165 1.00 52.98 30 GLY H CA 1
ATOM 8750 C C . GLY H 1 32 ? -47.577 57.621 36.204 1.00 52.22 30 GLY H C 1
ATOM 8751 O O . GLY H 1 32 ? -48.502 57.237 35.477 1.00 51.50 30 GLY H O 1
ATOM 8752 N N . LEU H 1 33 ? -46.968 56.858 37.088 1.00 51.95 31 LEU H N 1
ATOM 8753 C CA . LEU H 1 33 ? -47.516 55.613 37.549 1.00 51.76 31 LEU H CA 1
ATOM 8754 C C . LEU H 1 33 ? -48.778 55.894 38.381 1.00 53.80 31 LEU H C 1
ATOM 8755 O O . LEU H 1 33 ? -49.039 57.030 38.826 1.00 52.03 31 LEU H O 1
ATOM 8760 N N . ASN H 1 34 ? -49.551 54.828 38.543 1.00 56.35 32 ASN H N 1
ATOM 8761 C CA . ASN H 1 34 ? -50.788 54.772 39.290 1.00 58.81 32 ASN H CA 1
ATOM 8762 C C . ASN H 1 34 ? -50.616 54.083 40.624 1.00 60.47 32 ASN H C 1
ATOM 8763 O O . ASN H 1 34 ? -49.636 53.388 40.849 1.00 58.33 32 ASN H O 1
ATOM 8768 N N . GLU H 1 35 ? -51.639 54.270 41.481 1.00 64.08 33 GLU H N 1
ATOM 8769 C CA . GLU H 1 35 ? -51.933 53.459 42.687 1.00 65.34 33 GLU H CA 1
ATOM 8770 C C . GLU H 1 35 ? -51.827 51.963 42.372 1.00 65.31 33 GLU H C 1
ATOM 8771 O O . GLU H 1 35 ? -50.927 51.279 42.866 1.00 65.03 33 GLU H O 1
ATOM 8777 N N . ALA H 1 36 ? -52.737 51.463 41.537 1.00 64.87 34 ALA H N 1
ATOM 8778 C CA . ALA H 1 36 ? -52.605 50.101 41.037 1.00 63.81 34 ALA H CA 1
ATOM 8779 C C . ALA H 1 36 ? -51.163 49.856 40.554 1.00 62.75 34 ALA H C 1
ATOM 8780 O O . ALA H 1 36 ? -50.544 48.882 40.957 1.00 62.20 34 ALA H O 1
ATOM 8782 N N . GLY H 1 37 ? -50.625 50.771 39.745 1.00 61.28 35 GLY H N 1
ATOM 8783 C CA . GLY H 1 37 ? -49.298 50.604 39.146 1.00 59.58 35 GLY H CA 1
ATOM 8784 C C . GLY H 1 37 ? -48.207 50.639 40.204 1.00 58.54 35 GLY H C 1
ATOM 8785 O O . GLY H 1 37 ? -47.229 49.881 40.121 1.00 57.44 35 GLY H O 1
ATOM 8786 N N . PHE H 1 38 ? -48.389 51.497 41.212 1.00 57.04 36 PHE H N 1
ATOM 8787 C CA . PHE H 1 38 ? -47.415 51.594 42.308 1.00 56.27 36 PHE H CA 1
ATOM 8788 C C . PHE H 1 38 ? -47.384 50.333 43.135 1.00 55.77 36 PHE H C 1
ATOM 8789 O O . PHE H 1 38 ? -46.336 49.782 43.400 1.00 55.61 36 PHE H O 1
ATOM 8797 N N . ALA H 1 39 ? -48.554 49.874 43.539 1.00 56.09 37 ALA H N 1
ATOM 8798 C CA . ALA H 1 39 ? -48.650 48.696 44.359 1.00 55.96 37 ALA H CA 1
ATOM 8799 C C . ALA H 1 39 ? -48.100 47.512 43.592 1.00 55.03 37 ALA H C 1
ATOM 8800 O O . ALA H 1 39 ? -47.228 46.815 44.070 1.00 53.46 37 ALA H O 1
ATOM 8802 N N . GLU H 1 40 ? -48.578 47.350 42.365 1.00 55.38 38 GLU H N 1
ATOM 8803 C CA . GLU H 1 40 ? -48.150 46.283 41.458 1.00 54.96 38 GLU H CA 1
ATOM 8804 C C . GLU H 1 40 ? -46.636 46.162 41.172 1.00 54.81 38 GLU H C 1
ATOM 8805 O O . GLU H 1 40 ? -46.120 45.064 41.048 1.00 53.50 38 GLU H O 1
ATOM 8811 N N . ALA H 1 41 ? -45.932 47.281 41.083 1.00 55.34 39 ALA H N 1
ATOM 8812 C CA . ALA H 1 41 ? -44.483 47.254 40.796 1.00 56.08 39 ALA H CA 1
ATOM 8813 C C . ALA H 1 41 ? -43.627 46.860 42.005 1.00 55.90 39 ALA H C 1
ATOM 8814 O O . ALA H 1 41 ? -42.491 46.404 41.862 1.00 54.76 39 ALA H O 1
ATOM 8816 N N . GLU H 1 42 ? -44.198 47.062 43.191 1.00 56.14 40 GLU H N 1
ATOM 8817 C CA . GLU H 1 42 ? -43.604 46.702 44.458 1.00 55.89 40 GLU H CA 1
ATOM 8818 C C . GLU H 1 42 ? -43.676 45.187 44.685 1.00 54.99 40 GLU H C 1
ATOM 8819 O O . GLU H 1 42 ? -42.689 44.574 45.068 1.00 54.71 40 GLU H O 1
ATOM 8825 N N . ILE H 1 43 ? -44.843 44.593 44.448 1.00 54.09 41 ILE H N 1
ATOM 8826 C CA . ILE H 1 43 ? -45.024 43.138 44.521 1.00 53.37 41 ILE H CA 1
ATOM 8827 C C . ILE H 1 43 ? -44.043 42.399 43.569 1.00 52.10 41 ILE H C 1
ATOM 8828 O O . ILE H 1 43 ? -43.452 41.391 43.933 1.00 51.42 41 ILE H O 1
ATOM 8833 N N . ILE H 1 44 ? -43.833 42.933 42.372 1.00 51.15 42 ILE H N 1
ATOM 8834 C CA . ILE H 1 44 ? -42.810 42.391 41.469 1.00 50.24 42 ILE H CA 1
ATOM 8835 C C . ILE H 1 44 ? -41.376 42.666 41.953 1.00 49.70 42 ILE H C 1
ATOM 8836 O O . ILE H 1 44 ? -40.553 41.765 42.008 1.00 48.51 42 ILE H O 1
ATOM 8841 N N . ALA H 1 45 ? -41.076 43.897 42.328 1.00 50.35 43 ALA H N 1
ATOM 8842 C CA . ALA H 1 45 ? -39.745 44.176 42.830 1.00 52.11 43 ALA H CA 1
ATOM 8843 C C . ALA H 1 45 ? -39.379 43.234 43.981 1.00 53.36 43 ALA H C 1
ATOM 8844 O O . ALA H 1 45 ? -38.417 42.495 43.859 1.00 53.85 43 ALA H O 1
ATOM 8846 N N . ASP H 1 46 ? -40.173 43.205 45.056 1.00 55.07 44 ASP H N 1
ATOM 8847 C CA . ASP H 1 46 ? -39.938 42.294 46.191 1.00 56.60 44 ASP H CA 1
ATOM 8848 C C . ASP H 1 46 ? -40.007 40.765 45.905 1.00 56.38 44 ASP H C 1
ATOM 8849 O O . ASP H 1 46 ? -39.202 39.984 46.386 1.00 55.07 44 ASP H O 1
ATOM 8854 N N . LEU H 1 47 ? -40.938 40.348 45.079 1.00 57.57 45 LEU H N 1
ATOM 8855 C CA . LEU H 1 47 ? -40.945 38.969 44.612 1.00 59.61 45 LEU H CA 1
ATOM 8856 C C . LEU H 1 47 ? -39.587 38.610 43.945 1.00 60.44 45 LEU H C 1
ATOM 8857 O O . LEU H 1 47 ? -39.020 37.505 44.121 1.00 59.98 45 LEU H O 1
ATOM 8862 N N . ALA H 1 48 ? -39.050 39.567 43.198 1.00 61.62 46 ALA H N 1
ATOM 8863 C CA . ALA H 1 48 ? -37.780 39.350 42.525 1.00 62.70 46 ALA H CA 1
ATOM 8864 C C . ALA H 1 48 ? -36.612 39.326 43.509 1.00 63.30 46 ALA H C 1
ATOM 8865 O O . ALA H 1 48 ? -35.638 38.620 43.271 1.00 63.52 46 ALA H O 1
ATOM 8867 N N . ALA H 1 49 ? -36.720 40.071 44.611 1.00 63.61 47 ALA H N 1
ATOM 8868 C CA . ALA H 1 49 ? -35.657 40.112 45.614 1.00 64.59 47 ALA H CA 1
ATOM 8869 C C . ALA H 1 49 ? -35.659 38.855 46.467 1.00 65.19 47 ALA H C 1
ATOM 8870 O O . ALA H 1 49 ? -34.615 38.399 46.915 1.00 65.14 47 ALA H O 1
ATOM 8872 N N . ASP H 1 50 ? -36.842 38.287 46.669 1.00 66.31 48 ASP H N 1
ATOM 8873 C CA . ASP H 1 50 ? -36.975 36.920 47.183 1.00 67.12 48 ASP H CA 1
ATOM 8874 C C . ASP H 1 50 ? -36.185 35.900 46.375 1.00 67.05 48 ASP H C 1
ATOM 8875 O O . ASP H 1 50 ? -35.535 35.033 46.950 1.00 67.42 48 ASP H O 1
ATOM 8880 N N . ARG H 1 51 ? -36.266 35.983 45.047 1.00 66.27 49 ARG H N 1
ATOM 8881 C CA . ARG H 1 51 ? -35.590 35.002 44.200 1.00 65.47 49 ARG H CA 1
ATOM 8882 C C . ARG H 1 51 ? -34.161 35.402 43.918 1.00 63.76 49 ARG H C 1
ATOM 8883 O O . ARG H 1 51 ? -33.404 34.651 43.311 1.00 62.90 49 ARG H O 1
ATOM 8891 N N . ARG H 1 52 ? -33.802 36.583 44.415 1.00 62.24 50 ARG H N 1
ATOM 8892 C CA . ARG H 1 52 ? -32.451 37.128 44.299 1.00 60.76 50 ARG H CA 1
ATOM 8893 C C . ARG H 1 52 ? -32.118 37.373 42.820 1.00 57.81 50 ARG H C 1
ATOM 8894 O O . ARG H 1 52 ? -31.012 37.106 42.365 1.00 56.54 50 ARG H O 1
ATOM 8902 N N . TYR H 1 53 ? -33.112 37.869 42.083 1.00 54.61 51 TYR H N 1
ATOM 8903 C CA . TYR H 1 53 ? -32.942 38.242 40.703 1.00 51.85 51 TYR H CA 1
ATOM 8904 C C . TYR H 1 53 ? -32.428 39.676 40.643 1.00 50.53 51 TYR H C 1
ATOM 8905 O O . TYR H 1 53 ? -33.024 40.531 39.978 1.00 49.57 51 TYR H O 1
ATOM 8914 N N . ARG H 1 54 ? -31.332 39.926 41.366 1.00 49.41 52 ARG H N 1
ATOM 8915 C CA . ARG H 1 54 ? -30.628 41.212 41.375 1.00 47.44 52 ARG H CA 1
ATOM 8916 C C . ARG H 1 54 ? -29.752 41.336 40.143 1.00 45.34 52 ARG H C 1
ATOM 8917 O O . ARG H 1 54 ? -28.864 40.495 39.913 1.00 45.11 52 ARG H O 1
ATOM 8925 N N . PRO H 1 55 ? -30.013 42.377 39.334 1.00 43.06 53 PRO H N 1
ATOM 8926 C CA . PRO H 1 55 ? -29.148 42.646 38.211 1.00 41.31 53 PRO H CA 1
ATOM 8927 C C . PRO H 1 55 ? -27.984 43.562 38.591 1.00 40.12 53 PRO H C 1
ATOM 8928 O O . PRO H 1 55 ? -28.069 44.307 39.539 1.00 38.35 53 PRO H O 1
ATOM 8932 N N . ASP H 1 56 ? -26.907 43.483 37.817 1.00 39.77 54 ASP H N 1
ATOM 8933 C CA . ASP H 1 56 ? -25.708 44.281 38.017 1.00 39.43 54 ASP H CA 1
ATOM 8934 C C . ASP H 1 56 ? -25.914 45.675 37.416 1.00 39.32 54 ASP H C 1
ATOM 8935 O O . ASP H 1 56 ? -25.301 46.651 37.844 1.00 38.51 54 ASP H O 1
ATOM 8940 N N . LEU H 1 57 ? -26.782 45.740 36.405 1.00 38.83 55 LEU H N 1
ATOM 8941 C CA . LEU H 1 57 ? -27.046 46.961 35.668 1.00 38.02 55 LEU H CA 1
ATOM 8942 C C . LEU H 1 57 ? -28.496 47.023 35.203 1.00 36.74 55 LEU H C 1
ATOM 8943 O O . LEU H 1 57 ? -29.016 46.073 34.563 1.00 36.84 55 LEU H O 1
ATOM 8948 N N . ILE H 1 58 ? -29.126 48.150 35.511 1.00 33.32 56 ILE H N 1
ATOM 8949 C CA . ILE H 1 58 ? -30.401 48.466 34.945 1.00 31.04 56 ILE H CA 1
ATOM 8950 C C . ILE H 1 58 ? -30.245 49.552 33.910 1.00 30.29 56 ILE H C 1
ATOM 8951 O O . ILE H 1 58 ? -29.739 50.623 34.214 1.00 28.07 56 ILE H O 1
ATOM 8956 N N . LEU H 1 59 ? -30.670 49.242 32.676 1.00 29.56 57 LEU H N 1
ATOM 8957 C CA . LEU H 1 59 ? -30.896 50.265 31.675 1.00 29.30 57 LEU H CA 1
ATOM 8958 C C . LEU H 1 59 ? -32.412 50.554 31.664 1.00 29.47 57 LEU H C 1
ATOM 8959 O O . LEU H 1 59 ? -33.198 49.638 31.572 1.00 29.43 57 LEU H O 1
ATOM 8964 N N . SER H 1 60 ? -32.800 51.821 31.801 1.00 30.26 58 SER H N 1
ATOM 8965 C CA . SER H 1 60 ? -34.204 52.278 31.913 1.00 29.69 58 SER H CA 1
ATOM 8966 C C . SER H 1 60 ? -34.531 53.513 31.015 1.00 29.72 58 SER H C 1
ATOM 8967 O O . SER H 1 60 ? -33.718 54.409 30.830 1.00 27.70 58 SER H O 1
ATOM 8970 N N . SER H 1 61 ? -35.738 53.517 30.456 1.00 29.39 59 SER H N 1
ATOM 8971 C CA . SER H 1 61 ? -36.283 54.651 29.763 1.00 29.43 59 SER H CA 1
ATOM 8972 C C . SER H 1 61 ? -36.382 55.819 30.760 1.00 29.37 59 SER H C 1
ATOM 8973 O O . SER H 1 61 ? -36.601 55.634 31.968 1.00 28.41 59 SER H O 1
ATOM 8976 N N . THR H 1 62 ? -36.161 57.017 30.252 1.00 29.18 60 THR H N 1
ATOM 8977 C CA . THR H 1 62 ? -36.338 58.218 31.039 1.00 29.16 60 THR H CA 1
ATOM 8978 C C . THR H 1 62 ? -37.823 58.512 31.439 1.00 30.33 60 THR H C 1
ATOM 8979 O O . THR H 1 62 ? -38.073 59.180 32.408 1.00 30.70 60 THR H O 1
ATOM 8983 N N . ALA H 1 63 ? -38.814 58.033 30.688 1.00 31.93 61 ALA H N 1
ATOM 8984 C CA . ALA H 1 63 ? -40.215 58.407 30.987 1.00 31.91 61 ALA H CA 1
ATOM 8985 C C . ALA H 1 63 ? -40.551 58.124 32.437 1.00 33.22 61 ALA H C 1
ATOM 8986 O O . ALA H 1 63 ? -40.086 57.126 32.991 1.00 32.80 61 ALA H O 1
ATOM 8988 N N . ALA H 1 64 ? -41.411 58.967 33.024 1.00 34.53 62 ALA H N 1
ATOM 8989 C CA . ALA H 1 64 ? -41.658 58.953 34.442 1.00 35.44 62 ALA H CA 1
ATOM 8990 C C . ALA H 1 64 ? -42.157 57.593 34.926 1.00 35.96 62 ALA H C 1
ATOM 8991 O O . ALA H 1 64 ? -41.751 57.123 35.984 1.00 34.74 62 ALA H O 1
ATOM 8993 N N . ARG H 1 65 ? -43.024 56.963 34.134 1.00 36.67 63 ARG H N 1
ATOM 8994 C CA . ARG H 1 65 ? -43.607 55.698 34.507 1.00 36.39 63 ARG H CA 1
ATOM 8995 C C . ARG H 1 65 ? -42.507 54.631 34.649 1.00 35.84 63 ARG H C 1
ATOM 8996 O O . ARG H 1 65 ? -42.516 53.855 35.594 1.00 35.56 63 ARG H O 1
ATOM 9004 N N . CYS H 1 66 ? -41.548 54.656 33.731 1.00 35.36 64 CYS H N 1
ATOM 9005 C CA . CYS H 1 66 ? -40.343 53.795 33.745 1.00 34.73 64 CYS H CA 1
ATOM 9006 C C . CYS H 1 66 ? -39.379 54.054 34.925 1.00 33.72 64 CYS H C 1
ATOM 9007 O O . CYS H 1 66 ? -38.813 53.124 35.501 1.00 31.20 64 CYS H O 1
ATOM 9010 N N . ARG H 1 67 ? -39.220 55.334 35.239 1.00 33.94 65 ARG H N 1
ATOM 9011 C CA . ARG H 1 67 ? -38.436 55.839 36.374 1.00 35.00 65 ARG H CA 1
ATOM 9012 C C . ARG H 1 67 ? -38.982 55.465 37.740 1.00 35.49 65 ARG H C 1
ATOM 9013 O O . ARG H 1 67 ? -38.218 55.056 38.626 1.00 34.55 65 ARG H O 1
ATOM 9021 N N . GLN H 1 68 ? -40.308 55.544 37.876 1.00 36.90 66 GLN H N 1
ATOM 9022 C CA . GLN H 1 68 ? -41.018 55.156 39.106 1.00 37.65 66 GLN H CA 1
ATOM 9023 C C . GLN H 1 68 ? -41.110 53.632 39.268 1.00 37.59 66 GLN H C 1
ATOM 9024 O O . GLN H 1 68 ? -41.107 53.131 40.362 1.00 35.80 66 GLN H O 1
ATOM 9030 N N . THR H 1 69 ? -41.157 52.910 38.160 1.00 38.55 67 THR H N 1
ATOM 9031 C CA . THR H 1 69 ? -41.047 51.442 38.177 1.00 39.91 67 THR H CA 1
ATOM 9032 C C . THR H 1 69 ? -39.595 50.987 38.510 1.00 41.01 67 THR H C 1
ATOM 9033 O O . THR H 1 69 ? -39.396 50.050 39.314 1.00 40.38 67 THR H O 1
ATOM 9037 N N . THR H 1 70 ? -38.603 51.655 37.884 1.00 41.36 68 THR H N 1
ATOM 9038 C CA . THR H 1 70 ? -37.209 51.520 38.278 1.00 41.27 68 THR H CA 1
ATOM 9039 C C . THR H 1 70 ? -36.952 51.859 39.745 1.00 40.56 68 THR H C 1
ATOM 9040 O O . THR H 1 70 ? -36.340 51.070 40.418 1.00 39.62 68 THR H O 1
ATOM 9044 N N . GLN H 1 71 ? -37.432 52.987 40.262 1.00 40.76 69 GLN H N 1
ATOM 9045 C CA . GLN H 1 71 ? -37.256 53.277 41.727 1.00 40.31 69 GLN H CA 1
ATOM 9046 C C . GLN H 1 71 ? -37.916 52.289 42.737 1.00 39.40 69 GLN H C 1
ATOM 9047 O O . GLN H 1 71 ? -37.327 51.931 43.748 1.00 38.23 69 GLN H O 1
ATOM 9053 N N . ALA H 1 72 ? -39.128 51.838 42.471 1.00 39.16 70 ALA H N 1
ATOM 9054 C CA . ALA H 1 72 ? -39.662 50.680 43.199 1.00 40.11 70 ALA H CA 1
ATOM 9055 C C . ALA H 1 72 ? -38.642 49.512 43.305 1.00 40.38 70 ALA H C 1
ATOM 9056 O O . ALA H 1 72 ? -38.548 48.823 44.310 1.00 40.09 70 ALA H O 1
ATOM 9058 N N . TRP H 1 73 ? -37.866 49.301 42.261 1.00 42.57 71 TRP H N 1
ATOM 9059 C CA . TRP H 1 73 ? -36.841 48.287 42.290 1.00 44.22 71 TRP H CA 1
ATOM 9060 C C . TRP H 1 73 ? -35.615 48.734 43.079 1.00 46.15 71 TRP H C 1
ATOM 9061 O O . TRP H 1 73 ? -34.855 47.894 43.545 1.00 45.90 71 TRP H O 1
ATOM 9072 N N . GLN H 1 74 ? -35.429 50.048 43.232 1.00 48.24 72 GLN H N 1
ATOM 9073 C CA . GLN H 1 74 ? -34.281 50.577 43.985 1.00 51.28 72 GLN H CA 1
ATOM 9074 C C . GLN H 1 74 ? -34.486 50.394 45.495 1.00 52.41 72 GLN H C 1
ATOM 9075 O O . GLN H 1 74 ? -33.540 50.442 46.265 1.00 52.50 72 GLN H O 1
ATOM 9081 N N . ARG H 1 75 ? -35.729 50.179 45.904 1.00 53.98 73 ARG H N 1
ATOM 9082 C CA . ARG H 1 75 ? -36.051 49.972 47.306 1.00 55.66 73 ARG H CA 1
ATOM 9083 C C . ARG H 1 75 ? -35.992 48.495 47.694 1.00 56.47 73 ARG H C 1
ATOM 9084 O O . ARG H 1 75 ? -35.527 48.149 48.800 1.00 56.36 73 ARG H O 1
ATOM 9092 N N . ALA H 1 76 ? -36.442 47.630 46.783 1.00 56.63 74 ALA H N 1
ATOM 9093 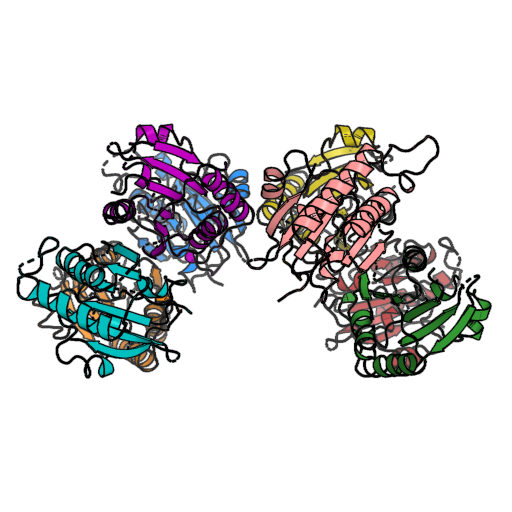C CA . ALA H 1 76 ? -36.393 46.198 47.019 1.00 57.62 74 ALA H CA 1
ATOM 9094 C C . ALA H 1 76 ? -34.969 45.664 47.237 1.00 58.31 74 ALA H C 1
ATOM 9095 O O . ALA H 1 76 ? -34.790 44.628 47.865 1.00 58.56 74 ALA H O 1
ATOM 9097 N N . PHE H 1 77 ? -33.955 46.392 46.780 1.00 58.37 75 PHE H N 1
ATOM 9098 C CA . PHE H 1 77 ? -32.576 45.919 46.923 1.00 58.49 75 PHE H CA 1
ATOM 9099 C C . PHE H 1 77 ? -31.657 46.822 47.766 1.00 57.25 75 PHE H C 1
ATOM 9100 O O . PHE H 1 77 ? -31.042 46.364 48.734 1.00 56.32 75 PHE H O 1
ATOM 9108 N N . ILE H 1 81 ? -27.634 49.302 43.216 1.00 50.42 79 ILE H N 1
ATOM 9109 C CA . ILE H 1 81 ? -27.455 48.825 41.821 1.00 50.42 79 ILE H CA 1
ATOM 9110 C C . ILE H 1 81 ? -27.127 49.924 40.763 1.00 48.55 79 ILE H C 1
ATOM 9111 O O . ILE H 1 81 ? -27.584 51.069 40.892 1.00 47.94 79 ILE H O 1
ATOM 9116 N N . ASP H 1 82 ? -26.337 49.567 39.736 1.00 45.76 80 ASP H N 1
ATOM 9117 C CA . ASP H 1 82 ? -26.046 50.468 38.606 1.00 43.41 80 ASP H CA 1
ATOM 9118 C C . ASP H 1 82 ? -27.189 50.718 37.642 1.00 41.26 80 ASP H C 1
ATOM 9119 O O . ASP H 1 82 ? -27.693 49.817 37.013 1.00 38.37 80 ASP H O 1
ATOM 9124 N N . ILE H 1 83 ? -27.569 51.978 37.542 1.00 41.06 81 ILE H N 1
ATOM 9125 C CA . ILE H 1 83 ? -28.790 52.413 36.858 1.00 41.13 81 ILE H CA 1
ATOM 9126 C C . ILE H 1 83 ? -28.281 53.390 35.853 1.00 40.29 81 ILE H C 1
ATOM 9127 O O . ILE H 1 83 ? -27.376 54.142 36.161 1.00 42.30 81 ILE H O 1
ATOM 9132 N N . VAL H 1 84 ? -28.863 53.402 34.669 1.00 37.73 82 VAL H N 1
ATOM 9133 C CA . VAL H 1 84 ? -28.539 54.390 33.699 1.00 35.78 82 VAL H CA 1
ATOM 9134 C C . VAL H 1 84 ? -29.794 54.671 32.878 1.00 35.46 82 VAL H C 1
ATOM 9135 O O . VAL H 1 84 ? -30.434 53.728 32.371 1.00 35.02 82 VAL H O 1
ATOM 9139 N N . TYR H 1 85 ? -30.128 55.950 32.722 1.00 34.29 83 TYR H N 1
ATOM 9140 C CA . TYR H 1 85 ? -31.319 56.302 31.950 1.00 35.00 83 TYR H CA 1
ATOM 9141 C C . TYR H 1 85 ? -31.046 56.772 30.550 1.00 34.53 83 TYR H C 1
ATOM 9142 O O . TYR H 1 85 ? -30.059 57.417 30.282 1.00 35.68 83 TYR H O 1
ATOM 9151 N N . ILE H 1 86 ? -31.969 56.470 29.658 1.00 34.29 84 ILE H N 1
ATOM 9152 C CA . ILE H 1 86 ? -31.715 56.517 28.213 1.00 33.41 84 ILE H CA 1
ATOM 9153 C C . ILE H 1 86 ? -32.983 56.950 27.507 1.00 34.10 84 ILE H C 1
ATOM 9154 O O . ILE H 1 86 ? -33.940 56.186 27.444 1.00 32.03 84 ILE H O 1
ATOM 9159 N N . ASP H 1 87 ? -32.982 58.177 26.989 1.00 36.09 85 ASP H N 1
ATOM 9160 C CA . ASP H 1 87 ? -34.172 58.761 26.319 1.00 39.50 85 ASP H CA 1
ATOM 9161 C C . ASP H 1 87 ? -34.723 57.984 25.152 1.00 40.20 85 ASP H C 1
ATOM 9162 O O . ASP H 1 87 ? -35.926 57.789 25.068 1.00 39.38 85 ASP H O 1
ATOM 9167 N N . GLU H 1 88 ? -33.813 57.609 24.252 1.00 42.09 86 GLU H N 1
ATOM 9168 C CA . GLU H 1 88 ? -34.027 56.636 23.182 1.00 44.01 86 GLU H CA 1
ATOM 9169 C C . GLU H 1 88 ? -34.793 55.326 23.490 1.00 42.43 86 GLU H C 1
ATOM 9170 O O . GLU H 1 88 ? -35.317 54.711 22.551 1.00 42.26 86 GLU H O 1
ATOM 9184 N N . TYR H 1 90 ? -37.500 55.481 25.144 1.00 36.96 88 TYR H N 1
ATOM 9185 C CA . TYR H 1 90 ? -38.854 56.008 25.025 1.00 36.71 88 TYR H CA 1
ATOM 9186 C C . TYR H 1 90 ? -39.202 56.186 23.547 1.00 36.46 88 TYR H C 1
ATOM 9187 O O . TYR H 1 90 ? -38.450 56.794 22.780 1.00 36.53 88 TYR H O 1
ATOM 9196 N N . ASN H 1 91 ? -40.306 55.583 23.145 1.00 36.14 89 ASN H N 1
ATOM 9197 C CA . ASN H 1 91 ? -40.717 55.585 21.770 1.00 37.83 89 ASN H CA 1
ATOM 9198 C C . ASN H 1 91 ? -39.495 55.276 20.874 1.00 39.33 89 ASN H C 1
ATOM 9199 O O . ASN H 1 91 ? -38.991 56.150 20.130 1.00 39.35 89 ASN H O 1
ATOM 9204 N N . ALA H 1 92 ? -39.003 54.030 20.984 1.00 39.77 90 ALA H N 1
ATOM 9205 C CA . ALA H 1 92 ? -37.734 53.632 20.372 1.00 41.12 90 ALA H CA 1
ATOM 9206 C C . ALA H 1 92 ? -37.869 53.553 18.879 1.00 42.12 90 ALA H C 1
ATOM 9207 O O . ALA H 1 92 ? -38.949 53.223 18.349 1.00 41.70 90 ALA H O 1
ATOM 9209 N N A ARG H 1 93 ? -36.778 53.882 18.199 0.50 42.22 91 ARG H N 1
ATOM 9210 N N B ARG H 1 93 ? -36.780 53.881 18.194 0.50 42.34 91 ARG H N 1
ATOM 9211 C CA A ARG H 1 93 ? -36.732 53.764 16.767 0.50 43.24 91 ARG H CA 1
ATOM 9212 C CA B ARG H 1 93 ? -36.756 53.784 16.757 0.50 43.51 91 ARG H CA 1
ATOM 9213 C C A ARG H 1 93 ? -36.661 52.299 16.368 0.50 42.86 91 ARG H C 1
ATOM 9214 C C B ARG H 1 93 ? -36.620 52.318 16.329 0.50 43.05 91 ARG H C 1
ATOM 9215 O O A ARG H 1 93 ? -37.406 51.839 15.496 0.50 42.50 91 ARG H O 1
ATOM 9216 O O B ARG H 1 93 ? -37.304 51.866 15.406 0.50 42.80 91 ARG H O 1
ATOM 9231 N N . SER H 1 94 ? -35.787 51.582 17.057 1.00 42.18 92 SER H N 1
ATOM 9232 C CA . SER H 1 94 ? -35.520 50.168 16.811 1.00 42.24 92 SER H CA 1
ATOM 9233 C C . SER H 1 94 ? -36.710 49.300 17.189 1.00 40.39 92 SER H C 1
ATOM 9234 O O . SER H 1 94 ? -37.534 49.735 17.977 1.00 41.38 92 SER H O 1
ATOM 9237 N N . GLU H 1 95 ? -36.830 48.105 16.625 1.00 38.59 93 GLU H N 1
ATOM 9238 C CA . GLU H 1 95 ? -37.933 47.232 17.002 1.00 37.53 93 GLU H CA 1
ATOM 9239 C C . GLU H 1 95 ? -37.760 46.543 18.365 1.00 35.13 93 GLU H C 1
ATOM 9240 O O . GLU H 1 95 ? -38.727 46.270 19.069 1.00 33.65 93 GLU H O 1
ATOM 9246 N N . THR H 1 96 ? -36.514 46.291 18.729 1.00 34.39 94 THR H N 1
ATOM 9247 C CA . THR H 1 96 ? -36.174 45.617 19.969 1.00 33.16 94 THR H CA 1
ATOM 9248 C C . THR H 1 96 ? -35.133 46.385 20.737 1.00 32.38 94 THR H C 1
ATOM 9249 O O . THR H 1 96 ? -34.582 47.388 20.263 1.00 32.84 94 THR H O 1
ATOM 9253 N N . TYR H 1 97 ? -34.852 45.898 21.932 1.00 31.04 95 TYR H N 1
ATOM 9254 C CA . TYR H 1 97 ? -33.853 46.504 22.767 1.00 29.85 95 TYR H CA 1
ATOM 9255 C C . TYR H 1 97 ? -32.531 45.720 22.719 1.00 30.95 95 TYR H C 1
ATOM 9256 O O . TYR H 1 97 ? -31.574 46.076 23.355 1.00 29.92 95 TYR H O 1
ATOM 9265 N N . LEU H 1 98 ? -32.496 44.659 21.926 1.00 32.97 96 LEU H N 1
ATOM 9266 C CA . LEU H 1 98 ? -31.372 43.734 21.865 1.00 35.21 96 LEU H CA 1
ATOM 9267 C C . LEU H 1 98 ? -29.970 44.277 21.692 1.00 35.48 96 LEU H C 1
ATOM 9268 O O . LEU H 1 98 ? -29.011 43.608 22.064 1.00 35.16 96 LEU H O 1
ATOM 9273 N N . SER H 1 99 ? -29.818 45.434 21.072 1.00 36.12 97 SER H N 1
ATOM 9274 C CA . SER H 1 99 ? -28.457 45.936 20.903 1.00 36.82 97 SER H CA 1
ATOM 9275 C C . SER H 1 99 ? -27.955 46.527 22.209 1.00 35.90 97 SER H C 1
ATOM 9276 O O . SER H 1 99 ? -26.761 46.541 22.440 1.00 35.50 97 SER H O 1
ATOM 9279 N N . LEU H 1 100 ? -28.885 46.969 23.051 1.00 34.95 98 LEU H N 1
ATOM 9280 C CA . LEU H 1 100 ? -28.602 47.486 24.399 1.00 34.88 98 LEU H CA 1
ATOM 9281 C C . LEU H 1 100 ? -27.991 46.438 25.311 1.00 33.75 98 LEU H C 1
ATOM 9282 O O . LEU H 1 100 ? -27.091 46.725 26.066 1.00 32.80 98 LEU H O 1
ATOM 9287 N N . ILE H 1 101 ? -28.556 45.237 25.246 1.00 33.44 99 ILE H N 1
ATOM 9288 C CA . ILE H 1 101 ? -28.114 44.064 25.954 1.00 32.86 99 ILE H CA 1
ATOM 9289 C C . ILE H 1 101 ? -26.720 43.644 25.491 1.00 33.50 99 ILE H C 1
ATOM 9290 O O . ILE H 1 101 ? -25.796 43.561 26.297 1.00 32.95 99 ILE H O 1
ATOM 9295 N N . ALA H 1 102 ? -26.571 43.392 24.191 1.00 33.17 100 ALA H N 1
ATOM 9296 C CA . ALA H 1 102 ? -25.346 42.824 23.676 1.00 33.73 100 ALA H CA 1
ATOM 9297 C C . ALA H 1 102 ? -24.102 43.753 23.751 1.00 34.10 100 ALA H C 1
ATOM 9298 O O . ALA H 1 102 ? -22.970 43.290 23.640 1.00 34.81 100 ALA H O 1
ATOM 9300 N N . ALA H 1 103 ? -24.310 45.041 24.019 1.00 34.28 101 ALA H N 1
ATOM 9301 C CA . ALA H 1 103 ? -23.205 45.997 24.191 1.00 33.66 101 ALA H CA 1
ATOM 9302 C C . ALA H 1 103 ? -22.448 45.811 25.500 1.00 33.65 101 ALA H C 1
ATOM 9303 O O . ALA H 1 103 ? -21.282 46.139 25.585 1.00 33.16 101 ALA H O 1
ATOM 9305 N N . GLN H 1 104 ? -23.129 45.281 26.511 1.00 34.61 102 GLN H N 1
ATOM 9306 C CA . GLN H 1 104 ? -22.621 45.234 27.876 1.00 36.32 102 GLN H CA 1
ATOM 9307 C C . GLN H 1 104 ? -21.787 43.945 28.048 1.00 39.17 102 GLN H C 1
ATOM 9308 O O . GLN H 1 104 ? -22.140 43.047 28.837 1.00 36.87 102 GLN H O 1
ATOM 9314 N N . THR H 1 105 ? -20.670 43.892 27.297 1.00 42.81 103 THR H N 1
ATOM 9315 C CA . THR H 1 105 ? -19.901 42.661 27.056 1.00 47.06 103 THR H CA 1
ATOM 9316 C C . THR H 1 105 ? -19.062 42.174 28.211 1.00 48.88 103 THR H C 1
ATOM 9317 O O . THR H 1 105 ? -18.507 41.077 28.147 1.00 48.31 103 THR H O 1
ATOM 9321 N N . GLU H 1 106 ? -18.960 43.010 29.240 1.00 51.02 104 GLU H N 1
ATOM 9322 C CA . GLU H 1 106 ? -18.230 42.697 30.451 1.00 53.33 104 GLU H CA 1
ATOM 9323 C C . GLU H 1 106 ? -19.088 42.887 31.723 1.00 52.09 104 GLU H C 1
ATOM 9324 O O . GLU H 1 106 ? -18.535 42.981 32.823 1.00 52.87 104 GLU H O 1
ATOM 9330 N N . VAL H 1 107 ? -20.425 42.947 31.559 1.00 49.73 105 VAL H N 1
ATOM 9331 C CA . VAL H 1 107 ? -21.406 42.867 32.677 1.00 46.65 105 VAL H CA 1
ATOM 9332 C C . VAL H 1 107 ? -22.163 41.521 32.729 1.00 45.19 105 VAL H C 1
ATOM 9333 O O . VAL H 1 107 ? -22.714 41.075 31.720 1.00 43.39 105 VAL H O 1
ATOM 9337 N N . GLN H 1 108 ? -22.231 40.918 33.915 1.00 43.84 106 GLN H N 1
ATOM 9338 C CA . GLN H 1 108 ? -22.881 39.617 34.096 1.00 43.42 106 GLN H CA 1
ATOM 9339 C C . GLN H 1 108 ? -24.428 39.574 33.953 1.00 41.86 106 GLN H C 1
ATOM 9340 O O . GLN H 1 108 ? -24.956 38.782 33.172 1.00 41.37 106 GLN H O 1
ATOM 9346 N N . SER H 1 109 ? -25.156 40.407 34.691 1.00 39.86 107 SER H N 1
ATOM 9347 C CA . SER H 1 109 ? -26.604 40.470 34.493 1.00 37.53 107 SER H CA 1
ATOM 9348 C C . SER H 1 109 ? -27.071 41.893 34.172 1.00 36.49 107 SER H C 1
ATOM 9349 O O . SER H 1 109 ? -26.511 42.871 34.650 1.00 34.57 107 SER H O 1
ATOM 9352 N N . VAL H 1 110 ? -28.086 41.984 33.321 1.00 35.83 108 VAL H N 1
ATOM 9353 C CA . VAL H 1 110 ? -28.519 43.272 32.810 1.00 35.95 108 VAL H CA 1
ATOM 9354 C C . VAL H 1 110 ? -30.043 43.359 32.643 1.00 35.24 108 VAL H C 1
ATOM 9355 O O . VAL H 1 110 ? -30.698 42.424 32.174 1.00 33.37 108 VAL H O 1
ATOM 9367 N N . LEU H 1 112 ? -33.436 45.759 31.448 1.00 31.88 110 LEU H N 1
ATOM 9368 C CA . LEU H 1 112 ? -34.056 46.815 30.675 1.00 30.22 110 LEU H CA 1
ATOM 9369 C C . LEU H 1 112 ? -35.378 47.197 31.283 1.00 28.83 110 LEU H C 1
ATOM 9370 O O . LEU H 1 112 ? -36.195 46.340 31.516 1.00 28.98 110 LEU H O 1
ATOM 9375 N N . VAL H 1 113 ? -35.592 48.478 31.510 1.00 27.59 111 VAL H N 1
ATOM 9376 C CA . VAL H 1 113 ? -36.920 48.958 31.892 1.00 28.18 111 VAL H CA 1
ATOM 9377 C C . VAL H 1 113 ? -37.459 49.832 30.770 1.00 28.47 111 VAL H C 1
ATOM 9378 O O . VAL H 1 113 ? -37.157 51.001 30.688 1.00 29.56 111 VAL H O 1
ATOM 9382 N N . GLY H 1 114 ? -38.240 49.245 29.890 1.00 29.03 112 GLY H N 1
ATOM 9383 C CA . GLY H 1 114 ? -38.869 50.035 28.849 1.00 31.47 112 GLY H CA 1
ATOM 9384 C C . GLY H 1 114 ? -40.333 49.750 28.607 1.00 31.98 112 GLY H C 1
ATOM 9385 O O . GLY H 1 114 ? -41.002 49.255 29.471 1.00 30.83 112 GLY H O 1
ATOM 9386 N N . HIS H 1 115 ? -40.757 49.994 27.366 1.00 34.49 113 HIS H N 1
ATOM 9387 C CA . HIS H 1 115 ? -42.155 50.080 26.922 1.00 36.28 113 HIS H CA 1
ATOM 9388 C C . HIS H 1 115 ? -42.482 49.030 25.845 1.00 36.94 113 HIS H C 1
ATOM 9389 O O . HIS H 1 115 ? -41.609 48.635 25.074 1.00 36.50 113 HIS H O 1
ATOM 9396 N N . ASN H 1 116 ? -43.739 48.590 25.787 1.00 36.73 114 ASN H N 1
ATOM 9397 C CA . ASN H 1 116 ? -44.242 47.944 24.589 1.00 36.19 114 ASN H CA 1
ATOM 9398 C C . ASN H 1 116 ? -44.433 48.977 23.491 1.00 36.90 114 ASN H C 1
ATOM 9399 O O . ASN H 1 116 ? -44.548 50.167 23.801 1.00 36.51 114 ASN H O 1
ATOM 9404 N N . PRO H 1 117 ? -44.404 48.546 22.206 1.00 37.47 115 PRO H N 1
ATOM 9405 C CA . PRO H 1 117 ? -44.180 47.166 21.667 1.00 37.14 115 PRO H CA 1
ATOM 9406 C C . PRO H 1 117 ? -42.722 46.691 21.675 1.00 36.54 115 PRO H C 1
ATOM 9407 O O . PRO H 1 117 ? -42.434 45.491 21.436 1.00 37.07 115 PRO H O 1
ATOM 9411 N N . THR H 1 118 ? -41.809 47.621 21.891 1.00 35.06 116 THR H N 1
ATOM 9412 C CA . THR H 1 118 ? -40.407 47.306 21.930 1.00 34.71 116 THR H CA 1
ATOM 9413 C C . THR H 1 118 ? -40.060 46.150 22.920 1.00 34.29 116 THR H C 1
ATOM 9414 O O . THR H 1 118 ? -39.375 45.181 22.553 1.00 32.71 116 THR H O 1
ATOM 9426 N N . GLU H 1 120 ? -41.912 43.686 24.247 1.00 35.17 118 GLU H N 1
ATOM 9427 C CA . GLU H 1 120 ? -42.426 42.411 23.738 1.00 35.28 118 GLU H CA 1
ATOM 9428 C C . GLU H 1 120 ? -41.777 41.885 22.445 1.00 33.51 118 GLU H C 1
ATOM 9429 O O . GLU H 1 120 ? -41.564 40.699 22.291 1.00 33.32 118 GLU H O 1
ATOM 9435 N N . ALA H 1 121 ? -41.457 42.757 21.507 1.00 32.30 119 ALA H N 1
ATOM 9436 C CA . ALA H 1 121 ? -40.668 42.322 20.356 1.00 29.93 119 ALA H CA 1
ATOM 9437 C C . ALA H 1 121 ? -39.298 41.790 20.806 1.00 28.94 119 ALA H C 1
ATOM 9438 O O . ALA H 1 121 ? -38.823 40.797 20.260 1.00 27.81 119 ALA H O 1
ATOM 9440 N N . THR H 1 122 ? -38.702 42.409 21.840 1.00 28.89 120 THR H N 1
ATOM 9441 C CA . THR H 1 122 ? -37.387 41.972 22.401 1.00 28.30 120 THR H CA 1
ATOM 9442 C C . THR H 1 122 ? -37.346 40.473 22.804 1.00 29.07 120 THR H C 1
ATOM 9443 O O . THR H 1 122 ? -36.516 39.695 22.289 1.00 28.95 120 THR H O 1
ATOM 9447 N N . LEU H 1 123 ? -38.274 40.097 23.667 1.00 29.99 121 LEU H N 1
ATOM 9448 C CA . LEU H 1 123 ? -38.518 38.738 24.106 1.00 31.98 121 LEU H CA 1
ATOM 9449 C C . LEU H 1 123 ? -38.853 37.823 22.947 1.00 33.36 121 LEU H C 1
ATOM 9450 O O . LEU H 1 123 ? -38.266 36.752 22.858 1.00 32.70 121 LEU H O 1
ATOM 9455 N N . GLU H 1 124 ? -39.764 38.242 22.059 1.00 35.22 122 GLU H N 1
ATOM 9456 C CA . GLU H 1 124 ? -40.092 37.437 20.887 1.00 38.29 122 GLU H CA 1
ATOM 9457 C C . GLU H 1 124 ? -38.818 37.062 20.123 1.00 38.80 122 GLU H C 1
ATOM 9458 O O . GLU H 1 124 ? -38.656 35.914 19.699 1.00 38.57 122 GLU H O 1
ATOM 9464 N N . ALA H 1 125 ? -37.921 38.034 19.951 1.00 39.53 123 ALA H N 1
ATOM 9465 C CA . ALA H 1 125 ? -36.725 37.823 19.151 1.00 40.22 123 ALA H CA 1
ATOM 9466 C C . ALA H 1 125 ? -35.709 36.922 19.847 1.00 40.16 123 ALA H C 1
ATOM 9467 O O . ALA H 1 125 ? -34.936 36.275 19.206 1.00 40.24 123 ALA H O 1
ATOM 9477 N N . ILE H 1 127 ? -36.675 34.380 22.186 1.00 41.45 125 ILE H N 1
ATOM 9478 C CA . ILE H 1 127 ? -37.194 33.039 22.514 1.00 41.24 125 ILE H CA 1
ATOM 9479 C C . ILE H 1 127 ? -38.142 32.479 21.506 1.00 42.42 125 ILE H C 1
ATOM 9480 O O . ILE H 1 127 ? -38.442 31.291 21.549 1.00 41.18 125 ILE H O 1
ATOM 9485 N N . GLY H 1 128 ? -38.638 33.352 20.633 1.00 44.58 126 GLY H N 1
ATOM 9486 C CA . GLY H 1 128 ? -39.484 32.954 19.506 1.00 47.14 126 GLY H CA 1
ATOM 9487 C C . GLY H 1 128 ? -40.944 33.059 19.874 1.00 48.85 126 GLY H C 1
ATOM 9488 O O . GLY H 1 128 ? -41.310 32.817 21.016 1.00 47.60 126 GLY H O 1
ATOM 9489 N N . GLU H 1 129 ? -41.767 33.405 18.884 1.00 51.68 127 GLU H N 1
ATOM 9490 C CA . GLU H 1 129 ? -43.220 33.558 19.030 1.00 54.42 127 GLU H CA 1
ATOM 9491 C C . GLU H 1 129 ? -43.983 32.331 19.547 1.00 54.66 127 GLU H C 1
ATOM 9492 O O . GLU H 1 129 ? -45.028 32.471 20.164 1.00 54.86 127 GLU H O 1
ATOM 9498 N N . ASP H 1 130 ? -43.479 31.136 19.300 1.00 55.15 128 ASP H N 1
ATOM 9499 C CA . ASP H 1 130 ? -44.190 29.963 19.759 1.00 55.91 128 ASP H CA 1
ATOM 9500 C C . ASP H 1 130 ? -44.153 29.875 21.282 1.00 55.85 128 ASP H C 1
ATOM 9501 O O . ASP H 1 130 ? -45.188 29.762 21.938 1.00 54.57 128 ASP H O 1
ATOM 9506 N N . LEU H 1 131 ? -42.945 29.954 21.821 1.00 56.63 129 LEU H N 1
ATOM 9507 C CA . LEU H 1 131 ? -42.743 29.966 23.255 1.00 57.72 129 LEU H CA 1
ATOM 9508 C C . LEU H 1 131 ? -43.285 31.234 23.910 1.00 57.66 129 LEU H C 1
ATOM 9509 O O . LEU H 1 131 ? -43.792 31.168 25.017 1.00 57.45 129 LEU H O 1
ATOM 9514 N N . LEU H 1 132 ? -43.173 32.381 23.236 1.00 57.99 130 LEU H N 1
ATOM 9515 C CA . LEU H 1 132 ? -43.714 33.614 23.774 1.00 58.32 130 LEU H CA 1
ATOM 9516 C C . LEU H 1 132 ? -45.239 33.497 23.936 1.00 58.70 130 LEU H C 1
ATOM 9517 O O . LEU H 1 132 ? -45.781 33.852 24.984 1.00 57.43 130 LEU H O 1
ATOM 9522 N N . HIS H 1 133 ? -45.905 32.974 22.904 1.00 59.33 131 HIS H N 1
ATOM 9523 C CA . HIS H 1 133 ? -47.350 32.757 22.935 1.00 59.90 131 HIS H CA 1
ATOM 9524 C C . HIS H 1 133 ? -47.823 31.760 23.983 1.00 58.92 131 HIS H C 1
ATOM 9525 O O . HIS H 1 133 ? -48.869 31.973 24.588 1.00 58.90 131 HIS H O 1
ATOM 9532 N N . ALA H 1 134 ? -47.048 30.693 24.187 1.00 57.78 132 ALA H N 1
ATOM 9533 C CA . ALA H 1 134 ? -47.359 29.650 25.166 1.00 56.74 132 ALA H CA 1
ATOM 9534 C C . ALA H 1 134 ? -47.199 30.149 26.597 1.00 55.47 132 ALA H C 1
ATOM 9535 O O . ALA H 1 134 ? -48.002 29.808 27.473 1.00 54.26 132 ALA H O 1
ATOM 9537 N N . ALA H 1 135 ? -46.156 30.948 26.811 1.00 54.29 133 ALA H N 1
ATOM 9538 C CA . ALA H 1 135 ? -45.884 31.565 28.096 1.00 53.68 133 ALA H CA 1
ATOM 9539 C C . ALA H 1 135 ? -46.688 32.858 28.361 1.00 53.22 133 ALA H C 1
ATOM 9540 O O . ALA H 1 135 ? -47.001 33.143 29.495 1.00 51.98 133 ALA H O 1
ATOM 9542 N N . LEU H 1 136 ? -46.995 33.632 27.325 1.00 53.98 134 LEU H N 1
ATOM 9543 C CA . LEU H 1 136 ? -47.782 34.865 27.460 1.00 55.62 134 LEU H CA 1
ATOM 9544 C C . LEU H 1 136 ? -48.947 34.961 26.449 1.00 57.49 134 LEU H C 1
ATOM 9545 O O . LEU H 1 136 ? -48.789 35.549 25.377 1.00 56.98 134 LEU H O 1
ATOM 9550 N N . PRO H 1 137 ? -50.124 34.402 26.808 1.00 59.38 135 PRO H N 1
ATOM 9551 C CA . PRO H 1 137 ? -51.306 34.301 25.962 1.00 61.16 135 PRO H CA 1
ATOM 9552 C C . PRO H 1 137 ? -52.014 35.628 25.707 1.00 62.10 135 PRO H C 1
ATOM 9553 O O . PRO H 1 137 ? -52.813 35.726 24.768 1.00 62.09 135 PRO H O 1
ATOM 9557 N N . SER H 1 138 ? -51.751 36.619 26.557 1.00 62.43 136 SER H N 1
ATOM 9558 C CA . SER H 1 138 ? -52.339 37.947 26.394 1.00 62.94 136 SER H CA 1
ATOM 9559 C C . SER H 1 138 ? -51.270 39.027 26.185 1.00 62.13 136 SER H C 1
ATOM 9560 O O . SER H 1 138 ? -51.540 40.225 26.309 1.00 62.16 136 SER H O 1
ATOM 9563 N N . GLY H 1 139 ? -50.061 38.585 25.849 1.00 60.82 137 GLY H N 1
ATOM 9564 C CA . GLY H 1 139 ? -48.936 39.487 25.554 1.00 58.48 137 GLY H CA 1
ATOM 9565 C C . GLY H 1 139 ? -48.029 39.722 26.747 1.00 55.95 137 GLY H C 1
ATOM 9566 O O . GLY H 1 139 ? -48.005 38.921 27.670 1.00 55.32 137 GLY H O 1
ATOM 9567 N N . PHE H 1 140 ? -47.297 40.835 26.718 1.00 53.78 138 PHE H N 1
ATOM 9568 C CA . PHE H 1 140 ? -46.317 41.192 27.762 1.00 50.78 138 PHE H CA 1
ATOM 9569 C C . PHE H 1 140 ? -46.868 42.279 28.693 1.00 49.32 138 PHE H C 1
ATOM 9570 O O . PHE H 1 140 ? -46.978 43.441 28.297 1.00 48.14 138 PHE H O 1
ATOM 9578 N N . PRO H 1 141 ? -47.204 41.892 29.939 1.00 48.69 139 PRO H N 1
ATOM 9579 C CA . PRO H 1 141 ? -47.947 42.711 30.888 1.00 48.10 139 PRO H CA 1
ATOM 9580 C C . PRO H 1 141 ? -47.117 43.763 31.615 1.00 48.12 139 PRO H C 1
ATOM 9581 O O . PRO H 1 141 ? -45.897 43.619 31.761 1.00 48.37 139 PRO H O 1
ATOM 9585 N N . THR H 1 142 ? -47.799 44.808 32.070 1.00 48.51 140 THR H N 1
ATOM 9586 C CA . THR H 1 142 ? -47.223 45.836 32.928 1.00 48.60 140 THR H CA 1
ATOM 9587 C C . THR H 1 142 ? -46.609 45.311 34.205 1.00 48.72 140 THR H C 1
ATOM 9588 O O . THR H 1 142 ? -47.255 44.612 34.993 1.00 48.77 140 THR H O 1
ATOM 9592 N N . SER H 1 143 ? -45.341 45.664 34.399 1.00 48.66 141 SER H N 1
ATOM 9593 C CA . SER H 1 143 ? -44.551 45.194 35.546 1.00 48.17 141 SER H CA 1
ATOM 9594 C C . SER H 1 143 ? -44.183 43.724 35.397 1.00 46.72 141 SER H C 1
ATOM 9595 O O . SER H 1 143 ? -43.656 43.113 36.321 1.00 46.99 141 SER H O 1
ATOM 9598 N N . GLY H 1 144 ? -44.483 43.163 34.235 1.00 44.77 142 GLY H N 1
ATOM 9599 C CA . GLY H 1 144 ? -44.073 41.827 33.927 1.00 41.70 142 GLY H CA 1
ATOM 9600 C C . GLY H 1 144 ? -42.573 41.853 33.726 1.00 40.27 142 GLY H C 1
ATOM 9601 O O . GLY H 1 144 ? -41.987 42.898 33.300 1.00 37.28 142 GLY H O 1
ATOM 9602 N N . LEU H 1 145 ? -42.003 40.685 34.046 1.00 38.86 143 LEU H N 1
ATOM 9603 C CA . LEU H 1 145 ? -40.578 40.420 34.122 1.00 38.04 143 LEU H CA 1
ATOM 9604 C C . LEU H 1 145 ? -40.187 39.067 33.498 1.00 37.83 143 LEU H C 1
ATOM 9605 O O . LEU H 1 145 ? -40.660 38.006 33.933 1.00 37.61 143 LEU H O 1
ATOM 9610 N N . ALA H 1 146 ? -39.317 39.106 32.491 1.00 37.21 144 ALA H N 1
ATOM 9611 C CA . ALA H 1 146 ? -38.746 37.878 31.945 1.00 37.11 144 ALA H CA 1
ATOM 9612 C C . ALA H 1 146 ? -37.333 37.739 32.470 1.00 36.48 144 ALA H C 1
ATOM 9613 O O . ALA H 1 146 ? -36.587 38.710 32.538 1.00 34.78 144 ALA H O 1
ATOM 9615 N N . VAL H 1 147 ? -37.000 36.506 32.836 1.00 36.65 145 VAL H N 1
ATOM 9616 C CA . VAL H 1 147 ? -35.699 36.117 33.297 1.00 36.56 145 VAL H CA 1
ATOM 9617 C C . VAL H 1 147 ? -35.122 35.169 32.227 1.00 37.07 145 VAL H C 1
ATOM 9618 O O . VAL H 1 147 ? -35.711 34.129 31.921 1.00 35.73 145 VAL H O 1
ATOM 9622 N N . LEU H 1 148 ? -33.972 35.519 31.646 1.00 37.67 146 LEU H N 1
ATOM 9623 C CA . LEU H 1 148 ? -33.412 34.694 30.576 1.00 38.33 146 LEU H CA 1
ATOM 9624 C C . LEU H 1 148 ? -31.966 34.338 30.799 1.00 40.82 146 LEU H C 1
ATOM 9625 O O . LEU H 1 148 ? -31.157 35.160 31.207 1.00 40.18 146 LEU H O 1
ATOM 9630 N N . ASP H 1 149 ? -31.659 33.086 30.525 1.00 44.08 147 ASP H N 1
ATOM 9631 C CA . ASP H 1 149 ? -30.316 32.575 30.624 1.00 47.57 147 ASP H CA 1
ATOM 9632 C C . ASP H 1 149 ? -29.815 32.124 29.255 1.00 49.03 147 ASP H C 1
ATOM 9633 O O . ASP H 1 149 ? -30.601 31.892 28.350 1.00 48.10 147 ASP H O 1
ATOM 9638 N N . GLN H 1 150 ? -28.505 31.992 29.125 1.00 51.73 148 GLN H N 1
ATOM 9639 C CA . GLN H 1 150 ? -27.941 31.401 27.935 1.00 55.51 148 GLN H CA 1
ATOM 9640 C C . GLN H 1 150 ? -28.029 29.873 27.902 1.00 58.75 148 GLN H C 1
ATOM 9641 O O . GLN H 1 150 ? -28.326 29.241 28.904 1.00 58.61 148 GLN H O 1
ATOM 9647 N N . ASP H 1 151 ? -27.742 29.315 26.723 1.00 62.94 149 ASP H N 1
ATOM 9648 C CA . ASP H 1 151 ? -27.905 27.888 26.374 1.00 65.67 149 ASP H CA 1
ATOM 9649 C C . ASP H 1 151 ? -29.085 27.708 25.427 1.00 66.15 149 ASP H C 1
ATOM 9650 O O . ASP H 1 151 ? -29.518 26.589 25.160 1.00 67.03 149 ASP H O 1
ATOM 9655 N N . LYS H 1 158 ? -24.782 25.693 19.675 1.00 66.89 156 LYS H N 1
ATOM 9656 C CA . LYS H 1 158 ? -25.703 26.613 19.014 1.00 66.97 156 LYS H CA 1
ATOM 9657 C C . LYS H 1 158 ? -26.422 27.463 20.081 1.00 64.83 156 LYS H C 1
ATOM 9658 O O . LYS H 1 158 ? -27.580 27.201 20.412 1.00 64.38 156 LYS H O 1
ATOM 9664 N N . ASN H 1 159 ? -25.716 28.470 20.609 1.00 62.11 157 ASN H N 1
ATOM 9665 C CA . ASN H 1 159 ? -26.201 29.315 21.737 1.00 58.54 157 ASN H CA 1
ATOM 9666 C C . ASN H 1 159 ? -27.513 30.055 21.445 1.00 56.40 157 ASN H C 1
ATOM 9667 O O . ASN H 1 159 ? -27.727 30.585 20.354 1.00 55.58 157 ASN H O 1
ATOM 9672 N N . ARG H 1 160 ? -28.401 30.041 22.431 1.00 53.97 158 ARG H N 1
ATOM 9673 C CA . ARG H 1 160 ? -29.686 30.736 22.348 1.00 51.15 158 ARG H CA 1
ATOM 9674 C C . ARG H 1 160 ? -30.166 31.108 23.740 1.00 49.75 158 ARG H C 1
ATOM 9675 O O . ARG H 1 160 ? -29.786 30.476 24.709 1.00 48.59 158 ARG H O 1
ATOM 9683 N N . TRP H 1 161 ? -30.968 32.165 23.823 1.00 48.29 159 TRP H N 1
ATOM 9684 C CA . TRP H 1 161 ? -31.553 32.598 25.081 1.00 46.84 159 TRP H CA 1
ATOM 9685 C C . TRP H 1 161 ? -32.627 31.626 25.501 1.00 46.78 159 TRP H C 1
ATOM 9686 O O . TRP H 1 161 ? -33.373 31.121 24.669 1.00 46.67 159 TRP H O 1
ATOM 9697 N N . ARG H 1 162 ? -32.689 31.332 26.793 1.00 46.78 160 ARG H N 1
ATOM 9698 C CA . ARG H 1 162 ? -33.758 30.473 27.309 1.00 46.62 160 ARG H CA 1
ATOM 9699 C C . ARG H 1 162 ? -34.574 31.228 28.344 1.00 45.84 160 ARG H C 1
ATOM 9700 O O . ARG H 1 162 ? -34.032 31.903 29.193 1.00 44.02 160 ARG H O 1
ATOM 9708 N N . LEU H 1 163 ? -35.888 31.149 28.220 1.00 46.29 161 LEU H N 1
ATOM 9709 C CA . LEU H 1 163 ? -36.761 31.678 29.230 1.00 47.55 161 LEU H CA 1
ATOM 9710 C C . LEU H 1 163 ? -36.649 30.688 30.406 1.00 48.78 161 LEU H C 1
ATOM 9711 O O . LEU H 1 163 ? -36.606 29.465 30.190 1.00 48.39 161 LEU H O 1
ATOM 9716 N N . ILE H 1 164 ? -36.504 31.225 31.617 1.00 49.61 162 ILE H N 1
ATOM 9717 C CA . ILE H 1 164 ? -36.329 30.405 32.818 1.00 52.17 162 ILE H CA 1
ATOM 9718 C C . ILE H 1 164 ? -37.358 30.737 33.868 1.00 52.54 162 ILE H C 1
ATOM 9719 O O . ILE H 1 164 ? -37.606 29.933 34.754 1.00 53.10 162 ILE H O 1
ATOM 9724 N N . ASP H 1 165 ? -37.947 31.923 33.766 1.00 53.23 163 ASP H N 1
ATOM 9725 C CA . ASP H 1 165 ? -39.045 32.304 34.636 1.00 54.28 163 ASP H CA 1
ATOM 9726 C C . ASP H 1 165 ? -39.664 33.593 34.144 1.00 54.42 163 ASP H C 1
ATOM 9727 O O . ASP H 1 165 ? -38.999 34.376 33.485 1.00 54.51 163 ASP H O 1
ATOM 9732 N N . PHE H 1 166 ? -40.944 33.779 34.462 1.00 54.69 164 PHE H N 1
ATOM 9733 C CA . PHE H 1 166 ? -41.668 35.009 34.201 1.00 54.73 164 PHE H CA 1
ATOM 9734 C C . PHE H 1 166 ? -42.532 35.475 35.387 1.00 54.22 164 PHE H C 1
ATOM 9735 O O . PHE H 1 166 ? -43.492 34.810 35.777 1.00 54.02 164 PHE H O 1
ATOM 9743 N N . LEU H 1 167 ? -42.213 36.635 35.943 1.00 53.63 165 LEU H N 1
ATOM 9744 C CA . LEU H 1 167 ? -43.064 37.203 36.983 1.00 53.39 165 LEU H CA 1
ATOM 9745 C C . LEU H 1 167 ? -44.058 38.232 36.421 1.00 53.96 165 LEU H C 1
ATOM 9746 O O . LEU H 1 167 ? -43.736 39.047 35.557 1.00 53.39 165 LEU H O 1
ATOM 9751 N N . ALA H 1 168 ? -45.301 38.102 36.872 1.00 55.20 166 ALA H N 1
ATOM 9752 C CA . ALA H 1 168 ? -46.395 38.985 36.474 1.00 56.09 166 ALA H CA 1
ATOM 9753 C C . ALA H 1 168 ? -47.407 38.995 37.595 1.00 56.02 166 ALA H C 1
ATOM 9754 O O . ALA H 1 168 ? -47.504 38.014 38.316 1.00 55.96 166 ALA H O 1
ATOM 9756 N N . PRO H 1 169 ? -48.113 40.124 37.781 1.00 56.17 167 PRO H N 1
ATOM 9757 C CA . PRO H 1 169 ? -49.331 40.183 38.581 1.00 56.53 167 PRO H CA 1
ATOM 9758 C C . PRO H 1 169 ? -50.554 39.595 37.854 1.00 56.65 167 PRO H C 1
ATOM 9759 O O . PRO H 1 169 ? -50.694 39.706 36.623 1.00 56.20 167 PRO H O 1
#

CATH classification: 3.40.50.1240

InterPro domains:
  IPR013078 Histidine phosphatase superfamily, clade-1 [PF00300] (9-79)
  IPR013078 Histidine phosphatase superfamily, clade-1 [SM00855] (8-120)
  IPR013078 Histidine phosphatase superfamily, clade-1 [cd07067] (8-165)
  IPR029033 Histidine phosphatase superfamily [G3DSA:3.40.50.1240] (1-169)
  IPR029033 Histidine phosphatase superfamily [SSF53254] (6-152)

Foldseek 3Di:
DPQFKEKDFEFFDWDDVQLATAQDDVSLVFLLVLLLVCCVVPVDFQEEEEEPRRSQVSSVVSNCVNPCHHYDYDNCQVPPDLAPVCVGVVPPPGHYYYYYHPPSLSHVCCCDPVVQCVVDVPTQDHRKMFMWGDVDIDTDDIDDD/DLQKEKDAEFFAWDDDDVPDDQLATAHDPNRLVQLLVLLQVCVVVPVDFQEEEFENRRRGCSSVVNVCVNPVDHHYHYDPCPPDALVVVVCVVVVPVPTHYYYYYHPPVLVVVCVCPVVVQCVVPVVGAHRRKMFMWGPPVIDTDDIDDD/DQFKEKEAEFFAWDDDDPPDDQLAIAHDPVRLVLLLVLLLVCVVVVVAFQAEEFENRHHRVSSVVSNVVNHHHYDYDNCQPDALVVVVVVVVVCVPTHYYYYYDPPVLNNVCVCHDPVSCVVPVPGQHHRKMFIWGHVIDGDDIDDD/DPQQKEKEFEFFDFALETAQDPVSLVFLLVLLLVCVVVVVDFQEEEEEPRRRLVNSVVSNVVNDYHYDYDNCVVPPDLACVCVRVVCPPGHYYYYYHPPSLSHVCVCDDVVQCVVPVPTQDHRKMFMWGDPVDIDGPDIDGDD/DQFKEKDWEFFAWDDDDPPDDQLAIARDPRRLVLLLVLLQVCVVVVVDFQEEEEESRRRLVSSVVSNVVNHNHHYDYDNCAPHALVVVVVVVVPPPPGHYYYYDHPPVCVVVCVCDPCVSCVVPVPDDHHGWMFIWGHPVIDTPDIDDDD/DDQFKEKEWEFFDFPFQATARDPVGLVLLLVLLQVCLVVVVDFQEEEFANRRRGVSSVVSNVVNYNHHYDYDNCQVHPDCACVVVRVPPPPTHYYYYDDPPSLSNVCVLDDVVSCVVPVPTQDHRKMWMWGCPVPIDTDDIDD/DDAFKEKDAEFFAWDDDDPPDDQLAIAHDPRRLVQLLVLLLVCLVVVVDFQEEEEENRRRRVSSVVSNCVNNVPHHYHYDPCAPHALVVVVCVRVPCRPTHGYYHDHPPVLVVVCCCDPVVSCVVCVPDQHHRWMFMWGHVIDGPDIDGD/DWPQQKEKDWEFFAWDDADVVGDPLQTARDPNRLVFLLCLLQVCVVVPVDFAEEEFEPRRSRVSSVVSNVVNDYHYDYDPCQVPPDLACVVVRRVPGPGHYYYYYHPPSLVHVCVCHPVVQCVVPVPGAHHRKMWMWGKDVTDIDTDDIDGD